Protein 3FZ0 (pdb70)

CATH classification: 3.90.245.10

Sequence (1319 aa):
VHRKLIIDTDCGGDDAIAIMLAMTQPDVEVIAITVVWGNVEEVNQGMENIGKLLDLYDADIPFFRRGAEGPLVGEERETVQWGGFGSDGFGDAGFPPSQRVALQPKRHAALEILKILEEAEPSDDVVYQLVALGPLTNVALALRLNPDLFSKLGTDTIPGIVIMNGTSESKGNSNMAAEFNSHCDPEAGVVVLQHKGWKCPVQLVNWEVTVNSPMTWGFYDKLVNRQNKWQEFIEKLFQRLEAFTRVTCVVPDAVAVLVAIRPESVLDSFLTYVTVELHGRETRGATCIDWYGTEQSMAKKGRWRNCNVITKVDNEMFLKALRDIVEYVAVHHRKLIIDTDCGGDDAIAIMLAMTQPDVEVIAITVVWGNVEVNQGMENIGKLLDLYDADIPFFRRGAEGPLVGERETVQWGGFGSDGFGDAGFPPSQRVALQPKRHAALEILKILEEAEPSDDVVYQLVALGPLTNVALALRLNPDLFSKLGTDTIPGIVIMNGTSESKGNSNMAAEFNSHCDPEAGVVVLQHKGWKCPVQLVNWEVTVNSPMTWGFYDKLVNRESTPNGRVAVNQNKWQEFIEKLFQRLEAFTRVTCVVPDAVAVLVAIRPESVLDSFLTYVTVELHGREETRGATCIDWYGTEQSMAKKGRWRNCNVITKVDNEMFLKALRDIVEYVAVHRKLIIDTDCGGDDAIAIMLAMTQPDVEVIAITVVWGNVEVNQGMENIGKLLDLYDDADIPFFRGAEGPLVGERETVQWGGFGSDGFGDAGFPPSQRVALQPKRHAALEILKILEEAEPSDDVVYQLVALGPLTNVALALRRLNPDLFSKLGTDTIPGIVIMNGTSESKGNSNMAAEFNSHCDPEAGVVVLQHKGWKCPVQLVNWEVTVNNSPMTWGFYDKLVNRNQNKWQEFIEKLFQRLEAFTRVTCVVPDAVAVLVAIRPESVLDSFLTYVTVELHGREETRGATCIDWYGTEQSMAKKGRWRNCNVITKVDNEMFLKALRDIVEYVAHRKLIIDTDCGGDDAIAIMLAMTQPDVEVIAITVVWGNVEEVNQGMENIGKLLDLYDADIPFFRGAEGPLVGERETVQWGGFGSDGFGDAGFPPSQRVALQPKRHAALEILKILEEAEPSDDVVYQLVALGPLTNVALALRLNPDLFSKLGTDTIPGIVIMNGTSESKGNSNMAAEFNSHCDPEAGVVVLQHKGWKCPVQLVNWEVTVNSPMTWGFYDKLVNRQNKWQEFIEKLFQRRLEAFTRVTCVVPDAVAVLVAIRPESVLDSFLTYVTVELHGRETRGATCIDWYGTEQSMAKKGRWRNCNVITKVDNEMFLKALRDIVEYVA

Radius of gyration: 34.23 Å; Cα contacts (8 Å, |Δi|>4): 3240; chains: 4; bounding box: 100×100×80 Å

Foldseek 3Di:
DQEEEEEEDQQALLSLLQVLLQVLDPSHDHQEYEHDHFLAFQVLNLQRVQLSCVLVVDPRAYEGAYRAEPDDHFPFDRDQLLHPSNFQPQCRPGGPSSVVHDHDHSLVVVVVCLVPDDDDPSYAYAYEYEAALRSVLVNCVVDVASQLSHADLPAFRYEYAAAAPVQCDPGFNRADRNLSRYQPSQQSQQVRPRGSAFYEYQYDVQLVVQWAAVVLLCVLLPCDDSLSVSSCSRCVSSCVVDPGTDGSRSNQRSCCNPPVVQQPDKDFFFWGADCDDPRRHSHIDTDPPDDPVNQVVVVTTRRYIYRRYGNNVSSSVSSSSSRVGDD/DAEEEEEEEQQALLSLLQVLLQVLDPSHHDQEYEHDHFLAFQVLNLQNVQLSCVLVVDPRAYAREYRAEPDDHFPFDRDQLLHPSNFQVQPRPGGPSSVVHDHDYSLVVVVVCLVPDDDDPSYAYAYEYEAALRSVLVNCVVCVVSQLSHAALPAFRYFYAAAAPVQCDPGFNRADRNLSRYVVSQQSQLVRPRGSDFYEYLYDQQQVVQWAAVVLLLVLLQFDDVPPHTDHDDGDSLSVSSCSRCVSSCVVDPGTDGSRSNQRSCCNPPVVQQPDKDFFRWGADCDDDRRHSHIDTPPPDDPVNCVVVVHDRRYIYRRHGNNVSSSVSSSSSRVGDD/DQEEEEEEDQQALLSLLQVLLQVLDPSHHHQEYEHDHFLAFQVLNLQNVQLSCVLVVDLRAYAGADRAEPDDHFPFDRDQLQHPSNFQPQPRPTGPSSVVHDHDHSLVVVVVCLVPDDDDPSYAYAYEYEAALRSVLSNCVVCVQSQLSHADLPAFRYFYAAAAPVQCDPTFNRADRSLSRYQPSQQSQLVRPRGSDFYEYLYDQQQVVQWAAVVLLCVLLPCVADSQSVSSCSRCVSSCVVDPGTDGSRSNVRSCCNPPVVQQPDKDFFFWGADCDDPRRHSHIDTDPPDDPVNQVVVVTDRRYIYRRYGNNVSSSVSSSSSRVGDD/DEEEEEEAQQALLSLLQVLLQVLDPLHHHQEYEHDHFLAFQVLNLQNVQLSCVLVVDLRAYARAYRAEPDDHFPFDRDQLLHPSNFQPQPRPGGPSSVVHDHDHSLVVVVVCLVPDDDDPSYAYAYEYEAALRSVLSNCVVCVASQLSHAALPAFRYFYAAAAPVQCDPGFNRADRSLSRYQPSQQSVQVRPRGSDFYEYQYDQQQVVQWAAVVLLCVLLPCDDSQSVSSCSRCVSSCVVDPGTDGSRSNQRSCCNPPVVQQPDKDFFFWGADCDDPRRHSHIDTPPPDDPVNCVVVVTDRRYIYRRYGNNVSSSVSSSSSRVGDD

GO terms:
  GO:0005737 cytoplasm (C, HTP)
  GO:0005930 axoneme (C, HTP)
  GO:0005737 cytoplasm (C, IDA)
  GO:0020015 glycosome (C, IDA)
  GO:0006179 guanosine salvage (P, IDA)
  GO:0006190 inosine salvage (P, IDA)
  GO:0047724 inosine nucleosidase activity (F, IDA)

Organism: Trypanosoma brucei brucei (strain 927/4 GUTat10.1) (NCBI:txid185431)

B-factor: mean 63.67, std 5.18, range [28.67, 89.45]

Structure (mmCIF, N/CA/C/O backbone):
data_3FZ0
#
_entry.id   3FZ0
#
_cell.length_a   124.690
_cell.length_b   116.040
_cell.length_c   204.760
_cell.angle_alpha   90.00
_cell.angle_beta   90.00
_cell.angle_gamma   90.00
#
_symmetry.space_group_name_H-M   'C 2 2 21'
#
loop_
_entity.id
_entity.type
_entity.pdbx_description
1 polymer 'Nucleoside hydrolase, putative'
2 non-polymer 'CALCIUM ION'
3 non-polymer 2-[BIS-(2-HYDROXY-ETHYL)-AMINO]-2-HYDROXYMETHYL-PROPANE-1,3-DIOL
4 water water
#
loop_
_atom_site.group_PDB
_atom_site.id
_atom_site.type_symbol
_atom_site.label_atom_id
_atom_site.label_alt_id
_atom_site.label_comp_id
_atom_site.label_asym_id
_atom_site.label_entity_id
_atom_site.label_seq_id
_atom_site.pdbx_PDB_ins_code
_atom_site.Cartn_x
_atom_site.Cartn_y
_atom_site.Cartn_z
_atom_site.occupancy
_atom_site.B_iso_or_equiv
_atom_site.auth_seq_id
_atom_site.auth_comp_id
_atom_site.auth_asym_id
_atom_site.auth_atom_id
_atom_site.pdbx_PDB_model_num
ATOM 1 N N . VAL A 1 5 ? -29.606 37.960 -13.753 1.00 64.55 2 VAL A N 1
ATOM 2 C CA . VAL A 1 5 ? -28.972 39.221 -14.262 1.00 65.03 2 VAL A CA 1
ATOM 3 C C . VAL A 1 5 ? -29.060 39.319 -15.772 1.00 64.89 2 VAL A C 1
ATOM 4 O O . VAL A 1 5 ? -28.636 38.391 -16.513 1.00 64.28 2 VAL A O 1
ATOM 8 N N . HIS A 1 6 ? -29.571 40.461 -16.223 1.00 63.98 3 HIS A N 1
ATOM 9 C CA . HIS A 1 6 ? -29.544 40.773 -17.635 1.00 64.76 3 HIS A CA 1
ATOM 10 C C . HIS A 1 6 ? -28.147 41.317 -18.003 1.00 63.27 3 HIS A C 1
ATOM 11 O O . HIS A 1 6 ? -27.653 42.243 -17.374 1.00 63.16 3 HIS A O 1
ATOM 18 N N . ARG A 1 7 ? -27.513 40.728 -19.009 1.00 62.76 4 ARG A N 1
ATOM 19 C CA . ARG A 1 7 ? -26.207 41.170 -19.433 1.00 62.56 4 ARG A CA 1
ATOM 20 C C . ARG A 1 7 ? -26.333 42.018 -20.660 1.00 62.68 4 ARG A C 1
ATOM 21 O O . ARG A 1 7 ? -27.098 41.677 -21.565 1.00 62.23 4 ARG A O 1
ATOM 29 N N . LYS A 1 8 ? -25.595 43.134 -20.679 1.00 62.86 5 LYS A N 1
ATOM 30 C CA . LYS A 1 8 ? -25.486 43.961 -21.876 1.00 63.08 5 LYS A CA 1
ATOM 31 C C . LYS A 1 8 ? -24.061 43.904 -22.399 1.00 62.98 5 LYS A C 1
ATOM 32 O O . LYS A 1 8 ? -23.130 44.374 -21.736 1.00 63.40 5 LYS A O 1
ATOM 38 N N . LEU A 1 9 ? -23.867 43.331 -23.576 1.00 62.87 6 LEU A N 1
ATOM 39 C CA . LEU A 1 9 ? -22.503 43.200 -24.063 1.00 63.36 6 LEU A CA 1
ATOM 40 C C . LEU A 1 9 ? -22.107 44.167 -25.191 1.00 63.75 6 LEU A C 1
ATOM 41 O O . LEU A 1 9 ? -22.906 44.483 -26.090 1.00 64.08 6 LEU A O 1
ATOM 46 N N . ILE A 1 10 ? -20.861 44.634 -25.106 1.00 63.90 7 ILE A N 1
ATOM 47 C CA . ILE A 1 10 ? -20.166 45.253 -26.215 1.00 63.68 7 ILE A CA 1
ATOM 48 C C . ILE A 1 10 ? -19.242 44.163 -26.711 1.00 63.93 7 ILE A C 1
ATOM 49 O O . ILE A 1 10 ? -18.513 43.562 -25.898 1.00 63.95 7 ILE A O 1
ATOM 54 N N . ILE A 1 11 ? -19.278 43.885 -28.017 1.00 63.64 8 ILE A N 1
ATOM 55 C CA . ILE A 1 11 ? -18.391 42.857 -28.547 1.00 63.85 8 ILE A CA 1
ATOM 56 C C . ILE A 1 11 ? -17.411 43.494 -29.509 1.00 64.09 8 ILE A C 1
ATOM 57 O O . ILE A 1 11 ? -17.809 44.111 -30.517 1.00 64.05 8 ILE A O 1
ATOM 62 N N . ASP A 1 12 ? -16.126 43.384 -29.172 1.00 63.86 9 ASP A N 1
ATOM 63 C CA . ASP A 1 12 ? -15.084 43.936 -30.028 1.00 63.79 9 ASP A CA 1
ATOM 64 C C . ASP A 1 12 ? -14.470 42.790 -30.821 1.00 63.34 9 ASP A C 1
ATOM 65 O O . ASP A 1 12 ? -14.081 41.760 -30.247 1.00 63.30 9 ASP A O 1
ATOM 70 N N . THR A 1 13 ? -14.428 42.937 -32.137 1.00 63.13 10 THR A N 1
ATOM 71 C CA . THR A 1 13 ? -14.204 41.772 -32.989 1.00 63.68 10 THR A CA 1
ATOM 72 C C . THR A 1 13 ? -13.459 42.072 -34.290 1.00 64.25 10 THR A C 1
ATOM 73 O O . THR A 1 13 ? -13.619 43.148 -34.888 1.00 64.42 10 THR A O 1
ATOM 77 N N . ASP A 1 14 ? -12.654 41.110 -34.735 1.00 64.84 11 ASP A N 1
ATOM 78 C CA . ASP A 1 14 ? -12.093 41.204 -36.085 1.00 65.78 11 ASP A CA 1
ATOM 79 C C . ASP A 1 14 ? -12.807 40.378 -37.139 1.00 66.27 11 ASP A C 1
ATOM 80 O O . ASP A 1 14 ? -12.250 40.143 -38.204 1.00 66.80 11 ASP A O 1
ATOM 85 N N . CYS A 1 15 ? -14.017 39.913 -36.817 1.00 66.54 12 CYS A N 1
ATOM 86 C CA . CYS A 1 15 ? -15.005 39.469 -37.822 1.00 67.02 12 CYS A CA 1
ATOM 87 C C . CYS A 1 15 ? -14.681 38.231 -38.655 1.00 66.30 12 CYS A C 1
ATOM 88 O O . CYS A 1 15 ? -15.081 38.144 -39.828 1.00 65.96 12 CYS A O 1
ATOM 91 N N . GLY A 1 16 ? -13.990 37.270 -38.050 1.00 65.72 13 GLY A N 1
ATOM 92 C CA . GLY A 1 16 ? -13.745 35.987 -38.718 1.00 65.14 13 GLY A CA 1
ATOM 93 C C . GLY A 1 16 ? -14.835 34.977 -38.417 1.00 65.18 13 GLY A C 1
ATOM 94 O O . GLY A 1 16 ? -15.897 35.314 -37.834 1.00 65.17 13 GLY A O 1
ATOM 95 N N . GLY A 1 17 ? -14.564 33.731 -38.770 1.00 64.46 14 GLY A N 1
ATOM 96 C CA . GLY A 1 17 ? -15.548 32.675 -38.653 1.00 64.00 14 GLY A CA 1
ATOM 97 C C . GLY A 1 17 ? -15.905 32.334 -37.228 1.00 63.94 14 GLY A C 1
ATOM 98 O O . GLY A 1 17 ? -17.089 32.150 -36.926 1.00 64.07 14 GLY A O 1
ATOM 99 N N . ASP A 1 18 ? -14.903 32.245 -36.350 1.00 63.52 15 ASP A N 1
ATOM 100 C CA . ASP A 1 18 ? -15.219 31.983 -34.938 1.00 63.16 15 ASP A CA 1
ATOM 101 C C . ASP A 1 18 ? -15.812 33.187 -34.247 1.00 62.70 15 ASP A C 1
ATOM 102 O O . ASP A 1 18 ? -16.620 33.041 -33.336 1.00 63.07 15 ASP A O 1
ATOM 107 N N . ASP A 1 19 ? -15.473 34.383 -34.719 1.00 62.28 16 ASP A N 1
ATOM 108 C CA . ASP A 1 19 ? -16.148 35.610 -34.228 1.00 61.80 16 ASP A CA 1
ATOM 109 C C . ASP A 1 19 ? -17.644 35.521 -34.478 1.00 61.34 16 ASP A C 1
ATOM 110 O O . ASP A 1 19 ? -18.417 35.822 -33.582 1.00 61.89 16 ASP A O 1
ATOM 115 N N . ALA A 1 20 ? -18.052 35.071 -35.666 1.00 60.61 17 ALA A N 1
ATOM 116 C CA . ALA A 1 20 ? -19.491 34.923 -35.982 1.00 60.60 17 ALA A CA 1
ATOM 117 C C . ALA A 1 20 ? -20.203 33.917 -35.077 1.00 60.63 17 ALA A C 1
ATOM 118 O O . ALA A 1 20 ? -21.284 34.215 -34.581 1.00 60.94 17 ALA A O 1
ATOM 120 N N . ILE A 1 21 ? -19.615 32.730 -34.867 1.00 60.21 18 ILE A N 1
ATOM 121 C CA . ILE A 1 21 ? -20.215 31.745 -33.979 1.00 59.77 18 ILE A CA 1
ATOM 122 C C . ILE A 1 21 ? -20.350 32.370 -32.592 1.00 60.06 18 ILE A C 1
ATOM 123 O O . ILE A 1 21 ? -21.384 32.201 -31.944 1.00 60.09 18 ILE A O 1
ATOM 128 N N . ALA A 1 22 ? -19.311 33.090 -32.150 1.00 59.98 19 ALA A N 1
ATOM 129 C CA . ALA A 1 22 ? -19.311 33.746 -30.838 1.00 59.98 19 ALA A CA 1
ATOM 130 C C . ALA A 1 22 ? -20.435 34.761 -30.671 1.00 60.00 19 ALA A C 1
ATOM 131 O O . ALA A 1 22 ? -21.078 34.794 -29.632 1.00 59.65 19 ALA A O 1
ATOM 133 N N . ILE A 1 23 ? -20.658 35.569 -31.709 1.00 59.90 20 ILE A N 1
ATOM 134 C CA . ILE A 1 23 ? -21.687 36.580 -31.688 1.00 59.74 20 ILE A CA 1
ATOM 135 C C . ILE A 1 23 ? -23.049 35.894 -31.737 1.00 60.66 20 ILE A C 1
ATOM 136 O O . ILE A 1 23 ? -23.998 36.300 -31.041 1.00 61.27 20 ILE A O 1
ATOM 141 N N . MET A 1 24 ? -23.140 34.824 -32.520 1.00 60.96 21 MET A N 1
ATOM 142 C CA . MET A 1 24 ? -24.368 34.033 -32.586 1.00 61.32 21 MET A CA 1
ATOM 143 C C . MET A 1 24 ? -24.697 33.429 -31.209 1.00 61.68 21 MET A C 1
ATOM 144 O O . MET A 1 24 ? -25.860 33.349 -30.811 1.00 61.66 21 MET A O 1
ATOM 149 N N . LEU A 1 25 ? -23.675 33.015 -30.478 1.00 61.89 22 LEU A N 1
ATOM 150 C CA . LEU A 1 25 ? -23.886 32.482 -29.139 1.00 62.28 22 LEU A CA 1
ATOM 151 C C . LEU A 1 25 ? -24.449 33.601 -28.241 1.00 62.74 22 LEU A C 1
ATOM 152 O O . LEU A 1 25 ? -25.500 33.430 -27.582 1.00 63.08 22 LEU A O 1
ATOM 157 N N . ALA A 1 26 ? -23.805 34.763 -28.240 1.00 62.92 23 ALA A N 1
ATOM 158 C CA . ALA A 1 26 ? -24.298 35.868 -27.411 1.00 63.51 23 ALA A CA 1
ATOM 159 C C . ALA A 1 26 ? -25.753 36.235 -27.728 1.00 64.52 23 ALA A C 1
ATOM 160 O O . ALA A 1 26 ? -26.565 36.456 -26.829 1.00 65.16 23 ALA A O 1
ATOM 162 N N . MET A 1 27 ? -26.093 36.254 -29.010 1.00 65.11 24 MET A N 1
ATOM 163 C CA . MET A 1 27 ? -27.412 36.643 -29.454 1.00 66.19 24 MET A CA 1
ATOM 164 C C . MET A 1 27 ? -28.522 35.621 -29.283 1.00 65.91 24 MET A C 1
ATOM 165 O O . MET A 1 27 ? -29.689 35.950 -29.503 1.00 66.07 24 MET A O 1
ATOM 170 N N . THR A 1 28 ? -28.176 34.395 -28.891 1.00 65.96 25 THR A N 1
ATOM 171 C CA . THR A 1 28 ? -29.176 33.320 -28.756 1.00 65.81 25 THR A CA 1
ATOM 172 C C . THR A 1 28 ? -29.262 32.802 -27.333 1.00 66.13 25 THR A C 1
ATOM 173 O O . THR A 1 28 ? -29.837 31.763 -27.073 1.00 66.69 25 THR A O 1
ATOM 177 N N . GLN A 1 29 ? -28.674 33.531 -26.404 1.00 66.52 26 GLN A N 1
ATOM 178 C CA . GLN A 1 29 ? -28.671 33.132 -25.020 1.00 66.76 26 GLN A CA 1
ATOM 179 C C . GLN A 1 29 ? -29.697 33.995 -24.263 1.00 66.47 26 GLN A C 1
ATOM 180 O O . GLN A 1 29 ? -29.817 35.188 -24.513 1.00 66.34 26 GLN A O 1
ATOM 186 N N . PRO A 1 30 ? -30.470 33.393 -23.347 1.00 66.44 27 PRO A N 1
ATOM 187 C CA . PRO A 1 30 ? -31.416 34.279 -22.640 1.00 66.26 27 PRO A CA 1
ATOM 188 C C . PRO A 1 30 ? -30.706 35.205 -21.618 1.00 65.77 27 PRO A C 1
ATOM 189 O O . PRO A 1 30 ? -29.594 34.906 -21.147 1.00 65.37 27 PRO A O 1
ATOM 193 N N . ASP A 1 31 ? -31.343 36.334 -21.319 1.00 65.54 28 ASP A N 1
ATOM 194 C CA . ASP A 1 31 ? -30.806 37.324 -20.385 1.00 65.73 28 ASP A CA 1
ATOM 195 C C . ASP A 1 31 ? -29.494 37.932 -20.867 1.00 65.59 28 ASP A C 1
ATOM 196 O O . ASP A 1 31 ? -28.733 38.476 -20.057 1.00 65.72 28 ASP A O 1
ATOM 201 N N . VAL A 1 32 ? -29.242 37.825 -22.180 1.00 64.96 29 VAL A N 1
ATOM 202 C CA . VAL A 1 32 ? -28.149 38.504 -22.843 1.00 64.47 29 VAL A CA 1
ATOM 203 C C . VAL A 1 32 ? -28.651 39.398 -23.993 1.00 64.97 29 VAL A C 1
ATOM 204 O O . VAL A 1 32 ? -29.520 39.013 -24.774 1.00 64.63 29 VAL A O 1
ATOM 208 N N . GLU A 1 33 ? -28.066 40.586 -24.091 1.00 64.99 30 GLU A N 1
ATOM 209 C CA . GLU A 1 33 ? -28.350 41.502 -25.147 1.00 65.45 30 GLU A CA 1
ATOM 210 C C . GLU A 1 33 ? -27.037 42.106 -25.637 1.00 64.70 30 GLU A C 1
ATOM 211 O O . GLU A 1 33 ? -26.308 42.733 -24.861 1.00 65.02 30 GLU A O 1
ATOM 217 N N . VAL A 1 34 ? -26.728 41.911 -26.920 1.00 63.59 31 VAL A N 1
ATOM 218 C CA . VAL A 1 34 ? -25.587 42.576 -27.523 1.00 62.31 31 VAL A CA 1
ATOM 219 C C . VAL A 1 34 ? -26.025 44.001 -27.862 1.00 61.84 31 VAL A C 1
ATOM 220 O O . VAL A 1 34 ? -26.920 44.205 -28.671 1.00 61.69 31 VAL A O 1
ATOM 224 N N . ILE A 1 35 ? -25.400 44.991 -27.251 1.00 61.03 32 ILE A N 1
ATOM 225 C CA . ILE A 1 35 ? -25.833 46.374 -27.498 1.00 60.66 32 ILE A CA 1
ATOM 226 C C . ILE A 1 35 ? -24.928 47.128 -28.483 1.00 60.60 32 ILE A C 1
ATOM 227 O O . ILE A 1 35 ? -25.311 48.155 -28.983 1.00 61.21 32 ILE A O 1
ATOM 232 N N . ALA A 1 36 ? -23.726 46.634 -28.749 1.00 60.22 33 ALA A N 1
ATOM 233 C CA . ALA A 1 36 ? -22.896 47.204 -29.806 1.00 59.96 33 ALA A CA 1
ATOM 234 C C . ALA A 1 36 ? -21.853 46.198 -30.251 1.00 60.09 33 ALA A C 1
ATOM 235 O O . ALA A 1 36 ? -21.411 45.339 -29.446 1.00 59.68 33 ALA A O 1
ATOM 237 N N . ILE A 1 37 ? -21.452 46.310 -31.519 1.00 59.43 34 ILE A N 1
ATOM 238 C CA . ILE A 1 37 ? -20.376 45.505 -32.069 1.00 58.93 34 ILE A CA 1
ATOM 239 C C . ILE A 1 37 ? -19.345 46.478 -32.622 1.00 59.63 34 ILE A C 1
ATOM 240 O O . ILE A 1 37 ? -19.658 47.299 -33.501 1.00 59.05 34 ILE A O 1
ATOM 245 N N . THR A 1 38 ? -18.128 46.411 -32.069 1.00 59.95 35 THR A N 1
ATOM 246 C CA . THR A 1 38 ? -17.051 47.290 -32.491 1.00 60.44 35 THR A CA 1
ATOM 247 C C . THR A 1 38 ? -16.034 46.494 -33.268 1.00 60.75 35 THR A C 1
ATOM 248 O O . THR A 1 38 ? -15.591 45.440 -32.795 1.00 61.59 35 THR A O 1
ATOM 252 N N . VAL A 1 39 ? -15.692 46.973 -34.466 1.00 60.63 36 VAL A N 1
ATOM 253 C CA . VAL A 1 39 ? -14.875 46.220 -35.420 1.00 60.13 36 VAL A CA 1
ATOM 254 C C . VAL A 1 39 ? -13.425 46.675 -35.382 1.00 60.50 36 VAL A C 1
ATOM 255 O O . VAL A 1 39 ? -13.132 47.869 -35.364 1.00 60.33 36 VAL A O 1
ATOM 259 N N . VAL A 1 40 ? -12.520 45.706 -35.377 1.00 60.75 37 VAL A N 1
ATOM 260 C CA . VAL A 1 40 ? -11.074 45.968 -35.302 1.00 60.12 37 VAL A CA 1
ATOM 261 C C . VAL A 1 40 ? -10.374 45.142 -36.376 1.00 60.44 37 VAL A C 1
ATOM 262 O O . VAL A 1 40 ? -10.859 44.093 -36.769 1.00 59.97 37 VAL A O 1
ATOM 266 N N . TRP A 1 41 ? -9.242 45.635 -36.865 1.00 60.93 38 TRP A N 1
ATOM 267 C CA . TRP A 1 41 ? -8.410 44.917 -37.821 1.00 61.01 38 TRP A CA 1
ATOM 268 C C . TRP A 1 41 ? -7.948 43.590 -37.195 1.00 61.40 38 TRP A C 1
ATOM 269 O O . TRP A 1 41 ? -8.027 43.416 -36.003 1.00 61.73 38 TRP A O 1
ATOM 280 N N . GLY A 1 42 ? -7.458 42.667 -38.001 1.00 61.96 39 GLY A N 1
ATOM 281 C CA . GLY A 1 42 ? -6.961 41.406 -37.506 1.00 63.27 39 GLY A CA 1
ATOM 282 C C . GLY A 1 42 ? -6.871 40.362 -38.608 1.00 64.02 39 GLY A C 1
ATOM 283 O O . GLY A 1 42 ? -6.011 40.448 -39.466 1.00 64.32 39 GLY A O 1
ATOM 284 N N . ASN A 1 43 ? -7.754 39.374 -38.586 1.00 64.41 40 ASN A N 1
ATOM 285 C CA . ASN A 1 43 ? -7.753 38.414 -39.631 1.00 66.27 40 ASN A CA 1
ATOM 286 C C . ASN A 1 43 ? -8.353 38.913 -40.950 1.00 66.69 40 ASN A C 1
ATOM 287 O O . ASN A 1 43 ? -8.046 38.386 -42.029 1.00 67.04 40 ASN A O 1
ATOM 292 N N . VAL A 1 44 ? -9.175 39.948 -40.860 1.00 66.51 41 VAL A N 1
ATOM 293 C CA . VAL A 1 44 ? -9.606 40.673 -42.018 1.00 66.50 41 VAL A CA 1
ATOM 294 C C . VAL A 1 44 ? -9.555 42.143 -41.718 1.00 66.17 41 VAL A C 1
ATOM 295 O O . VAL A 1 44 ? -9.576 42.579 -40.561 1.00 66.18 41 VAL A O 1
ATOM 299 N N . GLU A 1 45 ? -9.469 42.884 -42.791 1.00 65.64 42 GLU A N 1
ATOM 300 C CA A GLU A 1 45 ? -9.443 44.325 -42.720 0.50 65.74 42 GLU A CA 1
ATOM 301 C CA B GLU A 1 45 ? -9.466 44.327 -42.790 0.50 65.58 42 GLU A CA 1
ATOM 302 C C . GLU A 1 45 ? -10.800 44.862 -42.269 1.00 65.53 42 GLU A C 1
ATOM 303 O O . GLU A 1 45 ? -11.844 44.247 -42.508 1.00 65.23 42 GLU A O 1
ATOM 314 N N . VAL A 1 46 ? -10.762 46.008 -41.589 1.00 65.25 43 VAL A N 1
ATOM 315 C CA . VAL A 1 46 ? -11.945 46.654 -41.037 1.00 65.07 43 VAL A CA 1
ATOM 316 C C . VAL A 1 46 ? -13.119 46.803 -42.006 1.00 65.00 43 VAL A C 1
ATOM 317 O O . VAL A 1 46 ? -14.267 46.557 -41.632 1.00 65.38 43 VAL A O 1
ATOM 321 N N . ASN A 1 47 ? -12.835 47.177 -43.236 1.00 64.88 44 ASN A N 1
ATOM 322 C CA . ASN A 1 47 ? -13.862 47.297 -44.259 1.00 64.95 44 ASN A CA 1
ATOM 323 C C . ASN A 1 47 ? -14.540 45.969 -44.557 1.00 64.12 44 ASN A C 1
ATOM 324 O O . ASN A 1 47 ? -15.778 45.900 -44.676 1.00 64.07 44 ASN A O 1
ATOM 329 N N . GLN A 1 48 ? -13.728 44.919 -44.672 1.00 63.20 45 GLN A N 1
ATOM 330 C CA . GLN A 1 48 ? -14.261 43.576 -44.851 1.00 62.29 45 GLN A CA 1
ATOM 331 C C . GLN A 1 48 ? -15.049 43.157 -43.610 1.00 61.82 45 GLN A C 1
ATOM 332 O O . GLN A 1 48 ? -16.133 42.597 -43.718 1.00 61.67 45 GLN A O 1
ATOM 338 N N . GLY A 1 49 ? -14.489 43.462 -42.437 1.00 61.54 46 GLY A N 1
ATOM 339 C CA . GLY A 1 49 ? -15.115 43.174 -41.161 1.00 61.20 46 GLY A CA 1
ATOM 340 C C . GLY A 1 49 ? -16.514 43.736 -41.061 1.00 61.22 46 GLY A C 1
ATOM 341 O O . GLY A 1 49 ? -17.443 43.015 -40.725 1.00 61.34 46 GLY A O 1
ATOM 342 N N . MET A 1 50 ? -16.658 45.020 -41.371 1.00 60.50 47 MET A N 1
ATOM 343 C CA . MET A 1 50 ? -17.966 45.657 -41.438 1.00 60.29 47 MET A CA 1
ATOM 344 C C . MET A 1 50 ? -18.949 44.883 -42.329 1.00 60.18 47 MET A C 1
ATOM 345 O O . MET A 1 50 ? -20.108 44.682 -41.935 1.00 60.00 47 MET A O 1
ATOM 350 N N . GLU A 1 51 ? -18.486 44.441 -43.505 1.00 59.85 48 GLU A N 1
ATOM 351 C CA . GLU A 1 51 ? -19.337 43.676 -44.432 1.00 60.29 48 GLU A CA 1
ATOM 352 C C . GLU A 1 51 ? -19.788 42.356 -43.784 1.00 60.21 48 GLU A C 1
ATOM 353 O O . GLU A 1 51 ? -20.958 41.959 -43.896 1.00 59.76 48 GLU A O 1
ATOM 359 N N . ASN A 1 52 ? -18.858 41.697 -43.099 1.00 59.93 49 ASN A N 1
ATOM 360 C CA . ASN A 1 52 ? -19.152 40.452 -42.434 1.00 59.93 49 ASN A CA 1
ATOM 361 C C . ASN A 1 52 ? -20.226 40.596 -41.334 1.00 60.13 49 ASN A C 1
ATOM 362 O O . ASN A 1 52 ? -21.215 39.845 -41.322 1.00 60.30 49 ASN A O 1
ATOM 367 N N . ILE A 1 53 ? -20.049 41.566 -40.435 1.00 59.83 50 ILE A N 1
ATOM 368 C CA . ILE A 1 53 ? -21.022 41.832 -39.376 1.00 59.73 50 ILE A CA 1
ATOM 369 C C . ILE A 1 53 ? -22.394 42.156 -39.989 1.00 60.33 50 ILE A C 1
ATOM 370 O O . ILE A 1 53 ? -23.426 41.680 -39.514 1.00 60.82 50 ILE A O 1
ATOM 375 N N . GLY A 1 54 ? -22.409 42.926 -41.067 1.00 60.36 51 GLY A N 1
ATOM 376 C CA . GLY A 1 54 ? -23.651 43.241 -41.736 1.00 60.37 51 GLY A CA 1
ATOM 377 C C . GLY A 1 54 ? -24.354 42.000 -42.256 1.00 61.12 51 GLY A C 1
ATOM 378 O O . GLY A 1 54 ? -25.566 41.843 -42.074 1.00 61.37 51 GLY A O 1
ATOM 379 N N . LYS A 1 55 ? -23.609 41.106 -42.911 1.00 61.41 52 LYS A N 1
ATOM 380 C CA . LYS A 1 55 ? -24.188 39.821 -43.358 1.00 61.27 52 LYS A CA 1
ATOM 381 C C . LYS A 1 55 ? -24.705 38.973 -42.169 1.00 61.71 52 LYS A C 1
ATOM 382 O O . LYS A 1 55 ? -25.753 38.342 -42.263 1.00 61.82 52 LYS A O 1
ATOM 388 N N . LEU A 1 56 ? -23.986 38.990 -41.051 1.00 61.53 53 LEU A N 1
ATOM 389 C CA . LEU A 1 56 ? -24.405 38.241 -39.874 1.00 61.71 53 LEU A CA 1
ATOM 390 C C . LEU A 1 56 ? -25.672 38.812 -39.261 1.00 61.76 53 LEU A C 1
ATOM 391 O O . LEU A 1 56 ? -26.563 38.073 -38.876 1.00 61.92 53 LEU A O 1
ATOM 396 N N . LEU A 1 57 ? -25.772 40.133 -39.206 1.00 61.89 54 LEU A N 1
ATOM 397 C CA . LEU A 1 57 ? -26.960 40.756 -38.627 1.00 61.50 54 LEU A CA 1
ATOM 398 C C . LEU A 1 57 ? -28.176 40.652 -39.550 1.00 61.77 54 LEU A C 1
ATOM 399 O O . LEU A 1 57 ? -29.306 40.598 -39.055 1.00 62.40 54 LEU A O 1
ATOM 404 N N . ASP A 1 58 ? -27.957 40.602 -40.867 1.00 61.62 55 ASP A N 1
ATOM 405 C CA . ASP A 1 58 ? -29.057 40.362 -41.822 1.00 62.05 55 ASP A CA 1
ATOM 406 C C . ASP A 1 58 ? -29.755 39.054 -41.472 1.00 62.13 55 ASP A C 1
ATOM 407 O O . ASP A 1 58 ? -30.983 38.982 -41.419 1.00 62.07 55 ASP A O 1
ATOM 412 N N . LEU A 1 59 ? -28.952 38.020 -41.231 1.00 62.43 56 LEU A N 1
ATOM 413 C CA . LEU A 1 59 ? -29.458 36.714 -40.847 1.00 62.69 56 LEU A CA 1
ATOM 414 C C . LEU A 1 59 ? -30.474 36.802 -39.681 1.00 63.26 56 LEU A C 1
ATOM 415 O O . LEU A 1 59 ? -31.530 36.150 -39.696 1.00 62.97 56 LEU A O 1
ATOM 420 N N . TYR A 1 60 ? -30.140 37.623 -38.684 1.00 63.86 57 TYR A N 1
ATOM 421 C CA . TYR A 1 60 ? -30.967 37.783 -37.495 1.00 64.31 57 TYR A CA 1
ATOM 422 C C . TYR A 1 60 ? -32.014 38.899 -37.600 1.00 64.73 57 TYR A C 1
ATOM 423 O O . TYR A 1 60 ? -32.890 38.998 -36.742 1.00 64.38 57 TYR A O 1
ATOM 432 N N . ASP A 1 61 ? -31.927 39.728 -38.636 1.00 65.45 58 ASP A N 1
ATOM 433 C CA . ASP A 1 61 ? -32.739 40.940 -38.719 1.00 66.95 58 ASP A CA 1
ATOM 434 C C . ASP A 1 61 ? -32.490 41.880 -37.550 1.00 66.61 58 ASP A C 1
ATOM 435 O O . ASP A 1 61 ? -33.378 42.624 -37.151 1.00 66.80 58 ASP A O 1
ATOM 440 N N . ALA A 1 62 ? -31.297 41.835 -36.984 1.00 67.12 59 ALA A N 1
ATOM 441 C CA . ALA A 1 62 ? -31.022 42.585 -35.769 1.00 67.42 59 ALA A CA 1
ATOM 442 C C . ALA A 1 62 ? -30.609 44.013 -36.103 1.00 67.71 59 ALA A C 1
ATOM 443 O O . ALA A 1 62 ? -29.881 44.242 -37.070 1.00 68.12 59 ALA A O 1
ATOM 445 N N . ASP A 1 63 ? -31.095 44.965 -35.304 1.00 67.88 60 ASP A N 1
ATOM 446 C CA . ASP A 1 63 ? -30.774 46.376 -35.482 1.00 67.92 60 ASP A CA 1
ATOM 447 C C . ASP A 1 63 ? -29.621 46.852 -34.572 1.00 66.94 60 ASP A C 1
ATOM 448 O O . ASP A 1 63 ? -29.475 48.045 -34.318 1.00 67.84 60 ASP A O 1
ATOM 453 N N . ILE A 1 64 ? -28.788 45.915 -34.132 1.00 65.10 61 ILE A N 1
ATOM 454 C CA . ILE A 1 64 ? -27.631 46.215 -33.314 1.00 63.81 61 ILE A CA 1
ATOM 455 C C . ILE A 1 64 ? -26.672 47.136 -34.084 1.00 63.47 61 ILE A C 1
ATOM 456 O O . ILE A 1 64 ? -26.301 46.838 -35.220 1.00 63.69 61 ILE A O 1
ATOM 461 N N . PRO A 1 65 ? -26.267 48.261 -33.473 1.00 62.56 62 PRO A N 1
ATOM 462 C CA . PRO A 1 65 ? -25.327 49.134 -34.210 1.00 61.78 62 PRO A CA 1
ATOM 463 C C . PRO A 1 65 ? -23.869 48.589 -34.199 1.00 61.40 62 PRO A C 1
ATOM 464 O O . PRO A 1 65 ? -23.430 48.025 -33.199 1.00 61.57 62 PRO A O 1
ATOM 468 N N . PHE A 1 66 ? -23.141 48.753 -35.303 1.00 60.75 63 PHE A N 1
ATOM 469 C CA . PHE A 1 66 ? -21.730 48.331 -35.394 1.00 60.13 63 PHE A CA 1
ATOM 470 C C . PHE A 1 66 ? -20.835 49.427 -35.972 1.00 60.40 63 PHE A C 1
ATOM 471 O O . PHE A 1 66 ? -21.259 50.223 -36.816 1.00 60.46 63 PHE A O 1
ATOM 479 N N . PHE A 1 67 ? -19.595 49.463 -35.500 1.00 60.55 64 PHE A N 1
ATOM 480 C CA . PHE A 1 67 ? -18.746 50.620 -35.684 1.00 60.61 64 PHE A CA 1
ATOM 481 C C . PHE A 1 67 ? -17.365 50.257 -36.181 1.00 61.12 64 PHE A C 1
ATOM 482 O O . PHE A 1 67 ? -16.807 49.248 -35.753 1.00 61.21 64 PHE A O 1
ATOM 490 N N . ARG A 1 68 ? -16.863 51.080 -37.104 1.00 61.18 65 ARG A N 1
ATOM 491 C CA A ARG A 1 68 ? -15.499 50.978 -37.617 0.50 61.25 65 ARG A CA 1
ATOM 492 C CA B ARG A 1 68 ? -15.499 50.973 -37.615 0.50 61.66 65 ARG A CA 1
ATOM 493 C C . ARG A 1 68 ? -14.452 51.413 -36.587 1.00 61.22 65 ARG A C 1
ATOM 494 O O . ARG A 1 68 ? -14.475 52.541 -36.107 1.00 60.64 65 ARG A O 1
ATOM 509 N N . GLY A 1 69 ? -13.520 50.518 -36.278 1.00 61.30 66 GLY A N 1
ATOM 510 C CA . GLY A 1 69 ? -12.406 50.831 -35.379 1.00 61.43 66 GLY A CA 1
ATOM 511 C C . GLY A 1 69 ? -11.050 50.882 -36.077 1.00 61.89 66 GLY A C 1
ATOM 512 O O . GLY A 1 69 ? -10.971 51.205 -37.281 1.00 61.73 66 GLY A O 1
ATOM 513 N N . ALA A 1 70 ? -9.991 50.567 -35.325 1.00 61.73 67 ALA A N 1
ATOM 514 C CA . ALA A 1 70 ? -8.614 50.735 -35.808 1.00 62.32 67 ALA A CA 1
ATOM 515 C C . ALA A 1 70 ? -8.268 49.810 -36.988 1.00 62.71 67 ALA A C 1
ATOM 516 O O . ALA A 1 70 ? -8.557 48.598 -36.956 1.00 62.43 67 ALA A O 1
ATOM 518 N N . GLU A 1 71 ? -7.635 50.383 -38.006 1.00 62.88 68 GLU A N 1
ATOM 519 C CA . GLU A 1 71 ? -7.144 49.623 -39.160 1.00 63.72 68 GLU A CA 1
ATOM 520 C C . GLU A 1 71 ? -5.797 48.947 -38.976 1.00 63.11 68 GLU A C 1
ATOM 521 O O . GLU A 1 71 ? -5.403 48.127 -39.792 1.00 63.32 68 GLU A O 1
ATOM 527 N N . GLY A 1 72 ? -5.104 49.294 -37.904 1.00 62.42 69 GLY A N 1
ATOM 528 C CA . GLY A 1 72 ? -3.823 48.713 -37.585 1.00 61.65 69 GLY A CA 1
ATOM 529 C C . GLY A 1 72 ? -3.535 48.831 -36.104 1.00 61.21 69 GLY A C 1
ATOM 530 O O . GLY A 1 72 ? -4.335 49.377 -35.343 1.00 61.00 69 GLY A O 1
ATOM 531 N N . PRO A 1 73 ? -2.376 48.320 -35.679 1.00 61.06 70 PRO A N 1
ATOM 532 C CA . PRO A 1 73 ? -2.017 48.293 -34.255 1.00 60.76 70 PRO A CA 1
ATOM 533 C C . PRO A 1 73 ? -1.958 49.706 -33.652 1.00 60.67 70 PRO A C 1
ATOM 534 O O . PRO A 1 73 ? -1.833 50.697 -34.385 1.00 60.02 70 PRO A O 1
ATOM 538 N N . LEU A 1 74 ? -2.030 49.768 -32.328 1.00 60.64 71 LEU A N 1
ATOM 539 C CA . LEU A 1 74 ? -1.796 50.984 -31.580 1.00 61.06 71 LEU A CA 1
ATOM 540 C C . LEU A 1 74 ? -0.479 51.667 -31.968 1.00 61.50 71 LEU A C 1
ATOM 541 O O . LEU A 1 74 ? -0.450 52.893 -32.110 1.00 61.73 71 LEU A O 1
ATOM 546 N N . VAL A 1 75 ? 0.585 50.882 -32.163 1.00 61.05 72 VAL A N 1
ATOM 547 C CA . VAL A 1 75 ? 1.902 51.414 -32.494 1.00 61.20 72 VAL A CA 1
ATOM 548 C C . VAL A 1 75 ? 2.643 50.643 -33.588 1.00 61.61 72 VAL A C 1
ATOM 549 O O . VAL A 1 75 ? 3.113 49.526 -33.353 1.00 61.71 72 VAL A O 1
ATOM 553 N N . GLY A 1 76 ? 2.797 51.260 -34.757 1.00 62.31 73 GLY A N 1
ATOM 554 C CA . GLY A 1 76 ? 3.597 50.706 -35.872 1.00 62.54 73 GLY A CA 1
ATOM 555 C C . GLY A 1 76 ? 2.807 49.796 -36.775 1.00 63.41 73 GLY A C 1
ATOM 556 O O . GLY A 1 76 ? 1.656 49.481 -36.486 1.00 63.70 73 GLY A O 1
ATOM 557 N N . GLU A 1 77 ? 3.418 49.351 -37.864 1.00 64.22 74 GLU A N 1
ATOM 558 C CA A GLU A 1 77 ? 2.814 48.390 -38.788 0.50 64.84 74 GLU A CA 1
ATOM 559 C CA B GLU A 1 77 ? 2.713 48.425 -38.747 0.50 64.40 74 GLU A CA 1
ATOM 560 C C . GLU A 1 77 ? 2.610 47.003 -38.150 1.00 65.21 74 GLU A C 1
ATOM 561 O O . GLU A 1 77 ? 3.439 46.572 -37.303 1.00 65.36 74 GLU A O 1
ATOM 572 N N . ARG A 1 78 ? 1.544 46.296 -38.557 1.00 64.87 75 ARG A N 1
ATOM 573 C CA . ARG A 1 78 ? 1.273 44.920 -38.117 1.00 64.25 75 ARG A CA 1
ATOM 574 C C . ARG A 1 78 ? 2.473 43.998 -38.354 1.00 64.48 75 ARG A C 1
ATOM 575 O O . ARG A 1 78 ? 3.147 44.049 -39.399 1.00 63.73 75 ARG A O 1
ATOM 583 N N . GLU A 1 79 ? 2.743 43.164 -37.361 1.00 64.65 76 GLU A N 1
ATOM 584 C CA . GLU A 1 79 ? 3.868 42.256 -37.440 1.00 65.12 76 GLU A CA 1
ATOM 585 C C . GLU A 1 79 ? 3.315 40.835 -37.577 1.00 65.62 76 GLU A C 1
ATOM 586 O O . GLU A 1 79 ? 4.027 39.859 -37.453 1.00 65.96 76 GLU A O 1
ATOM 592 N N . THR A 1 80 ? 2.019 40.742 -37.842 1.00 66.40 77 THR A N 1
ATOM 593 C CA . THR A 1 80 ? 1.370 39.469 -38.098 1.00 67.14 77 THR A CA 1
ATOM 594 C C . THR A 1 80 ? 0.858 39.442 -39.519 1.00 68.35 77 THR A C 1
ATOM 595 O O . THR A 1 80 ? 0.770 40.464 -40.186 1.00 68.16 77 THR A O 1
ATOM 599 N N . VAL A 1 81 ? 0.484 38.250 -39.958 1.00 69.91 78 VAL A N 1
ATOM 600 C CA . VAL A 1 81 ? -0.034 38.009 -41.286 1.00 71.27 78 VAL A CA 1
ATOM 601 C C . VAL A 1 81 ? -1.502 37.569 -41.175 1.00 71.86 78 VAL A C 1
ATOM 602 O O . VAL A 1 81 ? -1.884 36.959 -40.180 1.00 71.69 78 VAL A O 1
ATOM 606 N N . GLN A 1 82 ? -2.331 37.885 -42.181 1.00 73.00 79 GLN A N 1
ATOM 607 C CA . GLN A 1 82 ? -3.725 37.387 -42.215 1.00 73.77 79 GLN A CA 1
ATOM 608 C C . GLN A 1 82 ? -3.728 35.881 -42.478 1.00 73.50 79 GLN A C 1
ATOM 609 O O . GLN A 1 82 ? -3.145 35.417 -43.443 1.00 73.53 79 GLN A O 1
ATOM 615 N N . TRP A 1 83 ? -4.394 35.142 -41.603 1.00 73.57 80 TRP A N 1
ATOM 616 C CA . TRP A 1 83 ? -4.364 33.680 -41.602 1.00 73.45 80 TRP A CA 1
ATOM 617 C C . TRP A 1 83 ? -4.956 33.058 -42.860 1.00 72.81 80 TRP A C 1
ATOM 618 O O . TRP A 1 83 ? -4.319 32.224 -43.489 1.00 72.64 80 TRP A O 1
ATOM 629 N N . GLY A 1 84 ? -6.190 33.441 -43.193 1.00 72.26 81 GLY A N 1
ATOM 630 C CA . GLY A 1 84 ? -6.895 32.903 -44.368 1.00 71.54 81 GLY A CA 1
ATOM 631 C C . GLY A 1 84 ? -7.546 31.535 -44.199 1.00 71.16 81 GLY A C 1
ATOM 632 O O . GLY A 1 84 ? -7.998 30.934 -45.178 1.00 70.79 81 GLY A O 1
ATOM 633 N N . GLY A 1 85 ? -7.610 31.044 -42.960 1.00 70.78 82 GLY A N 1
ATOM 634 C CA . GLY A 1 85 ? -8.243 29.753 -42.669 1.00 69.95 82 GLY A CA 1
ATOM 635 C C . GLY A 1 85 ? -9.733 29.713 -42.967 1.00 69.58 82 GLY A C 1
ATOM 636 O O . GLY A 1 85 ? -10.256 28.687 -43.390 1.00 69.36 82 GLY A O 1
ATOM 637 N N . PHE A 1 86 ? -10.419 30.834 -42.749 1.00 69.15 83 PHE A N 1
ATOM 638 C CA . PHE A 1 86 ? -11.842 30.923 -43.063 1.00 68.71 83 PHE A CA 1
ATOM 639 C C . PHE A 1 86 ? -12.120 31.383 -44.490 1.00 68.20 83 PHE A C 1
ATOM 640 O O . PHE A 1 86 ? -13.296 31.531 -44.866 1.00 68.38 83 PHE A O 1
ATOM 648 N N . GLY A 1 87 ? -11.056 31.585 -45.283 1.00 67.39 84 GLY A N 1
ATOM 649 C CA . GLY A 1 87 ? -11.168 32.025 -46.678 1.00 66.51 84 GLY A CA 1
ATOM 650 C C . GLY A 1 87 ? -10.707 33.458 -46.886 1.00 66.17 84 GLY A C 1
ATOM 651 O O . GLY A 1 87 ? -10.354 34.150 -45.932 1.00 65.70 84 GLY A O 1
ATOM 652 N N . SER A 1 88 ? -10.726 33.930 -48.133 1.00 65.78 85 SER A N 1
ATOM 653 C CA . SER A 1 88 ? -10.168 35.271 -48.420 1.00 65.80 85 SER A CA 1
ATOM 654 C C . SER A 1 88 ? -10.879 36.472 -47.722 1.00 65.22 85 SER A C 1
ATOM 655 O O . SER A 1 88 ? -10.264 37.510 -47.495 1.00 65.60 85 SER A O 1
ATOM 658 N N . ASP A 1 89 ? -12.153 36.330 -47.374 1.00 64.14 86 ASP A N 1
ATOM 659 C CA . ASP A 1 89 ? -12.856 37.379 -46.655 1.00 63.03 86 ASP A CA 1
ATOM 660 C C . ASP A 1 89 ? -13.045 37.044 -45.175 1.00 62.48 86 ASP A C 1
ATOM 661 O O . ASP A 1 89 ? -13.733 37.765 -44.462 1.00 62.00 86 ASP A O 1
ATOM 666 N N . GLY A 1 90 ? -12.421 35.951 -44.724 1.00 62.13 87 GLY A N 1
ATOM 667 C CA . GLY A 1 90 ? -12.511 35.461 -43.339 1.00 61.19 87 GLY A CA 1
ATOM 668 C C . GLY A 1 90 ? -13.892 34.938 -42.962 1.00 60.93 87 GLY A C 1
ATOM 669 O O . GLY A 1 90 ? -14.160 34.670 -41.804 1.00 60.71 87 GLY A O 1
ATOM 670 N N . PHE A 1 91 ? -14.758 34.756 -43.957 1.00 60.87 88 PHE A N 1
ATOM 671 C CA . PHE A 1 91 ? -16.162 34.519 -43.707 1.00 60.54 88 PHE A CA 1
ATOM 672 C C . PHE A 1 91 ? -16.732 33.462 -44.665 1.00 60.49 88 PHE A C 1
ATOM 673 O O . PHE A 1 91 ? -17.931 33.417 -44.903 1.00 60.56 88 PHE A O 1
ATOM 681 N N . GLY A 1 92 ? -15.870 32.608 -45.195 1.00 60.84 89 GLY A N 1
ATOM 682 C CA . GLY A 1 92 ? -16.302 31.521 -46.076 1.00 61.60 89 GLY A CA 1
ATOM 683 C C . GLY A 1 92 ? -16.262 31.715 -47.597 1.00 62.12 89 GLY A C 1
ATOM 684 O O . GLY A 1 92 ? -16.532 30.761 -48.344 1.00 62.59 89 GLY A O 1
ATOM 685 N N . ASP A 1 93 ? -15.921 32.912 -48.074 1.00 62.48 90 ASP A N 1
ATOM 686 C CA . ASP A 1 93 ? -16.112 33.274 -49.508 1.00 63.73 90 ASP A CA 1
ATOM 687 C C . ASP A 1 93 ? -17.387 32.630 -50.036 1.00 63.59 90 ASP A C 1
ATOM 688 O O . ASP A 1 93 ? -17.352 31.909 -51.003 1.00 63.80 90 ASP A O 1
ATOM 693 N N . ALA A 1 94 ? -18.507 32.894 -49.373 1.00 63.82 91 ALA A N 1
ATOM 694 C CA . ALA A 1 94 ? -19.689 32.045 -49.481 1.00 63.93 91 ALA A CA 1
ATOM 695 C C . ALA A 1 94 ? -20.756 32.574 -50.412 1.00 64.08 91 ALA A C 1
ATOM 696 O O . ALA A 1 94 ? -21.702 31.847 -50.735 1.00 64.23 91 ALA A O 1
ATOM 698 N N . GLY A 1 95 ? -20.618 33.843 -50.812 1.00 64.18 92 GLY A N 1
ATOM 699 C CA . GLY A 1 95 ? -21.600 34.514 -51.661 1.00 63.91 92 GLY A CA 1
ATOM 700 C C . GLY A 1 95 ? -22.849 34.949 -50.914 1.00 64.08 92 GLY A C 1
ATOM 701 O O . GLY A 1 95 ? -23.940 34.976 -51.490 1.00 63.55 92 GLY A O 1
ATOM 702 N N . PHE A 1 96 ? -22.698 35.289 -49.633 1.00 64.49 93 PHE A N 1
ATOM 703 C CA . PHE A 1 96 ? -23.783 35.924 -48.875 1.00 65.04 93 PHE A CA 1
ATOM 704 C C . PHE A 1 96 ? -24.187 37.239 -49.531 1.00 65.70 93 PHE A C 1
ATOM 705 O O . PHE A 1 96 ? -23.325 37.992 -49.997 1.00 65.80 93 PHE A O 1
ATOM 713 N N . PRO A 1 97 ? -25.500 37.534 -49.573 1.00 66.34 94 PRO A N 1
ATOM 714 C CA . PRO A 1 97 ? -25.849 38.821 -50.198 1.00 66.55 94 PRO A CA 1
ATOM 715 C C . PRO A 1 97 ? -25.294 39.975 -49.342 1.00 66.73 94 PRO A C 1
ATOM 716 O O . PRO A 1 97 ? -25.416 39.938 -48.098 1.00 66.24 94 PRO A O 1
ATOM 720 N N . PRO A 1 98 ? -24.664 40.975 -50.003 1.00 67.04 95 PRO A N 1
ATOM 721 C CA . PRO A 1 98 ? -24.140 42.170 -49.334 1.00 67.04 95 PRO A CA 1
ATOM 722 C C . PRO A 1 98 ? -25.249 42.880 -48.555 1.00 66.94 95 PRO A C 1
ATOM 723 O O . PRO A 1 98 ? -26.411 42.919 -48.987 1.00 66.51 95 PRO A O 1
ATOM 727 N N . SER A 1 99 ? -24.859 43.410 -47.399 1.00 67.04 96 SER A N 1
ATOM 728 C CA . SER A 1 99 ? -25.769 44.000 -46.431 1.00 66.98 96 SER A CA 1
ATOM 729 C C . SER A 1 99 ? -25.957 45.483 -46.629 1.00 66.93 96 SER A C 1
ATOM 730 O O . SER A 1 99 ? -25.000 46.229 -46.810 1.00 66.83 96 SER A O 1
ATOM 733 N N . GLN A 1 100 ? -27.216 45.892 -46.571 1.00 67.22 97 GLN A N 1
ATOM 734 C CA . GLN A 1 100 ? -27.599 47.293 -46.646 1.00 67.22 97 GLN A CA 1
ATOM 735 C C . GLN A 1 100 ? -27.416 47.978 -45.289 1.00 66.74 97 GLN A C 1
ATOM 736 O O . GLN A 1 100 ? -27.528 49.185 -45.201 1.00 66.72 97 GLN A O 1
ATOM 742 N N . ARG A 1 101 ? -27.129 47.200 -44.235 1.00 66.32 98 ARG A N 1
ATOM 743 C CA . ARG A 1 101 ? -26.922 47.739 -42.894 1.00 65.80 98 ARG A CA 1
ATOM 744 C C . ARG A 1 101 ? -25.630 48.558 -42.738 1.00 65.61 98 ARG A C 1
ATOM 745 O O . ARG A 1 101 ? -25.603 49.520 -41.967 1.00 65.53 98 ARG A O 1
ATOM 753 N N . VAL A 1 102 ? -24.586 48.197 -43.484 1.00 65.10 99 VAL A N 1
ATOM 754 C CA . VAL A 1 102 ? -23.290 48.872 -43.406 1.00 65.20 99 VAL A CA 1
ATOM 755 C C . VAL A 1 102 ? -23.354 50.401 -43.605 1.00 65.79 99 VAL A C 1
ATOM 756 O O . VAL A 1 102 ? -22.854 51.148 -42.764 1.00 66.30 99 VAL A O 1
ATOM 760 N N . ALA A 1 103 ? -23.966 50.861 -44.693 1.00 65.87 100 ALA A N 1
ATOM 761 C CA . ALA A 1 103 ? -24.032 52.306 -44.998 1.00 66.26 100 ALA A CA 1
ATOM 762 C C . ALA A 1 103 ? -24.822 53.103 -43.956 1.00 66.44 100 ALA A C 1
ATOM 763 O O . ALA A 1 103 ? -24.592 54.303 -43.794 1.00 66.41 100 ALA A O 1
ATOM 765 N N . LEU A 1 104 ? -25.736 52.426 -43.251 1.00 66.93 101 LEU A N 1
ATOM 766 C CA . LEU A 1 104 ? -26.594 53.065 -42.241 1.00 67.23 101 LEU A CA 1
ATOM 767 C C . LEU A 1 104 ? -25.827 53.392 -40.966 1.00 66.74 101 LEU A C 1
ATOM 768 O O . LEU A 1 104 ? -26.259 54.214 -40.172 1.00 66.75 101 LEU A O 1
ATOM 773 N N . GLN A 1 105 ? -24.716 52.716 -40.752 1.00 66.73 102 GLN A N 1
ATOM 774 C CA . GLN A 1 105 ? -24.009 52.804 -39.466 1.00 67.20 102 GLN A CA 1
ATOM 775 C C . GLN A 1 105 ? -23.342 54.145 -39.194 1.00 68.07 102 GLN A C 1
ATOM 776 O O . GLN A 1 105 ? -22.825 54.777 -40.112 1.00 68.30 102 GLN A O 1
ATOM 782 N N . PRO A 1 106 ? -23.359 54.595 -37.930 1.00 69.07 103 PRO A N 1
ATOM 783 C CA . PRO A 1 106 ? -22.725 55.871 -37.572 1.00 69.97 103 PRO A CA 1
ATOM 784 C C . PRO A 1 106 ? -21.226 55.918 -37.939 1.00 70.64 103 PRO A C 1
ATOM 785 O O . PRO A 1 106 ? -20.605 54.887 -38.137 1.00 70.70 103 PRO A O 1
ATOM 789 N N . LYS A 1 107 ? -20.652 57.112 -38.046 1.00 71.55 104 LYS A N 1
ATOM 790 C CA . LYS A 1 107 ? -19.246 57.262 -38.496 1.00 72.24 104 LYS A CA 1
ATOM 791 C C . LYS A 1 107 ? -18.241 57.197 -37.335 1.00 71.79 104 LYS A C 1
ATOM 792 O O . LYS A 1 107 ? -17.046 56.917 -37.535 1.00 72.27 104 LYS A O 1
ATOM 798 N N . ARG A 1 108 ? -18.735 57.504 -36.137 1.00 70.66 105 ARG A N 1
ATOM 799 C CA . ARG A 1 108 ? -18.002 57.362 -34.893 1.00 69.60 105 ARG A CA 1
ATOM 800 C C . ARG A 1 108 ? -16.982 56.193 -34.946 1.00 68.29 105 ARG A C 1
ATOM 801 O O . ARG A 1 108 ? -17.344 55.056 -35.234 1.00 67.80 105 ARG A O 1
ATOM 809 N N . HIS A 1 109 ? -15.709 56.499 -34.712 1.00 67.11 106 HIS A N 1
ATOM 810 C CA . HIS A 1 109 ? -14.671 55.483 -34.426 1.00 66.11 106 HIS A CA 1
ATOM 811 C C . HIS A 1 109 ? -15.105 54.617 -33.244 1.00 65.37 106 HIS A C 1
ATOM 812 O O . HIS A 1 109 ? -15.611 55.141 -32.241 1.00 65.29 106 HIS A O 1
ATOM 819 N N . ALA A 1 110 ? -14.912 53.305 -33.378 1.00 64.26 107 ALA A N 1
ATOM 820 C CA . ALA A 1 110 ? -15.312 52.328 -32.367 1.00 63.60 107 ALA A CA 1
ATOM 821 C C . ALA A 1 110 ? -14.877 52.712 -30.945 1.00 63.54 107 ALA A C 1
ATOM 822 O O . ALA A 1 110 ? -15.637 52.519 -29.987 1.00 63.92 107 ALA A O 1
ATOM 824 N N . ALA A 1 111 ? -13.669 53.261 -30.808 1.00 63.13 108 ALA A N 1
ATOM 825 C CA . ALA A 1 111 ? -13.152 53.654 -29.488 1.00 63.16 108 ALA A CA 1
ATOM 826 C C . ALA A 1 111 ? -14.059 54.676 -28.828 1.00 63.24 108 ALA A C 1
ATOM 827 O O . ALA A 1 111 ? -14.349 54.557 -27.638 1.00 63.78 108 ALA A O 1
ATOM 829 N N . LEU A 1 112 ? -14.519 55.661 -29.591 1.00 62.64 109 LEU A N 1
ATOM 830 C CA . LEU A 1 112 ? -15.372 56.672 -29.031 1.00 62.69 109 LEU A CA 1
ATOM 831 C C . LEU A 1 112 ? -16.776 56.129 -28.781 1.00 62.57 109 LEU A C 1
ATOM 832 O O . LEU A 1 112 ? -17.529 56.704 -27.996 1.00 63.27 109 LEU A O 1
ATOM 837 N N . GLU A 1 113 ? -17.144 55.043 -29.453 1.00 62.28 110 GLU A N 1
ATOM 838 C CA . GLU A 1 113 ? -18.421 54.390 -29.180 1.00 62.18 110 GLU A CA 1
ATOM 839 C C . GLU A 1 113 ? -18.379 53.608 -27.861 1.00 62.00 110 GLU A C 1
ATOM 840 O O . GLU A 1 113 ? -19.321 53.658 -27.067 1.00 62.11 110 GLU A O 1
ATOM 846 N N . ILE A 1 114 ? -17.277 52.907 -27.605 1.00 61.48 111 ILE A N 1
ATOM 847 C CA . ILE A 1 114 ? -17.122 52.263 -26.301 1.00 61.19 111 ILE A CA 1
ATOM 848 C C . ILE A 1 114 ? -17.353 53.323 -25.197 1.00 61.51 111 ILE A C 1
ATOM 849 O O . ILE A 1 114 ? -18.083 53.076 -24.256 1.00 61.20 111 ILE A O 1
ATOM 854 N N . LEU A 1 115 ? -16.764 54.506 -25.352 1.00 61.80 112 LEU A N 1
ATOM 855 C CA . LEU A 1 115 ? -16.859 55.537 -24.319 1.00 62.29 112 LEU A CA 1
ATOM 856 C C . LEU A 1 115 ? -18.267 56.079 -24.200 1.00 62.79 112 LEU A C 1
ATOM 857 O O . LEU A 1 115 ? -18.717 56.353 -23.093 1.00 62.77 112 LEU A O 1
ATOM 862 N N . LYS A 1 116 ? -18.955 56.234 -25.326 1.00 63.23 113 LYS A N 1
ATOM 863 C CA . LYS A 1 116 ? -20.320 56.719 -25.303 1.00 64.50 113 LYS A CA 1
ATOM 864 C C . LYS A 1 116 ? -21.249 55.710 -24.601 1.00 64.48 113 LYS A C 1
ATOM 865 O O . LYS A 1 116 ? -22.014 56.102 -23.716 1.00 64.87 113 LYS A O 1
ATOM 871 N N . ILE A 1 117 ? -21.149 54.430 -24.964 1.00 64.22 114 ILE A N 1
ATOM 872 C CA . ILE A 1 117 ? -21.888 53.365 -24.281 1.00 64.51 114 ILE A CA 1
ATOM 873 C C . ILE A 1 117 ? -21.638 53.349 -22.776 1.00 64.56 114 ILE A C 1
ATOM 874 O O . ILE A 1 117 ? -22.602 53.309 -22.002 1.00 64.68 114 ILE A O 1
ATOM 879 N N . LEU A 1 118 ? -20.370 53.396 -22.365 1.00 64.79 115 LEU A N 1
ATOM 880 C CA . LEU A 1 118 ? -20.017 53.426 -20.938 1.00 65.02 115 LEU A CA 1
ATOM 881 C C . LEU A 1 118 ? -20.546 54.668 -20.246 1.00 66.02 115 LEU A C 1
ATOM 882 O O . LEU A 1 118 ? -20.907 54.627 -19.082 1.00 66.28 115 LEU A O 1
ATOM 887 N N . GLU A 1 119 ? -20.605 55.778 -20.978 1.00 67.12 116 GLU A N 1
ATOM 888 C CA . GLU A 1 119 ? -21.063 57.035 -20.433 1.00 68.31 116 GLU A CA 1
ATOM 889 C C . GLU A 1 119 ? -22.564 56.968 -20.176 1.00 68.65 116 GLU A C 1
ATOM 890 O O . GLU A 1 119 ? -23.036 57.431 -19.160 1.00 68.81 116 GLU A O 1
ATOM 896 N N . GLU A 1 120 ? -23.299 56.353 -21.092 1.00 69.34 117 GLU A N 1
ATOM 897 C CA . GLU A 1 120 ? -24.753 56.220 -20.992 1.00 70.09 117 GLU A CA 1
ATOM 898 C C . GLU A 1 120 ? -25.224 55.016 -20.160 1.00 69.67 117 GLU A C 1
ATOM 899 O O . GLU A 1 120 ? -26.408 54.925 -19.815 1.00 69.27 117 GLU A O 1
ATOM 905 N N . ALA A 1 121 ? -24.296 54.115 -19.847 1.00 69.47 118 ALA A N 1
ATOM 906 C CA . ALA A 1 121 ? -24.585 52.901 -19.106 1.00 69.73 118 ALA A CA 1
ATOM 907 C C . ALA A 1 121 ? -25.170 53.209 -17.748 1.00 70.15 118 ALA A C 1
ATOM 908 O O . ALA A 1 121 ? -24.721 54.135 -17.056 1.00 70.26 118 ALA A O 1
ATOM 910 N N . GLU A 1 122 ? -26.176 52.433 -17.374 1.00 70.56 119 GLU A N 1
ATOM 911 C CA . GLU A 1 122 ? -26.794 52.601 -16.059 1.00 71.39 119 GLU A CA 1
ATOM 912 C C . GLU A 1 122 ? -26.719 51.293 -15.267 1.00 71.15 119 GLU A C 1
ATOM 913 O O . GLU A 1 122 ? -27.687 50.511 -15.282 1.00 71.11 119 GLU A O 1
ATOM 919 N N . PRO A 1 123 ? -25.578 51.052 -14.576 1.00 70.92 120 PRO A N 1
ATOM 920 C CA . PRO A 1 123 ? -25.408 49.829 -13.785 1.00 70.60 120 PRO A CA 1
ATOM 921 C C . PRO A 1 123 ? -26.325 49.766 -12.567 1.00 69.95 120 PRO A C 1
ATOM 922 O O . PRO A 1 123 ? -26.484 50.746 -11.842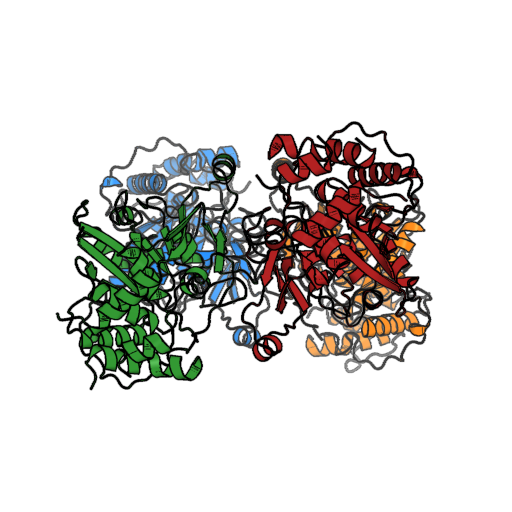 1.00 70.30 120 PRO A O 1
ATOM 926 N N . SER A 1 124 ? -26.950 48.615 -12.390 1.00 69.12 121 SER A N 1
ATOM 927 C CA . SER A 1 124 ? -27.777 48.322 -11.236 1.00 68.34 121 SER A CA 1
ATOM 928 C C . SER A 1 124 ? -27.572 46.838 -10.920 1.00 68.19 121 SER A C 1
ATOM 929 O O . SER A 1 124 ? -26.779 46.156 -11.573 1.00 68.08 121 SER A O 1
ATOM 932 N N . ASP A 1 125 ? -28.305 46.338 -9.937 1.00 68.11 122 ASP A N 1
ATOM 933 C CA . ASP A 1 125 ? -28.243 44.937 -9.594 1.00 68.33 122 ASP A CA 1
ATOM 934 C C . ASP A 1 125 ? -29.005 44.021 -10.540 1.00 68.45 122 ASP A C 1
ATOM 935 O O . ASP A 1 125 ? -28.734 42.817 -10.583 1.00 68.92 122 ASP A O 1
ATOM 940 N N . ASP A 1 126 ? -29.916 44.595 -11.316 1.00 68.23 123 ASP A N 1
ATOM 941 C CA . ASP A 1 126 ? -30.576 43.892 -12.427 1.00 68.14 123 ASP A CA 1
ATOM 942 C C . ASP A 1 126 ? -29.840 43.861 -13.754 1.00 67.26 123 ASP A C 1
ATOM 943 O O . ASP A 1 126 ? -30.118 42.982 -14.558 1.00 67.63 123 ASP A O 1
ATOM 948 N N . VAL A 1 127 ? -28.934 44.815 -13.996 1.00 66.36 124 VAL A N 1
ATOM 949 C CA . VAL A 1 127 ? -28.310 45.006 -15.323 1.00 65.16 124 VAL A CA 1
ATOM 950 C C . VAL A 1 127 ? -26.801 45.181 -15.155 1.00 65.05 124 VAL A C 1
ATOM 951 O O . VAL A 1 127 ? -26.331 46.180 -14.600 1.00 65.97 124 VAL A O 1
ATOM 955 N N . VAL A 1 128 ? -26.025 44.211 -15.621 1.00 63.75 125 VAL A N 1
ATOM 956 C CA . VAL A 1 128 ? -24.571 44.330 -15.614 1.00 62.48 125 VAL A CA 1
ATOM 957 C C . VAL A 1 128 ? -24.023 44.416 -17.061 1.00 61.90 125 VAL A C 1
ATOM 958 O O . VAL A 1 128 ? -24.549 43.724 -17.932 1.00 61.52 125 VAL A O 1
ATOM 962 N N . TYR A 1 129 ? -23.012 45.277 -17.320 1.00 60.67 126 TYR A N 1
ATOM 963 C CA . TYR A 1 129 ? -22.381 45.514 -18.652 1.00 60.29 126 TYR A CA 1
ATOM 964 C C . TYR A 1 129 ? -21.024 44.815 -18.770 1.00 60.51 126 TYR A C 1
ATOM 965 O O . TYR A 1 129 ? -20.208 44.852 -17.846 1.00 60.09 126 TYR A O 1
ATOM 974 N N . GLN A 1 130 ? -20.771 44.191 -19.927 1.00 60.70 127 GLN A N 1
ATOM 975 C CA . GLN A 1 130 ? -19.555 43.432 -20.133 1.00 60.50 127 GLN A CA 1
ATOM 976 C C . GLN A 1 130 ? -18.980 43.735 -21.480 1.00 60.36 127 GLN A C 1
ATOM 977 O O . GLN A 1 130 ? -19.722 43.927 -22.440 1.00 60.90 127 GLN A O 1
ATOM 983 N N . LEU A 1 131 ? -17.655 43.801 -21.550 1.00 60.38 128 LEU A N 1
ATOM 984 C CA . LEU A 1 131 ? -16.960 43.930 -22.808 1.00 60.68 128 LEU A CA 1
ATOM 985 C C . LEU A 1 131 ? -16.294 42.602 -23.054 1.00 60.86 128 LEU A C 1
ATOM 986 O O . LEU A 1 131 ? -15.545 42.103 -22.184 1.00 61.19 128 LEU A O 1
ATOM 991 N N . VAL A 1 132 ? -16.570 42.013 -24.215 1.00 60.50 129 VAL A N 1
ATOM 992 C CA . VAL A 1 132 ? -15.875 40.801 -24.665 1.00 60.20 129 VAL A CA 1
ATOM 993 C C . VAL A 1 132 ? -15.041 41.146 -25.873 1.00 60.55 129 VAL A C 1
ATOM 994 O O . VAL A 1 132 ? -15.574 41.664 -26.866 1.00 61.70 129 VAL A O 1
ATOM 998 N N . ALA A 1 133 ? -13.734 40.916 -25.794 1.00 60.35 130 ALA A N 1
ATOM 999 C CA . ALA A 1 133 ? -12.817 41.286 -26.886 1.00 60.66 130 ALA A CA 1
ATOM 1000 C C . ALA A 1 133 ? -12.339 40.029 -27.660 1.00 60.97 130 ALA A C 1
ATOM 1001 O O . ALA A 1 133 ? -11.748 39.099 -27.089 1.00 60.59 130 ALA A O 1
ATOM 1003 N N . LEU A 1 134 ? -12.629 40.008 -28.962 1.00 60.94 131 LEU A N 1
ATOM 1004 C CA . LEU A 1 134 ? -12.384 38.813 -29.789 1.00 61.07 131 LEU A CA 1
ATOM 1005 C C . LEU A 1 134 ? -11.317 39.047 -30.854 1.00 61.55 131 LEU A C 1
ATOM 1006 O O . LEU A 1 134 ? -11.177 38.257 -31.788 1.00 61.85 131 LEU A O 1
ATOM 1011 N N . GLY A 1 135 ? -10.555 40.128 -30.720 1.00 61.53 132 GLY A N 1
ATOM 1012 C CA . GLY A 1 135 ? -9.547 40.418 -31.727 1.00 61.98 132 GLY A CA 1
ATOM 1013 C C . GLY A 1 135 ? -8.393 41.109 -31.067 1.00 61.77 132 GLY A C 1
ATOM 1014 O O . GLY A 1 135 ? -8.318 41.105 -29.849 1.00 61.75 132 GLY A O 1
ATOM 1015 N N . PRO A 1 136 ? -7.494 41.703 -31.869 1.00 61.45 133 PRO A N 1
ATOM 1016 C CA . PRO A 1 136 ? -6.476 42.582 -31.319 1.00 61.41 133 PRO A CA 1
ATOM 1017 C C . PRO A 1 136 ? -7.122 43.662 -30.430 1.00 61.65 133 PRO A C 1
ATOM 1018 O O . PRO A 1 136 ? -8.175 44.162 -30.768 1.00 61.73 133 PRO A O 1
ATOM 1022 N N . LEU A 1 137 ? -6.482 44.036 -29.322 1.00 61.51 134 LEU A N 1
ATOM 1023 C CA . LEU A 1 137 ? -7.103 44.948 -28.360 1.00 61.16 134 LEU A CA 1
ATOM 1024 C C . LEU A 1 137 ? -7.027 46.419 -28.719 1.00 61.03 134 LEU A C 1
ATOM 1025 O O . LEU A 1 137 ? -7.347 47.255 -27.882 1.00 61.78 134 LEU A O 1
ATOM 1030 N N . THR A 1 138 ? -6.602 46.749 -29.933 1.00 60.47 135 THR A N 1
ATOM 1031 C CA . THR A 1 138 ? -6.451 48.167 -30.324 1.00 60.46 135 THR A CA 1
ATOM 1032 C C . THR A 1 138 ? -7.584 49.127 -29.884 1.00 60.79 135 THR A C 1
ATOM 1033 O O . THR A 1 138 ? -7.309 50.136 -29.221 1.00 61.36 135 THR A O 1
ATOM 1037 N N . ASN A 1 139 ? -8.831 48.842 -30.263 1.00 60.05 136 ASN A N 1
ATOM 1038 C CA . ASN A 1 139 ? -9.960 49.726 -29.891 1.00 60.19 136 ASN A CA 1
ATOM 1039 C C . ASN A 1 139 ? -10.111 49.918 -28.376 1.00 60.63 136 ASN A C 1
ATOM 1040 O O . ASN A 1 139 ? -10.386 51.033 -27.912 1.00 60.65 136 ASN A O 1
ATOM 1045 N N . VAL A 1 140 ? -9.952 48.828 -27.618 1.00 60.08 137 VAL A N 1
ATOM 1046 C CA . VAL A 1 140 ? -10.162 48.852 -26.186 1.00 60.33 137 VAL A CA 1
ATOM 1047 C C . VAL A 1 140 ? -9.046 49.700 -25.534 1.00 61.46 137 VAL A C 1
ATOM 1048 O O . VAL A 1 140 ? -9.339 50.549 -24.646 1.00 62.11 137 VAL A O 1
ATOM 1052 N N . ALA A 1 141 ? -7.793 49.496 -25.976 1.00 61.00 138 ALA A N 1
ATOM 1053 C CA . ALA A 1 141 ? -6.647 50.260 -25.460 1.00 61.00 138 ALA A CA 1
ATOM 1054 C C . ALA A 1 141 ? -6.813 51.759 -25.715 1.00 60.83 138 ALA A C 1
ATOM 1055 O O . ALA A 1 141 ? -6.464 52.597 -24.876 1.00 61.08 138 ALA A O 1
ATOM 1057 N N . LEU A 1 142 ? -7.340 52.078 -26.888 1.00 60.46 139 LEU A N 1
ATOM 1058 C CA . LEU A 1 142 ? -7.464 53.434 -27.350 1.00 60.63 139 LEU A CA 1
ATOM 1059 C C . LEU A 1 142 ? -8.538 54.144 -26.504 1.00 60.70 139 LEU A C 1
ATOM 1060 O O . LEU A 1 142 ? -8.356 55.297 -26.068 1.00 60.55 139 LEU A O 1
ATOM 1065 N N . ALA A 1 143 ? -9.646 53.443 -26.259 1.00 60.22 140 ALA A N 1
ATOM 1066 C CA . ALA A 1 143 ? -10.695 53.951 -25.399 1.00 60.30 140 ALA A CA 1
ATOM 1067 C C . ALA A 1 143 ? -10.160 54.087 -23.954 1.00 60.58 140 ALA A C 1
ATOM 1068 O O . ALA A 1 143 ? -10.412 55.112 -23.293 1.00 60.41 140 ALA A O 1
ATOM 1070 N N . LEU A 1 144 ? -9.396 53.091 -23.482 1.00 60.42 141 LEU A N 1
ATOM 1071 C CA . LEU A 1 144 ? -8.795 53.172 -22.130 1.00 61.04 141 LEU A CA 1
ATOM 1072 C C . LEU A 1 144 ? -7.867 54.389 -21.891 1.00 61.34 141 LEU A C 1
ATOM 1073 O O . LEU A 1 144 ? -7.903 54.972 -20.799 1.00 61.05 141 LEU A O 1
ATOM 1078 N N . ARG A 1 145 ? -7.033 54.763 -22.879 1.00 61.28 142 ARG A N 1
ATOM 1079 C CA . ARG A 1 145 ? -6.131 55.922 -22.683 1.00 61.31 142 ARG A CA 1
ATOM 1080 C C . ARG A 1 145 ? -6.898 57.240 -22.756 1.00 61.94 142 ARG A C 1
ATOM 1081 O O . ARG A 1 145 ? -6.515 58.214 -22.120 1.00 63.13 142 ARG A O 1
ATOM 1089 N N . LEU A 1 146 ? -7.977 57.292 -23.530 1.00 62.28 143 LEU A N 1
ATOM 1090 C CA . LEU A 1 146 ? -8.787 58.502 -23.591 1.00 63.02 143 LEU A CA 1
ATOM 1091 C C . LEU A 1 146 ? -9.614 58.814 -22.327 1.00 63.17 143 LEU A C 1
ATOM 1092 O O . LEU A 1 146 ? -9.653 59.962 -21.883 1.00 63.40 143 LEU A O 1
ATOM 1097 N N . ASN A 1 147 ? -10.289 57.815 -21.763 1.00 62.96 144 ASN A N 1
ATOM 1098 C CA . ASN A 1 147 ? -11.110 58.027 -20.577 1.00 62.82 144 ASN A CA 1
ATOM 1099 C C . ASN A 1 147 ? -11.109 56.736 -19.785 1.00 62.82 144 ASN A C 1
ATOM 1100 O O . ASN A 1 147 ? -12.018 55.905 -19.967 1.00 62.88 144 ASN A O 1
ATOM 1105 N N . PRO A 1 148 ? -10.065 56.539 -18.944 1.00 62.55 145 PRO A N 1
ATOM 1106 C CA . PRO A 1 148 ? -9.917 55.321 -18.158 1.00 62.34 145 PRO A CA 1
ATOM 1107 C C . PRO A 1 148 ? -11.008 55.102 -17.121 1.00 62.74 145 PRO A C 1
ATOM 1108 O O . PRO A 1 148 ? -11.392 53.954 -16.912 1.00 63.09 145 PRO A O 1
ATOM 1112 N N . ASP A 1 149 ? -11.521 56.183 -16.518 1.00 62.96 146 ASP A N 1
ATOM 1113 C CA . ASP A 1 149 ? -12.470 56.109 -15.400 1.00 63.17 146 ASP A CA 1
ATOM 1114 C C . ASP A 1 149 ? -13.775 55.417 -15.732 1.00 62.95 146 ASP A C 1
ATOM 1115 O O . ASP A 1 149 ? -14.354 54.759 -14.880 1.00 63.76 146 ASP A O 1
ATOM 1120 N N . LEU A 1 150 ? -14.236 55.556 -16.966 1.00 62.60 147 LEU A N 1
ATOM 1121 C CA . LEU A 1 150 ? -15.544 55.018 -17.358 1.00 61.93 147 LEU A CA 1
ATOM 1122 C C . LEU A 1 150 ? -15.560 53.498 -17.350 1.00 61.68 147 LEU A C 1
ATOM 1123 O O . LEU A 1 150 ? -16.631 52.888 -17.350 1.00 61.63 147 LEU A O 1
ATOM 1128 N N . PHE A 1 151 ? -14.380 52.890 -17.363 1.00 61.46 148 PHE A N 1
ATOM 1129 C CA . PHE A 1 151 ? -14.292 51.455 -17.485 1.00 61.54 148 PHE A CA 1
ATOM 1130 C C . PHE A 1 151 ? -14.648 50.742 -16.200 1.00 62.43 148 PHE A C 1
ATOM 1131 O O . PHE A 1 151 ? -14.822 49.526 -16.226 1.00 62.95 148 PHE A O 1
ATOM 1139 N N . SER A 1 152 ? -14.794 51.494 -15.097 1.00 62.53 149 SER A N 1
ATOM 1140 C CA . SER A 1 152 ? -15.253 50.925 -13.832 1.00 62.87 149 SER A CA 1
ATOM 1141 C C . SER A 1 152 ? -16.765 50.641 -13.870 1.00 63.29 149 SER A C 1
ATOM 1142 O O . SER A 1 152 ? -17.305 50.024 -12.947 1.00 63.31 149 SER A O 1
ATOM 1145 N N . LYS A 1 153 ? -17.453 51.111 -14.907 1.00 63.13 150 LYS A N 1
ATOM 1146 C CA . LYS A 1 153 ? -18.885 50.850 -15.004 1.00 63.49 150 LYS A CA 1
ATOM 1147 C C . LYS A 1 153 ? -19.139 49.414 -15.481 1.00 63.70 150 LYS A C 1
ATOM 1148 O O . LYS A 1 153 ? -20.273 48.917 -15.426 1.00 64.30 150 LYS A O 1
ATOM 1154 N N . LEU A 1 154 ? -18.098 48.760 -15.983 1.00 63.31 151 LEU A N 1
ATOM 1155 C CA . LEU A 1 154 ? -18.218 47.371 -16.422 1.00 62.88 151 LEU A CA 1
ATOM 1156 C C . LEU A 1 154 ? -18.115 46.404 -15.242 1.00 63.38 151 LEU A C 1
ATOM 1157 O O . LEU A 1 154 ? -17.280 46.576 -14.335 1.00 63.65 151 LEU A O 1
ATOM 1162 N N . GLY A 1 155 ? -18.979 45.395 -15.255 1.00 63.53 152 GLY A N 1
ATOM 1163 C CA . GLY A 1 155 ? -18.907 44.320 -14.296 1.00 64.04 152 GLY A CA 1
ATOM 1164 C C . GLY A 1 155 ? -19.556 44.628 -12.962 1.00 64.66 152 GLY A C 1
ATOM 1165 O O . GLY A 1 155 ? -20.283 45.596 -12.803 1.00 63.96 152 GLY A O 1
ATOM 1166 N N . THR A 1 156 ? -19.267 43.756 -12.015 1.00 65.85 153 THR A N 1
ATOM 1167 C CA . THR A 1 156 ? -19.705 43.860 -10.639 1.00 67.28 153 THR A CA 1
ATOM 1168 C C . THR A 1 156 ? -18.490 43.480 -9.806 1.00 68.13 153 THR A C 1
ATOM 1169 O O . THR A 1 156 ? -17.430 43.207 -10.354 1.00 68.82 153 THR A O 1
ATOM 1173 N N . ASP A 1 157 ? -18.611 43.454 -8.484 1.00 69.65 154 ASP A N 1
ATOM 1174 C CA . ASP A 1 157 ? -17.504 42.972 -7.648 1.00 70.51 154 ASP A CA 1
ATOM 1175 C C . ASP A 1 157 ? -17.322 41.463 -7.915 1.00 70.65 154 ASP A C 1
ATOM 1176 O O . ASP A 1 157 ? -16.250 40.907 -7.710 1.00 70.96 154 ASP A O 1
ATOM 1181 N N . THR A 1 158 ? -18.376 40.846 -8.451 1.00 70.51 155 THR A N 1
ATOM 1182 C CA . THR A 1 158 ? -18.480 39.399 -8.647 1.00 70.39 155 THR A CA 1
ATOM 1183 C C . THR A 1 158 ? -18.414 38.937 -10.120 1.00 69.92 155 THR A C 1
ATOM 1184 O O . THR A 1 158 ? -17.911 37.843 -10.401 1.00 69.94 155 THR A O 1
ATOM 1188 N N . ILE A 1 159 ? -18.965 39.755 -11.024 1.00 69.19 156 ILE A N 1
ATOM 1189 C CA . ILE A 1 159 ? -19.062 39.477 -12.468 1.00 68.55 156 ILE A CA 1
ATOM 1190 C C . ILE A 1 159 ? -18.005 40.285 -13.232 1.00 68.12 156 ILE A C 1
ATOM 1191 O O . ILE A 1 159 ? -17.905 41.503 -13.084 1.00 68.10 156 ILE A O 1
ATOM 1196 N N . PRO A 1 160 ? -17.183 39.596 -14.023 1.00 67.84 157 PRO A N 1
ATOM 1197 C CA . PRO A 1 160 ? -16.131 40.229 -14.804 1.00 67.22 157 PRO A CA 1
ATOM 1198 C C . PRO A 1 160 ? -16.660 41.252 -15.785 1.00 66.89 157 PRO A C 1
ATOM 1199 O O . PRO A 1 160 ? -17.620 40.981 -16.505 1.00 67.24 157 PRO A O 1
ATOM 1203 N N . GLY A 1 161 ? -16.017 42.415 -15.814 1.00 66.22 158 GLY A N 1
ATOM 1204 C CA . GLY A 1 161 ? -16.325 43.450 -16.766 1.00 65.20 158 GLY A CA 1
ATOM 1205 C C . GLY A 1 161 ? -15.699 43.224 -18.125 1.00 65.07 158 GLY A C 1
ATOM 1206 O O . GLY A 1 161 ? -16.248 43.665 -19.134 1.00 65.15 158 GLY A O 1
ATOM 1207 N N . ILE A 1 162 ? -14.517 42.603 -18.166 1.00 64.40 159 ILE A N 1
ATOM 1208 C CA . ILE A 1 162 ? -13.848 42.365 -19.433 1.00 63.73 159 ILE A CA 1
ATOM 1209 C C . ILE A 1 162 ? -13.371 40.917 -19.565 1.00 63.68 159 ILE A C 1
ATOM 1210 O O . ILE A 1 162 ? -12.756 40.362 -18.672 1.00 64.31 159 ILE A O 1
ATOM 1215 N N . VAL A 1 163 ? -13.710 40.297 -20.678 1.00 63.34 160 VAL A N 1
ATOM 1216 C CA . VAL A 1 163 ? -13.257 38.968 -20.998 1.00 62.96 160 VAL A CA 1
ATOM 1217 C C . VAL A 1 163 ? -12.622 39.089 -22.374 1.00 62.89 160 VAL A C 1
ATOM 1218 O O . VAL A 1 163 ? -13.219 39.671 -23.266 1.00 62.91 160 VAL A O 1
ATOM 1222 N N . ILE A 1 164 ? -11.422 38.550 -22.538 1.00 62.64 161 ILE A N 1
ATOM 1223 C CA . ILE A 1 164 ? -10.680 38.691 -23.797 1.00 63.05 161 ILE A CA 1
ATOM 1224 C C . ILE A 1 164 ? -10.274 37.296 -24.336 1.00 63.38 161 ILE A C 1
ATOM 1225 O O . ILE A 1 164 ? -9.872 36.417 -23.555 1.00 63.71 161 ILE A O 1
ATOM 1230 N N . MET A 1 165 ? -10.443 37.068 -25.636 1.00 62.79 162 MET A N 1
ATOM 1231 C CA . MET A 1 165 ? -9.792 35.931 -26.259 1.00 62.56 162 MET A CA 1
ATOM 1232 C C . MET A 1 165 ? -8.395 36.417 -26.703 1.00 62.56 162 MET A C 1
ATOM 1233 O O . MET A 1 165 ? -8.259 37.189 -27.642 1.00 61.57 162 MET A O 1
ATOM 1238 N N . ASN A 1 166 ? -7.378 35.941 -25.992 1.00 62.50 163 ASN A N 1
ATOM 1239 C CA . ASN A 1 166 ? -6.041 36.537 -26.037 1.00 62.84 163 ASN A CA 1
ATOM 1240 C C . ASN A 1 166 ? -4.991 35.660 -25.334 1.00 62.62 163 ASN A C 1
ATOM 1241 O O . ASN A 1 166 ? -5.251 35.071 -24.265 1.00 62.69 163 ASN A O 1
ATOM 1246 N N . GLY A 1 167 ? -3.814 35.590 -25.934 1.00 62.31 164 GLY A N 1
ATOM 1247 C CA . GLY A 1 167 ? -2.625 35.038 -25.283 1.00 62.50 164 GLY A CA 1
ATOM 1248 C C . GLY A 1 167 ? -2.600 33.529 -25.160 1.00 63.41 164 GLY A C 1
ATOM 1249 O O . GLY A 1 167 ? -3.422 32.820 -25.780 1.00 63.94 164 GLY A O 1
ATOM 1250 N N . THR A 1 168 ? -1.636 33.036 -24.375 1.00 63.66 165 THR A N 1
ATOM 1251 C CA . THR A 1 168 ? -1.460 31.625 -24.128 1.00 63.82 165 THR A CA 1
ATOM 1252 C C . THR A 1 168 ? -1.317 31.424 -22.611 1.00 64.46 165 THR A C 1
ATOM 1253 O O . THR A 1 168 ? -1.085 32.398 -21.875 1.00 65.26 165 THR A O 1
ATOM 1257 N N . SER A 1 169 ? -1.458 30.182 -22.135 1.00 63.78 166 SER A N 1
ATOM 1258 C CA . SER A 1 169 ? -1.112 29.850 -20.770 1.00 63.62 166 SER A CA 1
ATOM 1259 C C . SER A 1 169 ? 0.175 29.023 -20.712 1.00 63.78 166 SER A C 1
ATOM 1260 O O . SER A 1 169 ? 0.693 28.764 -19.632 1.00 63.71 166 SER A O 1
ATOM 1263 N N . GLU A 1 170 ? 0.682 28.602 -21.867 1.00 63.88 167 GLU A N 1
ATOM 1264 C CA . GLU A 1 170 ? 1.781 27.647 -21.926 1.00 64.80 167 GLU A CA 1
ATOM 1265 C C . GLU A 1 170 ? 2.778 28.054 -23.009 1.00 64.47 167 GLU A C 1
ATOM 1266 O O . GLU A 1 170 ? 3.624 27.278 -23.430 1.00 63.88 167 GLU A O 1
ATOM 1272 N N . SER A 1 171 ? 2.628 29.286 -23.489 1.00 64.82 168 SER A N 1
ATOM 1273 C CA . SER A 1 171 ? 3.330 29.784 -24.678 1.00 64.82 168 SER A CA 1
ATOM 1274 C C . SER A 1 171 ? 3.452 28.818 -25.899 1.00 63.89 168 SER A C 1
ATOM 1275 O O . SER A 1 171 ? 4.455 28.816 -26.588 1.00 63.69 168 SER A O 1
ATOM 1278 N N . LYS A 1 172 ? 2.412 28.031 -26.174 1.00 63.66 169 LYS A N 1
ATOM 1279 C CA . LYS A 1 172 ? 2.259 27.403 -27.498 1.00 63.74 169 LYS A CA 1
ATOM 1280 C C . LYS A 1 172 ? 1.726 28.439 -28.490 1.00 63.24 169 LYS A C 1
ATOM 1281 O O . LYS A 1 172 ? 0.532 28.494 -28.769 1.00 63.50 169 LYS A O 1
ATOM 1287 N N . GLY A 1 173 ? 2.613 29.275 -29.014 1.00 62.66 170 GLY A N 1
ATOM 1288 C CA . GLY A 1 173 ? 2.210 30.384 -29.883 1.00 62.01 170 GLY A CA 1
ATOM 1289 C C . GLY A 1 173 ? 1.740 29.916 -31.242 1.00 61.88 170 GLY A C 1
ATOM 1290 O O . GLY A 1 173 ? 2.342 29.024 -31.851 1.00 61.67 170 GLY A O 1
ATOM 1291 N N . ASN A 1 174 ? 0.661 30.500 -31.740 1.00 61.28 171 ASN A N 1
ATOM 1292 C CA . ASN A 1 174 ? 0.176 30.079 -33.036 1.00 61.00 171 ASN A CA 1
ATOM 1293 C C . ASN A 1 174 ? 0.452 31.152 -34.106 1.00 60.87 171 ASN A C 1
ATOM 1294 O O . ASN A 1 174 ? 0.071 31.000 -35.271 1.00 60.37 171 ASN A O 1
ATOM 1299 N N . SER A 1 175 ? 1.089 32.247 -33.681 1.00 60.79 172 SER A N 1
ATOM 1300 C CA . SER A 1 175 ? 1.473 33.336 -34.563 1.00 60.63 172 SER A CA 1
ATOM 1301 C C . SER A 1 175 ? 3.009 33.409 -34.713 1.00 59.76 172 SER A C 1
ATOM 1302 O O . SER A 1 175 ? 3.511 33.401 -35.795 1.00 59.53 172 SER A O 1
ATOM 1305 N N . ASN A 1 176 ? 3.739 33.497 -33.620 1.00 59.67 173 ASN A N 1
ATOM 1306 C CA . ASN A 1 176 ? 5.161 33.149 -33.623 1.00 59.54 173 ASN A CA 1
ATOM 1307 C C . ASN A 1 176 ? 5.321 31.965 -32.626 1.00 59.41 173 ASN A C 1
ATOM 1308 O O . ASN A 1 176 ? 4.289 31.416 -32.172 1.00 59.58 173 ASN A O 1
ATOM 1313 N N . MET A 1 177 ? 6.553 31.562 -32.296 1.00 58.47 174 MET A N 1
ATOM 1314 C CA . MET A 1 177 ? 6.744 30.421 -31.422 1.00 58.90 174 MET A CA 1
ATOM 1315 C C . MET A 1 177 ? 6.080 30.556 -30.044 1.00 59.11 174 MET A C 1
ATOM 1316 O O . MET A 1 177 ? 5.631 29.561 -29.497 1.00 59.34 174 MET A O 1
ATOM 1321 N N . ALA A 1 178 ? 6.007 31.781 -29.519 1.00 59.43 175 ALA A N 1
ATOM 1322 C CA . ALA A 1 178 ? 5.521 32.050 -28.151 1.00 60.06 175 ALA A CA 1
ATOM 1323 C C . ALA A 1 178 ? 4.165 32.693 -28.038 1.00 60.92 175 ALA A C 1
ATOM 1324 O O . ALA A 1 178 ? 3.472 32.491 -27.028 1.00 61.59 175 ALA A O 1
ATOM 1326 N N . ALA A 1 179 ? 3.776 33.454 -29.056 1.00 61.34 176 ALA A N 1
ATOM 1327 C CA . ALA A 1 179 ? 2.602 34.351 -28.968 1.00 61.85 176 ALA A CA 1
ATOM 1328 C C . ALA A 1 179 ? 1.377 33.872 -29.742 1.00 62.16 176 ALA A C 1
ATOM 1329 O O . ALA A 1 179 ? 1.500 33.329 -30.877 1.00 63.03 176 ALA A O 1
ATOM 1331 N N . GLU A 1 180 ? 0.209 34.106 -29.152 1.00 61.72 177 GLU A N 1
ATOM 1332 C CA . GLU A 1 180 ? -1.074 33.886 -29.810 1.00 61.87 177 GLU A CA 1
ATOM 1333 C C . GLU A 1 180 ? -1.381 35.083 -30.721 1.00 61.87 177 GLU A C 1
ATOM 1334 O O . GLU A 1 180 ? -0.945 36.204 -30.447 1.00 62.43 177 GLU A O 1
ATOM 1340 N N . PHE A 1 181 ? -2.125 34.843 -31.799 1.00 61.58 178 PHE A N 1
ATOM 1341 C CA . PHE A 1 181 ? -2.426 35.862 -32.834 1.00 61.60 178 PHE A CA 1
ATOM 1342 C C . PHE A 1 181 ? -2.864 37.238 -32.307 1.00 61.62 178 PHE A C 1
ATOM 1343 O O . PHE A 1 181 ? -2.208 38.276 -32.611 1.00 61.55 178 PHE A O 1
ATOM 1351 N N . ASN A 1 182 ? -3.963 37.249 -31.550 1.00 61.26 179 ASN A N 1
ATOM 1352 C CA . ASN A 1 182 ? -4.546 38.509 -31.082 1.00 61.50 179 ASN A CA 1
ATOM 1353 C C . ASN A 1 182 ? -3.533 39.284 -30.274 1.00 61.52 179 ASN A C 1
ATOM 1354 O O . ASN A 1 182 ? -3.388 40.488 -30.432 1.00 62.49 179 ASN A O 1
ATOM 1359 N N . SER A 1 183 ? -2.820 38.588 -29.410 1.00 61.66 180 SER A N 1
ATOM 1360 C CA . SER A 1 183 ? -1.800 39.214 -28.586 1.00 61.77 180 SER A CA 1
ATOM 1361 C C . SER A 1 183 ? -0.640 39.717 -29.465 1.00 61.33 180 SER A C 1
ATOM 1362 O O . SER A 1 183 ? -0.261 40.877 -29.407 1.00 61.26 180 SER A O 1
ATOM 1365 N N . HIS A 1 184 ? -0.108 38.841 -30.314 1.00 61.30 181 HIS A N 1
ATOM 1366 C CA . HIS A 1 184 ? 0.955 39.225 -31.230 1.00 61.09 181 HIS A CA 1
ATOM 1367 C C . HIS A 1 184 ? 0.537 40.383 -32.128 1.00 60.99 181 HIS A C 1
ATOM 1368 O O . HIS A 1 184 ? 1.336 41.259 -32.416 1.00 61.07 181 HIS A O 1
ATOM 1375 N N . CYS A 1 185 ? -0.726 40.408 -32.545 1.00 61.19 182 CYS A N 1
ATOM 1376 C CA . CYS A 1 185 ? -1.256 41.528 -33.378 1.00 61.18 182 CYS A CA 1
ATOM 1377 C C . CYS A 1 185 ? -1.000 42.904 -32.769 1.00 61.09 182 CYS A C 1
ATOM 1378 O O . CYS A 1 185 ? -0.596 43.861 -33.468 1.00 60.98 182 CYS A O 1
ATOM 1381 N N . ASP A 1 186 ? -1.229 42.987 -31.457 1.00 60.74 183 ASP A N 1
ATOM 1382 C CA . ASP A 1 186 ? -1.096 44.245 -30.756 1.00 60.70 183 ASP A CA 1
ATOM 1383 C C . ASP A 1 186 ? -0.666 44.055 -29.298 1.00 60.06 183 ASP A C 1
ATOM 1384 O O . ASP A 1 186 ? -1.496 44.072 -28.389 1.00 59.85 183 ASP A O 1
ATOM 1389 N N . PRO A 1 187 ? 0.642 43.869 -29.091 1.00 60.04 184 PRO A N 1
ATOM 1390 C CA . PRO A 1 187 ? 1.172 43.643 -27.757 1.00 59.61 184 PRO A CA 1
ATOM 1391 C C . PRO A 1 187 ? 0.981 44.868 -26.867 1.00 59.55 184 PRO A C 1
ATOM 1392 O O . PRO A 1 187 ? 0.597 44.721 -25.675 1.00 58.99 184 PRO A O 1
ATOM 1396 N N . GLU A 1 188 ? 1.225 46.048 -27.447 1.00 58.93 185 GLU A N 1
ATOM 1397 C CA . GLU A 1 188 ? 1.065 47.330 -26.743 1.00 59.29 185 GLU A CA 1
ATOM 1398 C C . GLU A 1 188 ? -0.354 47.474 -26.208 1.00 59.94 185 GLU A C 1
ATOM 1399 O O . GLU A 1 188 ? -0.552 47.769 -25.027 1.00 60.54 185 GLU A O 1
ATOM 1405 N N . ALA A 1 189 ? -1.346 47.191 -27.046 1.00 59.84 186 ALA A N 1
ATOM 1406 C CA . ALA A 1 189 ? -2.724 47.243 -26.591 1.00 60.57 186 ALA A CA 1
ATOM 1407 C C . ALA A 1 189 ? -2.989 46.298 -25.405 1.00 60.98 186 ALA A C 1
ATOM 1408 O O . ALA A 1 189 ? -3.718 46.654 -24.490 1.00 62.27 186 ALA A O 1
ATOM 1410 N N . GLY A 1 190 ? -2.414 45.099 -25.439 1.00 61.38 187 GLY A N 1
ATOM 1411 C CA . GLY A 1 190 ? -2.526 44.103 -24.352 1.00 61.83 187 GLY A CA 1
ATOM 1412 C C . GLY A 1 190 ? -1.964 44.593 -23.028 1.00 62.10 187 GLY A C 1
ATOM 1413 O O . GLY A 1 190 ? -2.593 44.414 -22.005 1.00 62.80 187 GLY A O 1
ATOM 1414 N N . VAL A 1 191 ? -0.792 45.234 -23.058 1.00 62.27 188 VAL A N 1
ATOM 1415 C CA . VAL A 1 191 ? -0.232 45.891 -21.886 1.00 61.82 188 VAL A CA 1
ATOM 1416 C C . VAL A 1 191 ? -1.210 46.920 -21.324 1.00 62.05 188 VAL A C 1
ATOM 1417 O O . VAL A 1 191 ? -1.432 46.954 -20.120 1.00 62.65 188 VAL A O 1
ATOM 1421 N N . VAL A 1 192 ? -1.805 47.738 -22.190 1.00 61.60 189 VAL A N 1
ATOM 1422 C CA . VAL A 1 192 ? -2.722 48.781 -21.737 1.00 61.13 189 VAL A CA 1
ATOM 1423 C C . VAL A 1 192 ? -3.911 48.180 -21.006 1.00 61.51 189 VAL A C 1
ATOM 1424 O O . VAL A 1 192 ? -4.303 48.663 -19.929 1.00 61.58 189 VAL A O 1
ATOM 1428 N N . VAL A 1 193 ? -4.462 47.109 -21.559 1.00 61.18 190 VAL A N 1
ATOM 1429 C CA . VAL A 1 193 ? -5.617 46.465 -20.933 1.00 61.24 190 VAL A CA 1
ATOM 1430 C C . VAL A 1 193 ? -5.250 45.823 -19.592 1.00 61.89 190 VAL A C 1
ATOM 1431 O O . VAL A 1 193 ? -5.968 46.028 -18.571 1.00 61.94 190 VAL A O 1
ATOM 1435 N N . LEU A 1 194 ? -4.129 45.088 -19.571 1.00 61.72 191 LEU A N 1
ATOM 1436 C CA . LEU A 1 194 ? -3.703 44.363 -18.366 1.00 62.40 191 LEU A CA 1
ATOM 1437 C C . LEU A 1 194 ? -3.129 45.239 -17.238 1.00 62.45 191 LEU A C 1
ATOM 1438 O O . LEU A 1 194 ? -3.245 44.877 -16.085 1.00 62.41 191 LEU A O 1
ATOM 1443 N N . GLN A 1 195 ? -2.534 46.381 -17.582 1.00 62.77 192 GLN A N 1
ATOM 1444 C CA . GLN A 1 195 ? -1.942 47.271 -16.604 1.00 63.60 192 GLN A CA 1
ATOM 1445 C C . GLN A 1 195 ? -2.956 48.280 -16.059 1.00 63.99 192 GLN A C 1
ATOM 1446 O O . GLN A 1 195 ? -2.655 49.017 -15.118 1.00 64.48 192 GLN A O 1
ATOM 1452 N N . HIS A 1 196 ? -4.145 48.326 -16.650 1.00 64.21 193 HIS A N 1
ATOM 1453 C CA . HIS A 1 196 ? -5.173 49.289 -16.238 1.00 64.51 193 HIS A CA 1
ATOM 1454 C C . HIS A 1 196 ? -5.578 49.149 -14.763 1.00 65.04 193 HIS A C 1
ATOM 1455 O O . HIS A 1 196 ? -5.876 48.051 -14.290 1.00 64.98 193 HIS A O 1
ATOM 1462 N N . LYS A 1 197 ? -5.568 50.270 -14.043 1.00 65.69 194 LYS A N 1
ATOM 1463 C CA . LYS A 1 197 ? -6.044 50.315 -12.656 1.00 66.06 194 LYS A CA 1
ATOM 1464 C C . LYS A 1 197 ? -7.516 50.666 -12.635 1.00 66.01 194 LYS A C 1
ATOM 1465 O O . LYS A 1 197 ? -7.933 51.666 -13.260 1.00 66.13 194 LYS A O 1
ATOM 1471 N N . GLY A 1 198 ? -8.306 49.870 -11.921 1.00 65.28 195 GLY A N 1
ATOM 1472 C CA . GLY A 1 198 ? -9.704 50.210 -11.737 1.00 64.86 195 GLY A CA 1
ATOM 1473 C C . GLY A 1 198 ? -10.761 49.302 -12.344 1.00 65.14 195 GLY A C 1
ATOM 1474 O O . GLY A 1 198 ? -11.943 49.660 -12.341 1.00 65.58 195 GLY A O 1
ATOM 1475 N N . TRP A 1 199 ? -10.365 48.138 -12.876 1.00 64.44 196 TRP A N 1
ATOM 1476 C CA . TRP A 1 199 ? -11.321 47.102 -13.218 1.00 63.76 196 TRP A CA 1
ATOM 1477 C C . TRP A 1 199 ? -11.938 46.622 -11.926 1.00 64.60 196 TRP A C 1
ATOM 1478 O O . TRP A 1 199 ? -11.227 46.449 -10.938 1.00 64.71 196 TRP A O 1
ATOM 1489 N N . LYS A 1 200 ? -13.251 46.403 -11.916 1.00 65.43 197 LYS A N 1
ATOM 1490 C CA . LYS A 1 200 ? -13.931 45.866 -10.740 1.00 66.05 197 LYS A CA 1
ATOM 1491 C C . LYS A 1 200 ? -13.510 44.421 -10.435 1.00 66.48 197 LYS A C 1
ATOM 1492 O O . LYS A 1 200 ? -13.509 44.002 -9.282 1.00 66.32 197 LYS A O 1
ATOM 1498 N N . CYS A 1 201 ? -13.152 43.679 -11.483 1.00 67.02 198 CYS A N 1
ATOM 1499 C CA . CYS A 1 201 ? -12.722 42.287 -11.411 1.00 67.83 198 CYS A CA 1
ATOM 1500 C C . CYS A 1 201 ? -11.543 42.168 -12.324 1.00 67.09 198 CYS A C 1
ATOM 1501 O O . CYS A 1 201 ? -11.505 42.810 -13.367 1.00 67.52 198 CYS A O 1
ATOM 1504 N N . PRO A 1 202 ? -10.627 41.266 -11.993 1.00 66.25 199 PRO A N 1
ATOM 1505 C CA . PRO A 1 202 ? -9.495 41.001 -12.887 1.00 65.43 199 PRO A CA 1
ATOM 1506 C C . PRO A 1 202 ? -9.973 40.633 -14.293 1.00 64.34 199 PRO A C 1
ATOM 1507 O O . PRO A 1 202 ? -11.048 40.054 -14.451 1.00 64.06 199 PRO A O 1
ATOM 1511 N N . VAL A 1 203 ? -9.177 41.001 -15.286 1.00 63.24 200 VAL A N 1
ATOM 1512 C CA . VAL A 1 203 ? -9.372 40.617 -16.659 1.00 62.67 200 VAL A CA 1
ATOM 1513 C C . VAL A 1 203 ? -9.418 39.091 -16.735 1.00 62.88 200 VAL A C 1
ATOM 1514 O O . VAL A 1 203 ? -8.540 38.415 -16.184 1.00 62.76 200 VAL A O 1
ATOM 1518 N N . GLN A 1 204 ? -10.427 38.535 -17.409 1.00 62.71 201 GLN A N 1
ATOM 1519 C CA . GLN A 1 204 ? -10.448 37.073 -17.609 1.00 62.33 201 GLN A CA 1
ATOM 1520 C C . GLN A 1 204 ? -9.731 36.752 -18.923 1.00 62.20 201 GLN A C 1
ATOM 1521 O O . GLN A 1 204 ? -10.130 37.274 -19.965 1.00 62.54 201 GLN A O 1
ATOM 1527 N N . LEU A 1 205 ? -8.690 35.916 -18.873 1.00 61.54 202 LEU A N 1
ATOM 1528 C CA . LEU A 1 205 ? -7.894 35.642 -20.053 1.00 61.25 202 LEU A CA 1
ATOM 1529 C C . LEU A 1 205 ? -8.256 34.310 -20.679 1.00 61.48 202 LEU A C 1
ATOM 1530 O O . LEU A 1 205 ? -7.782 33.238 -20.245 1.00 62.04 202 LEU A O 1
ATOM 1535 N N . VAL A 1 206 ? -9.107 34.365 -21.695 1.00 61.19 203 VAL A N 1
ATOM 1536 C CA . VAL A 1 206 ? -9.468 33.162 -22.419 1.00 61.07 203 VAL A CA 1
ATOM 1537 C C . VAL A 1 206 ? -8.413 32.850 -23.484 1.00 61.34 203 VAL A C 1
ATOM 1538 O O . VAL A 1 206 ? -8.467 33.362 -24.615 1.00 62.56 203 VAL A O 1
ATOM 1542 N N . ASN A 1 207 ? -7.441 32.026 -23.109 1.00 60.96 204 ASN A N 1
ATOM 1543 C CA . ASN A 1 207 ? -6.224 31.881 -23.883 1.00 61.55 204 ASN A CA 1
ATOM 1544 C C . ASN A 1 207 ? -6.345 30.719 -24.850 1.00 61.67 204 ASN A C 1
ATOM 1545 O O . ASN A 1 207 ? -7.282 29.914 -24.733 1.00 61.95 204 ASN A O 1
ATOM 1550 N N . TRP A 1 208 ? -5.375 30.617 -25.761 1.00 61.49 205 TRP A N 1
ATOM 1551 C CA . TRP A 1 208 ? -5.375 29.627 -26.829 1.00 61.54 205 TRP A CA 1
ATOM 1552 C C . TRP A 1 208 ? -5.506 28.181 -26.312 1.00 62.14 205 TRP A C 1
ATOM 1553 O O . TRP A 1 208 ? -6.373 27.436 -26.778 1.00 63.06 205 TRP A O 1
ATOM 1564 N N . GLU A 1 209 ? -4.678 27.778 -25.354 1.00 61.90 206 GLU A N 1
ATOM 1565 C CA . GLU A 1 209 ? -4.672 26.364 -24.927 1.00 62.14 206 GLU A CA 1
ATOM 1566 C C . GLU A 1 209 ? -6.005 25.941 -24.319 1.00 62.21 206 GLU A C 1
ATOM 1567 O O . GLU A 1 209 ? -6.460 24.830 -24.577 1.00 62.58 206 GLU A O 1
ATOM 1573 N N . VAL A 1 210 ? -6.631 26.803 -23.515 1.00 61.88 207 VAL A N 1
ATOM 1574 C CA . VAL A 1 210 ? -7.885 26.406 -22.919 1.00 61.44 207 VAL A CA 1
ATOM 1575 C C . VAL A 1 210 ? -8.962 26.255 -24.016 1.00 61.52 207 VAL A C 1
ATOM 1576 O O . VAL A 1 210 ? -9.827 25.396 -23.905 1.00 61.02 207 VAL A O 1
ATOM 1580 N N . THR A 1 211 ? -8.894 27.063 -25.074 1.00 61.40 208 THR A N 1
ATOM 1581 C CA . THR A 1 211 ? -9.863 26.892 -26.178 1.00 61.67 208 THR A CA 1
ATOM 1582 C C . THR A 1 211 ? -9.570 25.602 -26.999 1.00 62.32 208 THR A C 1
ATOM 1583 O O . THR A 1 211 ? -10.517 24.909 -27.433 1.00 62.93 208 THR A O 1
ATOM 1587 N N . VAL A 1 212 ? -8.284 25.252 -27.167 1.00 61.94 209 VAL A N 1
ATOM 1588 C CA . VAL A 1 212 ? -7.916 24.004 -27.812 1.00 61.72 209 VAL A CA 1
ATOM 1589 C C . VAL A 1 212 ? -8.483 22.798 -27.028 1.00 62.79 209 VAL A C 1
ATOM 1590 O O . VAL A 1 212 ? -8.878 21.783 -27.620 1.00 62.42 209 VAL A O 1
ATOM 1594 N N . ASN A 1 213 ? -8.510 22.922 -25.696 1.00 63.49 210 ASN A N 1
ATOM 1595 C CA . ASN A 1 213 ? -9.000 21.886 -24.791 1.00 63.74 210 ASN A CA 1
ATOM 1596 C C . ASN A 1 213 ? -10.541 21.832 -24.688 1.00 64.63 210 ASN A C 1
ATOM 1597 O O . ASN A 1 213 ? -11.094 20.929 -24.026 1.00 64.74 210 ASN A O 1
ATOM 1602 N N . SER A 1 214 ? -11.224 22.787 -25.333 1.00 64.73 211 SER A N 1
ATOM 1603 C CA . SER A 1 214 ? -12.693 22.780 -25.422 1.00 64.72 211 SER A CA 1
ATOM 1604 C C . SER A 1 214 ? -13.194 23.008 -26.872 1.00 64.82 211 SER A C 1
ATOM 1605 O O . SER A 1 214 ? -13.854 24.005 -27.190 1.00 64.56 211 SER A O 1
ATOM 1608 N N . PRO A 1 215 ? -12.883 22.060 -27.762 1.00 65.20 212 PRO A N 1
ATOM 1609 C CA . PRO A 1 215 ? -13.245 22.207 -29.170 1.00 64.96 212 PRO A CA 1
ATOM 1610 C C . PRO A 1 215 ? -14.587 21.543 -29.483 1.00 65.67 212 PRO A C 1
ATOM 1611 O O . PRO A 1 215 ? -15.237 20.971 -28.597 1.00 65.28 212 PRO A O 1
ATOM 1615 N N . MET A 1 216 ? -15.007 21.616 -30.736 1.00 66.27 213 MET A N 1
ATOM 1616 C CA . MET A 1 216 ? -16.039 20.691 -31.186 1.00 67.00 213 MET A CA 1
ATOM 1617 C C . MET A 1 216 ? -15.439 19.627 -32.103 1.00 66.97 213 MET A C 1
ATOM 1618 O O . MET A 1 216 ? -14.460 19.856 -32.798 1.00 67.55 213 MET A O 1
ATOM 1623 N N . THR A 1 217 ? -16.031 18.450 -32.070 1.00 67.07 214 THR A N 1
ATOM 1624 C CA . THR A 1 217 ? -15.707 17.378 -32.986 1.00 67.43 214 THR A CA 1
ATOM 1625 C C . THR A 1 217 ? -16.262 17.698 -34.386 1.00 67.61 214 THR A C 1
ATOM 1626 O O . THR A 1 217 ? -17.321 18.347 -34.522 1.00 68.07 214 THR A O 1
ATOM 1630 N N . TRP A 1 218 ? -15.576 17.256 -35.434 1.00 67.32 215 TRP A N 1
ATOM 1631 C CA . TRP A 1 218 ? -16.173 17.353 -36.771 1.00 67.18 215 TRP A CA 1
ATOM 1632 C C . TRP A 1 218 ? -17.489 16.596 -36.873 1.00 66.79 215 TRP A C 1
ATOM 1633 O O . TRP A 1 218 ? -18.419 17.049 -37.529 1.00 67.20 215 TRP A O 1
ATOM 1644 N N . GLY A 1 219 ? -17.566 15.464 -36.184 1.00 66.43 216 GLY A N 1
ATOM 1645 C CA . GLY A 1 219 ? -18.821 14.716 -36.002 1.00 65.57 216 GLY A CA 1
ATOM 1646 C C . GLY A 1 219 ? -19.927 15.538 -35.363 1.00 64.99 216 GLY A C 1
ATOM 1647 O O . GLY A 1 219 ? -21.045 15.547 -35.857 1.00 65.18 216 GLY A O 1
ATOM 1648 N N . PHE A 1 220 ? -19.612 16.240 -34.279 1.00 64.34 217 PHE A N 1
ATOM 1649 C CA . PHE A 1 220 ? -20.570 17.152 -33.652 1.00 63.91 217 PHE A CA 1
ATOM 1650 C C . PHE A 1 220 ? -21.013 18.229 -34.643 1.00 63.91 217 PHE A C 1
ATOM 1651 O O . PHE A 1 220 ? -22.215 18.533 -34.764 1.00 63.84 217 PHE A O 1
ATOM 1659 N N . TYR A 1 221 ? -20.029 18.800 -35.341 1.00 63.61 218 TYR A N 1
ATOM 1660 C CA . TYR A 1 221 ? -20.278 19.801 -36.361 1.00 63.37 218 TYR A CA 1
ATOM 1661 C C . TYR A 1 221 ? -21.250 19.284 -37.428 1.00 63.40 218 TYR A C 1
ATOM 1662 O O . TYR A 1 221 ? -22.188 19.995 -37.805 1.00 63.10 218 TYR A O 1
ATOM 1671 N N . ASP A 1 222 ? -21.046 18.049 -37.895 1.00 63.56 219 ASP A N 1
ATOM 1672 C CA . ASP A 1 222 ? -21.955 17.450 -38.892 1.00 63.86 219 ASP A CA 1
ATOM 1673 C C . ASP A 1 222 ? -23.418 17.479 -38.431 1.00 63.95 219 ASP A C 1
ATOM 1674 O O . ASP A 1 222 ? -24.310 17.861 -39.205 1.00 63.73 219 ASP A O 1
ATOM 1679 N N . LYS A 1 223 ? -23.640 17.116 -37.160 1.00 63.99 220 LYS A N 1
ATOM 1680 C CA . LYS A 1 223 ? -24.976 17.141 -36.544 1.00 64.13 220 LYS A CA 1
ATOM 1681 C C . LYS A 1 223 ? -25.496 18.561 -36.342 1.00 63.78 220 LYS A C 1
ATOM 1682 O O . LYS A 1 223 ? -26.697 18.799 -36.494 1.00 63.77 220 LYS A O 1
ATOM 1688 N N . LEU A 1 224 ? -24.596 19.483 -35.996 1.00 63.38 221 LEU A N 1
ATOM 1689 C CA . LEU A 1 224 ? -24.931 20.899 -35.827 1.00 63.17 221 LEU A CA 1
ATOM 1690 C C . LEU A 1 224 ? -25.603 21.519 -37.066 1.00 63.59 221 LEU A C 1
ATOM 1691 O O . LEU A 1 224 ? -26.659 22.148 -36.943 1.00 63.63 221 LEU A O 1
ATOM 1696 N N . VAL A 1 225 ? -24.987 21.358 -38.245 1.00 63.46 222 VAL A N 1
ATOM 1697 C CA . VAL A 1 225 ? -25.541 21.891 -39.500 1.00 63.38 222 VAL A CA 1
ATOM 1698 C C . VAL A 1 225 ? -26.523 20.919 -40.204 1.00 64.06 222 VAL A C 1
ATOM 1699 O O . VAL A 1 225 ? -26.862 21.098 -41.385 1.00 64.40 222 VAL A O 1
ATOM 1703 N N . ASN A 1 226 ? -26.955 19.897 -39.457 1.00 64.23 223 ASN A N 1
ATOM 1704 C CA . ASN A 1 226 ? -28.030 18.944 -39.819 1.00 64.61 223 ASN A CA 1
ATOM 1705 C C . ASN A 1 226 ? -27.739 17.890 -40.894 1.00 64.89 223 ASN A C 1
ATOM 1706 O O . ASN A 1 226 ? -28.635 17.107 -41.242 1.00 65.00 223 ASN A O 1
ATOM 1711 N N . ARG A 1 227 ? -26.496 17.847 -41.379 1.00 65.10 224 ARG A N 1
ATOM 1712 C CA . ARG A 1 227 ? -26.011 16.751 -42.255 1.00 65.60 224 ARG A CA 1
ATOM 1713 C C . ARG A 1 227 ? -26.520 15.339 -41.894 1.00 65.74 224 ARG A C 1
ATOM 1714 O O . ARG A 1 227 ? -26.206 14.796 -40.831 1.00 65.78 224 ARG A O 1
ATOM 1722 N N . GLN A 1 239 ? -32.846 21.293 -42.810 1.00 61.89 236 GLN A N 1
ATOM 1723 C CA . GLN A 1 239 ? -31.835 22.291 -42.525 1.00 62.18 236 GLN A CA 1
ATOM 1724 C C . GLN A 1 239 ? -32.496 23.666 -42.359 1.00 61.96 236 GLN A C 1
ATOM 1725 O O . GLN A 1 239 ? -33.423 24.006 -43.094 1.00 61.72 236 GLN A O 1
ATOM 1731 N N . ASN A 1 240 ? -32.029 24.440 -41.380 1.00 61.45 237 ASN A N 1
ATOM 1732 C CA . ASN A 1 240 ? -32.595 25.760 -41.139 1.00 61.03 237 ASN A CA 1
ATOM 1733 C C . ASN A 1 240 ? -31.633 26.898 -41.492 1.00 61.54 237 ASN A C 1
ATOM 1734 O O . ASN A 1 240 ? -30.457 26.656 -41.769 1.00 61.80 237 ASN A O 1
ATOM 1739 N N . LYS A 1 241 ? -32.144 28.127 -41.503 1.00 61.50 238 LYS A N 1
ATOM 1740 C CA . LYS A 1 241 ? -31.364 29.282 -41.918 1.00 62.00 238 LYS A CA 1
ATOM 1741 C C . LYS A 1 241 ? -30.073 29.450 -41.104 1.00 61.59 238 LYS A C 1
ATOM 1742 O O . LYS A 1 241 ? -29.058 29.856 -41.659 1.00 61.44 238 LYS A O 1
ATOM 1748 N N . TRP A 1 242 ? -30.121 29.127 -39.809 1.00 61.57 239 TRP A N 1
ATOM 1749 C CA . TRP A 1 242 ? -28.942 29.149 -38.942 1.00 61.11 239 TRP A CA 1
ATOM 1750 C C . TRP A 1 242 ? -27.899 28.116 -39.370 1.00 61.32 239 TRP A C 1
ATOM 1751 O O . TRP A 1 242 ? -26.724 28.430 -39.488 1.00 61.54 239 TRP A O 1
ATOM 1762 N N . GLN A 1 243 ? -28.330 26.887 -39.621 1.00 62.08 240 GLN A N 1
ATOM 1763 C CA . GLN A 1 243 ? -27.427 25.797 -40.007 1.00 62.18 240 GLN A CA 1
ATOM 1764 C C . GLN A 1 243 ? -26.833 26.027 -41.396 1.00 62.23 240 GLN A C 1
ATOM 1765 O O . GLN A 1 243 ? -25.642 25.802 -41.626 1.00 61.89 240 GLN A O 1
ATOM 1771 N N . GLU A 1 244 ? -27.669 26.477 -42.322 1.00 62.67 241 GLU A N 1
ATOM 1772 C CA . GLU A 1 244 ? -27.217 26.785 -43.671 1.00 63.09 241 GLU A CA 1
ATOM 1773 C C . GLU A 1 244 ? -26.090 27.821 -43.635 1.00 62.66 241 GLU A C 1
ATOM 1774 O O . GLU A 1 244 ? -25.040 27.625 -44.268 1.00 62.78 241 GLU A O 1
ATOM 1780 N N . PHE A 1 245 ? -26.300 28.893 -42.874 1.00 61.84 242 PHE A N 1
ATOM 1781 C CA . PHE A 1 245 ? -25.304 29.943 -42.731 1.00 61.57 242 PHE A CA 1
ATOM 1782 C C . PHE A 1 245 ? -24.015 29.422 -42.106 1.00 61.75 242 PHE A C 1
ATOM 1783 O O . PHE A 1 245 ? -22.932 29.770 -42.569 1.00 61.87 242 PHE A O 1
ATOM 1791 N N . ILE A 1 246 ? -24.123 28.600 -41.058 1.00 61.95 243 ILE A N 1
ATOM 1792 C CA . ILE A 1 246 ? -22.925 28.033 -40.406 1.00 61.81 243 ILE A CA 1
ATOM 1793 C C . ILE A 1 246 ? -22.148 27.118 -41.375 1.00 62.38 243 ILE A C 1
ATOM 1794 O O . ILE A 1 246 ? -20.923 27.203 -41.443 1.00 62.68 243 ILE A O 1
ATOM 1799 N N . GLU A 1 247 ? -22.855 26.288 -42.141 1.00 62.92 244 GLU A N 1
ATOM 1800 C CA . GLU A 1 247 ? -22.203 25.431 -43.128 1.00 63.79 244 GLU A CA 1
ATOM 1801 C C . GLU A 1 247 ? -21.400 26.255 -44.131 1.00 63.96 244 GLU A C 1
ATOM 1802 O O . GLU A 1 247 ? -20.247 25.920 -44.431 1.00 64.41 244 GLU A O 1
ATOM 1808 N N . LYS A 1 248 ? -21.992 27.342 -44.623 1.00 64.08 245 LYS A N 1
ATOM 1809 C CA . LYS A 1 248 ? -21.326 28.210 -45.603 1.00 64.23 245 LYS A CA 1
ATOM 1810 C C . LYS A 1 248 ? -20.137 28.970 -45.000 1.00 64.39 245 LYS A C 1
ATOM 1811 O O . LYS A 1 248 ? -19.089 29.157 -45.637 1.00 64.25 245 LYS A O 1
ATOM 1817 N N . LEU A 1 249 ? -20.299 29.400 -43.760 1.00 64.27 246 LEU A N 1
ATOM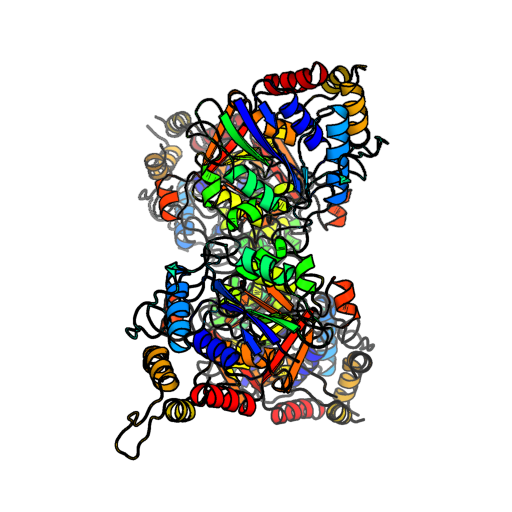 1818 C CA . LEU A 1 249 ? -19.267 30.159 -43.089 1.00 64.45 246 LEU A CA 1
ATOM 1819 C C . LEU A 1 249 ? -17.983 29.353 -42.839 1.00 64.58 246 LEU A C 1
ATOM 1820 O O . LEU A 1 249 ? -16.875 29.882 -42.919 1.00 64.55 246 LEU A O 1
ATOM 1825 N N . PHE A 1 250 ? -18.151 28.073 -42.517 1.00 64.77 247 PHE A N 1
ATOM 1826 C CA . PHE A 1 250 ? -17.047 27.186 -42.149 1.00 64.62 247 PHE A CA 1
ATOM 1827 C C . PHE A 1 250 ? -16.512 26.314 -43.304 1.00 64.56 247 PHE A C 1
ATOM 1828 O O . PHE A 1 250 ? -15.605 25.507 -43.081 1.00 64.39 247 PHE A O 1
ATOM 1836 N N . GLN A 1 251 ? -17.077 26.462 -44.510 1.00 64.32 248 GLN A N 1
ATOM 1837 C CA . GLN A 1 251 ? -16.757 25.583 -45.645 1.00 64.29 248 GLN A CA 1
ATOM 1838 C C . GLN A 1 251 ? -15.282 25.574 -46.063 1.00 64.43 248 GLN A C 1
ATOM 1839 O O . GLN A 1 251 ? -14.751 24.515 -46.393 1.00 64.36 248 GLN A O 1
ATOM 1845 N N . ARG A 1 252 ? -14.620 26.729 -46.024 1.00 64.67 249 ARG A N 1
ATOM 1846 C CA . ARG A 1 252 ? -13.184 26.784 -46.342 1.00 64.65 249 ARG A CA 1
ATOM 1847 C C . ARG A 1 252 ? -12.355 26.204 -45.207 1.00 65.33 249 ARG A C 1
ATOM 1848 O O . ARG A 1 252 ? -11.505 25.330 -45.437 1.00 65.10 249 ARG A O 1
ATOM 1856 N N . LEU A 1 253 ? -12.623 26.664 -43.979 1.00 66.17 250 LEU A N 1
ATOM 1857 C CA . LEU A 1 253 ? -11.964 26.112 -42.795 1.00 67.01 250 LEU A CA 1
ATOM 1858 C C . LEU A 1 253 ? -12.050 24.599 -42.820 1.00 67.68 250 LEU A C 1
ATOM 1859 O O . LEU A 1 253 ? -11.061 23.909 -42.582 1.00 67.77 250 LEU A O 1
ATOM 1864 N N . GLU A 1 254 ? -13.227 24.086 -43.153 1.00 68.41 251 GLU A N 1
ATOM 1865 C CA . GLU A 1 254 ? -13.435 22.650 -43.201 1.00 69.19 251 GLU A CA 1
ATOM 1866 C C . GLU A 1 254 ? -12.544 21.987 -44.273 1.00 69.93 251 GLU A C 1
ATOM 1867 O O . GLU A 1 254 ? -11.916 20.952 -44.012 1.00 70.29 251 GLU A O 1
ATOM 1873 N N . ALA A 1 255 ? -12.473 22.570 -45.469 1.00 70.65 252 ALA A N 1
ATOM 1874 C CA . ALA A 1 255 ? -11.647 21.987 -46.539 1.00 71.31 252 ALA A CA 1
ATOM 1875 C C . ALA A 1 255 ? -10.154 22.080 -46.207 1.00 71.86 252 ALA A C 1
ATOM 1876 O O . ALA A 1 255 ? -9.388 21.199 -46.550 1.00 72.10 252 ALA A O 1
ATOM 1878 N N . PHE A 1 256 ? -9.755 23.135 -45.510 1.00 72.79 253 PHE A N 1
ATOM 1879 C CA . PHE A 1 256 ? -8.354 23.335 -45.157 1.00 73.77 253 PHE A CA 1
ATOM 1880 C C . PHE A 1 256 ? -7.862 22.418 -44.036 1.00 74.08 253 PHE A C 1
ATOM 1881 O O . PHE A 1 256 ? -6.745 21.902 -44.103 1.00 74.53 253 PHE A O 1
ATOM 1889 N N . THR A 1 257 ? -8.686 22.225 -43.007 1.00 74.05 254 THR A N 1
ATOM 1890 C CA . THR A 1 257 ? -8.224 21.568 -41.787 1.00 73.82 254 THR A CA 1
ATOM 1891 C C . THR A 1 257 ? -8.795 20.166 -41.570 1.00 73.92 254 THR A C 1
ATOM 1892 O O . THR A 1 257 ? -8.124 19.323 -40.964 1.00 74.24 254 THR A O 1
ATOM 1896 N N . ARG A 1 258 ? -10.009 19.908 -42.057 1.00 73.42 255 ARG A N 1
ATOM 1897 C CA . ARG A 1 258 ? -10.608 18.593 -41.874 1.00 72.92 255 ARG A CA 1
ATOM 1898 C C . ARG A 1 258 ? -10.157 17.667 -42.995 1.00 73.01 255 ARG A C 1
ATOM 1899 O O . ARG A 1 258 ? -9.424 16.720 -42.745 1.00 73.12 255 ARG A O 1
ATOM 1907 N N . VAL A 1 277 ? -9.391 15.578 -36.025 1.00 79.04 274 VAL A N 1
ATOM 1908 C CA . VAL A 1 277 ? -10.743 15.193 -35.607 1.00 78.72 274 VAL A CA 1
ATOM 1909 C C . VAL A 1 277 ? -11.491 16.345 -34.916 1.00 77.89 274 VAL A C 1
ATOM 1910 O O . VAL A 1 277 ? -12.738 16.323 -34.870 1.00 77.89 274 VAL A O 1
ATOM 1914 N N . THR A 1 278 ? -10.753 17.339 -34.392 1.00 76.48 275 THR A N 1
ATOM 1915 C CA . THR A 1 278 ? -11.398 18.454 -33.668 1.00 75.02 275 THR A CA 1
ATOM 1916 C C . THR A 1 278 ? -11.287 19.819 -34.354 1.00 74.27 275 THR A C 1
ATOM 1917 O O . THR A 1 278 ? -10.318 20.128 -35.055 1.00 73.96 275 THR A O 1
ATOM 1921 N N . CYS A 1 279 ? -12.303 20.641 -34.123 1.00 73.19 276 CYS A N 1
ATOM 1922 C CA . CYS A 1 279 ? -12.347 21.993 -34.642 1.00 72.00 276 CYS A CA 1
ATOM 1923 C C . CYS A 1 279 ? -12.389 22.969 -33.469 1.00 70.91 276 CYS A C 1
ATOM 1924 O O . CYS A 1 279 ? -13.304 22.948 -32.657 1.00 70.87 276 CYS A O 1
ATOM 1927 N N . VAL A 1 280 ? -11.374 23.805 -33.373 1.00 69.86 277 VAL A N 1
ATOM 1928 C CA . VAL A 1 280 ? -11.245 24.765 -32.280 1.00 68.63 277 VAL A CA 1
ATOM 1929 C C . VAL A 1 280 ? -11.955 26.051 -32.687 1.00 68.05 277 VAL A C 1
ATOM 1930 O O . VAL A 1 280 ? -11.717 26.575 -33.778 1.00 67.84 277 VAL A O 1
ATOM 1934 N N . VAL A 1 281 ? -12.821 26.544 -31.812 1.00 67.06 278 VAL A N 1
ATOM 1935 C CA . VAL A 1 281 ? -13.596 27.754 -32.068 1.00 66.31 278 VAL A CA 1
ATOM 1936 C C . VAL A 1 281 ? -13.381 28.761 -30.945 1.00 65.54 278 VAL A C 1
ATOM 1937 O O . VAL A 1 281 ? -14.306 29.012 -30.183 1.00 65.94 278 VAL A O 1
ATOM 1941 N N . PRO A 1 282 ? -12.172 29.350 -30.845 1.00 64.96 279 PRO A N 1
ATOM 1942 C CA . PRO A 1 282 ? -11.745 30.133 -29.674 1.00 64.45 279 PRO A CA 1
ATOM 1943 C C . PRO A 1 282 ? -12.643 31.288 -29.203 1.00 64.14 279 PRO A C 1
ATOM 1944 O O . PRO A 1 282 ? -12.895 31.413 -27.996 1.00 63.74 279 PRO A O 1
ATOM 1948 N N . ASP A 1 283 ? -13.108 32.135 -30.115 1.00 63.79 280 ASP A N 1
ATOM 1949 C CA . ASP A 1 283 ? -13.938 33.265 -29.686 1.00 63.53 280 ASP A CA 1
ATOM 1950 C C . ASP A 1 283 ? -15.246 32.808 -29.004 1.00 63.05 280 ASP A C 1
ATOM 1951 O O . ASP A 1 283 ? -15.739 33.458 -28.076 1.00 62.75 280 ASP A O 1
ATOM 1956 N N . ALA A 1 284 ? -15.807 31.693 -29.468 1.00 62.13 281 ALA A N 1
ATOM 1957 C CA . ALA A 1 284 ? -17.056 31.192 -28.906 1.00 61.10 281 ALA A CA 1
ATOM 1958 C C . ALA A 1 284 ? -16.836 30.791 -27.453 1.00 60.82 281 ALA A C 1
ATOM 1959 O O . ALA A 1 284 ? -17.725 30.968 -26.608 1.00 60.30 281 ALA A O 1
ATOM 1961 N N . VAL A 1 285 ? -15.631 30.291 -27.154 1.00 60.30 282 VAL A N 1
ATOM 1962 C CA . VAL A 1 285 ? -15.309 29.863 -25.797 1.00 59.60 282 VAL A CA 1
ATOM 1963 C C . VAL A 1 285 ? -15.249 31.086 -24.885 1.00 59.93 282 VAL A C 1
ATOM 1964 O O . VAL A 1 285 ? -15.753 31.047 -23.740 1.00 60.81 282 VAL A O 1
ATOM 1968 N N . ALA A 1 286 ? -14.656 32.163 -25.386 1.00 59.53 283 ALA A N 1
ATOM 1969 C CA . ALA A 1 286 ? -14.604 33.434 -24.682 1.00 59.77 283 ALA A CA 1
ATOM 1970 C C . ALA A 1 286 ? -16.001 33.981 -24.348 1.00 59.99 283 ALA A C 1
ATOM 1971 O O . ALA A 1 286 ? -16.259 34.402 -23.223 1.00 60.75 283 ALA A O 1
ATOM 1973 N N . VAL A 1 287 ? -16.914 33.966 -25.313 1.00 60.21 284 VAL A N 1
ATOM 1974 C CA . VAL A 1 287 ? -18.258 34.491 -25.095 1.00 59.63 284 VAL A CA 1
ATOM 1975 C C . VAL A 1 287 ? -18.932 33.593 -24.054 1.00 60.60 284 VAL A C 1
ATOM 1976 O O . VAL A 1 287 ? -19.679 34.054 -23.184 1.00 60.84 284 VAL A O 1
ATOM 1980 N N . LEU A 1 288 ? -18.650 32.297 -24.117 1.00 60.83 285 LEU A N 1
ATOM 1981 C CA . LEU A 1 288 ? -19.252 31.405 -23.146 1.00 61.33 285 LEU A CA 1
ATOM 1982 C C . LEU A 1 288 ? -18.797 31.727 -21.712 1.00 61.68 285 LEU A C 1
ATOM 1983 O O . LEU A 1 288 ? -19.621 31.770 -20.798 1.00 61.43 285 LEU A O 1
ATOM 1988 N N . VAL A 1 289 ? -17.494 31.948 -21.535 1.00 62.00 286 VAL A N 1
ATOM 1989 C CA . VAL A 1 289 ? -16.944 32.344 -20.241 1.00 62.17 286 VAL A CA 1
ATOM 1990 C C . VAL A 1 289 ? -17.550 33.656 -19.701 1.00 62.84 286 VAL A C 1
ATOM 1991 O O . VAL A 1 289 ? -17.829 33.763 -18.487 1.00 62.52 286 VAL A O 1
ATOM 1995 N N . ALA A 1 290 ? -17.759 34.638 -20.585 1.00 63.26 287 ALA A N 1
ATOM 1996 C CA . ALA A 1 290 ? -18.361 35.910 -20.180 1.00 63.85 287 ALA A CA 1
ATOM 1997 C C . ALA A 1 290 ? -19.779 35.725 -19.653 1.00 64.68 287 ALA A C 1
ATOM 1998 O O . ALA A 1 290 ? -20.161 36.338 -18.649 1.00 64.83 287 ALA A O 1
ATOM 2000 N N . ILE A 1 291 ? -20.573 34.897 -20.321 1.00 65.71 288 ILE A N 1
ATOM 2001 C CA . ILE A 1 291 ? -21.998 34.897 -20.011 1.00 67.35 288 ILE A CA 1
ATOM 2002 C C . ILE A 1 291 ? -22.474 33.744 -19.135 1.00 67.69 288 ILE A C 1
ATOM 2003 O O . ILE A 1 291 ? -23.517 33.845 -18.476 1.00 67.50 288 ILE A O 1
ATOM 2008 N N . ARG A 1 292 ? -21.689 32.664 -19.107 1.00 68.34 289 ARG A N 1
ATOM 2009 C CA . ARG A 1 292 ? -21.924 31.579 -18.179 1.00 68.56 289 ARG A CA 1
ATOM 2010 C C . ARG A 1 292 ? -20.661 31.354 -17.390 1.00 68.25 289 ARG A C 1
ATOM 2011 O O . ARG A 1 292 ? -19.898 30.460 -17.707 1.00 68.08 289 ARG A O 1
ATOM 2019 N N . PRO A 1 293 ? -20.448 32.142 -16.320 1.00 68.70 290 PRO A N 1
ATOM 2020 C CA . PRO A 1 293 ? -19.190 32.030 -15.537 1.00 68.58 290 PRO A CA 1
ATOM 2021 C C . PRO A 1 293 ? -18.996 30.641 -14.926 1.00 68.20 290 PRO A C 1
ATOM 2022 O O . PRO A 1 293 ? -17.857 30.272 -14.630 1.00 68.55 290 PRO A O 1
ATOM 2026 N N . GLU A 1 294 ? -20.088 29.885 -14.761 1.00 67.51 291 GLU A N 1
ATOM 2027 C CA . GLU A 1 294 ? -20.035 28.533 -14.177 1.00 67.34 291 GLU A CA 1
ATOM 2028 C C . GLU A 1 294 ? -19.365 27.530 -15.119 1.00 66.47 291 GLU A C 1
ATOM 2029 O O . GLU A 1 294 ? -19.082 26.408 -14.721 1.00 66.24 291 GLU A O 1
ATOM 2035 N N . SER A 1 295 ? -19.115 27.946 -16.355 1.00 65.37 292 SER A N 1
ATOM 2036 C CA . SER A 1 295 ? -18.414 27.118 -17.326 1.00 64.82 292 SER A CA 1
ATOM 2037 C C . SER A 1 295 ? -16.888 27.100 -17.101 1.00 64.42 292 SER A C 1
ATOM 2038 O O . SER A 1 295 ? -16.173 26.313 -17.702 1.00 64.15 292 SER A O 1
ATOM 2041 N N . VAL A 1 296 ? -16.398 27.985 -16.252 1.00 63.87 293 VAL A N 1
ATOM 2042 C CA . VAL A 1 296 ? -15.000 27.969 -15.873 1.00 63.51 293 VAL A CA 1
ATOM 2043 C C . VAL A 1 296 ? -14.819 26.909 -14.808 1.00 64.00 293 VAL A C 1
ATOM 2044 O O . VAL A 1 296 ? -15.256 27.083 -13.673 1.00 64.37 293 VAL A O 1
ATOM 2048 N N . LEU A 1 297 ? -14.204 25.791 -15.181 1.00 64.19 294 LEU A N 1
ATOM 2049 C CA . LEU A 1 297 ? -14.017 24.696 -14.262 1.00 64.28 294 LEU A CA 1
ATOM 2050 C C . LEU A 1 297 ? -12.712 24.838 -13.491 1.00 64.83 294 LEU A C 1
ATOM 2051 O O . LEU A 1 297 ? -12.574 24.291 -12.398 1.00 64.24 294 LEU A O 1
ATOM 2056 N N . ASP A 1 298 ? -11.750 25.557 -14.079 1.00 65.73 295 ASP A N 1
ATOM 2057 C CA . ASP A 1 298 ? -10.455 25.785 -13.428 1.00 66.54 295 ASP A CA 1
ATOM 2058 C C . ASP A 1 298 ? -9.807 27.080 -13.913 1.00 66.16 295 ASP A C 1
ATOM 2059 O O . ASP A 1 298 ? -9.913 27.435 -15.095 1.00 66.85 295 ASP A O 1
ATOM 2064 N N . SER A 1 299 ? -9.134 27.788 -13.012 1.00 65.08 296 SER A N 1
ATOM 2065 C CA . SER A 1 299 ? -8.425 29.002 -13.395 1.00 64.25 296 SER A CA 1
ATOM 2066 C C . SER A 1 299 ? -7.389 29.354 -12.341 1.00 63.81 296 SER A C 1
ATOM 2067 O O . SER A 1 299 ? -7.357 28.744 -11.275 1.00 63.49 296 SER A O 1
ATOM 2070 N N . PHE A 1 300 ? -6.523 30.307 -12.674 1.00 63.00 297 PHE A N 1
ATOM 2071 C CA . PHE A 1 300 ? -5.462 30.731 -11.785 1.00 62.32 297 PHE A CA 1
ATOM 2072 C C . PHE A 1 300 ? -5.328 32.250 -11.831 1.00 61.57 297 PHE A C 1
ATOM 2073 O O . PHE A 1 300 ? -4.987 32.823 -12.881 1.00 61.80 297 PHE A O 1
ATOM 2081 N N . LEU A 1 301 ? -5.641 32.886 -10.705 1.00 60.04 298 LEU A N 1
ATOM 2082 C CA . LEU A 1 301 ? -5.550 34.320 -10.559 1.00 59.07 298 LEU A CA 1
ATOM 2083 C C . LEU A 1 301 ? -4.132 34.793 -10.170 1.00 58.99 298 LEU A C 1
ATOM 2084 O O . LEU A 1 301 ? -3.594 34.448 -9.099 1.00 59.08 298 LEU A O 1
ATOM 2089 N N . THR A 1 302 ? -3.508 35.584 -11.021 1.00 58.12 299 THR A N 1
ATOM 2090 C CA . THR A 1 302 ? -2.159 36.023 -10.692 1.00 58.18 299 THR A CA 1
ATOM 2091 C C . THR A 1 302 ? -1.814 37.293 -11.439 1.00 58.08 299 THR A C 1
ATOM 2092 O O . THR A 1 302 ? -2.714 37.975 -11.884 1.00 59.38 299 THR A O 1
ATOM 2096 N N . TYR A 1 303 ? -0.527 37.612 -11.575 1.00 57.76 300 TYR A N 1
ATOM 2097 C CA . TYR A 1 303 ? -0.067 38.762 -12.367 1.00 57.51 300 TYR A CA 1
ATOM 2098 C C . TYR A 1 303 ? 0.318 38.327 -13.796 1.00 58.07 300 TYR A C 1
ATOM 2099 O O . TYR A 1 303 ? 1.164 37.391 -14.015 1.00 58.28 300 TYR A O 1
ATOM 2108 N N . VAL A 1 304 ? -0.254 39.013 -14.768 1.00 57.51 301 VAL A N 1
ATOM 2109 C CA . VAL A 1 304 ? -0.006 38.693 -16.164 1.00 57.42 301 VAL A CA 1
ATOM 2110 C C . VAL A 1 304 ? 0.267 39.986 -16.903 1.00 58.55 301 VAL A C 1
ATOM 2111 O O . VAL A 1 304 ? -0.358 41.032 -16.582 1.00 58.35 301 VAL A O 1
ATOM 2115 N N . THR A 1 305 ? 1.200 39.916 -17.872 1.00 58.77 302 THR A N 1
ATOM 2116 C CA . THR A 1 305 ? 1.474 41.009 -18.783 1.00 58.94 302 THR A CA 1
ATOM 2117 C C . THR A 1 305 ? 1.930 40.489 -20.171 1.00 59.67 302 THR A C 1
ATOM 2118 O O . THR A 1 305 ? 2.057 39.277 -20.374 1.00 59.90 302 THR A O 1
ATOM 2122 N N . VAL A 1 306 ? 2.166 41.397 -21.116 1.00 59.12 303 VAL A N 1
ATOM 2123 C CA . VAL A 1 306 ? 2.529 41.006 -22.475 1.00 59.21 303 VAL A CA 1
ATOM 2124 C C . VAL A 1 306 ? 3.921 41.547 -22.816 1.00 59.55 303 VAL A C 1
ATOM 2125 O O . VAL A 1 306 ? 4.224 42.724 -22.555 1.00 60.04 303 VAL A O 1
ATOM 2129 N N . GLU A 1 307 ? 4.773 40.689 -23.373 1.00 59.23 304 GLU A N 1
ATOM 2130 C CA . GLU A 1 307 ? 6.111 41.096 -23.742 1.00 59.13 304 GLU A CA 1
ATOM 2131 C C . GLU A 1 307 ? 6.037 42.067 -24.922 1.00 59.50 304 GLU A C 1
ATOM 2132 O O . GLU A 1 307 ? 5.362 41.758 -25.927 1.00 59.93 304 GLU A O 1
ATOM 2138 N N . LEU A 1 308 ? 6.699 43.232 -24.815 1.00 59.16 305 LEU A N 1
ATOM 2139 C CA . LEU A 1 308 ? 6.776 44.167 -25.970 1.00 58.80 305 LEU A CA 1
ATOM 2140 C C . LEU A 1 308 ? 8.062 44.096 -26.776 1.00 59.05 305 LEU A C 1
ATOM 2141 O O . LEU A 1 308 ? 8.054 44.427 -27.984 1.00 59.41 305 LEU A O 1
ATOM 2146 N N . HIS A 1 309 ? 9.152 43.667 -26.126 1.00 58.56 306 HIS A N 1
ATOM 2147 C CA . HIS A 1 309 ? 10.508 43.905 -26.654 1.00 59.15 306 HIS A CA 1
ATOM 2148 C C . HIS A 1 309 ? 11.315 42.707 -27.149 1.00 59.28 306 HIS A C 1
ATOM 2149 O O . HIS A 1 309 ? 12.378 42.918 -27.709 1.00 59.87 306 HIS A O 1
ATOM 2156 N N . GLY A 1 310 ? 10.822 41.479 -26.979 1.00 59.55 307 GLY A N 1
ATOM 2157 C CA . GLY A 1 310 ? 11.559 40.302 -27.439 1.00 60.20 307 GLY A CA 1
ATOM 2158 C C . GLY A 1 310 ? 11.617 40.204 -28.962 1.00 60.34 307 GLY A C 1
ATOM 2159 O O . GLY A 1 310 ? 10.751 40.729 -29.645 1.00 60.52 307 GLY A O 1
ATOM 2160 N N . ARG A 1 311 ? 12.641 39.538 -29.482 1.00 60.40 308 ARG A N 1
ATOM 2161 C CA . ARG A 1 311 ? 12.723 39.185 -30.895 1.00 60.47 308 ARG A CA 1
ATOM 2162 C C . ARG A 1 311 ? 11.737 38.043 -31.210 1.00 60.90 308 ARG A C 1
ATOM 2163 O O . ARG A 1 311 ? 10.820 38.211 -32.012 1.00 61.26 308 ARG A O 1
ATOM 2171 N N . GLU A 1 312 ? 11.926 36.893 -30.569 1.00 60.84 309 GLU A N 1
ATOM 2172 C CA . GLU A 1 312 ? 11.095 35.744 -30.818 1.00 61.17 309 GLU A CA 1
ATOM 2173 C C . GLU A 1 312 ? 9.817 35.740 -29.945 1.00 61.23 309 GLU A C 1
ATOM 2174 O O . GLU A 1 312 ? 8.851 35.045 -30.276 1.00 61.74 309 GLU A O 1
ATOM 2180 N N . THR A 1 313 ? 9.825 36.514 -28.854 1.00 60.67 310 THR A N 1
ATOM 2181 C CA . THR A 1 313 ? 8.750 36.519 -27.864 1.00 60.63 310 THR A CA 1
ATOM 2182 C C . THR A 1 313 ? 7.880 37.779 -27.814 1.00 60.73 310 THR A C 1
ATOM 2183 O O . THR A 1 313 ? 7.120 37.930 -26.879 1.00 60.85 310 THR A O 1
ATOM 2187 N N . ARG A 1 314 ? 7.991 38.687 -28.787 1.00 60.80 311 ARG A N 1
ATOM 2188 C CA . ARG A 1 314 ? 7.080 39.848 -28.866 1.00 60.94 311 ARG A CA 1
ATOM 2189 C C . ARG A 1 314 ? 5.644 39.313 -28.938 1.00 60.31 311 ARG A C 1
ATOM 2190 O O . ARG A 1 314 ? 5.340 38.433 -29.744 1.00 60.02 311 ARG A O 1
ATOM 2198 N N . GLY A 1 315 ? 4.780 39.821 -28.074 1.00 60.08 312 GLY A N 1
ATOM 2199 C CA . GLY A 1 315 ? 3.420 39.303 -27.978 1.00 59.87 312 GLY A CA 1
ATOM 2200 C C . GLY A 1 315 ? 3.186 38.143 -27.010 1.00 59.96 312 GLY A C 1
ATOM 2201 O O . GLY A 1 315 ? 2.008 37.795 -26.749 1.00 59.85 312 GLY A O 1
ATOM 2202 N N . ALA A 1 316 ? 4.272 37.551 -26.477 1.00 59.10 313 ALA A N 1
ATOM 2203 C CA . ALA A 1 316 ? 4.148 36.469 -25.482 1.00 59.16 313 ALA A CA 1
ATOM 2204 C C . ALA A 1 316 ? 3.344 36.921 -24.256 1.00 59.34 313 ALA A C 1
ATOM 2205 O O . ALA A 1 316 ? 3.396 38.090 -23.863 1.00 59.40 313 ALA A O 1
ATOM 2207 N N . THR A 1 317 ? 2.632 35.970 -23.666 1.00 59.32 314 THR A N 1
ATOM 2208 C CA . THR A 1 317 ? 1.922 36.149 -22.414 1.00 59.60 314 THR A CA 1
ATOM 2209 C C . THR A 1 317 ? 2.837 35.763 -21.250 1.00 59.81 314 THR A C 1
ATOM 2210 O O . THR A 1 317 ? 3.246 34.613 -21.135 1.00 59.88 314 THR A O 1
ATOM 2214 N N . CYS A 1 318 ? 3.140 36.715 -20.380 1.00 59.79 315 CYS A N 1
ATOM 2215 C CA . CYS A 1 318 ? 3.977 36.462 -19.245 1.00 60.38 315 CYS A CA 1
ATOM 2216 C C . CYS A 1 318 ? 3.117 36.337 -18.003 1.00 60.18 315 CYS A C 1
ATOM 2217 O O . CYS A 1 318 ? 2.366 37.251 -17.686 1.00 60.83 315 CYS A O 1
ATOM 2220 N N . ILE A 1 319 ? 3.269 35.216 -17.290 1.00 58.97 316 ILE A N 1
ATOM 2221 C CA . ILE A 1 319 ? 2.435 34.838 -16.204 1.00 57.91 316 ILE A CA 1
ATOM 2222 C C . ILE A 1 319 ? 3.305 34.554 -14.966 1.00 58.74 316 ILE A C 1
ATOM 2223 O O . ILE A 1 319 ? 4.261 33.775 -15.007 1.00 58.87 316 ILE A O 1
ATOM 2228 N N . ASP A 1 320 ? 2.975 35.191 -13.854 1.00 58.53 317 ASP A N 1
ATOM 2229 C CA . ASP A 1 320 ? 3.730 34.974 -12.651 1.00 58.81 317 ASP A CA 1
ATOM 2230 C C . ASP A 1 320 ? 3.185 33.723 -11.925 1.00 58.78 317 ASP A C 1
ATOM 2231 O O . ASP A 1 320 ? 2.370 33.837 -11.012 1.00 57.32 317 ASP A O 1
ATOM 2236 N N . TRP A 1 321 ? 3.650 32.540 -12.349 1.00 58.19 318 TRP A N 1
ATOM 2237 C CA . TRP A 1 321 ? 3.188 31.287 -11.783 1.00 57.93 318 TRP A CA 1
ATOM 2238 C C . TRP A 1 321 ? 3.505 31.116 -10.295 1.00 58.16 318 TRP A C 1
ATOM 2239 O O . TRP A 1 321 ? 2.722 30.526 -9.557 1.00 58.39 318 TRP A O 1
ATOM 2250 N N . TYR A 1 322 ? 4.651 31.615 -9.854 1.00 57.80 319 TYR A N 1
ATOM 2251 C CA . TYR A 1 322 ? 5.077 31.376 -8.491 1.00 57.29 319 TYR A CA 1
ATOM 2252 C C . TYR A 1 322 ? 5.075 32.609 -7.640 1.00 57.53 319 TYR A C 1
ATOM 2253 O O . TYR A 1 322 ? 5.399 32.499 -6.483 1.00 58.11 319 TYR A O 1
ATOM 2262 N N . GLY A 1 323 ? 4.722 33.772 -8.193 1.00 57.86 320 GLY A N 1
ATOM 2263 C CA . GLY A 1 323 ? 4.553 34.981 -7.386 1.00 58.82 320 GLY A CA 1
ATOM 2264 C C . GLY A 1 323 ? 3.681 34.810 -6.114 1.00 59.71 320 GLY A C 1
ATOM 2265 O O . GLY A 1 323 ? 2.613 34.208 -6.143 1.00 58.95 320 GLY A O 1
ATOM 2266 N N . THR A 1 324 ? 4.145 35.367 -5.004 1.00 61.00 321 THR A N 1
ATOM 2267 C CA . THR A 1 324 ? 3.375 35.447 -3.753 1.00 63.03 321 THR A CA 1
ATOM 2268 C C . THR A 1 324 ? 2.939 36.899 -3.487 1.00 64.61 321 THR A C 1
ATOM 2269 O O . THR A 1 324 ? 3.306 37.809 -4.244 1.00 65.27 321 THR A O 1
ATOM 2273 N N . GLU A 1 325 ? 2.170 37.113 -2.418 1.00 66.54 322 GLU A N 1
ATOM 2274 C CA . GLU A 1 325 ? 1.692 38.454 -2.050 1.00 68.77 322 GLU A CA 1
ATOM 2275 C C . GLU A 1 325 ? 2.857 39.417 -1.762 1.00 68.64 322 GLU A C 1
ATOM 2276 O O . GLU A 1 325 ? 2.821 40.581 -2.211 1.00 69.36 322 GLU A O 1
ATOM 2282 N N . GLN A 1 326 ? 3.887 38.934 -1.055 1.00 68.50 323 GLN A N 1
ATOM 2283 C CA . GLN A 1 326 ? 5.076 39.759 -0.776 1.00 68.90 323 GLN A CA 1
ATOM 2284 C C . GLN A 1 326 ? 5.946 39.928 -2.031 1.00 68.75 323 GLN A C 1
ATOM 2285 O O . GLN A 1 326 ? 6.285 41.061 -2.408 1.00 69.50 323 GLN A O 1
ATOM 2291 N N . SER A 1 327 ? 6.277 38.827 -2.703 1.00 67.98 324 SER A N 1
ATOM 2292 C CA . SER A 1 327 ? 7.043 38.935 -3.954 1.00 67.68 324 SER A CA 1
ATOM 2293 C C . SER A 1 327 ? 6.411 39.922 -4.970 1.00 67.63 324 SER A C 1
ATOM 2294 O O . SER A 1 327 ? 7.138 40.713 -5.563 1.00 67.94 324 SER A O 1
ATOM 2297 N N . MET A 1 328 ? 5.085 39.916 -5.130 1.00 67.50 325 MET A N 1
ATOM 2298 C CA . MET A 1 328 ? 4.434 40.854 -6.077 1.00 67.88 325 MET A CA 1
ATOM 2299 C C . MET A 1 328 ? 4.466 42.309 -5.619 1.00 68.82 325 MET A C 1
ATOM 2300 O O . MET A 1 328 ? 4.533 43.243 -6.455 1.00 68.88 325 MET A O 1
ATOM 2305 N N . ALA A 1 329 ? 4.390 42.513 -4.299 1.00 69.37 326 ALA A N 1
ATOM 2306 C CA . ALA A 1 329 ? 4.335 43.873 -3.773 1.00 69.66 326 ALA A CA 1
ATOM 2307 C C . ALA A 1 329 ? 5.702 44.515 -3.992 1.00 69.96 326 ALA A C 1
ATOM 2308 O O . ALA A 1 329 ? 5.799 45.639 -4.465 1.00 69.76 326 ALA A O 1
ATOM 2310 N N . LYS A 1 330 ? 6.747 43.751 -3.700 1.00 70.42 327 LYS A N 1
ATOM 2311 C CA . LYS A 1 330 ? 8.119 44.178 -3.915 1.00 71.11 327 LYS A CA 1
ATOM 2312 C C . LYS A 1 330 ? 8.342 44.682 -5.349 1.00 70.68 327 LYS A C 1
ATOM 2313 O O . LYS A 1 330 ? 9.058 45.663 -5.559 1.00 70.85 327 LYS A O 1
ATOM 2319 N N . LYS A 1 331 ? 7.709 44.031 -6.322 1.00 69.76 328 LYS A N 1
ATOM 2320 C CA . LYS A 1 331 ? 7.940 44.360 -7.720 1.00 69.01 328 LYS A CA 1
ATOM 2321 C C . LYS A 1 331 ? 6.798 45.115 -8.378 1.00 68.06 328 LYS A C 1
ATOM 2322 O O . LYS A 1 331 ? 6.737 45.193 -9.611 1.00 68.46 328 LYS A O 1
ATOM 2328 N N . GLY A 1 332 ? 5.903 45.685 -7.572 1.00 66.62 329 GLY A N 1
ATOM 2329 C CA . GLY A 1 332 ? 4.800 46.514 -8.094 1.00 64.46 329 GLY A CA 1
ATOM 2330 C C . GLY A 1 332 ? 3.756 45.745 -8.890 1.00 63.31 329 GLY A C 1
ATOM 2331 O O . GLY A 1 332 ? 3.032 46.314 -9.682 1.00 62.74 329 GLY A O 1
ATOM 2332 N N . ARG A 1 333 ? 3.689 44.437 -8.669 1.00 62.02 330 ARG A N 1
ATOM 2333 C CA . ARG A 1 333 ? 2.741 43.582 -9.337 1.00 60.35 330 ARG A CA 1
ATOM 2334 C C . ARG A 1 333 ? 1.557 43.381 -8.415 1.00 59.79 330 ARG A C 1
ATOM 2335 O O . ARG A 1 333 ? 1.672 43.547 -7.183 1.00 59.86 330 ARG A O 1
ATOM 2343 N N . TRP A 1 334 ? 0.428 42.990 -8.995 1.00 58.87 331 TRP A N 1
ATOM 2344 C CA . TRP A 1 334 ? -0.742 42.583 -8.215 1.00 58.44 331 TRP A CA 1
ATOM 2345 C C . TRP A 1 334 ? -1.487 41.554 -9.053 1.00 59.07 331 TRP A C 1
ATOM 2346 O O . TRP A 1 334 ? -1.186 41.399 -10.254 1.00 57.95 331 TRP A O 1
ATOM 2357 N N . ARG A 1 335 ? -2.463 40.872 -8.435 1.00 59.58 332 ARG A N 1
ATOM 2358 C CA . ARG A 1 335 ? -3.237 39.862 -9.147 1.00 60.22 332 ARG A CA 1
ATOM 2359 C C . ARG A 1 335 ? -4.244 40.501 -10.110 1.00 60.71 332 ARG A C 1
ATOM 2360 O O . ARG A 1 335 ? -5.387 40.776 -9.749 1.00 61.28 332 ARG A O 1
ATOM 2368 N N . ASN A 1 336 ? -3.812 40.750 -11.337 1.00 61.20 333 ASN A N 1
ATOM 2369 C CA . ASN A 1 336 ? -4.631 41.529 -12.272 1.00 61.59 333 ASN A CA 1
ATOM 2370 C C . ASN A 1 336 ? -5.350 40.686 -13.320 1.00 62.12 333 ASN A C 1
ATOM 2371 O O . ASN A 1 336 ? -5.995 41.231 -14.205 1.00 62.28 333 ASN A O 1
ATOM 2376 N N . CYS A 1 337 ? -5.194 39.366 -13.261 1.00 62.65 334 CYS A N 1
ATOM 2377 C CA . CYS A 1 337 ? -5.624 38.548 -14.385 1.00 62.42 334 CYS A CA 1
ATOM 2378 C C . CYS A 1 337 ? -5.947 37.122 -14.012 1.00 62.19 334 CYS A C 1
ATOM 2379 O O . CYS A 1 337 ? -5.155 36.429 -13.388 1.00 62.72 334 CYS A O 1
ATOM 2382 N N . ASN A 1 338 ? -7.120 36.688 -14.426 1.00 61.96 335 ASN A N 1
ATOM 2383 C CA . ASN A 1 338 ? -7.564 35.349 -14.164 1.00 61.87 335 ASN A CA 1
ATOM 2384 C C . ASN A 1 338 ? -7.324 34.498 -15.406 1.00 61.77 335 ASN A C 1
ATOM 2385 O O . ASN A 1 338 ? -8.006 34.680 -16.423 1.00 62.25 335 ASN A O 1
ATOM 2390 N N . VAL A 1 339 ? -6.351 33.587 -15.319 1.00 61.28 336 VAL A N 1
ATOM 2391 C CA . VAL A 1 339 ? -5.941 32.779 -16.457 1.00 60.73 336 VAL A CA 1
ATOM 2392 C C . VAL A 1 339 ? -6.859 31.578 -16.466 1.00 61.12 336 VAL A C 1
ATOM 2393 O O . VAL A 1 339 ? -6.828 30.740 -15.552 1.00 61.61 336 VAL A O 1
ATOM 2397 N N . ILE A 1 340 ? -7.704 31.476 -17.477 1.00 61.27 337 ILE A N 1
ATOM 2398 C CA . ILE A 1 340 ? -8.684 30.371 -17.512 1.00 61.46 337 ILE A CA 1
ATOM 2399 C C . ILE A 1 340 ? -7.970 29.111 -17.993 1.00 61.84 337 ILE A C 1
ATOM 2400 O O . ILE A 1 340 ? -7.333 29.130 -19.064 1.00 61.45 337 ILE A O 1
ATOM 2405 N N . THR A 1 341 ? -8.051 28.024 -17.207 1.00 62.12 338 THR A N 1
ATOM 2406 C CA . THR A 1 341 ? -7.311 26.801 -17.572 1.00 62.48 338 THR A CA 1
ATOM 2407 C C . THR A 1 341 ? -8.175 25.613 -17.942 1.00 62.62 338 THR A C 1
ATOM 2408 O O . THR A 1 341 ? -7.689 24.676 -18.577 1.00 62.83 338 THR A O 1
ATOM 2412 N N . LYS A 1 342 ? -9.451 25.643 -17.560 1.00 62.43 339 LYS A N 1
ATOM 2413 C CA . LYS A 1 342 ? -10.399 24.655 -18.056 1.00 62.28 339 LYS A CA 1
ATOM 2414 C C . LYS A 1 342 ? -11.822 25.155 -18.174 1.00 61.77 339 LYS A C 1
ATOM 2415 O O . LYS A 1 342 ? -12.382 25.716 -17.248 1.00 61.61 339 LYS A O 1
ATOM 2421 N N . VAL A 1 343 ? -12.404 24.908 -19.334 1.00 61.66 340 VAL A N 1
ATOM 2422 C CA . VAL A 1 343 ? -13.790 25.241 -19.610 1.00 61.46 340 VAL A CA 1
ATOM 2423 C C . VAL A 1 343 ? -14.603 23.946 -19.759 1.00 61.48 340 VAL A C 1
ATOM 2424 O O . VAL A 1 343 ? -14.110 22.927 -20.247 1.00 61.43 340 VAL A O 1
ATOM 2428 N N . ASP A 1 344 ? -15.843 23.997 -19.294 1.00 61.78 341 ASP A N 1
ATOM 2429 C CA . ASP A 1 344 ? -16.768 22.873 -19.315 1.00 62.16 341 ASP A CA 1
ATOM 2430 C C . ASP A 1 344 ? -17.233 22.620 -20.745 1.00 62.29 341 ASP A C 1
ATOM 2431 O O . ASP A 1 344 ? -18.070 23.368 -21.266 1.00 62.57 341 ASP A O 1
ATOM 2436 N N . ASN A 1 345 ? -16.676 21.586 -21.382 1.00 62.38 342 ASN A N 1
ATOM 2437 C CA . ASN A 1 345 ? -16.916 21.312 -22.819 1.00 62.32 342 ASN A CA 1
ATOM 2438 C C . ASN A 1 345 ? -18.399 21.013 -23.095 1.00 62.45 342 ASN A C 1
ATOM 2439 O O . ASN A 1 345 ? -18.965 21.442 -24.118 1.00 61.93 342 ASN A O 1
ATOM 2444 N N . GLU A 1 346 ? -18.998 20.289 -22.159 1.00 62.94 343 GLU A N 1
ATOM 2445 C CA . GLU A 1 346 ? -20.406 19.941 -22.198 1.00 64.92 343 GLU A CA 1
ATOM 2446 C C . GLU A 1 346 ? -21.300 21.214 -22.267 1.00 63.95 343 GLU A C 1
ATOM 2447 O O . GLU A 1 346 ? -22.233 21.289 -23.079 1.00 63.03 343 GLU A O 1
ATOM 2453 N N . MET A 1 347 ? -20.983 22.218 -21.446 1.00 64.02 344 MET A N 1
ATOM 2454 C CA . MET A 1 347 ? -21.734 23.477 -21.472 1.00 64.93 344 MET A CA 1
ATOM 2455 C C . MET A 1 347 ? -21.538 24.216 -22.787 1.00 63.62 344 MET A C 1
ATOM 2456 O O . MET A 1 347 ? -22.482 24.829 -23.293 1.00 63.28 344 MET A O 1
ATOM 2461 N N . PHE A 1 348 ? -20.314 24.136 -23.317 1.00 62.78 345 PHE A N 1
ATOM 2462 C CA . PHE A 1 348 ? -19.958 24.746 -24.588 1.00 62.46 345 PHE A CA 1
ATOM 2463 C C . PHE A 1 348 ? -20.771 24.158 -25.742 1.00 62.36 345 PHE A C 1
ATOM 2464 O O . PHE A 1 348 ? -21.416 24.895 -26.487 1.00 61.79 345 PHE A O 1
ATOM 2472 N N . LEU A 1 349 ? -20.776 22.831 -25.852 1.00 62.20 346 LEU A N 1
ATOM 2473 C CA . LEU A 1 349 ? -21.501 22.163 -26.928 1.00 62.46 346 LEU A CA 1
ATOM 2474 C C . LEU A 1 349 ? -23.005 22.467 -26.876 1.00 62.60 346 LEU A C 1
ATOM 2475 O O . LEU A 1 349 ? -23.640 22.656 -27.903 1.00 62.29 346 LEU A O 1
ATOM 2480 N N . LYS A 1 350 ? -23.558 22.505 -25.667 1.00 62.97 347 LYS A N 1
ATOM 2481 C CA . LYS A 1 350 ? -24.957 22.814 -25.478 1.00 63.65 347 LYS A CA 1
ATOM 2482 C C . LYS A 1 350 ? -25.271 24.218 -25.958 1.00 63.03 347 LYS A C 1
ATOM 2483 O O . LYS A 1 350 ? -26.325 24.446 -26.524 1.00 63.37 347 LYS A O 1
ATOM 2489 N N . ALA A 1 351 ? -24.361 25.150 -25.723 1.00 62.68 348 ALA A N 1
ATOM 2490 C CA . ALA A 1 351 ? -24.539 26.534 -26.160 1.00 62.18 348 ALA A CA 1
ATOM 2491 C C . ALA A 1 351 ? -24.474 26.658 -27.682 1.00 62.22 348 ALA A C 1
ATOM 2492 O O . ALA A 1 351 ? -25.227 27.449 -28.262 1.00 62.51 348 ALA A O 1
ATOM 2494 N N . LEU A 1 352 ? -23.583 25.892 -28.321 1.00 61.82 349 LEU A N 1
ATOM 2495 C CA . LEU A 1 352 ? -23.541 25.823 -29.776 1.00 61.75 349 LEU A CA 1
ATOM 2496 C C . LEU A 1 352 ? -24.850 25.222 -30.289 1.00 62.10 349 LEU A C 1
ATOM 2497 O O . LEU A 1 352 ? -25.421 25.717 -31.271 1.00 61.58 349 LEU A O 1
ATOM 2502 N N . ARG A 1 353 ? -25.317 24.172 -29.603 1.00 62.50 350 ARG A N 1
ATOM 2503 C CA . ARG A 1 353 ? -26.561 23.486 -29.944 1.00 63.93 350 ARG A CA 1
ATOM 2504 C C . ARG A 1 353 ? -27.699 24.501 -29.863 1.00 63.02 350 ARG A C 1
ATOM 2505 O O . ARG A 1 353 ? -28.557 24.539 -30.729 1.00 63.30 350 ARG A O 1
ATOM 2513 N N . ASP A 1 354 ? -27.670 25.360 -28.848 1.00 62.51 351 ASP A N 1
ATOM 2514 C CA . ASP A 1 354 ? -28.677 26.393 -28.692 1.00 62.23 351 ASP A CA 1
ATOM 2515 C C . ASP A 1 354 ? -28.712 27.416 -29.833 1.00 61.92 351 ASP A C 1
ATOM 2516 O O . ASP A 1 354 ? -29.763 27.981 -30.130 1.00 62.35 351 ASP A O 1
ATOM 2521 N N . ILE A 1 355 ? -27.584 27.647 -30.490 1.00 61.61 352 ILE A N 1
ATOM 2522 C CA . ILE A 1 355 ? -27.565 28.541 -31.653 1.00 61.11 352 ILE A CA 1
ATOM 2523 C C . ILE A 1 355 ? -28.514 28.057 -32.751 1.00 61.33 352 ILE A C 1
ATOM 2524 O O . ILE A 1 355 ? -29.312 28.839 -33.255 1.00 61.41 352 ILE A O 1
ATOM 2529 N N . VAL A 1 356 ? -28.433 26.778 -33.110 1.00 61.46 353 VAL A N 1
ATOM 2530 C CA . VAL A 1 356 ? -29.214 26.250 -34.236 1.00 61.80 353 VAL A CA 1
ATOM 2531 C C . VAL A 1 356 ? -30.680 25.924 -33.906 1.00 62.18 353 VAL A C 1
ATOM 2532 O O . VAL A 1 356 ? -31.459 25.640 -34.800 1.00 62.41 353 VAL A O 1
ATOM 2536 N N . GLU A 1 357 ? -31.044 25.980 -32.629 1.00 62.80 354 GLU A N 1
ATOM 2537 C CA . GLU A 1 357 ? -32.432 25.765 -32.195 1.00 63.74 354 GLU A CA 1
ATOM 2538 C C . GLU A 1 357 ? -33.154 27.054 -31.789 1.00 63.39 354 GLU A C 1
ATOM 2539 O O . GLU A 1 357 ? -34.231 26.992 -31.207 1.00 63.42 354 GLU A O 1
ATOM 2545 N N . TYR A 1 358 ? -32.559 28.208 -32.076 1.00 63.47 355 TYR A N 1
ATOM 2546 C CA . TYR A 1 358 ? -33.077 29.484 -31.616 1.00 63.26 355 TYR A CA 1
ATOM 2547 C C . TYR A 1 358 ? -34.338 29.822 -32.381 1.00 63.68 355 TYR A C 1
ATOM 2548 O O . TYR A 1 358 ? -34.395 29.666 -33.597 1.00 63.75 355 TYR A O 1
ATOM 2557 N N . VAL A 1 359 ? -35.354 30.268 -31.647 1.00 64.02 356 VAL A N 1
ATOM 2558 C CA . VAL A 1 359 ? -36.502 30.936 -32.239 1.00 64.40 356 VAL A CA 1
ATOM 2559 C C . VAL A 1 359 ? -36.653 32.311 -31.592 1.00 65.05 356 VAL A C 1
ATOM 2560 O O . VAL A 1 359 ? -36.743 32.407 -30.368 1.00 65.04 356 VAL A O 1
ATOM 2564 N N . ALA A 1 360 ? -36.685 33.361 -32.419 1.00 65.68 357 ALA A N 1
ATOM 2565 C CA . ALA A 1 360 ? -36.597 34.755 -31.942 1.00 66.47 357 ALA A CA 1
ATOM 2566 C C . ALA A 1 360 ? -37.663 35.151 -30.917 1.00 66.47 357 ALA A C 1
ATOM 2567 O O . ALA A 1 360 ? -38.779 34.679 -30.975 1.00 66.33 357 ALA A O 1
ATOM 2569 N N . VAL B 1 5 ? 28.080 -1.270 -23.927 1.00 64.27 2 VAL B N 1
ATOM 2570 C CA . VAL B 1 5 ? 28.314 0.191 -24.218 1.00 65.02 2 VAL B CA 1
ATOM 2571 C C . VAL B 1 5 ? 28.670 0.965 -22.967 1.00 64.69 2 VAL B C 1
ATOM 2572 O O . VAL B 1 5 ? 27.847 1.134 -22.060 1.00 65.79 2 VAL B O 1
ATOM 2576 N N . HIS B 1 6 ? 29.893 1.459 -22.929 1.00 63.72 3 HIS B N 1
ATOM 2577 C CA A HIS B 1 6 ? 30.429 2.221 -21.808 0.50 62.65 3 HIS B CA 1
ATOM 2578 C CA B HIS B 1 6 ? 30.320 2.220 -21.771 0.50 63.38 3 HIS B CA 1
ATOM 2579 C C . HIS B 1 6 ? 30.247 3.700 -22.094 1.00 62.74 3 HIS B C 1
ATOM 2580 O O . HIS B 1 6 ? 30.586 4.145 -23.163 1.00 63.00 3 HIS B O 1
ATOM 2593 N N . ARG B 1 7 ? 29.756 4.452 -21.144 1.00 62.61 4 ARG B N 1
ATOM 2594 C CA . ARG B 1 7 ? 29.623 5.879 -21.306 1.00 62.68 4 ARG B CA 1
ATOM 2595 C C . ARG B 1 7 ? 30.749 6.594 -20.553 1.00 62.80 4 ARG B C 1
ATOM 2596 O O . ARG B 1 7 ? 31.079 6.249 -19.424 1.00 62.58 4 ARG B O 1
ATOM 2604 N N . LYS B 1 8 ? 31.336 7.599 -21.186 1.00 63.01 5 LYS B N 1
ATOM 2605 C CA . LYS B 1 8 ? 32.297 8.474 -20.523 1.00 63.16 5 LYS B CA 1
ATOM 2606 C C . LYS B 1 8 ? 31.652 9.831 -20.477 1.00 62.89 5 LYS B C 1
ATOM 2607 O O . LYS B 1 8 ? 31.334 10.388 -21.517 1.00 63.72 5 LYS B O 1
ATOM 2613 N N . LEU B 1 9 ? 31.428 10.369 -19.292 1.00 63.10 6 LEU B N 1
ATOM 2614 C CA . LEU B 1 9 ? 30.753 11.669 -19.180 1.00 63.43 6 LEU B CA 1
ATOM 2615 C C . LEU B 1 9 ? 31.635 12.810 -18.731 1.00 63.48 6 LEU B C 1
ATOM 2616 O O . LEU B 1 9 ? 32.493 12.654 -17.890 1.00 64.36 6 LEU B O 1
ATOM 2621 N N . ILE B 1 10 ? 31.400 13.966 -19.317 1.00 63.93 7 ILE B N 1
ATOM 2622 C CA . ILE B 1 10 ? 31.871 15.246 -18.817 1.00 63.58 7 ILE B CA 1
ATOM 2623 C C . ILE B 1 10 ? 30.643 15.835 -18.148 1.00 63.71 7 ILE B C 1
ATOM 2624 O O . ILE B 1 10 ? 29.551 15.857 -18.725 1.00 64.28 7 ILE B O 1
ATOM 2629 N N . ILE B 1 11 ? 30.783 16.275 -16.915 1.00 63.62 8 ILE B N 1
ATOM 2630 C CA . ILE B 1 11 ? 29.649 16.891 -16.255 1.00 63.82 8 ILE B CA 1
ATOM 2631 C C . ILE B 1 11 ? 30.012 18.336 -15.925 1.00 64.04 8 ILE B C 1
ATOM 2632 O O . ILE B 1 11 ? 30.986 18.627 -15.206 1.00 64.08 8 ILE B O 1
ATOM 2637 N N . ASP B 1 12 ? 29.257 19.247 -16.507 1.00 63.95 9 ASP B N 1
ATOM 2638 C CA . ASP B 1 12 ? 29.459 20.667 -16.256 1.00 63.66 9 ASP B CA 1
ATOM 2639 C C . ASP B 1 12 ? 28.408 21.093 -15.278 1.00 63.04 9 ASP B C 1
ATOM 2640 O O . ASP B 1 12 ? 27.243 20.797 -15.471 1.00 62.99 9 ASP B O 1
ATOM 2645 N N . THR B 1 13 ? 28.819 21.777 -14.221 1.00 62.89 10 THR B N 1
ATOM 2646 C CA . THR B 1 13 ? 27.962 21.936 -13.066 1.00 63.65 10 THR B CA 1
ATOM 2647 C C . THR B 1 13 ? 28.225 23.208 -12.251 1.00 64.30 10 THR B C 1
ATOM 2648 O O . THR B 1 13 ? 29.367 23.692 -12.174 1.00 64.83 10 THR B O 1
ATOM 2652 N N . ASP B 1 14 ? 27.167 23.733 -11.637 1.00 64.72 11 ASP B N 1
ATOM 2653 C CA . ASP B 1 14 ? 27.310 24.818 -10.683 1.00 65.55 11 ASP B CA 1
ATOM 2654 C C . ASP B 1 14 ? 27.180 24.360 -9.213 1.00 66.27 11 ASP B C 1
ATOM 2655 O O . ASP B 1 14 ? 26.992 25.186 -8.302 1.00 66.84 11 ASP B O 1
ATOM 2660 N N . CYS B 1 15 ? 27.252 23.050 -8.995 1.00 66.26 12 CYS B N 1
ATOM 2661 C CA . CYS B 1 15 ? 27.669 22.500 -7.695 1.00 66.94 12 CYS B CA 1
ATOM 2662 C C . CYS B 1 15 ? 26.712 22.724 -6.533 1.00 66.29 12 CYS B C 1
ATOM 2663 O O . CYS B 1 15 ? 27.144 22.907 -5.390 1.00 65.92 12 CYS B O 1
ATOM 2666 N N . GLY B 1 16 ? 25.415 22.736 -6.835 1.00 65.87 13 GLY B N 1
ATOM 2667 C CA . GLY B 1 16 ? 24.379 22.766 -5.802 1.00 65.12 13 GLY B CA 1
ATOM 2668 C C . GLY B 1 16 ? 23.957 21.369 -5.334 1.00 65.21 13 GLY B C 1
ATOM 2669 O O . GLY B 1 16 ? 24.501 20.348 -5.781 1.00 64.64 13 GLY B O 1
ATOM 2670 N N . GLY B 1 17 ? 22.967 21.335 -4.435 1.00 64.91 14 GLY B N 1
ATOM 2671 C CA . GLY B 1 17 ? 22.480 20.096 -3.845 1.00 64.02 14 GLY B CA 1
ATOM 2672 C C . GLY B 1 17 ? 22.044 19.093 -4.898 1.00 64.19 14 GLY B C 1
ATOM 2673 O O . GLY B 1 17 ? 22.482 17.930 -4.882 1.00 64.42 14 GLY B O 1
ATOM 2674 N N . ASP B 1 18 ? 21.210 19.525 -5.846 1.00 63.95 15 ASP B N 1
ATOM 2675 C CA . ASP B 1 18 ? 20.771 18.597 -6.905 1.00 63.16 15 ASP B CA 1
ATOM 2676 C C . ASP B 1 18 ? 21.872 18.231 -7.911 1.00 62.54 15 ASP B C 1
ATOM 2677 O O . ASP B 1 18 ? 21.892 17.128 -8.451 1.00 63.08 15 ASP B O 1
ATOM 2682 N N . ASP B 1 19 ? 22.836 19.117 -8.112 1.00 62.04 16 ASP B N 1
ATOM 2683 C CA . ASP B 1 19 ? 24.054 18.734 -8.839 1.00 61.51 16 ASP B CA 1
ATOM 2684 C C . ASP B 1 19 ? 24.804 17.568 -8.164 1.00 61.28 16 ASP B C 1
ATOM 2685 O O . ASP B 1 19 ? 25.319 16.662 -8.834 1.00 61.72 16 ASP B O 1
ATOM 2690 N N . ALA B 1 20 ? 24.903 17.602 -6.839 1.00 60.70 17 ALA B N 1
ATOM 2691 C CA . ALA B 1 20 ? 25.582 16.532 -6.111 1.00 60.64 17 ALA B CA 1
ATOM 2692 C C . ALA B 1 20 ? 24.855 15.203 -6.281 1.00 60.48 17 ALA B C 1
ATOM 2693 O O . ALA B 1 20 ? 25.513 14.217 -6.571 1.00 60.99 17 ALA B O 1
ATOM 2695 N N . ILE B 1 21 ? 23.526 15.175 -6.097 1.00 59.99 18 ILE B N 1
ATOM 2696 C CA . ILE B 1 21 ? 22.726 13.957 -6.317 1.00 59.89 18 ILE B CA 1
ATOM 2697 C C . ILE B 1 21 ? 22.916 13.456 -7.768 1.00 60.17 18 ILE B C 1
ATOM 2698 O O . ILE B 1 21 ? 23.057 12.254 -8.004 1.00 60.13 18 ILE B O 1
ATOM 2703 N N . ALA B 1 22 ? 22.916 14.378 -8.728 1.00 59.82 19 ALA B N 1
ATOM 2704 C CA . ALA B 1 22 ? 23.130 13.996 -10.141 1.00 60.21 19 ALA B CA 1
ATOM 2705 C C . ALA B 1 22 ? 24.500 13.326 -10.388 1.00 60.41 19 ALA B C 1
ATOM 2706 O O . ALA B 1 22 ? 24.599 12.308 -11.103 1.00 60.10 19 ALA B O 1
ATOM 2708 N N . ILE B 1 23 ? 25.554 13.904 -9.802 1.00 60.30 20 ILE B N 1
ATOM 2709 C CA . ILE B 1 23 ? 26.902 13.349 -9.969 1.00 59.87 20 ILE B CA 1
ATOM 2710 C C . ILE B 1 23 ? 26.985 11.994 -9.255 1.00 60.49 20 ILE B C 1
ATOM 2711 O O . ILE B 1 23 ? 27.596 11.061 -9.771 1.00 61.33 20 ILE B O 1
ATOM 2716 N N . MET B 1 24 ? 26.338 11.892 -8.102 1.00 60.45 21 MET B N 1
ATOM 2717 C CA . MET B 1 24 ? 26.222 10.641 -7.379 1.00 61.14 21 MET B CA 1
ATOM 2718 C C . MET B 1 24 ? 25.547 9.580 -8.234 1.00 61.38 21 MET B C 1
ATOM 2719 O O . MET B 1 24 ? 25.961 8.415 -8.249 1.00 61.40 21 MET B O 1
ATOM 2724 N N . LEU B 1 25 ? 24.544 9.993 -8.989 1.00 61.74 22 LEU B N 1
ATOM 2725 C CA . LEU B 1 25 ? 23.800 9.064 -9.819 1.00 62.29 22 LEU B CA 1
ATOM 2726 C C . LEU B 1 25 ? 24.699 8.570 -10.958 1.00 62.86 22 LEU B C 1
ATOM 2727 O O . LEU B 1 25 ? 24.834 7.340 -11.174 1.00 63.31 22 LEU B O 1
ATOM 2732 N N . ALA B 1 26 ? 25.328 9.504 -11.671 1.00 62.97 23 ALA B N 1
ATOM 2733 C CA . ALA B 1 26 ? 26.342 9.143 -12.691 1.00 63.73 23 ALA B CA 1
ATOM 2734 C C . ALA B 1 26 ? 27.430 8.199 -12.165 1.00 64.50 23 ALA B C 1
ATOM 2735 O O . ALA B 1 26 ? 27.813 7.272 -12.864 1.00 64.92 23 ALA B O 1
ATOM 2737 N N . MET B 1 27 ? 27.896 8.429 -10.933 1.00 65.02 24 MET B N 1
ATOM 2738 C CA . MET B 1 27 ? 29.009 7.664 -10.398 1.00 66.33 24 MET B CA 1
ATOM 2739 C C . MET B 1 27 ? 28.667 6.305 -9.844 1.00 65.90 24 MET B C 1
ATOM 2740 O O . MET B 1 27 ? 29.578 5.595 -9.451 1.00 66.56 24 MET B O 1
ATOM 2745 N N . THR B 1 28 ? 27.385 5.952 -9.775 1.00 65.70 25 THR B N 1
ATOM 2746 C CA . THR B 1 28 ? 26.959 4.704 -9.114 1.00 65.59 25 THR B CA 1
ATOM 2747 C C . THR B 1 28 ? 26.179 3.837 -10.094 1.00 65.94 25 THR B C 1
ATOM 2748 O O . THR B 1 28 ? 25.496 2.920 -9.729 1.00 66.48 25 THR B O 1
ATOM 2752 N N . GLN B 1 29 ? 26.268 4.159 -11.363 1.00 66.45 26 GLN B N 1
ATOM 2753 C CA . GLN B 1 29 ? 25.525 3.461 -12.376 1.00 66.61 26 GLN B CA 1
ATOM 2754 C C . GLN B 1 29 ? 26.530 2.576 -13.128 1.00 66.37 26 GLN B C 1
ATOM 2755 O O . GLN B 1 29 ? 27.683 2.965 -13.325 1.00 66.24 26 GLN B O 1
ATOM 2761 N N . PRO B 1 30 ? 26.142 1.348 -13.488 1.00 66.18 27 PRO B N 1
ATOM 2762 C CA . PRO B 1 30 ? 27.161 0.550 -14.186 1.00 66.22 27 PRO B CA 1
ATOM 2763 C C . PRO B 1 30 ? 27.374 1.006 -15.635 1.00 65.72 27 PRO B C 1
ATOM 2764 O O . PRO B 1 30 ? 26.500 1.620 -16.222 1.00 65.57 27 PRO B O 1
ATOM 2768 N N . ASP B 1 31 ? 28.545 0.727 -16.187 1.00 65.76 28 ASP B N 1
ATOM 2769 C CA . ASP B 1 31 ? 28.888 1.106 -17.584 1.00 65.76 28 ASP B CA 1
ATOM 2770 C C . ASP B 1 31 ? 28.932 2.615 -17.807 1.00 65.49 28 ASP B C 1
ATOM 2771 O O . ASP B 1 31 ? 28.807 3.081 -18.936 1.00 65.52 28 ASP B O 1
ATOM 2776 N N . VAL B 1 32 ? 29.078 3.373 -16.716 1.00 65.05 29 VAL B N 1
ATOM 2777 C CA . VAL B 1 32 ? 29.223 4.817 -16.761 1.00 64.34 29 VAL B CA 1
ATOM 2778 C C . VAL B 1 32 ? 30.493 5.176 -16.000 1.00 64.96 29 VAL B C 1
ATOM 2779 O O . VAL B 1 32 ? 30.774 4.631 -14.901 1.00 64.88 29 VAL B O 1
ATOM 2783 N N . GLU B 1 33 ? 31.254 6.094 -16.586 1.00 64.91 30 GLU B N 1
ATOM 2784 C CA . GLU B 1 33 ? 32.428 6.672 -15.957 1.00 65.24 30 GLU B CA 1
ATOM 2785 C C . GLU B 1 33 ? 32.453 8.201 -16.156 1.00 64.79 30 GLU B C 1
ATOM 2786 O O . GLU B 1 33 ? 32.498 8.698 -17.301 1.00 64.90 30 GLU B O 1
ATOM 2792 N N . VAL B 1 34 ? 32.420 8.940 -15.043 1.00 63.59 31 VAL B N 1
ATOM 2793 C CA . VAL B 1 34 ? 32.607 10.386 -15.076 1.00 62.29 31 VAL B CA 1
ATOM 2794 C C . VAL B 1 34 ? 34.099 10.633 -15.245 1.00 62.11 31 VAL B C 1
ATOM 2795 O O . VAL B 1 34 ? 34.878 10.284 -14.365 1.00 61.64 31 VAL B O 1
ATOM 2799 N N . ILE B 1 35 ? 34.493 11.206 -16.383 1.00 61.12 32 ILE B N 1
ATOM 2800 C CA . ILE B 1 35 ? 35.917 11.424 -16.663 1.00 60.71 32 ILE B CA 1
ATOM 2801 C C . ILE B 1 35 ? 36.393 12.850 -16.363 1.00 60.73 32 ILE B C 1
ATOM 2802 O O . ILE B 1 35 ? 37.597 13.076 -16.277 1.00 61.25 32 ILE B O 1
ATOM 2807 N N . ALA B 1 36 ? 35.460 13.791 -16.198 1.00 60.07 33 ALA B N 1
ATOM 2808 C CA . ALA B 1 36 ? 35.812 15.181 -15.833 1.00 60.10 33 ALA B CA 1
ATOM 2809 C C . ALA B 1 36 ? 34.616 15.945 -15.344 1.00 59.96 33 ALA B C 1
ATOM 2810 O O . ALA B 1 36 ? 33.505 15.744 -15.840 1.00 59.69 33 ALA B O 1
ATOM 2812 N N . ILE B 1 37 ? 34.852 16.810 -14.356 1.00 59.45 34 ILE B N 1
ATOM 2813 C CA . ILE B 1 37 ? 33.822 17.675 -13.820 1.00 58.77 34 ILE B CA 1
ATOM 2814 C C . ILE B 1 37 ? 34.302 19.098 -14.057 1.00 59.43 34 ILE B C 1
ATOM 2815 O O . ILE B 1 37 ? 35.424 19.475 -13.678 1.00 59.24 34 ILE B O 1
ATOM 2820 N N . THR B 1 38 ? 33.486 19.874 -14.758 1.00 60.00 35 THR B N 1
ATOM 2821 C CA . THR B 1 38 ? 33.840 21.243 -15.057 1.00 60.60 35 THR B CA 1
ATOM 2822 C C . THR B 1 38 ? 32.861 22.142 -14.306 1.00 61.01 35 THR B C 1
ATOM 2823 O O . THR B 1 38 ? 31.644 21.945 -14.341 1.00 61.63 35 THR B O 1
ATOM 2827 N N . VAL B 1 39 ? 33.409 23.116 -13.599 1.00 60.97 36 VAL B N 1
ATOM 2828 C CA . VAL B 1 39 ? 32.616 23.923 -12.669 1.00 60.62 36 VAL B CA 1
ATOM 2829 C C . VAL B 1 39 ? 32.236 25.249 -13.328 1.00 60.84 36 VAL B C 1
ATOM 2830 O O . VAL B 1 39 ? 33.062 25.905 -13.976 1.00 60.52 36 VAL B O 1
ATOM 2834 N N . VAL B 1 40 ? 30.977 25.642 -13.161 1.00 60.87 37 VAL B N 1
ATOM 2835 C CA . VAL B 1 40 ? 30.533 26.924 -13.708 1.00 60.15 37 VAL B CA 1
ATOM 2836 C C . VAL B 1 40 ? 29.839 27.699 -12.596 1.00 60.50 37 VAL B C 1
ATOM 2837 O O . VAL B 1 40 ? 29.332 27.096 -11.665 1.00 59.81 37 VAL B O 1
ATOM 2841 N N . TRP B 1 41 ? 29.857 29.034 -12.694 1.00 61.08 38 TRP B N 1
ATOM 2842 C CA . TRP B 1 41 ? 29.061 29.923 -11.826 1.00 61.05 38 TRP B CA 1
ATOM 2843 C C . TRP B 1 41 ? 27.563 29.561 -11.967 1.00 61.54 38 TRP B C 1
ATOM 2844 O O . TRP B 1 41 ? 27.174 28.855 -12.905 1.00 61.18 38 TRP B O 1
ATOM 2855 N N . GLY B 1 42 ? 26.737 30.031 -11.026 1.00 62.23 39 GLY B N 1
ATOM 2856 C CA . GLY B 1 42 ? 25.297 29.801 -11.044 1.00 62.77 39 GLY B CA 1
ATOM 2857 C C . GLY B 1 42 ? 24.700 30.005 -9.659 1.00 64.14 39 GLY B C 1
ATOM 2858 O O . GLY B 1 42 ? 24.557 31.154 -9.180 1.00 64.19 39 GLY B O 1
ATOM 2859 N N . ASN B 1 43 ? 24.350 28.907 -8.992 1.00 64.63 40 ASN B N 1
ATOM 2860 C CA . ASN B 1 43 ? 23.846 29.021 -7.631 1.00 66.43 40 ASN B CA 1
ATOM 2861 C C . ASN B 1 43 ? 24.902 29.235 -6.548 1.00 66.61 40 ASN B C 1
ATOM 2862 O O . ASN B 1 43 ? 24.602 29.760 -5.470 1.00 66.95 40 ASN B O 1
ATOM 2867 N N . VAL B 1 44 ? 26.143 28.858 -6.855 1.00 66.53 41 VAL B N 1
ATOM 2868 C CA . VAL B 1 44 ? 27.283 29.252 -6.052 1.00 66.40 41 VAL B CA 1
ATOM 2869 C C . VAL B 1 44 ? 28.431 29.703 -6.923 1.00 66.21 41 VAL B C 1
ATOM 2870 O O . VAL B 1 44 ? 28.544 29.331 -8.096 1.00 66.09 41 VAL B O 1
ATOM 2874 N N . GLU B 1 45 ? 29.274 30.531 -6.333 1.00 65.84 42 GLU B N 1
ATOM 2875 C CA . GLU B 1 45 ? 30.455 31.003 -7.003 1.00 66.44 42 GLU B CA 1
ATOM 2876 C C . GLU B 1 45 ? 31.462 29.865 -7.277 1.00 65.75 42 GLU B C 1
ATOM 2877 O O . GLU B 1 45 ? 31.588 28.925 -6.482 1.00 65.48 42 GLU B O 1
ATOM 2883 N N . VAL B 1 46 ? 32.165 29.946 -8.413 1.00 65.42 43 VAL B N 1
ATOM 2884 C CA . VAL B 1 46 ? 33.130 28.924 -8.828 1.00 64.96 43 VAL B CA 1
ATOM 2885 C C . VAL B 1 46 ? 34.096 28.451 -7.724 1.00 65.13 43 VAL B C 1
ATOM 2886 O O . VAL B 1 46 ? 34.365 27.254 -7.603 1.00 65.17 43 VAL B O 1
ATOM 2890 N N . ASN B 1 47 ? 34.606 29.379 -6.916 1.00 65.00 44 ASN B N 1
ATOM 2891 C CA . ASN B 1 47 ? 35.441 29.001 -5.778 1.00 64.88 44 ASN B CA 1
ATOM 2892 C C . ASN B 1 47 ? 34.751 28.079 -4.769 1.00 64.11 44 ASN B C 1
ATOM 2893 O O . ASN B 1 47 ? 35.335 27.113 -4.293 1.00 64.08 44 ASN B O 1
ATOM 2898 N N . GLN B 1 48 ? 33.501 28.390 -4.447 1.00 63.28 45 GLN B N 1
ATOM 2899 C CA . GLN B 1 48 ? 32.735 27.593 -3.545 1.00 62.00 45 GLN B CA 1
ATOM 2900 C C . GLN B 1 48 ? 32.381 26.286 -4.258 1.00 61.95 45 GLN B C 1
ATOM 2901 O O . GLN B 1 48 ? 32.452 25.213 -3.652 1.00 62.09 45 GLN B O 1
ATOM 2907 N N . GLY B 1 49 ? 32.045 26.357 -5.548 1.00 61.28 46 GLY B N 1
ATOM 2908 C CA . GLY B 1 49 ? 31.760 25.152 -6.309 1.00 61.05 46 GLY B CA 1
ATOM 2909 C C . GLY B 1 49 ? 32.883 24.120 -6.240 1.00 61.36 46 GLY B C 1
ATOM 2910 O O . GLY B 1 49 ? 32.642 22.923 -5.907 1.00 61.42 46 GLY B O 1
ATOM 2911 N N . MET B 1 50 ? 34.105 24.581 -6.535 1.00 60.45 47 MET B N 1
ATOM 2912 C CA . MET B 1 50 ? 35.288 23.765 -6.421 1.00 60.10 47 MET B CA 1
ATOM 2913 C C . MET B 1 50 ? 35.347 23.051 -5.063 1.00 60.09 47 MET B C 1
ATOM 2914 O O . MET B 1 50 ? 35.608 21.839 -5.007 1.00 59.76 47 MET B O 1
ATOM 2919 N N . GLU B 1 51 ? 35.098 23.790 -3.981 1.00 59.88 48 GLU B N 1
ATOM 2920 C CA . GLU B 1 51 ? 35.108 23.208 -2.640 1.00 60.19 48 GLU B CA 1
ATOM 2921 C C . GLU B 1 51 ? 34.038 22.131 -2.479 1.00 60.24 48 GLU B C 1
ATOM 2922 O O . GLU B 1 51 ? 34.285 21.072 -1.865 1.00 59.69 48 GLU B O 1
ATOM 2928 N N . ASN B 1 52 ? 32.857 22.387 -3.063 1.00 60.33 49 ASN B N 1
ATOM 2929 C CA . ASN B 1 52 ? 31.750 21.403 -3.034 1.00 60.11 49 ASN B CA 1
ATOM 2930 C C . ASN B 1 52 ? 32.096 20.105 -3.768 1.00 59.94 49 ASN B C 1
ATOM 2931 O O . ASN B 1 52 ? 31.968 19.022 -3.178 1.00 60.43 49 ASN B O 1
ATOM 2936 N N . ILE B 1 53 ? 32.563 20.210 -5.018 1.00 59.60 50 ILE B N 1
ATOM 2937 C CA . ILE B 1 53 ? 33.001 19.041 -5.781 1.00 59.61 50 ILE B CA 1
ATOM 2938 C C . ILE B 1 53 ? 34.080 18.260 -5.012 1.00 60.13 50 ILE B C 1
ATOM 2939 O O . ILE B 1 53 ? 34.002 17.036 -4.907 1.00 60.89 50 ILE B O 1
ATOM 2944 N N . GLY B 1 54 ? 35.039 18.967 -4.425 1.00 60.20 51 GLY B N 1
ATOM 2945 C CA . GLY B 1 54 ? 36.087 18.356 -3.643 1.00 60.22 51 GLY B CA 1
ATOM 2946 C C . GLY B 1 54 ? 35.553 17.568 -2.483 1.00 60.99 51 GLY B C 1
ATOM 2947 O O . GLY B 1 54 ? 36.040 16.456 -2.222 1.00 61.57 51 GLY B O 1
ATOM 2948 N N . LYS B 1 55 ? 34.559 18.118 -1.773 1.00 61.33 52 LYS B N 1
ATOM 2949 C CA . LYS B 1 55 ? 33.920 17.396 -0.645 1.00 61.17 52 LYS B CA 1
ATOM 2950 C C . LYS B 1 55 ? 33.147 16.189 -1.147 1.00 61.69 52 LYS B C 1
ATOM 2951 O O . LYS B 1 55 ? 33.200 15.128 -0.517 1.00 62.00 52 LYS B O 1
ATOM 2957 N N . LEU B 1 56 ? 32.452 16.334 -2.286 1.00 61.57 53 LEU B N 1
ATOM 2958 C CA . LEU B 1 56 ? 31.751 15.184 -2.876 1.00 61.77 53 LEU B CA 1
ATOM 2959 C C . LEU B 1 56 ? 32.709 14.057 -3.331 1.00 61.94 53 LEU B C 1
ATOM 2960 O O . LEU B 1 56 ? 32.443 12.890 -3.083 1.00 62.22 53 LEU B O 1
ATOM 2965 N N . LEU B 1 57 ? 33.838 14.400 -3.959 1.00 61.57 54 LEU B N 1
ATOM 2966 C CA . LEU B 1 57 ? 34.787 13.368 -4.374 1.00 61.29 54 LEU B CA 1
ATOM 2967 C C . LEU B 1 57 ? 35.570 12.721 -3.207 1.00 61.78 54 LEU B C 1
ATOM 2968 O O . LEU B 1 57 ? 35.964 11.547 -3.306 1.00 62.17 54 LEU B O 1
ATOM 2973 N N . ASP B 1 58 ? 35.810 13.468 -2.123 1.00 61.76 55 ASP B N 1
ATOM 2974 C CA . ASP B 1 58 ? 36.313 12.871 -0.870 1.00 62.08 55 ASP B CA 1
ATOM 2975 C C . ASP B 1 58 ? 35.451 11.692 -0.438 1.00 61.97 55 ASP B C 1
ATOM 2976 O O . ASP B 1 58 ? 35.970 10.610 -0.163 1.00 61.90 55 ASP B O 1
ATOM 2981 N N . LEU B 1 59 ? 34.134 11.912 -0.409 1.00 62.23 56 LEU B N 1
ATOM 2982 C CA . LEU B 1 59 ? 33.178 10.888 -0.035 1.00 62.44 56 LEU B CA 1
ATOM 2983 C C . LEU B 1 59 ? 33.436 9.574 -0.792 1.00 62.98 56 LEU B C 1
ATOM 2984 O O . LEU B 1 59 ? 33.453 8.515 -0.202 1.00 62.99 56 LEU B O 1
ATOM 2989 N N . TYR B 1 60 ? 33.679 9.669 -2.093 1.00 63.81 57 TYR B N 1
ATOM 2990 C CA . TYR B 1 60 ? 33.882 8.505 -2.951 1.00 64.38 57 TYR B CA 1
ATOM 2991 C C . TYR B 1 60 ? 35.327 8.036 -3.049 1.00 64.73 57 TYR B C 1
ATOM 2992 O O . TYR B 1 60 ? 35.604 6.984 -3.601 1.00 64.21 57 TYR B O 1
ATOM 3001 N N . ASP B 1 61 ? 36.240 8.839 -2.523 1.00 65.74 58 ASP B N 1
ATOM 3002 C CA . ASP B 1 61 ? 37.655 8.674 -2.794 1.00 66.64 58 ASP B CA 1
ATOM 3003 C C . ASP B 1 61 ? 38.011 8.653 -4.251 1.00 66.54 58 ASP B C 1
ATOM 3004 O O . ASP B 1 61 ? 38.909 7.933 -4.635 1.00 66.75 58 ASP B O 1
ATOM 3009 N N . ALA B 1 62 ? 37.296 9.413 -5.066 1.00 67.23 59 ALA B N 1
ATOM 3010 C CA . ALA B 1 62 ? 37.477 9.348 -6.517 1.00 67.50 59 ALA B CA 1
ATOM 3011 C C . ALA B 1 62 ? 38.563 10.309 -6.970 1.00 67.82 59 ALA B C 1
ATOM 3012 O O . ALA B 1 62 ? 38.618 11.457 -6.501 1.00 68.27 59 ALA B O 1
ATOM 3014 N N . ASP B 1 63 ? 39.411 9.852 -7.889 1.00 67.79 60 ASP B N 1
ATOM 3015 C CA . ASP B 1 63 ? 40.433 10.723 -8.465 1.00 67.85 60 ASP B CA 1
ATOM 3016 C C . ASP B 1 63 ? 40.011 11.401 -9.776 1.00 66.92 60 ASP B C 1
ATOM 3017 O O . ASP B 1 63 ? 40.848 11.770 -10.588 1.00 68.22 60 ASP B O 1
ATOM 3022 N N . ILE B 1 64 ? 38.717 11.611 -9.961 1.00 65.32 61 ILE B N 1
ATOM 3023 C CA . ILE B 1 64 ? 38.191 12.386 -11.100 1.00 63.97 61 ILE B CA 1
ATOM 3024 C C . ILE B 1 64 ? 38.711 13.842 -11.101 1.00 63.47 61 ILE B C 1
ATOM 3025 O O . ILE B 1 64 ? 38.564 14.536 -10.107 1.00 63.90 61 ILE B O 1
ATOM 3030 N N . PRO B 1 65 ? 39.298 14.309 -12.211 1.00 62.31 62 PRO B N 1
ATOM 3031 C CA . PRO B 1 65 ? 39.776 15.685 -12.201 1.00 61.73 62 PRO B CA 1
ATOM 3032 C C . PRO B 1 65 ? 38.649 16.704 -12.367 1.00 61.36 62 PRO B C 1
ATOM 3033 O O . PRO B 1 65 ? 37.671 16.434 -13.090 1.00 61.46 62 PRO B O 1
ATOM 3037 N N . PHE B 1 66 ? 38.771 17.851 -11.686 1.00 60.59 63 PHE B N 1
ATOM 3038 C CA . PHE B 1 66 ? 37.780 18.926 -11.797 1.00 60.14 63 PHE B CA 1
ATOM 3039 C C . PHE B 1 66 ? 38.414 20.305 -12.056 1.00 60.75 63 PHE B C 1
ATOM 3040 O O . PHE B 1 66 ? 39.567 20.561 -11.667 1.00 60.43 63 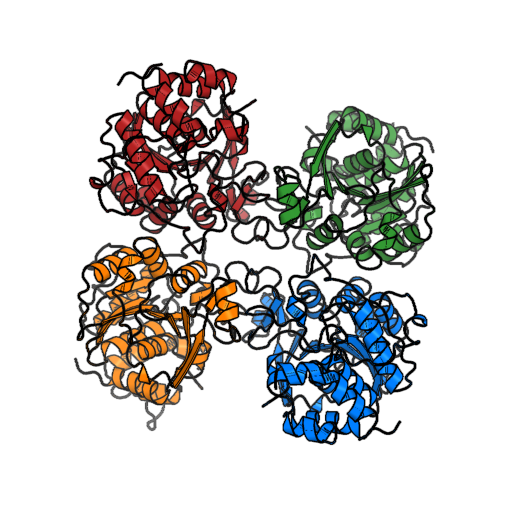PHE B O 1
ATOM 3048 N N . PHE B 1 67 ? 37.671 21.179 -12.747 1.00 60.59 64 PHE B N 1
ATOM 3049 C CA . PHE B 1 67 ? 38.268 22.372 -13.330 1.00 60.71 64 PHE B CA 1
ATOM 3050 C C . PHE B 1 67 ? 37.439 23.631 -13.116 1.00 61.28 64 PHE B C 1
ATOM 3051 O O . PHE B 1 67 ? 36.185 23.565 -13.179 1.00 61.78 64 PHE B O 1
ATOM 3059 N N . ARG B 1 68 ? 38.125 24.755 -12.835 1.00 61.24 65 ARG B N 1
ATOM 3060 C CA A ARG B 1 68 ? 37.465 26.058 -12.652 0.50 61.06 65 ARG B CA 1
ATOM 3061 C CA B ARG B 1 68 ? 37.480 26.078 -12.671 0.50 60.78 65 ARG B CA 1
ATOM 3062 C C . ARG B 1 68 ? 37.062 26.608 -14.009 1.00 61.09 65 ARG B C 1
ATOM 3063 O O . ARG B 1 68 ? 37.905 26.711 -14.917 1.00 60.90 65 ARG B O 1
ATOM 3078 N N . GLY B 1 69 ? 35.780 26.971 -14.126 1.00 60.92 66 GLY B N 1
ATOM 3079 C CA . GLY B 1 69 ? 35.234 27.566 -15.332 1.00 61.13 66 GLY B CA 1
ATOM 3080 C C . GLY B 1 69 ? 34.880 29.039 -15.155 1.00 61.89 66 GLY B C 1
ATOM 3081 O O . GLY B 1 69 ? 35.498 29.739 -14.351 1.00 61.87 66 GLY B O 1
ATOM 3082 N N . ALA B 1 70 ? 33.899 29.506 -15.926 1.00 61.70 67 ALA B N 1
ATOM 3083 C CA . ALA B 1 70 ? 33.531 30.911 -15.983 1.00 62.24 67 ALA B CA 1
ATOM 3084 C C . ALA B 1 70 ? 32.888 31.391 -14.691 1.00 62.71 67 ALA B C 1
ATOM 3085 O O . ALA B 1 70 ? 32.060 30.685 -14.097 1.00 62.77 67 ALA B O 1
ATOM 3087 N N . GLU B 1 71 ? 33.259 32.593 -14.266 1.00 63.00 68 GLU B N 1
ATOM 3088 C CA . GLU B 1 71 ? 32.743 33.181 -13.026 1.00 63.76 68 GLU B CA 1
ATOM 3089 C C . GLU B 1 71 ? 31.498 34.030 -13.264 1.00 63.32 68 GLU B C 1
ATOM 3090 O O . GLU B 1 71 ? 30.812 34.438 -12.320 1.00 63.45 68 GLU B O 1
ATOM 3096 N N . GLY B 1 72 ? 31.191 34.274 -14.532 1.00 62.48 69 GLY B N 1
ATOM 3097 C CA . GLY B 1 72 ? 30.006 35.016 -14.906 1.00 61.74 69 GLY B CA 1
ATOM 3098 C C . GLY B 1 72 ? 29.592 34.675 -16.323 1.00 61.28 69 GLY B C 1
ATOM 3099 O O . GLY B 1 72 ? 30.254 33.903 -17.006 1.00 61.24 69 GLY B O 1
ATOM 3100 N N . PRO B 1 73 ? 28.482 35.241 -16.775 1.00 60.74 70 PRO B N 1
ATOM 3101 C CA . PRO B 1 73 ? 27.926 34.929 -18.083 1.00 60.64 70 PRO B CA 1
ATOM 3102 C C . PRO B 1 73 ? 28.912 35.215 -19.220 1.00 60.79 70 PRO B C 1
ATOM 3103 O O . PRO B 1 73 ? 29.861 36.019 -19.072 1.00 60.02 70 PRO B O 1
ATOM 3107 N N . LEU B 1 74 ? 28.673 34.559 -20.350 1.00 60.84 71 LEU B N 1
ATOM 3108 C CA . LEU B 1 74 ? 29.397 34.836 -21.569 1.00 61.14 71 LEU B CA 1
ATOM 3109 C C . LEU B 1 74 ? 29.453 36.334 -21.854 1.00 61.59 71 LEU B C 1
ATOM 3110 O O . LEU B 1 74 ? 30.510 36.842 -22.252 1.00 61.84 71 LEU B O 1
ATOM 3115 N N . VAL B 1 75 ? 28.329 37.035 -21.644 1.00 61.33 72 VAL B N 1
ATOM 3116 C CA . VAL B 1 75 ? 28.210 38.467 -21.980 1.00 61.25 72 VAL B CA 1
ATOM 3117 C C . VAL B 1 75 ? 27.498 39.255 -20.880 1.00 61.73 72 VAL B C 1
ATOM 3118 O O . VAL B 1 75 ? 26.307 39.041 -20.644 1.00 61.65 72 VAL B O 1
ATOM 3122 N N . GLY B 1 76 ? 28.223 40.175 -20.235 1.00 62.18 73 GLY B N 1
ATOM 3123 C CA . GLY B 1 76 ? 27.655 41.080 -19.224 1.00 62.71 73 GLY B CA 1
ATOM 3124 C C . GLY B 1 76 ? 27.520 40.503 -17.818 1.00 63.69 73 GLY B C 1
ATOM 3125 O O . GLY B 1 76 ? 27.784 39.307 -17.592 1.00 63.50 73 GLY B O 1
ATOM 3126 N N . GLU B 1 77 ? 27.115 41.356 -16.871 1.00 64.69 74 GLU B N 1
ATOM 3127 C CA . GLU B 1 77 ? 26.872 40.933 -15.486 1.00 66.84 74 GLU B CA 1
ATOM 3128 C C . GLU B 1 77 ? 25.683 39.978 -15.389 1.00 65.44 74 GLU B C 1
ATOM 3129 O O . GLU B 1 77 ? 24.770 40.050 -16.204 1.00 65.72 74 GLU B O 1
ATOM 3135 N N . ARG B 1 78 ? 25.692 39.089 -14.395 1.00 65.13 75 ARG B N 1
ATOM 3136 C CA . ARG B 1 78 ? 24.566 38.161 -14.158 1.00 64.39 75 ARG B CA 1
ATOM 3137 C C . ARG B 1 78 ? 23.306 38.956 -13.915 1.00 64.29 75 ARG B C 1
ATOM 3138 O O . ARG B 1 78 ? 23.352 40.005 -13.286 1.00 63.81 75 ARG B O 1
ATOM 3146 N N . GLU B 1 79 ? 22.197 38.462 -14.444 1.00 64.73 76 GLU B N 1
ATOM 3147 C CA . GLU B 1 79 ? 20.885 39.114 -14.297 1.00 65.27 76 GLU B CA 1
ATOM 3148 C C . GLU B 1 79 ? 19.996 38.239 -13.394 1.00 65.91 76 GLU B C 1
ATOM 3149 O O . GLU B 1 79 ? 18.797 38.486 -13.215 1.00 66.28 76 GLU B O 1
ATOM 3155 N N . THR B 1 80 ? 20.605 37.201 -12.834 1.00 66.61 77 THR B N 1
ATOM 3156 C CA . THR B 1 80 ? 19.951 36.335 -11.856 1.00 67.33 77 THR B CA 1
ATOM 3157 C C . THR B 1 80 ? 20.587 36.531 -10.474 1.00 68.23 77 THR B C 1
ATOM 3158 O O . THR B 1 80 ? 21.661 37.108 -10.316 1.00 67.94 77 THR B O 1
ATOM 3162 N N . VAL B 1 81 ? 19.895 36.015 -9.484 1.00 69.92 78 VAL B N 1
ATOM 3163 C CA . VAL B 1 81 ? 20.285 36.063 -8.083 1.00 71.30 78 VAL B CA 1
ATOM 3164 C C . VAL B 1 81 ? 20.562 34.613 -7.662 1.00 71.81 78 VAL B C 1
ATOM 3165 O O . VAL B 1 81 ? 19.938 33.679 -8.204 1.00 71.65 78 VAL B O 1
ATOM 3169 N N . GLN B 1 82 ? 21.507 34.421 -6.732 1.00 72.88 79 GLN B N 1
ATOM 3170 C CA . GLN B 1 82 ? 21.739 33.109 -6.089 1.00 73.54 79 GLN B CA 1
ATOM 3171 C C . GLN B 1 82 ? 20.548 32.715 -5.213 1.00 73.35 79 GLN B C 1
ATOM 3172 O O . GLN B 1 82 ? 20.102 33.468 -4.353 1.00 73.71 79 GLN B O 1
ATOM 3178 N N . TRP B 1 83 ? 20.025 31.529 -5.460 1.00 73.42 80 TRP B N 1
ATOM 3179 C CA . TRP B 1 83 ? 18.800 31.046 -4.826 1.00 73.30 80 TRP B CA 1
ATOM 3180 C C . TRP B 1 83 ? 18.905 30.902 -3.301 1.00 72.84 80 TRP B C 1
ATOM 3181 O O . TRP B 1 83 ? 18.068 31.428 -2.584 1.00 72.50 80 TRP B O 1
ATOM 3192 N N . GLY B 1 84 ? 19.927 30.190 -2.822 1.00 72.05 81 GLY B N 1
ATOM 3193 C CA . GLY B 1 84 ? 20.084 29.916 -1.399 1.00 71.42 81 GLY B CA 1
ATOM 3194 C C . GLY B 1 84 ? 19.202 28.808 -0.788 1.00 71.20 81 GLY B C 1
ATOM 3195 O O . GLY B 1 84 ? 19.156 28.657 0.431 1.00 70.79 81 GLY B O 1
ATOM 3196 N N . GLY B 1 85 ? 18.500 28.040 -1.624 1.00 70.84 82 GLY B N 1
ATOM 3197 C CA . GLY B 1 85 ? 17.644 26.943 -1.153 1.00 70.09 82 GLY B CA 1
ATOM 3198 C C . GLY B 1 85 ? 18.412 25.821 -0.459 1.00 69.75 82 GLY B C 1
ATOM 3199 O O . GLY B 1 85 ? 17.961 25.251 0.543 1.00 69.62 82 GLY B O 1
ATOM 3200 N N . PHE B 1 86 ? 19.590 25.510 -0.968 1.00 69.25 83 PHE B N 1
ATOM 3201 C CA . PHE B 1 86 ? 20.422 24.510 -0.347 1.00 68.75 83 PHE B CA 1
ATOM 3202 C C . PHE B 1 86 ? 21.293 25.054 0.760 1.00 68.00 83 PHE B C 1
ATOM 3203 O O . PHE B 1 86 ? 22.045 24.302 1.347 1.00 68.16 83 PHE B O 1
ATOM 3211 N N . GLY B 1 87 ? 21.196 26.353 1.038 1.00 67.12 84 GLY B N 1
ATOM 3212 C CA . GLY B 1 87 ? 22.048 27.008 2.048 1.00 66.59 84 GLY B CA 1
ATOM 3213 C C . GLY B 1 87 ? 23.067 28.025 1.501 1.00 66.30 84 GLY B C 1
ATOM 3214 O O . GLY B 1 87 ? 23.225 28.188 0.289 1.00 65.72 84 GLY B O 1
ATOM 3215 N N . SER B 1 88 ? 23.783 28.706 2.395 1.00 65.80 85 SER B N 1
ATOM 3216 C CA . SER B 1 88 ? 24.702 29.751 1.945 1.00 65.69 85 SER B CA 1
ATOM 3217 C C . SER B 1 88 ? 25.827 29.271 1.007 1.00 65.11 85 SER B C 1
ATOM 3218 O O . SER B 1 88 ? 26.315 30.062 0.205 1.00 65.23 85 SER B O 1
ATOM 3221 N N . ASP B 1 89 ? 26.211 27.993 1.099 1.00 64.06 86 ASP B N 1
ATOM 3222 C CA . ASP B 1 89 ? 27.256 27.428 0.246 1.00 63.03 86 ASP B CA 1
ATOM 3223 C C . ASP B 1 89 ? 26.678 26.526 -0.841 1.00 62.51 86 ASP B C 1
ATOM 3224 O O . ASP B 1 89 ? 27.415 25.819 -1.520 1.00 61.88 86 ASP B O 1
ATOM 3229 N N . GLY B 1 90 ? 25.349 26.539 -0.974 1.00 62.00 87 GLY B N 1
ATOM 3230 C CA . GLY B 1 90 ? 24.607 25.634 -1.868 1.00 60.95 87 GLY B CA 1
ATOM 3231 C C . GLY B 1 90 ? 24.786 24.145 -1.627 1.00 60.83 87 GLY B C 1
ATOM 3232 O O . GLY B 1 90 ? 24.525 23.336 -2.537 1.00 60.52 87 GLY B O 1
ATOM 3233 N N . PHE B 1 91 ? 25.214 23.769 -0.414 1.00 60.54 88 PHE B N 1
ATOM 3234 C CA . PHE B 1 91 ? 25.698 22.408 -0.148 1.00 60.41 88 PHE B CA 1
ATOM 3235 C C . PHE B 1 91 ? 25.390 21.919 1.285 1.00 60.87 88 PHE B C 1
ATOM 3236 O O . PHE B 1 91 ? 26.024 20.976 1.808 1.00 60.70 88 PHE B O 1
ATOM 3244 N N . GLY B 1 92 ? 24.420 22.582 1.915 1.00 61.25 89 GLY B N 1
ATOM 3245 C CA . GLY B 1 92 ? 23.917 22.227 3.213 1.00 61.36 89 GLY B CA 1
ATOM 3246 C C . GLY B 1 92 ? 24.411 23.022 4.392 1.00 62.08 89 GLY B C 1
ATOM 3247 O O . GLY B 1 92 ? 23.899 22.818 5.472 1.00 62.69 89 GLY B O 1
ATOM 3248 N N . ASP B 1 93 ? 25.366 23.941 4.210 1.00 62.69 90 ASP B N 1
ATOM 3249 C CA . ASP B 1 93 ? 26.139 24.526 5.339 1.00 63.55 90 ASP B CA 1
ATOM 3250 C C . ASP B 1 93 ? 26.396 23.464 6.416 1.00 63.48 90 ASP B C 1
ATOM 3251 O O . ASP B 1 93 ? 26.099 23.655 7.592 1.00 63.77 90 ASP B O 1
ATOM 3256 N N . ALA B 1 94 ? 26.952 22.336 5.996 1.00 63.68 91 ALA B N 1
ATOM 3257 C CA . ALA B 1 94 ? 26.884 21.105 6.786 1.00 63.84 91 ALA B CA 1
ATOM 3258 C C . ALA B 1 94 ? 28.105 20.783 7.612 1.00 63.91 91 ALA B C 1
ATOM 3259 O O . ALA B 1 94 ? 28.064 19.843 8.399 1.00 64.40 91 ALA B O 1
ATOM 3261 N N . GLY B 1 95 ? 29.178 21.552 7.434 1.00 64.04 92 GLY B N 1
ATOM 3262 C CA . GLY B 1 95 ? 30.435 21.342 8.124 1.00 63.69 92 GLY B CA 1
ATOM 3263 C C . GLY B 1 95 ? 31.185 20.120 7.631 1.00 63.87 92 GLY B C 1
ATOM 3264 O O . GLY B 1 95 ? 31.921 19.512 8.388 1.00 63.01 92 GLY B O 1
ATOM 3265 N N . PHE B 1 96 ? 31.013 19.766 6.354 1.00 64.47 93 PHE B N 1
ATOM 3266 C CA . PHE B 1 96 ? 31.894 18.769 5.725 1.00 65.08 93 PHE B CA 1
ATOM 3267 C C . PHE B 1 96 ? 33.378 19.161 5.879 1.00 65.80 93 PHE B C 1
ATOM 3268 O O . PHE B 1 96 ? 33.733 20.352 5.784 1.00 65.79 93 PHE B O 1
ATOM 3276 N N . PRO B 1 97 ? 34.260 18.170 6.101 1.00 66.24 94 PRO B N 1
ATOM 3277 C CA . PRO B 1 97 ? 35.686 18.556 6.157 1.00 66.49 94 PRO B CA 1
ATOM 3278 C C . PRO B 1 97 ? 36.137 19.076 4.808 1.00 66.69 94 PRO B C 1
ATOM 3279 O O . PRO B 1 97 ? 35.785 18.475 3.781 1.00 66.42 94 PRO B O 1
ATOM 3283 N N . PRO B 1 98 ? 36.891 20.195 4.803 1.00 67.03 95 PRO B N 1
ATOM 3284 C CA . PRO B 1 98 ? 37.425 20.767 3.570 1.00 67.08 95 PRO B CA 1
ATOM 3285 C C . PRO B 1 98 ? 38.282 19.734 2.859 1.00 66.78 95 PRO B C 1
ATOM 3286 O O . PRO B 1 98 ? 38.911 18.921 3.511 1.00 66.75 95 PRO B O 1
ATOM 3290 N N . SER B 1 99 ? 38.292 19.785 1.538 1.00 66.93 96 SER B N 1
ATOM 3291 C CA . SER B 1 99 ? 38.950 18.799 0.701 1.00 66.94 96 SER B CA 1
ATOM 3292 C C . SER B 1 99 ? 40.364 19.239 0.311 1.00 67.16 96 SER B C 1
ATOM 3293 O O . SER B 1 99 ? 40.591 20.403 -0.078 1.00 67.39 96 SER B O 1
ATOM 3296 N N . GLN B 1 100 ? 41.298 18.294 0.362 1.00 67.21 97 GLN B N 1
ATOM 3297 C CA . GLN B 1 100 ? 42.673 18.528 -0.089 1.00 67.32 97 GLN B CA 1
ATOM 3298 C C . GLN B 1 100 ? 42.796 18.338 -1.609 1.00 66.79 97 GLN B C 1
ATOM 3299 O O . GLN B 1 100 ? 43.824 18.645 -2.207 1.00 66.75 97 GLN B O 1
ATOM 3305 N N . ARG B 1 101 ? 41.727 17.859 -2.236 1.00 66.35 98 ARG B N 1
ATOM 3306 C CA . ARG B 1 101 ? 41.724 17.618 -3.663 1.00 65.83 98 ARG B CA 1
ATOM 3307 C C . ARG B 1 101 ? 41.780 18.919 -4.487 1.00 65.79 98 ARG B C 1
ATOM 3308 O O . ARG B 1 101 ? 42.371 18.943 -5.583 1.00 65.55 98 ARG B O 1
ATOM 3316 N N . VAL B 1 102 ? 41.195 19.994 -3.954 1.00 65.40 99 VAL B N 1
ATOM 3317 C CA . VAL B 1 102 ? 41.061 21.257 -4.694 1.00 65.31 99 VAL B CA 1
ATOM 3318 C C . VAL B 1 102 ? 42.408 21.782 -5.193 1.00 65.74 99 VAL B C 1
ATOM 3319 O O . VAL B 1 102 ? 42.555 22.018 -6.394 1.00 66.15 99 VAL B O 1
ATOM 3323 N N . ALA B 1 103 ? 43.377 21.940 -4.285 1.00 65.76 100 ALA B N 1
ATOM 3324 C CA . ALA B 1 103 ? 44.720 22.483 -4.621 1.00 66.29 100 ALA B CA 1
ATOM 3325 C C . ALA B 1 103 ? 45.506 21.643 -5.619 1.00 66.41 100 ALA B C 1
ATOM 3326 O O . ALA B 1 103 ? 46.363 22.169 -6.319 1.00 66.52 100 ALA B O 1
ATOM 3328 N N . LEU B 1 104 ? 45.218 20.344 -5.664 1.00 66.97 101 LEU B N 1
ATOM 3329 C CA . LEU B 1 104 ? 45.900 19.424 -6.571 1.00 67.15 101 LEU B CA 1
ATOM 3330 C C . LEU B 1 104 ? 45.446 19.564 -8.011 1.00 66.80 101 LEU B C 1
ATOM 3331 O O . LEU B 1 104 ? 46.126 19.073 -8.888 1.00 66.94 101 LEU B O 1
ATOM 3336 N N . GLN B 1 105 ? 44.284 20.161 -8.247 1.00 66.86 102 GLN B N 1
ATOM 3337 C CA . GLN B 1 105 ? 43.690 20.150 -9.580 1.00 67.26 102 GLN B CA 1
ATOM 3338 C C . GLN B 1 105 ? 44.497 21.039 -10.507 1.00 68.12 102 GLN B C 1
ATOM 3339 O O . GLN B 1 105 ? 45.072 22.009 -10.046 1.00 68.44 102 GLN B O 1
ATOM 3345 N N . PRO B 1 106 ? 44.575 20.687 -11.805 1.00 69.32 103 PRO B N 1
ATOM 3346 C CA . PRO B 1 106 ? 45.221 21.521 -12.860 1.00 69.89 103 PRO B CA 1
ATOM 3347 C C . PRO B 1 106 ? 44.605 22.913 -13.030 1.00 70.36 103 PRO B C 1
ATOM 3348 O O . PRO B 1 106 ? 43.426 23.091 -12.754 1.00 70.79 103 PRO B O 1
ATOM 3352 N N . LYS B 1 107 ? 45.395 23.877 -13.494 1.00 71.33 104 LYS B N 1
ATOM 3353 C CA . LYS B 1 107 ? 44.934 25.272 -13.651 1.00 72.21 104 LYS B CA 1
ATOM 3354 C C . LYS B 1 107 ? 44.032 25.549 -14.849 1.00 71.76 104 LYS B C 1
ATOM 3355 O O . LYS B 1 107 ? 43.235 26.512 -14.837 1.00 72.79 104 LYS B O 1
ATOM 3361 N N . ARG B 1 108 ? 44.160 24.721 -15.873 1.00 70.52 105 ARG B N 1
ATOM 3362 C CA . ARG B 1 108 ? 43.309 24.792 -17.062 1.00 69.55 105 ARG B CA 1
ATOM 3363 C C . ARG B 1 108 ? 41.859 25.316 -16.822 1.00 68.34 105 ARG B C 1
ATOM 3364 O O . ARG B 1 108 ? 41.131 24.763 -16.009 1.00 67.64 105 ARG B O 1
ATOM 3372 N N . HIS B 1 109 ? 41.468 26.385 -17.524 1.00 67.17 106 HIS B N 1
ATOM 3373 C CA . HIS B 1 109 ? 40.056 26.782 -17.630 1.00 66.06 106 HIS B CA 1
ATOM 3374 C C . HIS B 1 109 ? 39.223 25.563 -18.062 1.00 65.42 106 HIS B C 1
ATOM 3375 O O . HIS B 1 109 ? 39.667 24.750 -18.891 1.00 65.10 106 HIS B O 1
ATOM 3382 N N . ALA B 1 110 ? 38.024 25.450 -17.493 1.00 64.28 107 ALA B N 1
ATOM 3383 C CA . ALA B 1 110 ? 37.068 24.388 -17.833 1.00 63.71 107 ALA B CA 1
ATOM 3384 C C . ALA B 1 110 ? 36.775 24.252 -19.327 1.00 63.65 107 ALA B C 1
ATOM 3385 O O . ALA B 1 110 ? 36.668 23.133 -19.836 1.00 64.14 107 ALA B O 1
ATOM 3387 N N . ALA B 1 111 ? 36.638 25.381 -20.020 1.00 63.23 108 ALA B N 1
ATOM 3388 C CA . ALA B 1 111 ? 36.416 25.382 -21.467 1.00 63.15 108 ALA B CA 1
ATOM 3389 C C . ALA B 1 111 ? 37.558 24.668 -22.206 1.00 63.29 108 ALA B C 1
ATOM 3390 O O . ALA B 1 111 ? 37.306 23.881 -23.122 1.00 63.66 108 ALA B O 1
ATOM 3392 N N . LEU B 1 112 ? 38.803 24.905 -21.789 1.00 62.89 109 LEU B N 1
ATOM 3393 C CA . LEU B 1 112 ? 39.954 24.322 -22.490 1.00 62.78 109 LEU B CA 1
ATOM 3394 C C . LEU B 1 112 ? 40.080 22.855 -22.168 1.00 62.49 109 LEU B C 1
ATOM 3395 O O . LEU B 1 112 ? 40.626 22.098 -22.943 1.00 62.65 109 LEU B O 1
ATOM 3400 N N . GLU B 1 113 ? 39.536 22.462 -21.021 1.00 62.44 110 GLU B N 1
ATOM 3401 C CA . GLU B 1 113 ? 39.504 21.070 -20.612 1.00 62.13 110 GLU B CA 1
ATOM 3402 C C . GLU B 1 113 ? 38.479 20.244 -21.408 1.00 61.88 110 GLU B C 1
ATOM 3403 O O . GLU B 1 113 ? 38.776 19.116 -21.805 1.00 61.80 110 GLU B O 1
ATOM 3409 N N . ILE B 1 114 ? 37.285 20.796 -21.633 1.00 61.17 111 ILE B N 1
ATOM 3410 C CA . ILE B 1 114 ? 36.345 20.168 -22.552 1.00 60.78 111 ILE B CA 1
ATOM 3411 C C . ILE B 1 114 ? 37.038 19.858 -23.903 1.00 61.53 111 ILE B C 1
ATOM 3412 O O . ILE B 1 114 ? 36.914 18.734 -24.412 1.00 61.40 111 ILE B O 1
ATOM 3417 N N . LEU B 1 115 ? 37.791 20.829 -24.440 1.00 61.67 112 LEU B N 1
ATOM 3418 C CA . LEU B 1 115 ? 38.434 20.683 -25.755 1.00 62.28 112 LEU B CA 1
ATOM 3419 C C . LEU B 1 115 ? 39.528 19.629 -25.710 1.00 62.87 112 LEU B C 1
ATOM 3420 O O . LEU B 1 115 ? 39.740 18.893 -26.678 1.00 62.76 112 LEU B O 1
ATOM 3425 N N . LYS B 1 116 ? 40.217 19.554 -24.574 1.00 63.63 113 LYS B N 1
ATOM 3426 C CA . LYS B 1 116 ? 41.301 18.595 -24.402 1.00 64.31 113 LYS B CA 1
ATOM 3427 C C . LYS B 1 116 ? 40.736 17.166 -24.339 1.00 64.35 113 LYS B C 1
ATOM 3428 O O . LYS B 1 116 ? 41.213 16.272 -25.042 1.00 65.05 113 LYS B O 1
ATOM 3434 N N . ILE B 1 117 ? 39.707 16.962 -23.531 1.00 64.28 114 ILE B N 1
ATOM 3435 C CA . ILE B 1 117 ? 38.997 15.692 -23.493 1.00 64.43 114 ILE B CA 1
ATOM 3436 C C . ILE B 1 117 ? 38.458 15.276 -24.859 1.00 64.49 114 ILE B C 1
ATOM 3437 O O . ILE B 1 117 ? 38.653 14.137 -25.277 1.00 64.27 114 ILE B O 1
ATOM 3442 N N . LEU B 1 118 ? 37.807 16.199 -25.559 1.00 64.77 115 LEU B N 1
ATOM 3443 C CA . LEU B 1 118 ? 37.276 15.894 -26.888 1.00 65.21 115 LEU B CA 1
ATOM 3444 C C . LEU B 1 118 ? 38.388 15.522 -27.840 1.00 66.01 115 LEU B C 1
ATOM 3445 O O . LEU B 1 118 ? 38.238 14.623 -28.666 1.00 66.24 115 LEU B O 1
ATOM 3450 N N . GLU B 1 119 ? 39.515 16.205 -27.698 1.00 67.07 116 GLU B N 1
ATOM 3451 C CA . GLU B 1 119 ? 40.649 16.009 -28.597 1.00 68.49 116 GLU B CA 1
ATOM 3452 C C . GLU B 1 119 ? 41.220 14.634 -28.385 1.00 68.67 116 GLU B C 1
ATOM 3453 O O . GLU B 1 119 ? 41.532 13.952 -29.337 1.00 69.05 116 GLU B O 1
ATOM 3459 N N . GLU B 1 120 ? 41.327 14.221 -27.126 1.00 69.35 117 GLU B N 1
ATOM 3460 C CA . GLU B 1 120 ? 41.876 12.902 -26.764 1.00 70.07 117 GLU B CA 1
ATOM 3461 C C . GLU B 1 120 ? 40.888 11.723 -26.856 1.00 69.67 117 GLU B C 1
ATOM 3462 O O . GLU B 1 120 ? 41.302 10.578 -26.856 1.00 69.30 117 GLU B O 1
ATOM 3468 N N . ALA B 1 121 ? 39.591 12.028 -26.921 1.00 69.81 118 ALA B N 1
ATOM 3469 C CA . ALA B 1 121 ? 38.509 11.050 -26.999 1.00 69.74 118 ALA B CA 1
ATOM 3470 C C . ALA B 1 121 ? 38.689 10.068 -28.122 1.00 70.09 118 ALA B C 1
ATOM 3471 O O . ALA B 1 121 ? 39.036 10.445 -29.247 1.00 70.22 118 ALA B O 1
ATOM 3473 N N . GLU B 1 122 ? 38.411 8.811 -27.801 1.00 70.79 119 GLU B N 1
ATOM 3474 C CA . GLU B 1 122 ? 38.517 7.716 -28.762 1.00 72.07 119 GLU B CA 1
ATOM 3475 C C . GLU B 1 122 ? 37.184 6.953 -28.874 1.00 72.03 119 GLU B C 1
ATOM 3476 O O . GLU B 1 122 ? 37.085 5.818 -28.402 1.00 72.40 119 GLU B O 1
ATOM 3482 N N . PRO B 1 123 ? 36.157 7.577 -29.503 1.00 72.03 120 PRO B N 1
ATOM 3483 C CA . PRO B 1 123 ? 34.861 6.907 -29.577 1.00 72.02 120 PRO B CA 1
ATOM 3484 C C . PRO B 1 123 ? 34.920 5.669 -30.457 1.00 71.93 120 PRO B C 1
ATOM 3485 O O . PRO B 1 123 ? 35.699 5.615 -31.403 1.00 72.77 120 PRO B O 1
ATOM 3489 N N . SER B 1 124 ? 34.120 4.673 -30.113 1.00 71.98 121 SER B N 1
ATOM 3490 C CA . SER B 1 124 ? 34.007 3.444 -30.888 1.00 71.97 121 SER B CA 1
ATOM 3491 C C . SER B 1 124 ? 32.566 2.932 -30.773 1.00 72.04 121 SER B C 1
ATOM 3492 O O . SER B 1 124 ? 31.701 3.608 -30.191 1.00 72.77 121 SER B O 1
ATOM 3495 N N . ASP B 1 125 ? 32.306 1.749 -31.324 1.00 71.59 122 ASP B N 1
ATOM 3496 C CA . ASP B 1 125 ? 31.047 1.039 -31.085 1.00 70.75 122 ASP B CA 1
ATOM 3497 C C . ASP B 1 125 ? 30.809 0.853 -29.587 1.00 69.72 122 ASP B C 1
ATOM 3498 O O . ASP B 1 125 ? 29.671 0.998 -29.126 1.00 69.78 122 ASP B O 1
ATOM 3503 N N . ASP B 1 126 ? 31.897 0.568 -28.853 1.00 68.11 123 ASP B N 1
ATOM 3504 C CA . ASP B 1 126 ? 31.886 0.265 -27.407 1.00 66.81 123 ASP B CA 1
ATOM 3505 C C . ASP B 1 126 ? 32.059 1.442 -26.436 1.00 64.90 123 ASP B C 1
ATOM 3506 O O . ASP B 1 126 ? 31.895 1.258 -25.240 1.00 64.58 123 ASP B O 1
ATOM 3511 N N . VAL B 1 127 ? 32.407 2.626 -26.932 1.00 62.94 124 VAL B N 1
ATOM 3512 C CA . VAL B 1 127 ? 32.671 3.773 -26.056 1.00 61.22 124 VAL B CA 1
ATOM 3513 C C . VAL B 1 127 ? 32.028 5.020 -26.634 1.00 61.33 124 VAL B C 1
ATOM 3514 O O . VAL B 1 127 ? 32.270 5.401 -27.798 1.00 61.89 124 VAL B O 1
ATOM 3518 N N . VAL B 1 128 ? 31.220 5.673 -25.825 1.00 59.89 125 VAL B N 1
ATOM 3519 C CA . VAL B 1 128 ? 30.537 6.861 -26.273 1.00 58.96 125 VAL B CA 1
ATOM 3520 C C . VAL B 1 128 ? 30.735 7.952 -25.218 1.00 59.58 125 VAL B C 1
ATOM 3521 O O . VAL B 1 128 ? 30.637 7.708 -23.993 1.00 59.07 125 VAL B O 1
ATOM 3525 N N . TYR B 1 129 ? 31.052 9.147 -25.696 1.00 60.04 126 TYR B N 1
ATOM 3526 C CA . TYR B 1 129 ? 31.262 10.280 -24.816 1.00 60.04 126 TYR B CA 1
ATOM 3527 C C . TYR B 1 129 ? 30.020 11.145 -24.812 1.00 60.46 126 TYR B C 1
ATOM 3528 O O . TYR B 1 129 ? 29.419 11.365 -25.869 1.00 60.36 126 TYR B O 1
ATOM 3537 N N . GLN B 1 130 ? 29.634 11.627 -23.627 1.00 60.54 127 GLN B N 1
ATOM 3538 C CA . GLN B 1 130 ? 28.461 12.492 -23.473 1.00 60.57 127 GLN B CA 1
ATOM 3539 C C . GLN B 1 130 ? 28.793 13.670 -22.561 1.00 60.55 127 GLN B C 1
ATOM 3540 O O . GLN B 1 130 ? 29.599 13.539 -21.616 1.00 60.33 127 GLN B O 1
ATOM 3546 N N . LEU B 1 131 ? 28.192 14.818 -22.862 1.00 60.49 128 LEU B N 1
ATOM 3547 C CA . LEU B 1 131 ? 28.361 15.993 -22.043 1.00 60.75 128 LEU B CA 1
ATOM 3548 C C . LEU B 1 131 ? 27.008 16.218 -21.444 1.00 60.97 128 LEU B C 1
ATOM 3549 O O . LEU B 1 131 ? 26.024 16.288 -22.172 1.00 61.34 128 LEU B O 1
ATOM 3554 N N . VAL B 1 132 ? 26.941 16.276 -20.117 1.00 60.69 129 VAL B N 1
ATOM 3555 C CA . VAL B 1 132 ? 25.714 16.627 -19.436 1.00 60.24 129 VAL B CA 1
ATOM 3556 C C . VAL B 1 132 ? 25.941 17.943 -18.713 1.00 60.62 129 VAL B C 1
ATOM 3557 O O . VAL B 1 132 ? 26.865 18.042 -17.923 1.00 61.69 129 VAL B O 1
ATOM 3561 N N . ALA B 1 133 ? 25.115 18.942 -18.976 1.00 60.38 130 ALA B N 1
ATOM 3562 C CA . ALA B 1 133 ? 25.320 20.289 -18.455 1.00 60.77 130 ALA B CA 1
ATOM 3563 C C . ALA B 1 133 ? 24.264 20.563 -17.420 1.00 60.97 130 ALA B C 1
ATOM 3564 O O . ALA B 1 133 ? 23.061 20.539 -17.734 1.00 61.41 130 ALA B O 1
ATOM 3566 N N . LEU B 1 134 ? 24.692 20.864 -16.197 1.00 60.89 131 LEU B N 1
ATOM 3567 C CA . LEU B 1 134 ? 23.764 21.045 -15.091 1.00 60.81 131 LEU B CA 1
ATOM 3568 C C . LEU B 1 134 ? 23.741 22.462 -14.543 1.00 61.46 131 LEU B C 1
ATOM 3569 O O . LEU B 1 134 ? 23.252 22.698 -13.421 1.00 62.31 131 LEU B O 1
ATOM 3574 N N . GLY B 1 135 ? 24.265 23.408 -15.299 1.00 61.30 132 GLY B N 1
ATOM 3575 C CA . GLY B 1 135 ? 24.242 24.794 -14.864 1.00 61.72 132 GLY B CA 1
ATOM 3576 C C . GLY B 1 135 ? 24.103 25.735 -16.038 1.00 61.76 132 GLY B C 1
ATOM 3577 O O . GLY B 1 135 ? 23.667 25.323 -17.129 1.00 62.05 132 GLY B O 1
ATOM 3578 N N . PRO B 1 136 ? 24.420 27.018 -15.823 1.00 61.51 133 PRO B N 1
ATOM 3579 C CA . PRO B 1 136 ? 24.439 27.911 -16.946 1.00 61.19 133 PRO B CA 1
ATOM 3580 C C . PRO B 1 136 ? 25.409 27.350 -17.965 1.00 61.52 133 PRO B C 1
ATOM 3581 O O . PRO B 1 136 ? 26.430 26.758 -17.575 1.00 61.48 133 PRO B O 1
ATOM 3585 N N . LEU B 1 137 ? 25.115 27.554 -19.249 1.00 61.29 134 LEU B N 1
ATOM 3586 C CA . LEU B 1 137 ? 25.925 26.985 -20.328 1.00 61.15 134 LEU B CA 1
ATOM 3587 C C . LEU B 1 137 ? 27.242 27.690 -20.699 1.00 60.90 134 LEU B C 1
ATOM 3588 O O . LEU B 1 137 ? 27.835 27.386 -21.737 1.00 61.54 134 LEU B O 1
ATOM 3593 N N . THR B 1 138 ? 27.716 28.598 -19.861 1.00 60.32 135 THR B N 1
ATOM 3594 C CA . THR B 1 138 ? 28.853 29.416 -20.221 1.00 60.21 135 THR B CA 1
ATOM 3595 C C . THR B 1 138 ? 30.085 28.648 -20.705 1.00 60.87 135 THR B C 1
ATOM 3596 O O . THR B 1 138 ? 30.633 28.989 -21.775 1.00 61.23 135 THR B O 1
ATOM 3600 N N . ASN B 1 139 ? 30.552 27.660 -19.921 1.00 60.07 136 ASN B N 1
ATOM 3601 C CA . ASN B 1 139 ? 31.720 26.885 -20.306 1.00 60.11 136 ASN B CA 1
ATOM 3602 C C . ASN B 1 139 ? 31.504 26.170 -21.635 1.00 60.19 136 ASN B C 1
ATOM 3603 O O . ASN B 1 139 ? 32.374 26.159 -22.500 1.00 60.55 136 ASN B O 1
ATOM 3608 N N . VAL B 1 140 ? 30.346 25.565 -21.798 1.00 59.86 137 VAL B N 1
ATOM 3609 C CA . VAL B 1 140 ? 30.058 24.851 -23.038 1.00 60.60 137 VAL B CA 1
ATOM 3610 C C . VAL B 1 140 ? 30.091 25.779 -24.276 1.00 61.23 137 VAL B C 1
ATOM 3611 O O . VAL B 1 140 ? 30.743 25.479 -25.280 1.00 61.81 137 VAL B O 1
ATOM 3615 N N . ALA B 1 141 ? 29.426 26.926 -24.172 1.00 61.16 138 ALA B N 1
ATOM 3616 C CA . ALA B 1 141 ? 29.390 27.881 -25.263 1.00 60.94 138 ALA B CA 1
ATOM 3617 C C . ALA B 1 141 ? 30.780 28.325 -25.608 1.00 60.73 138 ALA B C 1
ATOM 3618 O O . ALA B 1 141 ? 31.108 28.444 -26.783 1.00 61.21 138 ALA B O 1
ATOM 3620 N N . LEU B 1 142 ? 31.593 28.574 -24.585 1.00 60.63 139 LEU B N 1
ATOM 3621 C CA . LEU B 1 142 ? 32.938 29.123 -24.753 1.00 60.61 139 LEU B CA 1
ATOM 3622 C C . LEU B 1 142 ? 33.802 28.094 -25.497 1.00 60.75 139 LEU B C 1
ATOM 3623 O O . LEU B 1 142 ? 34.481 28.434 -26.497 1.00 60.30 139 LEU B O 1
ATOM 3628 N N . ALA B 1 143 ? 33.722 26.823 -25.049 1.00 60.23 140 ALA B N 1
ATOM 3629 C CA . ALA B 1 143 ? 34.380 25.727 -25.744 1.00 60.20 140 ALA B CA 1
ATOM 3630 C C . ALA B 1 143 ? 33.894 25.603 -27.184 1.00 60.49 140 ALA B C 1
ATOM 3631 O O . ALA B 1 143 ? 34.709 25.520 -28.122 1.00 60.56 140 ALA B O 1
ATOM 3633 N N . LEU B 1 144 ? 32.574 25.626 -27.365 1.00 60.46 141 LEU B N 1
ATOM 3634 C CA . LEU B 1 144 ? 31.992 25.613 -28.717 1.00 61.05 141 LEU B CA 1
ATOM 3635 C C . LEU B 1 144 ? 32.502 26.659 -29.688 1.00 61.18 141 LEU B C 1
ATOM 3636 O O . LEU B 1 144 ? 32.819 26.297 -30.824 1.00 61.60 141 LEU B O 1
ATOM 3641 N N . ARG B 1 145 ? 32.584 27.934 -29.277 1.00 61.35 142 ARG B N 1
ATOM 3642 C CA . ARG B 1 145 ? 33.081 28.989 -30.201 1.00 61.55 142 ARG B CA 1
ATOM 3643 C C . ARG B 1 145 ? 34.587 28.852 -30.498 1.00 61.90 142 ARG B C 1
ATOM 3644 O O . ARG B 1 145 ? 35.034 29.280 -31.552 1.00 63.25 142 ARG B O 1
ATOM 3652 N N . LEU B 1 146 ? 35.359 28.262 -29.596 1.00 62.16 143 LEU B N 1
ATOM 3653 C CA . LEU B 1 146 ? 36.787 28.084 -29.831 1.00 63.16 143 LEU B CA 1
ATOM 3654 C C . LEU B 1 146 ? 37.149 26.973 -30.825 1.00 63.33 143 LEU B C 1
ATOM 3655 O O . LEU B 1 146 ? 38.127 27.097 -31.588 1.00 63.21 143 LEU B O 1
ATOM 3660 N N . ASN B 1 147 ? 36.409 25.865 -30.771 1.00 63.07 144 ASN B N 1
ATOM 3661 C CA . ASN B 1 147 ? 36.712 24.724 -31.637 1.00 63.00 144 ASN B CA 1
ATOM 3662 C C . ASN B 1 147 ? 35.446 23.917 -31.811 1.00 62.91 144 ASN B C 1
ATOM 3663 O O . ASN B 1 147 ? 35.278 22.874 -31.181 1.00 63.24 144 ASN B O 1
ATOM 3668 N N . PRO B 1 148 ? 34.542 24.406 -32.669 1.00 62.70 145 PRO B N 1
ATOM 3669 C CA . PRO B 1 148 ? 33.232 23.764 -32.848 1.00 62.65 145 PRO B CA 1
ATOM 3670 C C . PRO B 1 148 ? 33.290 22.315 -33.374 1.00 62.67 145 PRO B C 1
ATOM 3671 O O . PRO B 1 148 ? 32.465 21.492 -32.972 1.00 62.72 145 PRO B O 1
ATOM 3675 N N . ASP B 1 149 ? 34.244 22.029 -34.260 1.00 62.86 146 ASP B N 1
ATOM 3676 C CA . ASP B 1 149 ? 34.403 20.703 -34.889 1.00 63.15 146 ASP B CA 1
ATOM 3677 C C . ASP B 1 149 ? 34.532 19.517 -33.936 1.00 62.98 146 ASP B C 1
ATOM 3678 O O . ASP B 1 149 ? 34.001 18.440 -34.212 1.00 63.71 146 ASP B O 1
ATOM 3683 N N . LEU B 1 150 ? 35.256 19.706 -32.833 1.00 62.47 147 LEU B N 1
ATOM 3684 C CA . LEU B 1 150 ? 35.507 18.630 -31.893 1.00 61.81 147 LEU B CA 1
ATOM 3685 C C . LEU B 1 150 ? 34.238 18.084 -31.257 1.00 61.56 147 LEU B C 1
ATOM 3686 O O . LEU B 1 150 ? 34.228 16.955 -30.776 1.00 61.54 147 LEU B O 1
ATOM 3691 N N . PHE B 1 151 ? 33.173 18.874 -31.258 1.00 61.46 148 PHE B N 1
ATOM 3692 C CA . PHE B 1 151 ? 31.928 18.480 -30.587 1.00 61.69 148 PHE B CA 1
ATOM 3693 C C . PHE B 1 151 ? 31.156 17.371 -31.281 1.00 62.26 148 PHE B C 1
ATOM 3694 O O . PHE B 1 151 ? 30.251 16.783 -30.699 1.00 62.77 148 PHE B O 1
ATOM 3702 N N . SER B 1 152 ? 31.558 17.052 -32.504 1.00 62.51 149 SER B N 1
ATOM 3703 C CA . SER B 1 152 ? 30.949 15.955 -33.231 1.00 62.94 149 SER B CA 1
ATOM 3704 C C . SER B 1 152 ? 31.448 14.615 -32.668 1.00 63.28 149 SER B C 1
ATOM 3705 O O . SER B 1 152 ? 30.901 13.570 -33.004 1.00 63.47 149 SER B O 1
ATOM 3708 N N . LYS B 1 153 ? 32.490 14.652 -31.835 1.00 63.22 150 LYS B N 1
ATOM 3709 C CA . LYS B 1 153 ? 33.000 13.438 -31.199 1.00 63.68 150 LYS B CA 1
ATOM 3710 C C . LYS B 1 153 ? 32.067 12.915 -30.107 1.00 63.43 150 LYS B C 1
ATOM 3711 O O . LYS B 1 153 ? 32.220 11.789 -29.654 1.00 64.15 150 LYS B O 1
ATOM 3717 N N . LEU B 1 154 ? 31.122 13.742 -29.678 1.00 63.35 151 LEU B N 1
ATOM 3718 C CA . LEU B 1 154 ? 30.127 13.365 -28.652 1.00 62.81 151 LEU B CA 1
ATOM 3719 C C . LEU B 1 154 ? 28.939 12.648 -29.281 1.00 63.35 151 LEU B C 1
ATOM 3720 O O . LEU B 1 154 ? 28.446 13.046 -30.354 1.00 63.87 151 LEU B O 1
ATOM 3725 N N . GLY B 1 155 ? 28.512 11.578 -28.634 1.00 63.45 152 GLY B N 1
ATOM 3726 C CA . GLY B 1 155 ? 27.314 10.864 -28.987 1.00 63.88 152 GLY B CA 1
ATOM 3727 C C . GLY B 1 155 ? 27.509 9.885 -30.099 1.00 64.78 152 GLY B C 1
ATOM 3728 O O . GLY B 1 155 ? 28.630 9.591 -30.499 1.00 64.64 152 GLY B O 1
ATOM 3729 N N . THR B 1 156 ? 26.385 9.395 -30.606 1.00 66.01 153 THR B N 1
ATOM 3730 C CA . THR B 1 156 ? 26.336 8.447 -31.706 1.00 67.40 153 THR B CA 1
ATOM 3731 C C . THR B 1 156 ? 25.245 8.993 -32.620 1.00 68.35 153 THR B C 1
ATOM 3732 O O . THR B 1 156 ? 24.694 10.070 -32.333 1.00 68.88 153 THR B O 1
ATOM 3736 N N . ASP B 1 157 ? 24.940 8.314 -33.731 1.00 69.67 154 ASP B N 1
ATOM 3737 C CA . ASP B 1 157 ? 23.759 8.688 -34.531 1.00 70.49 154 ASP B CA 1
ATOM 3738 C C . ASP B 1 157 ? 22.487 8.429 -33.711 1.00 70.67 154 ASP B C 1
ATOM 3739 O O . ASP B 1 157 ? 21.445 8.993 -33.983 1.00 71.25 154 ASP B O 1
ATOM 3744 N N . THR B 1 158 ? 22.617 7.622 -32.660 1.00 70.62 155 THR B N 1
ATOM 3745 C CA . THR B 1 158 ? 21.511 7.125 -31.856 1.00 70.32 155 THR B CA 1
ATOM 3746 C C . THR B 1 158 ? 21.549 7.714 -30.432 1.00 69.92 155 THR B C 1
ATOM 3747 O O . THR B 1 158 ? 20.509 8.033 -29.839 1.00 69.94 155 THR B O 1
ATOM 3751 N N . ILE B 1 159 ? 22.752 7.831 -29.868 1.00 69.32 156 ILE B N 1
ATOM 3752 C CA . ILE B 1 159 ? 22.917 8.252 -28.483 1.00 68.61 156 ILE B CA 1
ATOM 3753 C C . ILE B 1 159 ? 23.282 9.718 -28.474 1.00 68.14 156 ILE B C 1
ATOM 3754 O O . ILE B 1 159 ? 24.214 10.098 -29.178 1.00 68.19 156 ILE B O 1
ATOM 3759 N N . PRO B 1 160 ? 22.536 10.538 -27.706 1.00 67.70 157 PRO B N 1
ATOM 3760 C CA . PRO B 1 160 ? 22.743 11.972 -27.568 1.00 67.31 157 PRO B CA 1
ATOM 3761 C C . PRO B 1 160 ? 24.100 12.311 -27.006 1.00 66.87 157 PRO B C 1
ATOM 3762 O O . PRO B 1 160 ? 24.496 11.762 -25.984 1.00 67.31 157 PRO B O 1
ATOM 3766 N N . GLY B 1 161 ? 24.796 13.218 -27.681 1.00 66.35 158 GLY B N 1
ATOM 3767 C CA . GLY B 1 161 ? 26.066 13.766 -27.217 1.00 65.47 158 GLY B CA 1
ATOM 3768 C C . GLY B 1 161 ? 25.946 14.829 -26.137 1.00 64.93 158 GLY B C 1
ATOM 3769 O O . GLY B 1 161 ? 26.876 15.045 -25.346 1.00 64.95 158 GLY B O 1
ATOM 3770 N N . ILE B 1 162 ? 24.821 15.524 -26.108 1.00 64.38 159 ILE B N 1
ATOM 3771 C CA . ILE B 1 162 ? 24.640 16.556 -25.090 1.00 63.75 159 ILE B CA 1
ATOM 3772 C C . ILE B 1 162 ? 23.244 16.517 -24.480 1.00 63.52 159 ILE B C 1
ATOM 3773 O O . ILE B 1 162 ? 22.224 16.457 -25.157 1.00 63.78 159 ILE B O 1
ATOM 3778 N N . VAL B 1 163 ? 23.220 16.481 -23.167 1.00 63.49 160 VAL B N 1
ATOM 3779 C CA . VAL B 1 163 ? 21.968 16.577 -22.418 1.00 63.10 160 VAL B CA 1
ATOM 3780 C C . VAL B 1 163 ? 22.105 17.741 -21.459 1.00 62.84 160 VAL B C 1
ATOM 3781 O O . VAL B 1 163 ? 23.098 17.855 -20.767 1.00 62.73 160 VAL B O 1
ATOM 3785 N N . ILE B 1 164 ? 21.133 18.637 -21.470 1.00 63.01 161 ILE B N 1
ATOM 3786 C CA . ILE B 1 164 ? 21.217 19.857 -20.640 1.00 62.86 161 ILE B CA 1
ATOM 3787 C C . ILE B 1 164 ? 20.043 20.010 -19.670 1.00 62.97 161 ILE B C 1
ATOM 3788 O O . ILE B 1 164 ? 18.871 19.771 -20.028 1.00 63.38 161 ILE B O 1
ATOM 3793 N N . MET B 1 165 ? 20.332 20.376 -18.428 1.00 62.79 162 MET B N 1
ATOM 3794 C CA . MET B 1 165 ? 19.211 20.767 -17.544 1.00 62.74 162 MET B CA 1
ATOM 3795 C C . MET B 1 165 ? 19.026 22.267 -17.707 1.00 62.38 162 MET B C 1
ATOM 3796 O O . MET B 1 165 ? 19.828 23.053 -17.230 1.00 61.69 162 MET B O 1
ATOM 3801 N N . ASN B 1 166 ? 17.953 22.635 -18.393 1.00 62.49 163 ASN B N 1
ATOM 3802 C CA . ASN B 1 166 ? 17.822 23.970 -19.010 1.00 62.87 163 ASN B CA 1
ATOM 3803 C C . ASN B 1 166 ? 16.398 24.273 -19.521 1.00 62.66 163 ASN B C 1
ATOM 3804 O O . ASN B 1 166 ? 15.724 23.392 -20.082 1.00 62.99 163 ASN B O 1
ATOM 3809 N N . GLY B 1 167 ? 15.941 25.500 -19.308 1.00 62.22 164 GLY B N 1
ATOM 3810 C CA . GLY B 1 167 ? 14.723 25.970 -19.917 1.00 62.23 164 GLY B CA 1
ATOM 3811 C C . GLY B 1 167 ? 13.409 25.417 -19.417 1.00 63.31 164 GLY B C 1
ATOM 3812 O O . GLY B 1 167 ? 13.331 24.759 -18.364 1.00 63.83 164 GLY B O 1
ATOM 3813 N N . THR B 1 168 ? 12.348 25.739 -20.151 1.00 63.63 165 THR B N 1
ATOM 3814 C CA . THR B 1 168 ? 11.000 25.306 -19.808 1.00 64.01 165 THR B CA 1
ATOM 3815 C C . THR B 1 168 ? 10.349 24.672 -21.054 1.00 64.31 165 THR B C 1
ATOM 3816 O O . THR B 1 168 ? 10.853 24.837 -22.196 1.00 64.65 165 THR B O 1
ATOM 3820 N N . SER B 1 169 ? 9.257 23.946 -20.846 1.00 63.43 166 SER B N 1
ATOM 3821 C CA . SER B 1 169 ? 8.454 23.492 -21.953 1.00 63.63 166 SER B CA 1
ATOM 3822 C C . SER B 1 169 ? 7.120 24.224 -22.018 1.00 63.75 166 SER B C 1
ATOM 3823 O O . SER B 1 169 ? 6.363 24.047 -22.951 1.00 63.67 166 SER B O 1
ATOM 3826 N N . GLU B 1 170 ? 6.841 25.063 -21.033 1.00 64.14 167 GLU B N 1
ATOM 3827 C CA . GLU B 1 170 ? 5.512 25.670 -20.871 1.00 64.97 167 GLU B CA 1
ATOM 3828 C C . GLU B 1 170 ? 5.657 27.104 -20.384 1.00 64.43 167 GLU B C 1
ATOM 3829 O O . GLU B 1 170 ? 4.695 27.716 -19.959 1.00 63.97 167 GLU B O 1
ATOM 3835 N N . SER B 1 171 ? 6.883 27.604 -20.436 1.00 64.49 168 SER B N 1
ATOM 3836 C CA . SER B 1 171 ? 7.291 28.865 -19.821 1.00 64.77 168 SER B CA 1
ATOM 3837 C C . SER B 1 171 ? 6.727 29.171 -18.417 1.00 64.04 168 SER B C 1
ATOM 3838 O O . SER B 1 171 ? 6.391 30.313 -18.118 1.00 63.66 168 SER B O 1
ATOM 3841 N N . LYS B 1 172 ? 6.641 28.138 -17.571 1.00 63.70 169 LYS B N 1
ATOM 3842 C CA . LYS B 1 172 ? 6.582 28.341 -16.141 1.00 63.71 169 LYS B CA 1
ATOM 3843 C C . LYS B 1 172 ? 7.980 28.641 -15.626 1.00 63.04 169 LYS B C 1
ATOM 3844 O O . LYS B 1 172 ? 8.642 27.740 -15.133 1.00 63.11 169 LYS B O 1
ATOM 3850 N N . GLY B 1 173 ? 8.405 29.903 -15.739 1.00 62.51 170 GLY B N 1
ATOM 3851 C CA . GLY B 1 173 ? 9.749 30.318 -15.348 1.00 61.93 170 GLY B CA 1
ATOM 3852 C C . GLY B 1 173 ? 9.898 30.342 -13.844 1.00 61.74 170 GLY B C 1
ATOM 3853 O O . GLY B 1 173 ? 8.950 30.685 -13.151 1.00 61.51 170 GLY B O 1
ATOM 3854 N N . ASN B 1 174 ? 11.071 29.954 -13.341 1.00 61.24 171 ASN B N 1
ATOM 3855 C CA . ASN B 1 174 ? 11.293 29.962 -11.894 1.00 61.17 171 ASN B CA 1
ATOM 3856 C C . ASN B 1 174 ? 12.331 31.035 -11.535 1.00 60.97 171 ASN B C 1
ATOM 3857 O O . ASN B 1 174 ? 12.647 31.251 -10.375 1.00 60.63 171 ASN B O 1
ATOM 3862 N N . SER B 1 175 ? 12.861 31.700 -12.556 1.00 60.62 172 SER B N 1
ATOM 3863 C CA . SER B 1 175 ? 13.788 32.809 -12.366 1.00 60.69 172 SER B CA 1
ATOM 3864 C C . SER B 1 175 ? 13.150 34.184 -12.648 1.00 59.84 172 SER B C 1
ATOM 3865 O O . SER B 1 175 ? 13.121 35.052 -11.781 1.00 59.21 172 SER B O 1
ATOM 3868 N N . ASN B 1 176 ? 12.643 34.381 -13.859 1.00 59.59 173 ASN B N 1
ATOM 3869 C CA . ASN B 1 176 ? 11.619 35.429 -14.074 1.00 59.51 173 ASN B CA 1
ATOM 3870 C C . ASN B 1 176 ? 10.310 34.737 -14.472 1.00 59.17 173 ASN B C 1
ATOM 3871 O O . ASN B 1 176 ? 10.216 33.506 -14.370 1.00 59.31 173 ASN B O 1
ATOM 3876 N N . MET B 1 177 ? 9.294 35.494 -14.872 1.00 58.63 174 MET B N 1
ATOM 3877 C CA . MET B 1 177 ? 7.983 34.888 -15.185 1.00 58.97 174 MET B CA 1
ATOM 3878 C C . MET B 1 177 ? 8.050 33.792 -16.275 1.00 59.38 174 MET B C 1
ATOM 3879 O O . MET B 1 177 ? 7.212 32.891 -16.289 1.00 59.47 174 MET B O 1
ATOM 3884 N N . ALA B 1 178 ? 9.040 33.864 -17.171 1.00 59.46 175 ALA B N 1
ATOM 3885 C CA . ALA B 1 178 ? 9.056 32.984 -18.326 1.00 59.97 175 ALA B CA 1
ATOM 3886 C C . ALA B 1 178 ? 10.229 32.009 -18.356 1.00 61.14 175 ALA B C 1
ATOM 3887 O O . ALA B 1 178 ? 10.136 30.938 -18.991 1.00 61.33 175 ALA B O 1
ATOM 3889 N N . ALA B 1 179 ? 11.328 32.379 -17.679 1.00 61.59 176 ALA B N 1
ATOM 3890 C CA . ALA B 1 179 ? 12.616 31.686 -17.877 1.00 61.93 176 ALA B CA 1
ATOM 3891 C C . ALA B 1 179 ? 13.051 30.901 -16.657 1.00 62.07 176 ALA B C 1
ATOM 3892 O O . ALA B 1 179 ? 12.929 31.391 -15.523 1.00 62.27 176 ALA B O 1
ATOM 3894 N N . GLU B 1 180 ? 13.577 29.696 -16.921 1.00 61.79 177 GLU B N 1
ATOM 3895 C CA . GLU B 1 180 ? 14.207 28.844 -15.921 1.00 61.71 177 GLU B CA 1
ATOM 3896 C C . GLU B 1 180 ? 15.606 29.409 -15.550 1.00 61.91 177 GLU B C 1
ATOM 3897 O O . GLU B 1 180 ? 16.322 29.970 -16.398 1.00 62.52 177 GLU B O 1
ATOM 3903 N N . PHE B 1 181 ? 16.007 29.239 -14.294 1.00 61.53 178 PHE B N 1
ATOM 3904 C CA . PHE B 1 181 ? 17.325 29.703 -13.795 1.00 61.53 178 PHE B CA 1
ATOM 3905 C C . PHE B 1 181 ? 18.557 29.580 -14.725 1.00 61.33 178 PHE B C 1
ATOM 3906 O O . PHE B 1 181 ? 19.202 30.580 -15.017 1.00 61.26 178 PHE B O 1
ATOM 3914 N N . ASN B 1 182 ? 18.907 28.369 -15.141 1.00 61.39 179 ASN B N 1
ATOM 3915 C CA . ASN B 1 182 ? 20.152 28.160 -15.899 1.00 61.55 179 ASN B CA 1
ATOM 3916 C C . ASN B 1 182 ? 20.087 28.914 -17.229 1.00 61.78 179 ASN B C 1
ATOM 3917 O O . ASN B 1 182 ? 21.057 29.549 -17.655 1.00 62.39 179 ASN B O 1
ATOM 3922 N N . SER B 1 183 ? 18.940 28.822 -17.893 1.00 61.83 180 SER B N 1
ATOM 3923 C CA . SER B 1 183 ? 18.695 29.537 -19.134 1.00 61.67 180 SER B CA 1
ATOM 3924 C C . SER B 1 183 ? 18.823 31.043 -18.906 1.00 61.54 180 SER B C 1
ATOM 3925 O O . SER B 1 183 ? 19.588 31.717 -19.621 1.00 61.72 180 SER B O 1
ATOM 3928 N N . HIS B 1 184 ? 18.087 31.560 -17.917 1.00 61.25 181 HIS B N 1
ATOM 3929 C CA . HIS B 1 184 ? 18.120 32.978 -17.580 1.00 61.32 181 HIS B CA 1
ATOM 3930 C C . HIS B 1 184 ? 19.538 33.439 -17.210 1.00 61.14 181 HIS B C 1
ATOM 3931 O O . HIS B 1 184 ? 19.920 34.531 -17.534 1.00 61.10 181 HIS B O 1
ATOM 3938 N N . CYS B 1 185 ? 20.310 32.580 -16.562 1.00 61.22 182 CYS B N 1
ATOM 3939 C CA . CYS B 1 185 ? 21.684 32.899 -16.144 1.00 61.10 182 CYS B CA 1
ATOM 3940 C C . CYS B 1 185 ? 22.532 33.233 -17.327 1.00 61.05 182 CYS B C 1
ATOM 3941 O O . CYS B 1 185 ? 23.360 34.139 -17.275 1.00 61.21 182 CYS B O 1
ATOM 3944 N N . ASP B 1 186 ? 22.329 32.506 -18.416 1.00 60.86 183 ASP B N 1
ATOM 3945 C CA . ASP B 1 186 ? 23.145 32.769 -19.580 1.00 60.82 183 ASP B CA 1
ATOM 3946 C C . ASP B 1 186 ? 22.393 32.415 -20.829 1.00 60.21 183 ASP B C 1
ATOM 3947 O O . ASP B 1 186 ? 22.570 31.314 -21.364 1.00 60.09 183 ASP B O 1
ATOM 3952 N N . PRO B 1 187 ? 21.549 33.346 -21.299 1.00 60.17 184 PRO B N 1
ATOM 3953 C CA . PRO B 1 187 ? 20.754 33.117 -22.501 1.00 59.71 184 PRO B CA 1
ATOM 3954 C C . PRO B 1 187 ? 21.658 33.019 -23.735 1.00 59.28 184 PRO B C 1
ATOM 3955 O O . PRO B 1 187 ? 21.464 32.120 -24.552 1.00 59.25 184 PRO B O 1
ATOM 3959 N N . GLU B 1 188 ? 22.644 33.904 -23.850 1.00 58.94 185 GLU B N 1
ATOM 3960 C CA . GLU B 1 188 ? 23.583 33.884 -24.994 1.00 59.26 185 GLU B CA 1
ATOM 3961 C C . GLU B 1 188 ? 24.247 32.498 -25.123 1.00 59.81 185 GLU B C 1
ATOM 3962 O O . GLU B 1 188 ? 24.328 31.943 -26.221 1.00 59.81 185 GLU B O 1
ATOM 3968 N N . ALA B 1 189 ? 24.681 31.930 -23.998 1.00 59.58 186 ALA B N 1
ATOM 3969 C CA . ALA B 1 189 ? 25.276 30.596 -24.034 1.00 60.68 186 ALA B CA 1
ATOM 3970 C C . ALA B 1 189 ? 24.312 29.549 -24.588 1.00 61.09 186 ALA B C 1
ATOM 3971 O O . ALA B 1 189 ? 24.726 28.670 -25.328 1.00 62.06 186 ALA B O 1
ATOM 3973 N N . GLY B 1 190 ? 23.037 29.649 -24.216 1.00 61.50 187 GLY B N 1
ATOM 3974 C CA . GLY B 1 190 ? 22.006 28.734 -24.683 1.00 61.72 187 GLY B CA 1
ATOM 3975 C C . GLY B 1 190 ? 21.769 28.823 -26.176 1.00 62.25 187 GLY B C 1
ATOM 3976 O O . GLY B 1 190 ? 21.542 27.804 -26.842 1.00 62.98 187 GLY B O 1
ATOM 3977 N N . VAL B 1 191 ? 21.808 30.036 -26.711 1.00 62.24 188 VAL B N 1
ATOM 3978 C CA . VAL B 1 191 ? 21.719 30.233 -28.154 1.00 61.75 188 VAL B CA 1
ATOM 3979 C C . VAL B 1 191 ? 22.880 29.533 -28.869 1.00 62.11 188 VAL B C 1
ATOM 3980 O O . VAL B 1 191 ? 22.665 28.880 -29.887 1.00 62.84 188 VAL B O 1
ATOM 3984 N N . VAL B 1 192 ? 24.096 29.680 -28.344 1.00 61.67 189 VAL B N 1
ATOM 3985 C CA . VAL B 1 192 ? 25.273 29.086 -28.939 1.00 61.03 189 VAL B CA 1
ATOM 3986 C C . VAL B 1 192 ? 25.106 27.560 -28.978 1.00 61.62 189 VAL B C 1
ATOM 3987 O O . VAL B 1 192 ? 25.361 26.914 -30.012 1.00 61.70 189 VAL B O 1
ATOM 3991 N N . VAL B 1 193 ? 24.647 26.983 -27.869 1.00 61.36 190 VAL B N 1
ATOM 3992 C CA . VAL B 1 193 ? 24.475 25.536 -27.775 1.00 61.38 190 VAL B CA 1
ATOM 3993 C C . VAL B 1 193 ? 23.426 25.009 -28.758 1.00 61.77 190 VAL B C 1
ATOM 3994 O O . VAL B 1 193 ? 23.709 24.084 -29.513 1.00 61.77 190 VAL B O 1
ATOM 3998 N N . LEU B 1 194 ? 22.245 25.633 -28.773 1.00 61.99 191 LEU B N 1
ATOM 3999 C CA . LEU B 1 194 ? 21.130 25.220 -29.637 1.00 62.08 191 LEU B CA 1
ATOM 4000 C C . LEU B 1 194 ? 21.308 25.557 -31.131 1.00 62.45 191 LEU B C 1
ATOM 4001 O O . LEU B 1 194 ? 20.781 24.855 -31.968 1.00 62.65 191 LEU B O 1
ATOM 4006 N N . GLN B 1 195 ? 22.024 26.631 -31.470 1.00 62.95 192 GLN B N 1
ATOM 4007 C CA . GLN B 1 195 ? 22.289 26.994 -32.873 1.00 63.59 192 GLN B CA 1
ATOM 4008 C C . GLN B 1 195 ? 23.487 26.265 -33.495 1.00 64.08 192 GLN B C 1
ATOM 4009 O O . GLN B 1 195 ? 23.712 26.375 -34.694 1.00 64.54 192 GLN B O 1
ATOM 4015 N N . HIS B 1 196 ? 24.243 25.511 -32.695 1.00 64.29 193 HIS B N 1
ATOM 4016 C CA . HIS B 1 196 ? 25.456 24.855 -33.179 1.00 64.53 193 HIS B CA 1
ATOM 4017 C C . HIS B 1 196 ? 25.178 23.823 -34.274 1.00 64.99 193 HIS B C 1
ATOM 4018 O O . HIS B 1 196 ? 24.278 22.991 -34.133 1.00 65.49 193 HIS B O 1
ATOM 4025 N N . LYS B 1 197 ? 25.958 23.877 -35.349 1.00 65.45 194 LYS B N 1
ATOM 4026 C CA . LYS B 1 197 ? 25.844 22.921 -36.447 1.00 66.09 194 LYS B CA 1
ATOM 4027 C C . LYS B 1 197 ? 26.829 21.785 -36.227 1.00 65.88 194 LYS B C 1
ATOM 4028 O O . LYS B 1 197 ? 28.025 22.013 -36.023 1.00 65.94 194 LYS B O 1
ATOM 4034 N N . GLY B 1 198 ? 26.339 20.559 -36.280 1.00 65.33 195 GLY B N 1
ATOM 4035 C CA . GLY B 1 198 ? 27.213 19.417 -36.256 1.00 64.75 195 GLY B CA 1
ATOM 4036 C C . GLY B 1 198 ? 27.119 18.512 -35.044 1.00 65.05 195 GLY B C 1
ATOM 4037 O O . GLY B 1 198 ? 28.004 17.688 -34.846 1.00 65.46 195 GLY B O 1
ATOM 4038 N N . TRP B 1 199 ? 26.078 18.664 -34.227 1.00 64.52 196 TRP B N 1
ATOM 4039 C CA . TRP B 1 199 ? 25.760 17.657 -33.221 1.00 64.07 196 TRP B CA 1
ATOM 4040 C C . TRP B 1 199 ? 25.325 16.405 -33.966 1.00 64.55 196 TRP B C 1
ATOM 4041 O O . TRP B 1 199 ? 24.606 16.495 -34.957 1.00 64.41 196 TRP B O 1
ATOM 4052 N N . LYS B 1 200 ? 25.755 15.244 -33.485 1.00 65.35 197 LYS B N 1
ATOM 4053 C CA . LYS B 1 200 ? 25.317 13.972 -34.055 1.00 66.26 197 LYS B CA 1
ATOM 4054 C C . LYS B 1 200 ? 23.837 13.685 -33.771 1.00 66.53 197 LYS B C 1
ATOM 4055 O O . LYS B 1 200 ? 23.166 13.021 -34.563 1.00 66.51 197 LYS B O 1
ATOM 4061 N N . CYS B 1 201 ? 23.353 14.183 -32.635 1.00 66.74 198 CYS B N 1
ATOM 4062 C CA . CYS B 1 201 ? 21.965 14.057 -32.236 1.00 67.80 198 CYS B CA 1
ATOM 4063 C C . CYS B 1 201 ? 21.495 15.388 -31.710 1.00 67.15 198 CYS B C 1
ATOM 4064 O O . CYS B 1 201 ? 22.272 16.105 -31.072 1.00 67.65 198 CYS B O 1
ATOM 4067 N N . PRO B 1 202 ? 20.203 15.706 -31.907 1.00 66.37 199 PRO B N 1
ATOM 4068 C CA . PRO B 1 202 ? 19.662 16.944 -31.328 1.00 65.57 199 PRO B CA 1
ATOM 4069 C C . PRO B 1 202 ? 19.961 17.034 -29.837 1.00 64.41 199 PRO B C 1
ATOM 4070 O O . PRO B 1 202 ? 19.967 16.009 -29.154 1.00 64.04 199 PRO B O 1
ATOM 4074 N N . VAL B 1 203 ? 20.202 18.254 -29.358 1.00 63.57 200 VAL B N 1
ATOM 4075 C CA . VAL B 1 203 ? 20.322 18.566 -27.927 1.00 62.67 200 VAL B CA 1
ATOM 4076 C C . VAL B 1 203 ? 19.078 18.020 -27.222 1.00 62.95 200 VAL B C 1
ATOM 4077 O O . VAL B 1 203 ? 17.961 18.225 -27.714 1.00 63.31 200 VAL B O 1
ATOM 4081 N N . GLN B 1 204 ? 19.255 17.310 -26.108 1.00 62.75 201 GLN B N 1
ATOM 4082 C CA . GLN B 1 204 ? 18.127 16.882 -25.262 1.00 62.42 201 GLN B CA 1
ATOM 4083 C C . GLN B 1 204 ? 17.873 17.916 -24.177 1.00 62.23 201 GLN B C 1
ATOM 4084 O O . GLN B 1 204 ? 18.748 18.184 -23.332 1.00 62.52 201 GLN B O 1
ATOM 4090 N N . LEU B 1 205 ? 16.683 18.508 -24.199 1.00 61.81 202 LEU B N 1
ATOM 4091 C CA . LEU B 1 205 ? 16.362 19.592 -23.271 1.00 61.26 202 LEU B CA 1
ATOM 4092 C C . LEU B 1 205 ? 15.607 19.056 -22.065 1.00 61.55 202 LEU B C 1
ATOM 4093 O O . LEU B 1 205 ? 14.386 18.844 -22.112 1.00 62.45 202 LEU B O 1
ATOM 4098 N N . VAL B 1 206 ? 16.320 18.828 -20.974 1.00 61.49 203 VAL B N 1
ATOM 4099 C CA . VAL B 1 206 ? 15.661 18.414 -19.743 1.00 61.19 203 VAL B CA 1
ATOM 4100 C C . VAL B 1 206 ? 15.221 19.683 -18.990 1.00 61.68 203 VAL B C 1
ATOM 4101 O O . VAL B 1 206 ? 16.003 20.328 -18.258 1.00 62.15 203 VAL B O 1
ATOM 4105 N N . ASN B 1 207 ? 13.960 20.042 -19.223 1.00 61.25 204 ASN B N 1
ATOM 4106 C CA . ASN B 1 207 ? 13.420 21.324 -18.797 1.00 61.53 204 ASN B CA 1
ATOM 4107 C C . ASN B 1 207 ? 12.792 21.219 -17.427 1.00 61.73 204 ASN B C 1
ATOM 4108 O O . ASN B 1 207 ? 12.554 20.115 -16.913 1.00 61.82 204 ASN B O 1
ATOM 4113 N N . TRP B 1 208 ? 12.482 22.383 -16.867 1.00 61.70 205 TRP B N 1
ATOM 4114 C CA . TRP B 1 208 ? 11.905 22.497 -15.536 1.00 61.68 205 TRP B CA 1
ATOM 4115 C C . TRP B 1 208 ? 10.642 21.639 -15.316 1.00 62.11 205 TRP B C 1
ATOM 4116 O O . TRP B 1 208 ? 10.591 20.848 -14.354 1.00 62.85 205 TRP B O 1
ATOM 4127 N N . GLU B 1 209 ? 9.647 21.778 -16.188 1.00 61.84 206 GLU B N 1
ATOM 4128 C CA . GLU B 1 209 ? 8.344 21.116 -15.986 1.00 61.83 206 GLU B CA 1
ATOM 4129 C C . GLU B 1 209 ? 8.448 19.600 -16.027 1.00 61.78 206 GLU B C 1
ATOM 4130 O O . GLU B 1 209 ? 7.840 18.921 -15.242 1.00 62.32 206 GLU B O 1
ATOM 4136 N N . VAL B 1 210 ? 9.274 19.051 -16.894 1.00 61.82 207 VAL B N 1
ATOM 4137 C CA . VAL B 1 210 ? 9.419 17.609 -16.876 1.00 61.38 207 VAL B CA 1
ATOM 4138 C C . VAL B 1 210 ? 10.107 17.131 -15.595 1.00 61.34 207 VAL B C 1
ATOM 4139 O O . VAL B 1 210 ? 9.820 16.023 -15.136 1.00 61.57 207 VAL B O 1
ATOM 4143 N N . THR B 1 211 ? 10.970 17.950 -14.997 1.00 61.21 208 THR B N 1
ATOM 4144 C CA . THR B 1 211 ? 11.594 17.544 -13.719 1.00 61.66 208 THR B CA 1
ATOM 4145 C C . THR B 1 211 ? 10.616 17.702 -12.559 1.00 62.14 208 THR B C 1
ATOM 4146 O O . THR B 1 211 ? 10.582 16.866 -11.659 1.00 63.05 208 THR B O 1
ATOM 4150 N N . VAL B 1 212 ? 9.780 18.739 -12.596 1.00 62.13 209 VAL B N 1
ATOM 4151 C CA . VAL B 1 212 ? 8.736 18.880 -11.594 1.00 62.07 209 VAL B CA 1
ATOM 4152 C C . VAL B 1 212 ? 7.805 17.641 -11.603 1.00 63.22 209 VAL B C 1
ATOM 4153 O O . VAL B 1 212 ? 7.294 17.203 -10.541 1.00 62.68 209 VAL B O 1
ATOM 4157 N N . ASN B 1 213 ? 7.598 17.100 -12.809 1.00 63.79 210 ASN B N 1
ATOM 4158 C CA . ASN B 1 213 ? 6.745 15.944 -13.036 1.00 64.60 210 ASN B CA 1
ATOM 4159 C C . ASN B 1 213 ? 7.357 14.618 -12.607 1.00 64.71 210 ASN B C 1
ATOM 4160 O O . ASN B 1 213 ? 6.680 13.591 -12.591 1.00 64.89 210 ASN B O 1
ATOM 4165 N N . SER B 1 214 ? 8.652 14.639 -12.294 1.00 64.91 211 SER B N 1
ATOM 4166 C CA . SER B 1 214 ? 9.365 13.438 -11.831 1.00 64.87 211 SER B CA 1
ATOM 4167 C C . SER B 1 214 ? 10.164 13.731 -10.547 1.00 64.88 211 SER B C 1
ATOM 4168 O O . SER B 1 214 ? 11.397 13.742 -10.564 1.00 64.50 211 SER B O 1
ATOM 4171 N N . PRO B 1 215 ? 9.457 14.000 -9.441 1.00 65.05 212 PRO B N 1
ATOM 4172 C CA . PRO B 1 215 ? 10.142 14.373 -8.206 1.00 64.98 212 PRO B CA 1
ATOM 4173 C C . PRO B 1 215 ? 10.316 13.187 -7.285 1.00 65.69 212 PRO B C 1
ATOM 4174 O O . PRO B 1 215 ? 9.856 12.077 -7.573 1.00 65.48 212 PRO B O 1
ATOM 4178 N N . MET B 1 216 ? 10.918 13.409 -6.130 1.00 66.43 213 MET B N 1
ATOM 4179 C CA . MET B 1 216 ? 10.760 12.407 -5.081 1.00 66.99 213 MET B CA 1
ATOM 4180 C C . MET B 1 216 ? 9.802 12.955 -4.028 1.00 67.13 213 MET B C 1
ATOM 4181 O O . MET B 1 216 ? 9.699 14.176 -3.833 1.00 67.75 213 MET B O 1
ATOM 4186 N N . THR B 1 217 ? 9.070 12.057 -3.401 1.00 66.80 214 THR B N 1
ATOM 4187 C CA . THR B 1 217 ? 8.283 12.379 -2.228 1.00 67.48 214 THR B CA 1
ATOM 4188 C C . THR B 1 217 ? 9.208 12.573 -1.010 1.00 67.57 214 THR B C 1
ATOM 4189 O O . THR B 1 217 ? 10.267 11.925 -0.909 1.00 68.05 214 THR B O 1
ATOM 4193 N N . TRP B 1 218 ? 8.819 13.445 -0.084 1.00 67.39 215 TRP B N 1
ATOM 4194 C CA . TRP B 1 218 ? 9.511 13.538 1.193 1.00 67.10 215 TRP B CA 1
ATOM 4195 C C . TRP B 1 218 ? 9.512 12.203 1.936 1.00 66.89 215 TRP B C 1
ATOM 4196 O O . TRP B 1 218 ? 10.503 11.864 2.586 1.00 67.29 215 TRP B O 1
ATOM 4207 N N . GLY B 1 219 ? 8.412 11.445 1.832 1.00 66.58 216 GLY B N 1
ATOM 4208 C CA . GLY B 1 219 ? 8.302 10.071 2.390 1.00 65.33 216 GLY B CA 1
ATOM 4209 C C . GLY B 1 219 ? 9.358 9.134 1.794 1.00 65.03 216 GLY B C 1
ATOM 4210 O O . GLY B 1 219 ? 10.032 8.396 2.523 1.00 65.24 216 GLY B O 1
ATOM 4211 N N . PHE B 1 220 ? 9.535 9.189 0.477 1.00 64.37 217 PHE B N 1
ATOM 4212 C CA . PHE B 1 220 ? 10.570 8.414 -0.184 1.00 63.92 217 PHE B CA 1
ATOM 4213 C C . PHE B 1 220 ? 11.940 8.854 0.355 1.00 64.12 217 PHE B C 1
ATOM 4214 O O . PHE B 1 220 ? 12.748 8.000 0.771 1.00 64.07 217 PHE B O 1
ATOM 4222 N N . TYR B 1 221 ? 12.178 10.174 0.353 1.00 63.57 218 TYR B N 1
ATOM 4223 C CA . TYR B 1 221 ? 13.404 10.749 0.902 1.00 63.68 218 TYR B CA 1
ATOM 4224 C C . TYR B 1 221 ? 13.727 10.195 2.292 1.00 63.44 218 TYR B C 1
ATOM 4225 O O . TYR B 1 221 ? 14.859 9.807 2.563 1.00 62.98 218 TYR B O 1
ATOM 4234 N N . ASP B 1 222 ? 12.724 10.157 3.161 1.00 63.57 219 ASP B N 1
ATOM 4235 C CA . ASP B 1 222 ? 12.933 9.690 4.524 1.00 63.82 219 ASP B CA 1
ATOM 4236 C C . ASP B 1 222 ? 13.512 8.274 4.508 1.00 63.89 219 ASP B C 1
ATOM 4237 O O . ASP B 1 222 ? 14.390 7.970 5.310 1.00 64.10 219 ASP B O 1
ATOM 4242 N N . LYS B 1 223 ? 13.033 7.430 3.594 1.00 63.75 220 LYS B N 1
ATOM 4243 C CA . LYS B 1 223 ? 13.506 6.056 3.474 1.00 64.03 220 LYS B CA 1
ATOM 4244 C C . LYS B 1 223 ? 14.886 6.005 2.831 1.00 63.84 220 LYS B C 1
ATOM 4245 O O . LYS B 1 223 ? 15.729 5.214 3.228 1.00 63.87 220 LYS B O 1
ATOM 4251 N N . LEU B 1 224 ? 15.119 6.879 1.862 1.00 63.63 221 LEU B N 1
ATOM 4252 C CA . LEU B 1 224 ? 16.417 7.016 1.218 1.00 63.13 221 LEU B CA 1
ATOM 4253 C C . LEU B 1 224 ? 17.541 7.165 2.263 1.00 63.40 221 LEU B C 1
ATOM 4254 O O . LEU B 1 224 ? 18.572 6.487 2.176 1.00 63.53 221 LEU B O 1
ATOM 4259 N N . VAL B 1 225 ? 17.331 8.011 3.273 1.00 62.12 222 VAL B N 1
ATOM 4260 C CA . VAL B 1 225 ? 18.401 8.367 4.213 1.00 61.09 222 VAL B CA 1
ATOM 4261 C C . VAL B 1 225 ? 18.345 7.609 5.544 1.00 61.82 222 VAL B C 1
ATOM 4262 O O . VAL B 1 225 ? 19.013 7.994 6.519 1.00 60.48 222 VAL B O 1
ATOM 4266 N N . ASN B 1 226 ? 17.529 6.543 5.549 1.00 62.89 223 ASN B N 1
ATOM 4267 C CA . ASN B 1 226 ? 17.317 5.624 6.659 1.00 63.22 223 ASN B CA 1
ATOM 4268 C C . ASN B 1 226 ? 16.667 6.211 7.894 1.00 64.11 223 ASN B C 1
ATOM 4269 O O . ASN B 1 226 ? 16.864 5.740 9.006 1.00 63.04 223 ASN B O 1
ATOM 4274 N N . ARG B 1 227 ? 15.882 7.252 7.707 1.00 65.63 224 ARG B N 1
ATOM 4275 C CA . ARG B 1 227 ? 15.041 7.661 8.799 1.00 67.66 224 ARG B CA 1
ATOM 4276 C C . ARG B 1 227 ? 13.947 6.633 9.002 1.00 69.79 224 ARG B C 1
ATOM 4277 O O . ARG B 1 227 ? 13.316 6.148 8.055 1.00 70.26 224 ARG B O 1
ATOM 4285 N N . GLU B 1 228 ? 13.712 6.292 10.247 1.00 72.05 225 GLU B N 1
ATOM 4286 C CA . GLU B 1 228 ? 12.557 5.497 10.517 1.00 74.88 225 GLU B CA 1
ATOM 4287 C C . GLU B 1 228 ? 11.789 6.114 11.656 1.00 76.02 225 GLU B C 1
ATOM 4288 O O . GLU B 1 228 ? 12.286 7.016 12.334 1.00 76.57 225 GLU B O 1
ATOM 4294 N N . SER B 1 229 ? 10.553 5.662 11.792 1.00 77.53 226 SER B N 1
ATOM 4295 C CA . SER B 1 229 ? 9.807 5.648 13.058 1.00 79.31 226 SER B CA 1
ATOM 4296 C C . SER B 1 229 ? 8.331 5.612 12.768 1.00 80.22 226 SER B C 1
ATOM 4297 O O . SER B 1 229 ? 7.796 6.460 12.034 1.00 79.66 226 SER B O 1
ATOM 4300 N N . THR B 1 230 ? 7.676 4.633 13.373 1.00 81.92 227 THR B N 1
ATOM 4301 C CA . THR B 1 230 ? 8.261 3.821 14.458 1.00 83.85 227 THR B CA 1
ATOM 4302 C C . THR B 1 230 ? 9.685 3.224 14.255 1.00 84.78 227 THR B C 1
ATOM 4303 O O . THR B 1 230 ? 9.999 2.723 13.172 1.00 84.71 227 THR B O 1
ATOM 4307 N N . PRO B 1 231 ? 10.536 3.259 15.320 1.00 86.01 228 PRO B N 1
ATOM 4308 C CA . PRO B 1 231 ? 10.487 4.015 16.604 1.00 86.42 228 PRO B CA 1
ATOM 4309 C C . PRO B 1 231 ? 11.567 5.161 16.755 1.00 86.57 228 PRO B C 1
ATOM 4310 O O . PRO B 1 231 ? 12.698 4.974 16.271 1.00 86.58 228 PRO B O 1
ATOM 4314 N N . ASN B 1 232 ? 11.279 6.325 17.379 1.00 86.39 229 ASN B N 1
ATOM 4315 C CA . ASN B 1 232 ? 9.979 6.821 17.928 1.00 86.27 229 ASN B CA 1
ATOM 4316 C C . ASN B 1 232 ? 10.121 8.202 18.655 1.00 86.12 229 ASN B C 1
ATOM 4317 O O . ASN B 1 232 ? 9.961 8.286 19.892 1.00 86.01 229 ASN B O 1
ATOM 4322 N N . GLY B 1 233 ? 10.345 9.297 17.914 1.00 85.42 230 GLY B N 1
ATOM 4323 C CA . GLY B 1 233 ? 10.090 9.403 16.478 1.00 84.66 230 GLY B CA 1
ATOM 4324 C C . GLY B 1 233 ? 11.272 9.664 15.556 1.00 83.88 230 GLY B C 1
ATOM 4325 O O . GLY B 1 233 ? 12.420 9.372 15.901 1.00 84.05 230 GLY B O 1
ATOM 4326 N N . ARG B 1 234 ? 10.968 10.235 14.389 1.00 82.74 231 ARG B N 1
ATOM 4327 C CA . ARG B 1 234 ? 11.855 10.228 13.201 1.00 81.95 231 ARG B CA 1
ATOM 4328 C C . ARG B 1 234 ? 13.328 10.454 13.527 1.00 80.55 231 ARG B C 1
ATOM 4329 O O . ARG B 1 234 ? 13.711 11.504 14.046 1.00 80.91 231 ARG B O 1
ATOM 4337 N N . VAL B 1 235 ? 14.128 9.429 13.269 1.00 79.00 232 VAL B N 1
ATOM 4338 C CA . VAL B 1 235 ? 15.577 9.471 13.460 1.00 77.48 232 VAL B CA 1
ATOM 4339 C C . VAL B 1 235 ? 16.224 8.452 12.545 1.00 76.44 232 VAL B C 1
ATOM 4340 O O . VAL B 1 235 ? 15.637 7.398 12.257 1.00 76.04 232 VAL B O 1
ATOM 4344 N N . ALA B 1 236 ? 17.433 8.777 12.098 1.00 75.25 233 ALA B N 1
ATOM 4345 C CA . ALA B 1 236 ? 18.257 7.869 11.322 1.00 74.17 233 ALA B CA 1
ATOM 4346 C C . ALA B 1 236 ? 18.859 6.804 12.227 1.00 73.51 233 ALA B C 1
ATOM 4347 O O . ALA B 1 236 ? 19.403 7.123 13.291 1.00 73.62 233 ALA B O 1
ATOM 4349 N N . VAL B 1 237 ? 18.769 5.536 11.828 1.00 72.53 234 VAL B N 1
ATOM 4350 C CA . VAL B 1 237 ? 19.294 4.500 12.714 1.00 71.72 234 VAL B CA 1
ATOM 4351 C C . VAL B 1 237 ? 20.655 3.899 12.291 1.00 70.94 234 VAL B C 1
ATOM 4352 O O . VAL B 1 237 ? 21.603 3.878 13.110 1.00 71.22 234 VAL B O 1
ATOM 4356 N N . ASN B 1 238 ? 20.789 3.438 11.050 1.00 68.78 235 ASN B N 1
ATOM 4357 C CA . ASN B 1 238 ? 22.085 2.838 10.660 1.00 67.12 235 ASN B CA 1
ATOM 4358 C C . ASN B 1 238 ? 22.508 3.302 9.252 1.00 65.66 235 ASN B C 1
ATOM 4359 O O . ASN B 1 238 ? 22.644 2.511 8.297 1.00 65.65 235 ASN B O 1
ATOM 4364 N N . GLN B 1 239 ? 22.702 4.617 9.155 1.00 63.27 236 GLN B N 1
ATOM 4365 C CA . GLN B 1 239 ? 23.089 5.258 7.938 1.00 61.11 236 GLN B CA 1
ATOM 4366 C C . GLN B 1 239 ? 24.442 4.850 7.433 1.00 60.70 236 GLN B C 1
ATOM 4367 O O . GLN B 1 239 ? 25.420 4.838 8.189 1.00 60.46 236 GLN B O 1
ATOM 4373 N N . ASN B 1 240 ? 24.506 4.538 6.137 1.00 59.62 237 ASN B N 1
ATOM 4374 C CA . ASN B 1 240 ? 25.788 4.443 5.476 1.00 58.70 237 ASN B CA 1
ATOM 4375 C C . ASN B 1 240 ? 26.313 5.880 5.187 1.00 59.39 237 ASN B C 1
ATOM 4376 O O . ASN B 1 240 ? 25.607 6.860 5.445 1.00 58.59 237 ASN B O 1
ATOM 4381 N N . LYS B 1 241 ? 27.539 6.000 4.663 1.00 59.62 238 LYS B N 1
ATOM 4382 C CA . LYS B 1 241 ? 28.177 7.296 4.536 1.00 59.77 238 LYS B CA 1
ATOM 4383 C C . LYS B 1 241 ? 27.519 8.088 3.414 1.00 60.55 238 LYS B C 1
ATOM 4384 O O . LYS B 1 241 ? 27.599 9.324 3.422 1.00 61.23 238 LYS B O 1
ATOM 4390 N N . TRP B 1 242 ? 26.882 7.376 2.464 1.00 60.76 239 TRP B N 1
ATOM 4391 C CA . TRP B 1 242 ? 26.072 7.993 1.393 1.00 60.56 239 TRP B CA 1
ATOM 4392 C C . TRP B 1 242 ? 24.783 8.619 1.946 1.00 60.60 239 TRP B C 1
ATOM 4393 O O . TRP B 1 242 ? 24.443 9.735 1.621 1.00 60.96 239 TRP B O 1
ATOM 4404 N N . GLN B 1 243 ? 24.046 7.899 2.769 1.00 61.97 240 GLN B N 1
ATOM 4405 C CA . GLN B 1 243 ? 22.818 8.455 3.348 1.00 62.18 240 GLN B CA 1
ATOM 4406 C C . GLN B 1 243 ? 23.116 9.623 4.283 1.00 61.97 240 GLN B C 1
ATOM 4407 O O . GLN B 1 243 ? 22.450 10.649 4.223 1.00 61.47 240 GLN B O 1
ATOM 4413 N N . GLU B 1 244 ? 24.142 9.474 5.113 1.00 62.44 241 GLU B N 1
ATOM 4414 C CA . GLU B 1 244 ? 24.539 10.547 6.043 1.00 62.97 241 GLU B CA 1
ATOM 4415 C C . GLU B 1 244 ? 24.836 11.851 5.288 1.00 62.66 241 GLU B C 1
ATOM 4416 O O . GLU B 1 244 ? 24.322 12.918 5.638 1.00 62.54 241 GLU B O 1
ATOM 4422 N N . PHE B 1 245 ? 25.631 11.724 4.232 1.00 61.81 242 PHE B N 1
ATOM 4423 C CA . PHE B 1 245 ? 25.990 12.841 3.385 1.00 61.71 242 PHE B CA 1
ATOM 4424 C C . PHE B 1 245 ? 24.757 13.477 2.728 1.00 61.78 242 PHE B C 1
ATOM 4425 O O . PHE B 1 245 ? 24.633 14.694 2.734 1.00 61.69 242 PHE B O 1
ATOM 4433 N N . ILE B 1 246 ? 23.864 12.660 2.161 1.00 61.69 243 ILE B N 1
ATOM 4434 C CA . ILE B 1 246 ? 22.642 13.172 1.557 1.00 61.59 243 ILE B CA 1
ATOM 4435 C C . ILE B 1 246 ? 21.786 13.879 2.603 1.00 62.24 243 ILE B C 1
ATOM 4436 O O . ILE B 1 246 ? 21.327 14.980 2.358 1.00 62.57 243 ILE B O 1
ATOM 4441 N N . GLU B 1 247 ? 21.631 13.301 3.787 1.00 62.78 244 GLU B N 1
ATOM 4442 C CA . GLU B 1 247 ? 20.877 13.996 4.849 1.00 63.89 244 GLU B CA 1
ATOM 4443 C C . GLU B 1 247 ? 21.449 15.382 5.168 1.00 64.01 244 GLU B C 1
ATOM 4444 O O . GLU B 1 247 ? 20.683 16.337 5.347 1.00 64.66 244 GLU B O 1
ATOM 4450 N N . LYS B 1 248 ? 22.773 15.491 5.229 1.00 63.90 245 LYS B N 1
ATOM 4451 C CA . LYS B 1 248 ? 23.416 16.760 5.551 1.00 64.14 245 LYS B CA 1
ATOM 4452 C C . LYS B 1 248 ? 23.319 17.763 4.398 1.00 64.28 245 LYS B C 1
ATOM 4453 O O . LYS B 1 248 ? 23.132 18.961 4.613 1.00 63.91 245 LYS B O 1
ATOM 4459 N N . LEU B 1 249 ? 23.455 17.256 3.174 1.00 64.34 246 LEU B N 1
ATOM 4460 C CA . LEU B 1 249 ? 23.381 18.073 1.964 1.00 64.35 246 LEU B CA 1
ATOM 4461 C C . LEU B 1 249 ? 22.034 18.759 1.766 1.00 64.53 246 LEU B C 1
ATOM 4462 O O . LEU B 1 249 ? 21.987 19.891 1.308 1.00 64.45 246 LEU B O 1
ATOM 4467 N N . PHE B 1 250 ? 20.953 18.074 2.146 1.00 64.76 247 PHE B N 1
ATOM 4468 C CA . PHE B 1 250 ? 19.580 18.523 1.893 1.00 64.58 247 PHE B CA 1
ATOM 4469 C C . PHE B 1 250 ? 18.933 19.182 3.115 1.00 64.49 247 PHE B C 1
ATOM 4470 O O . PHE B 1 250 ? 17.776 19.580 3.056 1.00 64.32 247 PHE B O 1
ATOM 4478 N N . GLN B 1 251 ? 19.669 19.294 4.219 1.00 64.24 248 GLN B N 1
ATOM 4479 C CA . GLN B 1 251 ? 19.060 19.740 5.493 1.00 64.22 248 GLN B CA 1
ATOM 4480 C C . GLN B 1 251 ? 18.440 21.141 5.431 1.00 64.54 248 GLN B C 1
ATOM 4481 O O . GLN B 1 251 ? 17.374 21.376 6.007 1.00 64.37 248 GLN B O 1
ATOM 4487 N N . ARG B 1 252 ? 19.084 22.059 4.706 1.00 64.77 249 ARG B N 1
ATOM 4488 C CA . ARG B 1 252 ? 18.560 23.425 4.571 1.00 65.09 249 ARG B CA 1
ATOM 4489 C C . ARG B 1 252 ? 17.353 23.422 3.645 1.00 65.31 249 ARG B C 1
ATOM 4490 O O . ARG B 1 252 ? 16.284 23.872 4.037 1.00 65.14 249 ARG B O 1
ATOM 4498 N N . LEU B 1 253 ? 17.526 22.889 2.432 1.00 66.04 250 LEU B N 1
ATOM 4499 C CA . LEU B 1 253 ? 16.423 22.705 1.498 1.00 67.04 250 LEU B CA 1
ATOM 4500 C C . LEU B 1 253 ? 15.220 22.110 2.219 1.00 67.72 250 LEU B C 1
ATOM 4501 O O . LEU B 1 253 ? 14.105 22.634 2.106 1.00 67.78 250 LEU B O 1
ATOM 4506 N N . GLU B 1 254 ? 15.448 21.029 2.969 1.00 68.28 251 GLU B N 1
ATOM 4507 C CA . GLU B 1 254 ? 14.378 20.400 3.744 1.00 69.24 251 GLU B CA 1
ATOM 4508 C C . GLU B 1 254 ? 13.684 21.395 4.714 1.00 69.89 251 GLU B C 1
ATOM 4509 O O . GLU B 1 254 ? 12.454 21.457 4.767 1.00 70.25 251 GLU B O 1
ATOM 4515 N N . ALA B 1 255 ? 14.457 22.186 5.453 1.00 70.52 252 ALA B N 1
ATOM 4516 C CA . ALA B 1 255 ? 13.849 23.144 6.398 1.00 71.42 252 ALA B CA 1
ATOM 4517 C C . ALA B 1 255 ? 13.123 24.277 5.683 1.00 71.88 252 ALA B C 1
ATOM 4518 O O . ALA B 1 255 ? 12.153 24.804 6.178 1.00 72.17 252 ALA B O 1
ATOM 4520 N N . PHE B 1 256 ? 13.583 24.626 4.498 1.00 72.83 253 PHE B N 1
ATOM 4521 C CA . PHE B 1 256 ? 13.005 25.738 3.769 1.00 73.81 253 PHE B CA 1
ATOM 4522 C C . PHE B 1 256 ? 11.704 25.343 3.084 1.00 74.24 253 PHE B C 1
ATOM 4523 O O . PHE B 1 256 ? 10.770 26.149 3.038 1.00 75.00 253 PHE B O 1
ATOM 4531 N N . THR B 1 257 ? 11.630 24.125 2.544 1.00 74.01 254 THR B N 1
ATOM 4532 C CA . THR B 1 257 ? 10.519 23.773 1.658 1.00 73.77 254 THR B CA 1
ATOM 4533 C C . THR B 1 257 ? 9.593 22.712 2.238 1.00 73.80 254 THR B C 1
ATOM 4534 O O . THR B 1 257 ? 8.400 22.696 1.955 1.00 74.36 254 THR B O 1
ATOM 4538 N N . ARG B 1 258 ? 10.118 21.823 3.059 1.00 73.29 255 ARG B N 1
ATOM 4539 C CA . ARG B 1 258 ? 9.259 20.808 3.643 1.00 73.04 255 ARG B CA 1
ATOM 4540 C C . ARG B 1 258 ? 8.593 21.329 4.922 1.00 73.00 255 ARG B C 1
ATOM 4541 O O . ARG B 1 258 ? 7.367 21.445 4.991 1.00 73.09 255 ARG B O 1
ATOM 4549 N N . VAL B 1 277 ? 4.679 18.269 -0.386 1.00 79.04 274 VAL B N 1
ATOM 4550 C CA . VAL B 1 277 ? 4.843 16.817 -0.264 1.00 78.73 274 VAL B CA 1
ATOM 4551 C C . VAL B 1 277 ? 5.964 16.296 -1.189 1.00 77.94 274 VAL B C 1
ATOM 4552 O O . VAL B 1 277 ? 6.565 15.241 -0.909 1.00 77.54 274 VAL B O 1
ATOM 4556 N N . THR B 1 278 ? 6.254 17.030 -2.270 1.00 76.62 275 THR B N 1
ATOM 4557 C CA . THR B 1 278 ? 7.289 16.568 -3.214 1.00 75.17 275 THR B CA 1
ATOM 4558 C C . THR B 1 278 ? 8.540 17.445 -3.212 1.00 74.21 275 THR B C 1
ATOM 4559 O O . THR B 1 278 ? 8.472 18.640 -2.926 1.00 73.88 275 THR B O 1
ATOM 4563 N N . CYS B 1 279 ? 9.667 16.806 -3.517 1.00 73.13 276 CYS B N 1
ATOM 4564 C CA . CYS B 1 279 ? 10.946 17.448 -3.649 1.00 72.04 276 CYS B CA 1
ATOM 4565 C C . CYS B 1 279 ? 11.477 17.236 -5.075 1.00 71.13 276 CYS B C 1
ATOM 4566 O O . CYS B 1 279 ? 11.700 16.098 -5.502 1.00 71.13 276 CYS B O 1
ATOM 4569 N N . VAL B 1 280 ? 11.676 18.334 -5.804 1.00 70.03 277 VAL B N 1
ATOM 4570 C CA . VAL B 1 280 ? 12.111 18.299 -7.195 1.00 68.45 277 VAL B CA 1
ATOM 4571 C C . VAL B 1 280 ? 13.627 18.299 -7.231 1.00 68.03 277 VAL B C 1
ATOM 4572 O O . VAL B 1 280 ? 14.241 19.132 -6.593 1.00 68.17 277 VAL B O 1
ATOM 4576 N N . VAL B 1 281 ? 14.224 17.359 -7.969 1.00 67.20 278 VAL B N 1
ATOM 4577 C CA . VAL B 1 281 ? 15.685 17.231 -8.070 1.00 66.40 278 VAL B CA 1
ATOM 4578 C C . VAL B 1 281 ? 16.150 17.320 -9.541 1.00 65.60 278 VAL B C 1
ATOM 4579 O O . VAL B 1 281 ? 16.611 16.351 -10.108 1.00 65.76 278 VAL B O 1
ATOM 4583 N N . PRO B 1 282 ? 16.035 18.499 -10.164 1.00 65.16 279 PRO B N 1
ATOM 4584 C CA . PRO B 1 282 ? 16.171 18.615 -11.631 1.00 64.45 279 PRO B CA 1
ATOM 4585 C C . PRO B 1 282 ? 17.421 18.026 -12.246 1.00 64.45 279 PRO B C 1
ATOM 4586 O O . PRO B 1 282 ? 17.313 17.275 -13.242 1.00 64.27 279 PRO B O 1
ATOM 4590 N N . ASP B 1 283 ? 18.601 18.357 -11.711 1.00 64.25 280 ASP B N 1
ATOM 4591 C CA . ASP B 1 283 ? 19.850 17.842 -12.329 1.00 63.56 280 ASP B CA 1
ATOM 4592 C C . ASP B 1 283 ? 19.941 16.322 -12.341 1.00 62.85 280 ASP B C 1
ATOM 4593 O O . ASP B 1 283 ? 20.525 15.755 -13.256 1.00 63.00 280 ASP B O 1
ATOM 4598 N N . ALA B 1 284 ? 19.355 15.656 -11.347 1.00 61.84 281 ALA B N 1
ATOM 4599 C CA . ALA B 1 284 ? 19.398 14.191 -11.298 1.00 61.06 281 ALA B CA 1
ATOM 4600 C C . ALA B 1 284 ? 18.576 13.612 -12.430 1.00 60.73 281 ALA B C 1
ATOM 4601 O O . ALA B 1 284 ? 18.941 12.576 -13.007 1.00 60.40 281 ALA B O 1
ATOM 4603 N N . VAL B 1 285 ? 17.477 14.289 -12.770 1.00 60.15 282 VAL B N 1
ATOM 4604 C CA . VAL B 1 285 ? 16.621 13.841 -13.866 1.00 59.54 282 VAL B CA 1
ATOM 4605 C C . VAL B 1 285 ? 17.390 13.926 -15.204 1.00 59.93 282 VAL B C 1
ATOM 4606 O O . VAL B 1 285 ? 17.315 13.035 -16.067 1.00 60.47 282 VAL B O 1
ATOM 4610 N N . ALA B 1 286 ? 18.159 14.991 -15.374 1.00 59.91 283 ALA B N 1
ATOM 4611 C CA . ALA B 1 286 ? 18.933 15.175 -16.590 1.00 59.97 283 ALA B CA 1
ATOM 4612 C C . ALA B 1 286 ? 20.001 14.075 -16.722 1.00 60.24 283 ALA B C 1
ATOM 4613 O O . ALA B 1 286 ? 20.129 13.456 -17.788 1.00 60.83 283 ALA B O 1
ATOM 4615 N N . VAL B 1 287 ? 20.780 13.838 -15.658 1.00 60.26 284 VAL B N 1
ATOM 4616 C CA . VAL B 1 287 ? 21.742 12.716 -15.662 1.00 59.97 284 VAL B CA 1
ATOM 4617 C C . VAL B 1 287 ? 21.054 11.377 -15.997 1.00 60.60 284 VAL B C 1
ATOM 4618 O O . VAL B 1 287 ? 21.583 10.601 -16.795 1.00 61.12 284 VAL B O 1
ATOM 4622 N N . LEU B 1 288 ? 19.874 11.126 -15.438 1.00 60.58 285 LEU B N 1
ATOM 4623 C CA . LEU B 1 288 ? 19.142 9.913 -15.779 1.00 61.20 285 LEU B CA 1
ATOM 4624 C C . LEU B 1 288 ? 18.808 9.823 -17.278 1.00 61.63 285 LEU B C 1
ATOM 4625 O O . LEU B 1 288 ? 18.944 8.750 -17.906 1.00 61.71 285 LEU B O 1
ATOM 4630 N N . VAL B 1 289 ? 18.379 10.943 -17.857 1.00 62.06 286 VAL B N 1
ATOM 4631 C CA . VAL B 1 289 ? 18.041 10.968 -19.273 1.00 62.06 286 VAL B CA 1
ATOM 4632 C C . VAL B 1 289 ? 19.265 10.612 -20.112 1.00 62.61 286 VAL B C 1
ATOM 4633 O O . VAL B 1 289 ? 19.148 9.876 -21.078 1.00 62.32 286 VAL B O 1
ATOM 4637 N N . ALA B 1 290 ? 20.429 11.137 -19.730 1.00 63.27 287 ALA B N 1
ATOM 4638 C CA . ALA B 1 290 ? 21.671 10.915 -20.470 1.00 63.89 287 ALA B CA 1
ATOM 4639 C C . ALA B 1 290 ? 22.088 9.476 -20.475 1.00 64.46 287 ALA B C 1
ATOM 4640 O O . ALA B 1 290 ? 22.537 8.961 -21.479 1.00 64.64 287 ALA B O 1
ATOM 4642 N N . ILE B 1 291 ? 21.982 8.821 -19.340 1.00 65.81 288 ILE B N 1
ATOM 4643 C CA . ILE B 1 291 ? 22.535 7.477 -19.251 1.00 67.27 288 ILE B CA 1
ATOM 4644 C C . ILE B 1 291 ? 21.514 6.343 -19.406 1.00 67.64 288 ILE B C 1
ATOM 4645 O O . ILE B 1 291 ? 21.896 5.241 -19.775 1.00 67.48 288 ILE B O 1
ATOM 4650 N N . ARG B 1 292 ? 20.233 6.627 -19.151 1.00 68.01 289 ARG B N 1
ATOM 4651 C CA . ARG B 1 292 ? 19.188 5.653 -19.390 1.00 68.64 289 ARG B CA 1
ATOM 4652 C C . ARG B 1 292 ? 18.144 6.236 -20.309 1.00 68.31 289 ARG B C 1
ATOM 4653 O O . ARG B 1 292 ? 17.101 6.681 -19.841 1.00 67.98 289 ARG B O 1
ATOM 4661 N N . PRO B 1 293 ? 18.416 6.224 -21.632 1.00 68.50 290 PRO B N 1
ATOM 4662 C CA . PRO B 1 293 ? 17.532 6.888 -22.606 1.00 68.53 290 PRO B CA 1
ATOM 4663 C C . PRO B 1 293 ? 16.109 6.315 -22.605 1.00 68.06 290 PRO B C 1
ATOM 4664 O O . PRO B 1 293 ? 15.184 6.982 -23.042 1.00 68.53 290 PRO B O 1
ATOM 4668 N N . GLU B 1 294 ? 15.954 5.095 -22.106 1.00 67.47 291 GLU B N 1
ATOM 4669 C CA . GLU B 1 294 ? 14.665 4.416 -22.016 1.00 67.26 291 GLU B CA 1
ATOM 4670 C C . GLU B 1 294 ? 13.772 5.035 -20.934 1.00 66.31 291 GLU B C 1
ATOM 4671 O O . GLU B 1 294 ? 12.577 4.758 -20.883 1.00 66.05 291 GLU B O 1
ATOM 4677 N N . SER B 1 295 ? 14.353 5.891 -20.094 1.00 65.47 292 SER B N 1
ATOM 4678 C CA . SER B 1 295 ? 13.589 6.648 -19.093 1.00 64.71 292 SER B CA 1
ATOM 4679 C C . SER B 1 295 ? 12.751 7.778 -19.693 1.00 64.45 292 SER B C 1
ATOM 4680 O O . SER B 1 295 ? 11.905 8.326 -19.001 1.00 63.99 292 SER B O 1
ATOM 4683 N N . VAL B 1 296 ? 13.017 8.133 -20.952 1.00 63.93 293 VAL B N 1
ATOM 4684 C CA . VAL B 1 296 ? 12.246 9.150 -21.633 1.00 63.62 293 VAL B CA 1
ATOM 4685 C C . VAL B 1 296 ? 10.980 8.468 -22.133 1.00 63.70 293 VAL B C 1
ATOM 4686 O O . VAL B 1 296 ? 11.025 7.690 -23.053 1.00 64.24 293 VAL B O 1
ATOM 4690 N N . LEU B 1 297 ? 9.855 8.752 -21.506 1.00 63.93 294 LEU B N 1
ATOM 4691 C CA . LEU B 1 297 ? 8.571 8.180 -21.926 1.00 64.28 294 LEU B CA 1
ATOM 4692 C C . LEU B 1 297 ? 7.916 8.977 -23.057 1.00 64.78 294 LEU B C 1
ATOM 4693 O O . LEU B 1 297 ? 7.180 8.416 -23.867 1.00 64.46 294 LEU B O 1
ATOM 4698 N N . ASP B 1 298 ? 8.192 10.280 -23.104 1.00 65.57 295 ASP B N 1
ATOM 4699 C CA . ASP B 1 298 ? 7.584 11.167 -24.088 1.00 66.41 295 ASP B CA 1
ATOM 4700 C C . ASP B 1 298 ? 8.487 12.350 -24.354 1.00 65.99 295 ASP B C 1
ATOM 4701 O O . ASP B 1 298 ? 9.131 12.877 -23.426 1.00 66.38 295 ASP B O 1
ATOM 4706 N N . SER B 1 299 ? 8.547 12.752 -25.625 1.00 65.13 296 SER B N 1
ATOM 4707 C CA . SER B 1 299 ? 9.289 13.940 -26.035 1.00 64.00 296 SER B CA 1
ATOM 4708 C C . SER B 1 299 ? 8.800 14.493 -27.377 1.00 63.84 296 SER B C 1
ATOM 4709 O O . SER B 1 299 ? 7.979 13.884 -28.067 1.00 63.38 296 SER B O 1
ATOM 4712 N N . PHE B 1 300 ? 9.292 15.680 -27.719 1.00 63.26 297 PHE B N 1
ATOM 4713 C CA . PHE B 1 300 ? 8.879 16.363 -28.924 1.00 62.38 297 PHE B CA 1
ATOM 4714 C C . PHE B 1 300 ? 10.086 17.007 -29.614 1.00 61.57 297 PHE B C 1
ATOM 4715 O O . PHE B 1 300 ? 10.680 17.972 -29.105 1.00 61.59 297 PHE B O 1
ATOM 4723 N N . LEU B 1 301 ? 10.455 16.443 -30.758 1.00 60.35 298 LEU B N 1
ATOM 4724 C CA . LEU B 1 301 ? 11.589 16.936 -31.528 1.00 59.35 298 LEU B CA 1
ATOM 4725 C C . LEU B 1 301 ? 11.154 18.088 -32.430 1.00 58.99 298 LEU B C 1
ATOM 4726 O O . LEU B 1 301 ? 10.299 17.918 -33.310 1.00 59.21 298 LEU B O 1
ATOM 4731 N N . THR B 1 302 ? 11.739 19.264 -32.222 1.00 58.32 299 THR B N 1
ATOM 4732 C CA . THR B 1 302 ? 11.381 20.432 -33.046 1.00 58.18 299 THR B CA 1
ATOM 4733 C C . THR B 1 302 ? 12.495 21.471 -32.991 1.00 58.39 299 THR B C 1
ATOM 4734 O O . THR B 1 302 ? 13.574 21.159 -32.495 1.00 59.37 299 THR B O 1
ATOM 4738 N N . TYR B 1 303 ? 12.219 22.692 -33.468 1.00 57.92 300 TYR B N 1
ATOM 4739 C CA . TYR B 1 303 ? 13.144 23.819 -33.345 1.00 57.71 300 TYR B CA 1
ATOM 4740 C C . TYR B 1 303 ? 12.926 24.589 -32.042 1.00 57.93 300 TYR B C 1
ATOM 4741 O O . TYR B 1 303 ? 11.804 25.003 -31.735 1.00 57.78 300 TYR B O 1
ATOM 4750 N N . VAL B 1 304 ? 14.018 24.772 -31.302 1.00 57.68 301 VAL B N 1
ATOM 4751 C CA . VAL B 1 304 ? 14.040 25.491 -30.054 1.00 57.38 301 VAL B CA 1
ATOM 4752 C C . VAL B 1 304 ? 15.175 26.516 -30.071 1.00 58.38 301 VAL B C 1
ATOM 4753 O O . VAL B 1 304 ? 16.261 26.269 -30.629 1.00 58.06 301 VAL B O 1
ATOM 4757 N N . THR B 1 305 ? 14.900 27.685 -29.493 1.00 58.77 302 THR B N 1
ATOM 4758 C CA . THR B 1 305 ? 15.943 28.676 -29.231 1.00 59.12 302 THR B CA 1
ATOM 4759 C C . THR B 1 305 ? 15.704 29.412 -27.910 1.00 59.47 302 THR B C 1
ATOM 4760 O O . THR B 1 305 ? 14.703 29.187 -27.261 1.00 60.07 302 THR B O 1
ATOM 4764 N N . VAL B 1 306 ? 16.635 30.260 -27.498 1.00 59.44 303 VAL B N 1
ATOM 4765 C CA . VAL B 1 306 ? 16.464 31.089 -26.292 1.00 59.29 303 VAL B CA 1
ATOM 4766 C C . VAL B 1 306 ? 16.324 32.589 -26.658 1.00 59.64 303 VAL B C 1
ATOM 4767 O O . VAL B 1 306 ? 17.098 33.116 -27.456 1.00 60.23 303 VAL B O 1
ATOM 4771 N N . GLU B 1 307 ? 15.310 33.260 -26.122 1.00 59.80 304 GLU B N 1
ATOM 4772 C CA . GLU B 1 307 ? 15.140 34.726 -26.263 1.00 59.09 304 GLU B CA 1
ATOM 4773 C C . GLU B 1 307 ? 16.290 35.480 -25.600 1.00 59.21 304 GLU B C 1
ATOM 4774 O O . GLU B 1 307 ? 16.623 35.218 -24.439 1.00 59.70 304 GLU B O 1
ATOM 4780 N N . LEU B 1 308 ? 16.890 36.418 -26.327 1.00 59.07 305 LEU B N 1
ATOM 4781 C CA . LEU B 1 308 ? 17.956 37.227 -25.767 1.00 58.68 305 LEU B CA 1
ATOM 4782 C C . LEU B 1 308 ? 17.542 38.655 -25.423 1.00 59.15 305 LEU B C 1
ATOM 4783 O O . LEU B 1 308 ? 18.217 39.312 -24.622 1.00 59.64 305 LEU B O 1
ATOM 4788 N N . HIS B 1 309 ? 16.470 39.152 -26.039 1.00 58.52 306 HIS B N 1
ATOM 4789 C CA . HIS B 1 309 ? 16.197 40.587 -26.032 1.00 59.09 306 HIS B CA 1
ATOM 4790 C C . HIS B 1 309 ? 14.925 41.063 -25.302 1.00 59.18 306 HIS B C 1
ATOM 4791 O O . HIS B 1 309 ? 14.685 42.250 -25.204 1.00 59.78 306 HIS B O 1
ATOM 4798 N N . GLY B 1 310 ? 14.105 40.166 -24.798 1.00 59.49 307 GLY B N 1
ATOM 4799 C CA . GLY B 1 310 ? 12.887 40.613 -24.145 1.00 60.09 307 GLY B CA 1
ATOM 4800 C C . GLY B 1 310 ? 13.165 41.269 -22.805 1.00 60.27 307 GLY B C 1
ATOM 4801 O O . GLY B 1 310 ? 14.226 41.100 -22.224 1.00 60.45 307 GLY B O 1
ATOM 4802 N N . ARG B 1 311 ? 12.208 42.046 -22.327 1.00 60.58 308 ARG B N 1
ATOM 4803 C CA . ARG B 1 311 ? 12.303 42.672 -21.018 1.00 60.68 308 ARG B CA 1
ATOM 4804 C C . ARG B 1 311 ? 11.890 41.678 -19.937 1.00 60.82 308 ARG B C 1
ATOM 4805 O O . ARG B 1 311 ? 12.649 41.426 -19.024 1.00 61.18 308 ARG B O 1
ATOM 4813 N N . GLU B 1 312 ? 10.683 41.119 -20.035 1.00 61.16 309 GLU B N 1
ATOM 4814 C CA A GLU B 1 312 ? 10.201 40.070 -19.114 0.60 61.35 309 GLU B CA 1
ATOM 4815 C CA B GLU B 1 312 ? 10.300 40.072 -19.072 0.40 60.66 309 GLU B CA 1
ATOM 4816 C C . GLU B 1 312 ? 10.555 38.649 -19.586 1.00 60.92 309 GLU B C 1
ATOM 4817 O O . GLU B 1 312 ? 10.424 37.689 -18.831 1.00 61.97 309 GLU B O 1
ATOM 4828 N N . THR B 1 313 ? 10.969 38.503 -20.849 1.00 60.53 310 THR B N 1
ATOM 4829 C CA . THR B 1 313 ? 11.206 37.172 -21.414 1.00 60.64 310 THR B CA 1
ATOM 4830 C C . THR B 1 313 ? 12.677 36.809 -21.733 1.00 60.94 310 THR B C 1
ATOM 4831 O O . THR B 1 313 ? 12.950 35.751 -22.348 1.00 61.01 310 THR B O 1
ATOM 4835 N N . ARG B 1 314 ? 13.631 37.643 -21.314 1.00 60.75 311 ARG B N 1
ATOM 4836 C CA . ARG B 1 314 ? 15.042 37.287 -21.527 1.00 60.96 311 ARG B CA 1
ATOM 4837 C C . ARG B 1 314 ? 15.267 35.938 -20.852 1.00 60.24 311 ARG B C 1
ATOM 4838 O O . ARG B 1 314 ? 14.855 35.764 -19.729 1.00 59.59 311 ARG B O 1
ATOM 4846 N N . GLY B 1 315 ? 15.869 34.990 -21.575 1.00 60.27 312 GLY B N 1
ATOM 4847 C CA . GLY B 1 315 ? 16.112 33.633 -21.062 1.00 59.74 312 GLY B CA 1
ATOM 4848 C C . GLY B 1 315 ? 15.001 32.637 -21.380 1.00 59.86 312 GLY B C 1
ATOM 4849 O O . GLY B 1 315 ? 15.167 31.454 -21.162 1.00 59.89 312 GLY B O 1
ATOM 4850 N N . ALA B 1 316 ? 13.861 33.109 -21.889 1.00 59.40 313 ALA B N 1
ATOM 4851 C CA . ALA B 1 316 ? 12.742 32.216 -22.223 1.00 59.16 313 ALA B CA 1
ATOM 4852 C C . ALA B 1 316 ? 13.162 31.198 -23.254 1.00 59.38 313 ALA B C 1
ATOM 4853 O O . ALA B 1 316 ? 13.990 31.492 -24.136 1.00 59.29 313 ALA B O 1
ATOM 4855 N N . THR B 1 317 ? 12.579 30.004 -23.118 1.00 59.54 314 THR B N 1
ATOM 4856 C CA . THR B 1 317 ? 12.667 28.945 -24.083 1.00 59.47 314 THR B CA 1
ATOM 4857 C C . THR B 1 317 ? 11.553 29.120 -25.119 1.00 59.86 314 THR B C 1
ATOM 4858 O O . THR B 1 317 ? 10.374 29.061 -24.783 1.00 59.35 314 THR B O 1
ATOM 4862 N N . CYS B 1 318 ? 11.951 29.336 -26.372 1.00 59.77 315 CYS B N 1
ATOM 4863 C CA . CYS B 1 318 ? 11.042 29.388 -27.507 1.00 60.51 315 CYS B CA 1
ATOM 4864 C C . CYS B 1 318 ? 11.019 28.083 -28.289 1.00 60.29 315 CYS B C 1
ATOM 4865 O O . CYS B 1 318 ? 12.042 27.622 -28.761 1.00 60.91 315 CYS B O 1
ATOM 4868 N N . ILE B 1 319 ? 9.827 27.522 -28.457 1.00 59.84 316 ILE B N 1
ATOM 4869 C CA . ILE B 1 319 ? 9.629 26.209 -29.041 1.00 58.33 316 ILE B CA 1
ATOM 4870 C C . ILE B 1 319 ? 8.644 26.295 -30.219 1.00 58.75 316 ILE B C 1
ATOM 4871 O O . ILE B 1 319 ? 7.577 26.870 -30.091 1.00 58.32 316 ILE B O 1
ATOM 4876 N N . ASP B 1 320 ? 9.020 25.746 -31.377 1.00 59.01 317 ASP B N 1
ATOM 4877 C CA . ASP B 1 320 ? 8.181 25.758 -32.579 1.00 58.83 317 ASP B CA 1
ATOM 4878 C C . ASP B 1 320 ? 7.211 24.582 -32.485 1.00 58.90 317 ASP B C 1
ATOM 4879 O O . ASP B 1 320 ? 7.469 23.512 -33.016 1.00 59.85 317 ASP B O 1
ATOM 4884 N N . TRP B 1 321 ? 6.108 24.759 -31.778 1.00 58.59 318 TRP B N 1
ATOM 4885 C CA . TRP B 1 321 ? 5.144 23.681 -31.573 1.00 58.18 318 TRP B CA 1
ATOM 4886 C C . TRP B 1 321 ? 4.395 23.173 -32.843 1.00 58.61 318 TRP B C 1
ATOM 4887 O O . TRP B 1 321 ? 3.991 21.997 -32.875 1.00 58.84 318 TRP B O 1
ATOM 4898 N N . TYR B 1 322 ? 4.204 24.031 -33.861 1.00 58.15 319 TYR B N 1
ATOM 4899 C CA . TYR B 1 322 ? 3.329 23.707 -35.001 1.00 58.58 319 TYR B CA 1
ATOM 4900 C C . TYR B 1 322 ? 4.058 23.748 -36.348 1.00 59.37 319 TYR B C 1
ATOM 4901 O O . TYR B 1 322 ? 3.475 23.479 -37.400 1.00 58.33 319 TYR B O 1
ATOM 4910 N N . GLY B 1 323 ? 5.347 24.089 -36.296 1.00 60.74 320 GLY B N 1
ATOM 4911 C CA . GLY B 1 323 ? 6.183 24.196 -37.470 1.00 61.64 320 GLY B CA 1
ATOM 4912 C C . GLY B 1 323 ? 6.273 22.893 -38.213 1.00 62.25 320 GLY B C 1
ATOM 4913 O O . GLY B 1 323 ? 6.377 21.851 -37.613 1.00 61.48 320 GLY B O 1
ATOM 4914 N N . THR B 1 324 ? 6.182 22.970 -39.537 1.00 63.84 321 THR B N 1
ATOM 4915 C CA . THR B 1 324 ? 6.317 21.797 -40.381 1.00 64.77 321 THR B CA 1
ATOM 4916 C C . THR B 1 324 ? 7.707 21.823 -40.991 1.00 65.75 321 THR B C 1
ATOM 4917 O O . THR B 1 324 ? 8.444 22.819 -40.854 1.00 65.63 321 THR B O 1
ATOM 4921 N N . GLU B 1 325 ? 8.068 20.728 -41.658 1.00 66.60 322 GLU B N 1
ATOM 4922 C CA . GLU B 1 325 ? 9.242 20.715 -42.525 1.00 67.28 322 GLU B CA 1
ATOM 4923 C C . GLU B 1 325 ? 9.247 21.959 -43.442 1.00 67.51 322 GLU B C 1
ATOM 4924 O O . GLU B 1 325 ? 10.275 22.620 -43.558 1.00 68.01 322 GLU B O 1
ATOM 4930 N N . GLN B 1 326 ? 8.115 22.319 -44.046 1.00 67.71 323 GLN B N 1
ATOM 4931 C CA . GLN B 1 326 ? 8.100 23.497 -44.943 1.00 68.67 323 GLN B CA 1
ATOM 4932 C C . GLN B 1 326 ? 8.346 24.835 -44.219 1.00 68.63 323 GLN B C 1
ATOM 4933 O O . GLN B 1 326 ? 9.178 25.637 -44.665 1.00 69.16 323 GLN B O 1
ATOM 4939 N N . SER B 1 327 ? 7.627 25.078 -43.120 1.00 68.25 324 SER B N 1
ATOM 4940 C CA . SER B 1 327 ? 7.694 26.372 -42.432 1.00 67.54 324 SER B CA 1
ATOM 4941 C C . SER B 1 327 ? 9.057 26.593 -41.799 1.00 67.26 324 SER B C 1
ATOM 4942 O O . SER B 1 327 ? 9.538 27.713 -41.756 1.00 67.26 324 SER B O 1
ATOM 4945 N N . MET B 1 328 ? 9.689 25.523 -41.337 1.00 67.44 325 MET B N 1
ATOM 4946 C CA . MET B 1 328 ? 11.058 25.623 -40.801 1.00 68.23 325 MET B CA 1
ATOM 4947 C C . MET B 1 328 ? 12.067 25.870 -41.926 1.00 67.40 325 MET B C 1
ATOM 4948 O O . MET B 1 328 ? 12.991 26.678 -41.774 1.00 67.27 325 MET B O 1
ATOM 4953 N N . ALA B 1 329 ? 11.899 25.181 -43.051 1.00 67.40 326 ALA B N 1
ATOM 4954 C CA . ALA B 1 329 ? 12.811 25.399 -44.183 1.00 67.83 326 ALA B CA 1
ATOM 4955 C C . ALA B 1 329 ? 12.842 26.884 -44.562 1.00 67.96 326 ALA B C 1
ATOM 4956 O O . ALA B 1 329 ? 13.914 27.480 -44.616 1.00 67.84 326 ALA B O 1
ATOM 4958 N N . LYS B 1 330 ? 11.663 27.478 -44.744 1.00 67.97 327 LYS B N 1
ATOM 4959 C CA . LYS B 1 330 ? 11.524 28.896 -45.085 1.00 68.73 327 LYS B CA 1
ATOM 4960 C C . LYS B 1 330 ? 12.105 29.887 -44.046 1.00 68.24 327 LYS B C 1
ATOM 4961 O O . LYS B 1 330 ? 12.407 31.031 -44.372 1.00 67.46 327 LYS B O 1
ATOM 4967 N N . LYS B 1 331 ? 12.264 29.451 -42.798 1.00 68.87 328 LYS B N 1
ATOM 4968 C CA . LYS B 1 331 ? 12.816 30.336 -41.766 1.00 68.91 328 LYS B CA 1
ATOM 4969 C C . LYS B 1 331 ? 14.252 30.008 -41.335 1.00 69.17 328 LYS B C 1
ATOM 4970 O O . LYS B 1 331 ? 14.730 30.546 -40.340 1.00 70.14 328 LYS B O 1
ATOM 4976 N N . GLY B 1 332 ? 14.952 29.140 -42.066 1.00 68.31 329 GLY B N 1
ATOM 4977 C CA . GLY B 1 332 ? 16.263 28.700 -41.613 1.00 67.13 329 GLY B CA 1
ATOM 4978 C C . GLY B 1 332 ? 16.162 28.030 -40.249 1.00 66.88 329 GLY B C 1
ATOM 4979 O O . GLY B 1 332 ? 17.103 28.068 -39.446 1.00 67.52 329 GLY B O 1
ATOM 4980 N N . ARG B 1 333 ? 15.020 27.409 -39.969 1.00 65.70 330 ARG B N 1
ATOM 4981 C CA . ARG B 1 333 ? 14.934 26.489 -38.824 1.00 64.70 330 ARG B CA 1
ATOM 4982 C C . ARG B 1 333 ? 15.161 25.049 -39.262 1.00 64.03 330 ARG B C 1
ATOM 4983 O O . ARG B 1 333 ? 15.096 24.727 -40.452 1.00 64.40 330 ARG B O 1
ATOM 4991 N N . TRP B 1 334 ? 15.447 24.202 -38.282 1.00 63.35 331 TRP B N 1
ATOM 4992 C CA . TRP B 1 334 ? 15.587 22.752 -38.454 1.00 62.28 331 TRP B CA 1
ATOM 4993 C C . TRP B 1 334 ? 15.283 22.148 -37.095 1.00 61.71 331 TRP B C 1
ATOM 4994 O O . TRP B 1 334 ? 15.227 22.882 -36.107 1.00 62.18 331 TRP B O 1
ATOM 5005 N N . ARG B 1 335 ? 15.050 20.839 -37.031 1.00 61.50 332 ARG B N 1
ATOM 5006 C CA . ARG B 1 335 ? 14.724 20.189 -35.749 1.00 60.87 332 ARG B CA 1
ATOM 5007 C C . ARG B 1 335 ? 15.991 19.944 -34.931 1.00 61.17 332 ARG B C 1
ATOM 5008 O O . ARG B 1 335 ? 16.628 18.874 -35.023 1.00 61.25 332 ARG B O 1
ATOM 5016 N N . ASN B 1 336 ? 16.352 20.942 -34.131 1.00 61.27 333 ASN B N 1
ATOM 5017 C CA . ASN B 1 336 ? 17.620 20.946 -33.419 1.00 61.58 333 ASN B CA 1
ATOM 5018 C C . ASN B 1 336 ? 17.551 20.511 -31.983 1.00 61.83 333 ASN B C 1
ATOM 5019 O O . ASN B 1 336 ? 18.594 20.398 -31.340 1.00 62.31 333 ASN B O 1
ATOM 5024 N N . CYS B 1 337 ? 16.349 20.283 -31.469 1.00 62.33 334 CYS B N 1
ATOM 5025 C CA . CYS B 1 337 ? 16.192 20.036 -30.039 1.00 62.36 334 CYS B CA 1
ATOM 5026 C C . CYS B 1 337 ? 15.064 19.058 -29.698 1.00 62.25 334 CYS B C 1
ATOM 5027 O O . CYS B 1 337 ? 13.955 19.179 -30.213 1.00 62.67 334 CYS B O 1
ATOM 5030 N N . ASN B 1 338 ? 15.365 18.081 -28.849 1.00 61.92 335 ASN B N 1
ATOM 5031 C CA . ASN B 1 338 ? 14.367 17.137 -28.354 1.00 61.64 335 ASN B CA 1
ATOM 5032 C C . ASN B 1 338 ? 13.886 17.590 -26.984 1.00 61.58 335 ASN B C 1
ATOM 5033 O O . ASN B 1 338 ? 14.630 17.546 -26.014 1.00 62.13 335 ASN B O 1
ATOM 5038 N N . VAL B 1 339 ? 12.657 18.083 -26.933 1.00 61.31 336 VAL B N 1
ATOM 5039 C CA . VAL B 1 339 ? 12.069 18.618 -25.704 1.00 61.04 336 VAL B CA 1
ATOM 5040 C C . VAL B 1 339 ? 11.499 17.423 -24.959 1.00 61.23 336 VAL B C 1
ATOM 5041 O O . VAL B 1 339 ? 10.546 16.810 -25.448 1.00 61.31 336 VAL B O 1
ATOM 5045 N N . ILE B 1 340 ? 12.111 17.069 -23.822 1.00 61.08 337 ILE B N 1
ATOM 5046 C CA . ILE B 1 340 ? 11.672 15.929 -23.022 1.00 61.23 337 ILE B CA 1
ATOM 5047 C C . ILE B 1 340 ? 10.407 16.332 -22.234 1.00 61.77 337 ILE B C 1
ATOM 5048 O O . ILE B 1 340 ? 10.442 17.312 -21.482 1.00 61.68 337 ILE B O 1
ATOM 5053 N N . THR B 1 341 ? 9.310 15.580 -22.383 1.00 61.87 338 THR B N 1
ATOM 5054 C CA . THR B 1 341 ? 8.045 15.974 -21.753 1.00 62.51 338 THR B CA 1
ATOM 5055 C C . THR B 1 341 ? 7.530 15.014 -20.692 1.00 62.59 338 THR B C 1
ATOM 5056 O O . THR B 1 341 ? 6.698 15.402 -19.881 1.00 62.52 338 THR B O 1
ATOM 5060 N N . LYS B 1 342 ? 8.014 13.773 -20.718 1.00 62.51 339 LYS B N 1
ATOM 5061 C CA . LYS B 1 342 ? 7.796 12.813 -19.643 1.00 62.39 339 LYS B CA 1
ATOM 5062 C C . LYS B 1 342 ? 8.967 11.857 -19.388 1.00 61.88 339 LYS B C 1
ATOM 5063 O O . LYS B 1 342 ? 9.459 11.201 -20.310 1.00 61.40 339 LYS B O 1
ATOM 5069 N N . VAL B 1 343 ? 9.369 11.792 -18.121 1.00 61.56 340 VAL B N 1
ATOM 5070 C CA . VAL B 1 343 ? 10.376 10.867 -17.626 1.00 61.41 340 VAL B CA 1
ATOM 5071 C C . VAL B 1 343 ? 9.756 9.822 -16.709 1.00 61.47 340 VAL B C 1
ATOM 5072 O O . VAL B 1 343 ? 8.849 10.125 -15.920 1.00 61.38 340 VAL B O 1
ATOM 5076 N N . ASP B 1 344 ? 10.258 8.588 -16.824 1.00 61.71 341 ASP B N 1
ATOM 5077 C CA . ASP B 1 344 ? 9.781 7.432 -16.051 1.00 62.05 341 ASP B CA 1
ATOM 5078 C C . ASP B 1 344 ? 10.149 7.647 -14.588 1.00 62.02 341 ASP B C 1
ATOM 5079 O O . ASP B 1 344 ? 11.318 7.529 -14.228 1.00 62.16 341 ASP B O 1
ATOM 5084 N N . ASN B 1 345 ? 9.161 8.004 -13.765 1.00 62.05 342 ASN B N 1
ATOM 5085 C CA . ASN B 1 345 ? 9.397 8.265 -12.323 1.00 62.32 342 ASN B CA 1
ATOM 5086 C C . ASN B 1 345 ? 9.957 7.045 -11.572 1.00 62.13 342 ASN B C 1
ATOM 5087 O O . ASN B 1 345 ? 10.875 7.154 -10.787 1.00 61.57 342 ASN B O 1
ATOM 5092 N N . GLU B 1 346 ? 9.378 5.891 -11.858 1.00 62.89 343 GLU B N 1
ATOM 5093 C CA . GLU B 1 346 ? 9.808 4.621 -11.312 1.00 64.29 343 GLU B CA 1
ATOM 5094 C C . GLU B 1 346 ? 11.324 4.364 -11.551 1.00 63.77 343 GLU B C 1
ATOM 5095 O O . GLU B 1 346 ? 12.037 4.024 -10.612 1.00 62.65 343 GLU B O 1
ATOM 5101 N N . MET B 1 347 ? 11.809 4.587 -12.785 1.00 63.93 344 MET B N 1
ATOM 5102 C CA . MET B 1 347 ? 13.232 4.399 -13.095 1.00 64.70 344 MET B CA 1
ATOM 5103 C C . MET B 1 347 ? 14.093 5.421 -12.373 1.00 63.60 344 MET B C 1
ATOM 5104 O O . MET B 1 347 ? 15.217 5.102 -11.966 1.00 63.41 344 MET B O 1
ATOM 5109 N N . PHE B 1 348 ? 13.567 6.642 -12.231 1.00 62.61 345 PHE B N 1
ATOM 5110 C CA . PHE B 1 348 ? 14.221 7.691 -11.460 1.00 62.30 345 PHE B CA 1
ATOM 5111 C C . PHE B 1 348 ? 14.426 7.351 -9.955 1.00 62.24 345 PHE B C 1
ATOM 5112 O O . PHE B 1 348 ? 15.524 7.483 -9.428 1.00 61.55 345 PHE B O 1
ATOM 5120 N N . LEU B 1 349 ? 13.366 6.886 -9.290 1.00 62.18 346 LEU B N 1
ATOM 5121 C CA . LEU B 1 349 ? 13.446 6.504 -7.903 1.00 62.38 346 LEU B CA 1
ATOM 5122 C C . LEU B 1 349 ? 14.426 5.345 -7.710 1.00 62.59 346 LEU B C 1
ATOM 5123 O O . LEU B 1 349 ? 15.197 5.334 -6.747 1.00 62.36 346 LEU B O 1
ATOM 5128 N N . LYS B 1 350 ? 14.408 4.389 -8.636 1.00 62.90 347 LYS B N 1
ATOM 5129 C CA . LYS B 1 350 ? 15.285 3.233 -8.540 1.00 63.58 347 LYS B CA 1
ATOM 5130 C C . LYS B 1 350 ? 16.757 3.676 -8.622 1.00 63.26 347 LYS B C 1
ATOM 5131 O O . LYS B 1 350 ? 17.617 3.186 -7.872 1.00 63.13 347 LYS B O 1
ATOM 5137 N N . ALA B 1 351 ? 17.031 4.617 -9.521 1.00 62.76 348 ALA B N 1
ATOM 5138 C CA . ALA B 1 351 ? 18.386 5.173 -9.677 1.00 62.32 348 ALA B CA 1
ATOM 5139 C C . ALA B 1 351 ? 18.843 5.891 -8.396 1.00 62.31 348 ALA B C 1
ATOM 5140 O O . ALA B 1 351 ? 20.024 5.814 -8.025 1.00 62.13 348 ALA B O 1
ATOM 5142 N N . LEU B 1 352 ? 17.912 6.601 -7.738 1.00 62.01 349 LEU B N 1
ATOM 5143 C CA . LEU B 1 352 ? 18.212 7.261 -6.477 1.00 61.83 349 LEU B CA 1
ATOM 5144 C C . LEU B 1 352 ? 18.456 6.199 -5.410 1.00 62.03 349 LEU B C 1
ATOM 5145 O O . LEU B 1 352 ? 19.388 6.294 -4.613 1.00 61.64 349 LEU B O 1
ATOM 5150 N N . ARG B 1 353 ? 17.611 5.182 -5.422 1.00 62.51 350 ARG B N 1
ATOM 5151 C CA . ARG B 1 353 ? 17.767 4.043 -4.533 1.00 64.07 350 ARG B CA 1
ATOM 5152 C C . ARG B 1 353 ? 19.168 3.438 -4.732 1.00 63.10 350 ARG B C 1
ATOM 5153 O O . ARG B 1 353 ? 19.849 3.110 -3.764 1.00 63.54 350 ARG B O 1
ATOM 5161 N N . ASP B 1 354 ? 19.612 3.354 -5.975 1.00 62.56 351 ASP B N 1
ATOM 5162 C CA . ASP B 1 354 ? 20.903 2.754 -6.290 1.00 62.47 351 ASP B CA 1
ATOM 5163 C C . ASP B 1 354 ? 22.088 3.561 -5.761 1.00 62.21 351 ASP B C 1
ATOM 5164 O O . ASP B 1 354 ? 23.134 2.971 -5.431 1.00 62.56 351 ASP B O 1
ATOM 5169 N N . ILE B 1 355 ? 21.921 4.876 -5.625 1.00 61.42 352 ILE B N 1
ATOM 5170 C CA . ILE B 1 355 ? 22.962 5.680 -4.995 1.00 61.18 352 ILE B CA 1
ATOM 5171 C C . ILE B 1 355 ? 23.301 5.179 -3.580 1.00 61.37 352 ILE B C 1
ATOM 5172 O O . ILE B 1 355 ? 24.477 5.012 -3.254 1.00 61.17 352 ILE B O 1
ATOM 5177 N N . VAL B 1 356 ? 22.282 4.933 -2.749 1.00 61.62 353 VAL B N 1
ATOM 5178 C CA . VAL B 1 356 ? 22.544 4.626 -1.338 1.00 61.79 353 VAL B CA 1
ATOM 5179 C C . VAL B 1 356 ? 22.970 3.175 -1.110 1.00 62.21 353 VAL B C 1
ATOM 5180 O O . VAL B 1 356 ? 23.378 2.794 0.004 1.00 62.57 353 VAL B O 1
ATOM 5184 N N . GLU B 1 357 ? 22.870 2.366 -2.165 1.00 62.80 354 GLU B N 1
ATOM 5185 C CA . GLU B 1 357 ? 23.178 0.929 -2.094 1.00 63.63 354 GLU B CA 1
ATOM 5186 C C . GLU B 1 357 ? 24.523 0.607 -2.784 1.00 63.16 354 GLU B C 1
ATOM 5187 O O . GLU B 1 357 ? 24.906 -0.548 -2.969 1.00 63.00 354 GLU B O 1
ATOM 5193 N N . TYR B 1 358 ? 25.237 1.641 -3.177 1.00 63.08 355 TYR B N 1
ATOM 5194 C CA . TYR B 1 358 ? 26.436 1.462 -3.974 1.00 63.17 355 TYR B CA 1
ATOM 5195 C C . TYR B 1 358 ? 27.610 0.902 -3.148 1.00 63.78 355 TYR B C 1
ATOM 5196 O O . TYR B 1 358 ? 27.933 1.400 -2.061 1.00 63.73 355 TYR B O 1
ATOM 5205 N N . VAL B 1 359 ? 28.240 -0.140 -3.676 1.00 64.06 356 VAL B N 1
ATOM 5206 C CA . VAL B 1 359 ? 29.472 -0.660 -3.104 1.00 64.49 356 VAL B CA 1
ATOM 5207 C C . VAL B 1 359 ? 30.517 -0.598 -4.227 1.00 65.20 356 VAL B C 1
ATOM 5208 O O . VAL B 1 359 ? 30.309 -1.141 -5.316 1.00 65.04 356 VAL B O 1
ATOM 5212 N N . ALA B 1 360 ? 31.625 0.081 -3.963 1.00 65.74 357 ALA B N 1
ATOM 5213 C CA . ALA B 1 360 ? 32.628 0.399 -5.018 1.00 66.55 357 ALA B CA 1
ATOM 5214 C C . ALA B 1 360 ? 33.195 -0.825 -5.737 1.00 66.71 357 ALA B C 1
ATOM 5215 O O . ALA B 1 360 ? 33.451 -1.857 -5.091 1.00 66.85 357 ALA B O 1
ATOM 5217 N N . VAL C 1 5 ? 0.917 84.982 -45.695 1.00 63.69 2 VAL C N 1
ATOM 5218 C CA . VAL C 1 5 ? 0.519 83.698 -45.047 1.00 63.88 2 VAL C CA 1
ATOM 5219 C C . VAL C 1 5 ? 0.252 83.968 -43.571 1.00 63.55 2 VAL C C 1
ATOM 5220 O O . VAL C 1 5 ? 1.186 84.276 -42.846 1.00 63.91 2 VAL C O 1
ATOM 5224 N N . HIS C 1 6 ? -1.014 83.860 -43.143 1.00 63.39 3 HIS C N 1
ATOM 5225 C CA . HIS C 1 6 ? -1.410 83.845 -41.745 1.00 62.80 3 HIS C CA 1
ATOM 5226 C C . HIS C 1 6 ? -1.357 82.413 -41.167 1.00 62.90 3 HIS C C 1
ATOM 5227 O O . HIS C 1 6 ? -1.932 81.493 -41.714 1.00 62.98 3 HIS C O 1
ATOM 5234 N N . ARG C 1 7 ? -0.647 82.232 -40.067 1.00 62.63 4 ARG C N 1
ATOM 5235 C CA . ARG C 1 7 ? -0.523 80.935 -39.445 1.00 62.55 4 ARG C CA 1
ATOM 5236 C C . ARG C 1 7 ? -1.449 80.792 -38.237 1.00 62.67 4 ARG C C 1
ATOM 5237 O O . ARG C 1 7 ? -1.536 81.703 -37.396 1.00 62.37 4 ARG C O 1
ATOM 5245 N N . LYS C 1 8 ? -2.134 79.652 -38.152 1.00 62.62 5 LYS C N 1
ATOM 5246 C CA . LYS C 1 8 ? -2.946 79.326 -36.995 1.00 63.18 5 LYS C CA 1
ATOM 5247 C C . LYS C 1 8 ? -2.294 78.142 -36.346 1.00 63.23 5 LYS C C 1
ATOM 5248 O O . LYS C 1 8 ? -2.224 77.092 -36.984 1.00 63.75 5 LYS C O 1
ATOM 5254 N N . LEU C 1 9 ? -1.814 78.291 -35.110 1.00 62.90 6 LEU C N 1
ATOM 5255 C CA . LEU C 1 9 ? -1.078 77.197 -34.469 1.00 63.32 6 LEU C CA 1
ATOM 5256 C C . LEU C 1 9 ? -1.803 76.540 -33.311 1.00 63.76 6 LEU C C 1
ATOM 5257 O O . LEU C 1 9 ? -2.481 77.217 -32.507 1.00 64.07 6 LEU C O 1
ATOM 5262 N N . ILE C 1 10 ? -1.665 75.214 -33.255 1.00 63.87 7 ILE C N 1
ATOM 5263 C CA . ILE C 1 10 ? -2.022 74.430 -32.095 1.00 63.56 7 ILE C CA 1
ATOM 5264 C C . ILE C 1 10 ? -0.680 74.122 -31.467 1.00 63.86 7 ILE C C 1
ATOM 5265 O O . ILE C 1 10 ? 0.237 73.614 -32.139 1.00 64.31 7 ILE C O 1
ATOM 5270 N N . ILE C 1 11 ? -0.528 74.467 -30.204 1.00 64.01 8 ILE C N 1
ATOM 5271 C CA . ILE C 1 11 ? 0.722 74.185 -29.496 1.00 63.95 8 ILE C CA 1
ATOM 5272 C C . ILE C 1 11 ? 0.484 73.135 -28.444 1.00 63.86 8 ILE C C 1
ATOM 5273 O O . ILE C 1 11 ? -0.292 73.361 -27.529 1.00 63.54 8 ILE C O 1
ATOM 5278 N N . ASP C 1 12 ? 1.126 71.975 -28.622 1.00 63.70 9 ASP C N 1
ATOM 5279 C CA . ASP C 1 12 ? 1.054 70.897 -27.642 1.00 63.60 9 ASP C CA 1
ATOM 5280 C C . ASP C 1 12 ? 2.300 70.968 -26.749 1.00 63.39 9 ASP C C 1
ATOM 5281 O O . ASP C 1 12 ? 3.413 71.110 -27.253 1.00 63.33 9 ASP C O 1
ATOM 5286 N N . THR C 1 13 ? 2.119 70.889 -25.428 1.00 63.20 10 THR C N 1
ATOM 5287 C CA . THR C 1 13 ? 3.166 71.326 -24.507 1.00 63.64 10 THR C CA 1
ATOM 5288 C C . THR C 1 13 ? 3.099 70.722 -23.121 1.00 64.25 10 THR C C 1
ATOM 5289 O O . THR C 1 13 ? 2.017 70.483 -22.587 1.00 64.58 10 THR C O 1
ATOM 5293 N N . ASP C 1 14 ? 4.271 70.496 -22.532 1.00 64.92 11 ASP C N 1
ATOM 5294 C CA . ASP C 1 14 ? 4.347 70.050 -21.153 1.00 65.68 11 ASP C CA 1
ATOM 5295 C C . ASP C 1 14 ? 4.725 71.171 -20.201 1.00 66.17 11 ASP C C 1
ATOM 5296 O O . ASP C 1 14 ? 5.132 70.918 -19.072 1.00 66.81 11 ASP C O 1
ATOM 5301 N N . CYS C 1 15 ? 4.600 72.407 -20.677 1.00 66.34 12 CYS C N 1
ATOM 5302 C CA . CYS C 1 15 ? 4.480 73.585 -19.807 1.00 66.94 12 CYS C CA 1
ATOM 5303 C C . CYS C 1 15 ? 5.652 73.881 -18.882 1.00 66.30 12 CYS C C 1
ATOM 5304 O O . CYS C 1 15 ? 5.449 74.319 -17.747 1.00 65.95 12 CYS C O 1
ATOM 5307 N N . GLY C 1 16 ? 6.865 73.648 -19.376 1.00 65.77 13 GLY C N 1
ATOM 5308 C CA . GLY C 1 16 ? 8.076 74.078 -18.686 1.00 65.21 13 GLY C CA 1
ATOM 5309 C C . GLY C 1 16 ? 8.517 75.481 -19.090 1.00 65.21 13 GLY C C 1
ATOM 5310 O O . GLY C 1 16 ? 7.828 76.189 -19.852 1.00 64.80 13 GLY C O 1
ATOM 5311 N N . GLY C 1 17 ? 9.681 75.864 -18.578 1.00 64.74 14 GLY C N 1
ATOM 5312 C CA . GLY C 1 17 ? 10.233 77.178 -18.777 1.00 64.06 14 GLY C CA 1
ATOM 5313 C C . GLY C 1 17 ? 10.496 77.511 -20.210 1.00 64.00 14 GLY C C 1
ATOM 5314 O O . GLY C 1 17 ? 10.141 78.601 -20.652 1.00 64.38 14 GLY C O 1
ATOM 5315 N N . ASP C 1 18 ? 11.117 76.596 -20.953 1.00 63.76 15 ASP C N 1
ATOM 5316 C CA . ASP C 1 18 ? 11.326 76.858 -22.374 1.00 62.99 15 ASP C CA 1
ATOM 5317 C C . ASP C 1 18 ? 10.024 76.780 -23.177 1.00 62.63 15 ASP C C 1
ATOM 5318 O O . ASP C 1 18 ? 9.857 77.495 -24.181 1.00 63.17 15 ASP C O 1
ATOM 5323 N N . ASP C 1 19 ? 9.092 75.928 -22.751 1.00 61.92 16 ASP C N 1
ATOM 5324 C CA . ASP C 1 19 ? 7.761 75.931 -23.373 1.00 61.57 16 ASP C CA 1
ATOM 5325 C C . ASP C 1 19 ? 7.120 77.326 -23.318 1.00 61.23 16 ASP C C 1
ATOM 5326 O O . ASP C 1 19 ? 6.532 77.738 -24.296 1.00 61.43 16 ASP C O 1
ATOM 5331 N N . ALA C 1 20 ? 7.234 78.020 -22.174 1.00 60.52 17 ALA C N 1
ATOM 5332 C CA . ALA C 1 20 ? 6.682 79.359 -22.001 1.00 60.54 17 ALA C CA 1
ATOM 5333 C C . ALA C 1 20 ? 7.307 80.383 -22.950 1.00 60.37 17 ALA C C 1
ATOM 5334 O O . ALA C 1 20 ? 6.581 81.119 -23.611 1.00 60.57 17 ALA C O 1
ATOM 5336 N N . ILE C 1 21 ? 8.638 80.411 -23.037 1.00 60.07 18 ILE C N 1
ATOM 5337 C CA . ILE C 1 21 ? 9.342 81.267 -24.005 1.00 59.72 18 ILE C CA 1
ATOM 5338 C C . ILE C 1 21 ? 8.841 80.971 -25.401 1.00 59.89 18 ILE C C 1
ATOM 5339 O O . ILE C 1 21 ? 8.569 81.882 -26.153 1.00 60.46 18 ILE C O 1
ATOM 5344 N N . ALA C 1 22 ? 8.699 79.698 -25.746 1.00 59.98 19 ALA C N 1
ATOM 5345 C CA . ALA C 1 22 ? 8.260 79.314 -27.081 1.00 59.84 19 ALA C CA 1
ATOM 5346 C C . ALA C 1 22 ? 6.879 79.889 -27.351 1.00 60.13 19 ALA C C 1
ATOM 5347 O O . ALA C 1 22 ? 6.648 80.495 -28.412 1.00 60.02 19 ALA C O 1
ATOM 5349 N N . ILE C 1 23 ? 5.967 79.732 -26.387 1.00 60.11 20 ILE C N 1
ATOM 5350 C CA . ILE C 1 23 ? 4.579 80.208 -26.555 1.00 59.88 20 ILE C CA 1
ATOM 5351 C C . ILE C 1 23 ? 4.574 81.727 -26.677 1.00 60.75 20 ILE C C 1
ATOM 5352 O O . ILE C 1 23 ? 3.907 82.282 -27.558 1.00 61.27 20 ILE C O 1
ATOM 5357 N N . MET C 1 24 ? 5.363 82.386 -25.828 1.00 60.95 21 MET C N 1
ATOM 5358 C CA . MET C 1 24 ? 5.564 83.831 -25.922 1.00 61.33 21 MET C CA 1
ATOM 5359 C C . MET C 1 24 ? 6.037 84.224 -27.326 1.00 61.60 21 MET C C 1
ATOM 5360 O O . MET C 1 24 ? 5.586 85.244 -27.876 1.00 61.63 21 MET C O 1
ATOM 5365 N N . LEU C 1 25 ? 6.943 83.429 -27.896 1.00 61.84 22 LEU C N 1
ATOM 5366 C CA . LEU C 1 25 ? 7.469 83.710 -29.249 1.00 62.43 22 LEU C CA 1
ATOM 5367 C C . LEU C 1 25 ? 6.333 83.671 -30.282 1.00 62.56 22 LEU C C 1
ATOM 5368 O O . LEU C 1 25 ? 6.114 84.647 -30.971 1.00 62.90 22 LEU C O 1
ATOM 5373 N N . ALA C 1 26 ? 5.587 82.572 -30.327 1.00 62.87 23 ALA C N 1
ATOM 5374 C CA . ALA C 1 26 ? 4.407 82.450 -31.169 1.00 63.42 23 ALA C CA 1
ATOM 5375 C C . ALA C 1 26 ? 3.431 83.604 -31.006 1.00 64.49 23 ALA C C 1
ATOM 5376 O O . ALA C 1 26 ? 2.914 84.129 -32.019 1.00 64.93 23 ALA C O 1
ATOM 5378 N N . MET C 1 27 ? 3.194 84.020 -29.758 1.00 64.79 24 MET C N 1
ATOM 5379 C CA . MET C 1 27 ? 2.207 85.056 -29.475 1.00 66.22 24 MET C CA 1
ATOM 5380 C C . MET C 1 27 ? 2.623 86.506 -29.725 1.00 65.83 24 MET C C 1
ATOM 5381 O O . MET C 1 27 ? 1.805 87.418 -29.658 1.00 65.83 24 MET C O 1
ATOM 5386 N N . THR C 1 28 ? 3.893 86.707 -30.035 1.00 65.95 25 THR C N 1
ATOM 5387 C CA . THR C 1 28 ? 4.417 88.042 -30.287 1.00 65.83 25 THR C CA 1
ATOM 5388 C C . THR C 1 28 ? 4.898 88.237 -31.731 1.00 66.12 25 THR C C 1
ATOM 5389 O O . THR C 1 28 ? 5.554 89.220 -32.054 1.00 66.48 25 THR C O 1
ATOM 5393 N N . GLN C 1 29 ? 4.564 87.305 -32.601 1.00 66.43 26 GLN C N 1
ATOM 5394 C CA . GLN C 1 29 ? 5.082 87.326 -33.940 1.00 66.67 26 GLN C CA 1
ATOM 5395 C C . GLN C 1 29 ? 3.921 87.749 -34.843 1.00 66.33 26 GLN C C 1
ATOM 5396 O O . GLN C 1 29 ? 2.773 87.336 -34.621 1.00 65.93 26 GLN C O 1
ATOM 5402 N N . PRO C 1 30 ? 4.191 88.614 -35.844 1.00 66.35 27 PRO C N 1
ATOM 5403 C CA . PRO C 1 30 ? 3.062 88.992 -36.722 1.00 66.29 27 PRO C CA 1
ATOM 5404 C C . PRO C 1 30 ? 2.646 87.861 -37.677 1.00 65.75 27 PRO C C 1
ATOM 5405 O O . PRO C 1 30 ? 3.460 86.979 -38.000 1.00 65.34 27 PRO C O 1
ATOM 5409 N N . ASP C 1 31 ? 1.378 87.892 -38.089 1.00 65.69 28 ASP C N 1
ATOM 5410 C CA . ASP C 1 31 ? 0.783 86.869 -38.964 1.00 65.87 28 ASP C CA 1
ATOM 5411 C C . ASP C 1 31 ? 0.800 85.473 -38.367 1.00 65.45 28 ASP C C 1
ATOM 5412 O O . ASP C 1 31 ? 0.755 84.503 -39.114 1.00 65.73 28 ASP C O 1
ATOM 5417 N N . VAL C 1 32 ? 0.887 85.384 -37.041 1.00 64.98 29 VAL C N 1
ATOM 5418 C CA . VAL C 1 32 ? 0.733 84.150 -36.288 1.00 64.41 29 VAL C CA 1
ATOM 5419 C C . VAL C 1 32 ? -0.393 84.351 -35.259 1.00 64.83 29 VAL C C 1
ATOM 5420 O O . VAL C 1 32 ? -0.503 85.409 -34.659 1.00 64.54 29 VAL C O 1
ATOM 5424 N N . GLU C 1 33 ? -1.201 83.311 -35.051 1.00 65.09 30 GLU C N 1
ATOM 5425 C CA . GLU C 1 33 ? -2.228 83.290 -34.022 1.00 65.44 30 GLU C CA 1
ATOM 5426 C C . GLU C 1 33 ? -2.225 81.894 -33.432 1.00 64.77 30 GLU C C 1
ATOM 5427 O O . GLU C 1 33 ? -2.376 80.898 -34.171 1.00 65.46 30 GLU C O 1
ATOM 5433 N N . VAL C 1 34 ? -2.025 81.808 -32.122 1.00 63.50 31 VAL C N 1
ATOM 5434 C CA . VAL C 1 34 ? -2.145 80.550 -31.405 1.00 62.28 31 VAL C CA 1
ATOM 5435 C C . VAL C 1 34 ? -3.633 80.344 -31.164 1.00 62.01 31 VAL C C 1
ATOM 5436 O O . VAL C 1 34 ? -4.258 81.154 -30.466 1.00 61.62 31 VAL C O 1
ATOM 5440 N N . ILE C 1 35 ? -4.200 79.272 -31.718 1.00 61.12 32 ILE C N 1
ATOM 5441 C CA . ILE C 1 35 ? -5.647 79.055 -31.549 1.00 60.65 32 ILE C CA 1
ATOM 5442 C C . ILE C 1 35 ? -6.006 78.038 -30.468 1.00 60.73 32 ILE C C 1
ATOM 5443 O O . ILE C 1 35 ? -7.139 78.009 -30.050 1.00 61.51 32 ILE C O 1
ATOM 5448 N N . ALA C 1 36 ? -5.049 77.235 -29.998 1.00 60.01 33 ALA C N 1
ATOM 5449 C CA . ALA C 1 36 ? -5.287 76.316 -28.877 1.00 60.10 33 ALA C CA 1
ATOM 5450 C C . ALA C 1 36 ? -3.975 75.878 -28.268 1.00 60.03 33 ALA C C 1
ATOM 5451 O O . ALA C 1 36 ? -2.964 75.758 -28.966 1.00 59.51 33 ALA C O 1
ATOM 5453 N N . ILE C 1 37 ? -3.996 75.643 -26.963 1.00 59.26 34 ILE C N 1
ATOM 5454 C CA . ILE C 1 37 ? -2.834 75.072 -26.299 1.00 58.90 34 ILE C CA 1
ATOM 5455 C C . ILE C 1 37 ? -3.232 73.751 -25.672 1.00 59.09 34 ILE C C 1
ATOM 5456 O O . ILE C 1 37 ? -4.125 73.693 -24.855 1.00 59.67 34 ILE C O 1
ATOM 5461 N N . THR C 1 38 ? -2.586 72.678 -26.057 1.00 59.95 35 THR C N 1
ATOM 5462 C CA . THR C 1 38 ? -2.947 71.357 -25.535 1.00 60.65 35 THR C CA 1
ATOM 5463 C C . THR C 1 38 ? -1.860 70.909 -24.574 1.00 60.76 35 THR C C 1
ATOM 5464 O O . THR C 1 38 ? -0.677 70.971 -24.898 1.00 61.38 35 THR C O 1
ATOM 5468 N N . VAL C 1 39 ? -2.264 70.510 -23.375 1.00 60.47 36 VAL C N 1
ATOM 5469 C CA . VAL C 1 39 ? -1.305 70.181 -22.335 1.00 60.30 36 VAL C CA 1
ATOM 5470 C C . VAL C 1 39 ? -1.014 68.682 -22.280 1.00 60.75 36 VAL C C 1
ATOM 5471 O O . VAL C 1 39 ? -1.921 67.857 -22.384 1.00 60.86 36 VAL C O 1
ATOM 5475 N N . VAL C 1 40 ? 0.260 68.334 -22.147 1.00 60.76 37 VAL C N 1
ATOM 5476 C CA . VAL C 1 40 ? 0.674 66.945 -22.043 1.00 60.15 37 VAL C CA 1
ATOM 5477 C C . VAL C 1 40 ? 1.608 66.762 -20.818 1.00 60.57 37 VAL C C 1
ATOM 5478 O O . VAL C 1 40 ? 2.286 67.702 -20.411 1.00 59.91 37 VAL C O 1
ATOM 5482 N N . TRP C 1 41 ? 1.622 65.554 -20.243 1.00 60.76 38 TRP C N 1
ATOM 5483 C CA . TRP C 1 41 ? 2.541 65.225 -19.149 1.00 61.07 38 TRP C CA 1
ATOM 5484 C C . TRP C 1 41 ? 3.961 65.352 -19.676 1.00 61.44 38 TRP C C 1
ATOM 5485 O O . TRP C 1 41 ? 4.176 65.324 -20.882 1.00 61.56 38 TRP C O 1
ATOM 5496 N N . GLY C 1 42 ? 4.931 65.490 -18.790 1.00 62.15 39 GLY C N 1
ATOM 5497 C CA . GLY C 1 42 ? 6.345 65.504 -19.200 1.00 63.14 39 GLY C CA 1
ATOM 5498 C C . GLY C 1 42 ? 7.226 65.990 -18.064 1.00 64.11 39 GLY C C 1
ATOM 5499 O O . GLY C 1 42 ? 7.547 65.232 -17.131 1.00 64.20 39 GLY C O 1
ATOM 5500 N N . ASN C 1 43 ? 7.641 67.245 -18.134 1.00 64.73 40 ASN C N 1
ATOM 5501 C CA . ASN C 1 43 ? 8.464 67.781 -17.058 1.00 66.51 40 ASN C CA 1
ATOM 5502 C C . ASN C 1 43 ? 7.660 68.206 -15.849 1.00 66.53 40 ASN C C 1
ATOM 5503 O O . ASN C 1 43 ? 8.178 68.294 -14.740 1.00 66.64 40 ASN C O 1
ATOM 5508 N N . VAL C 1 44 ? 6.381 68.471 -16.079 1.00 66.66 41 VAL C N 1
ATOM 5509 C CA . VAL C 1 44 ? 5.430 68.638 -14.980 1.00 66.48 41 VAL C CA 1
ATOM 5510 C C . VAL C 1 44 ? 4.148 67.881 -15.286 1.00 66.12 41 VAL C C 1
ATOM 5511 O O . VAL C 1 44 ? 3.801 67.664 -16.445 1.00 65.85 41 VAL C O 1
ATOM 5515 N N . GLU C 1 45 ? 3.473 67.456 -14.232 1.00 65.82 42 GLU C N 1
ATOM 5516 C CA . GLU C 1 45 ? 2.184 66.790 -14.364 1.00 66.58 42 GLU C CA 1
ATOM 5517 C C . GLU C 1 45 ? 1.091 67.757 -14.927 1.00 65.76 42 GLU C C 1
ATOM 5518 O O . GLU C 1 45 ? 1.143 68.994 -14.746 1.00 65.35 42 GLU C O 1
ATOM 5524 N N . VAL C 1 46 ? 0.129 67.172 -15.641 1.00 65.35 43 VAL C N 1
ATOM 5525 C CA . VAL C 1 46 ? -0.869 67.908 -16.404 1.00 64.98 43 VAL C CA 1
ATOM 5526 C C . VAL C 1 46 ? -1.579 68.993 -15.606 1.00 65.15 43 VAL C C 1
ATOM 5527 O O . VAL C 1 46 ? -1.799 70.101 -16.101 1.00 65.19 43 VAL C O 1
ATOM 5531 N N . ASN C 1 47 ? -1.922 68.674 -14.363 1.00 65.23 44 ASN C N 1
ATOM 5532 C CA . ASN C 1 47 ? -2.543 69.638 -13.471 1.00 65.00 44 ASN C CA 1
ATOM 5533 C C . ASN C 1 47 ? -1.673 70.859 -13.207 1.00 64.03 44 ASN C C 1
ATOM 5534 O O . ASN C 1 47 ? -2.159 71.969 -13.164 1.00 64.17 44 ASN C O 1
ATOM 5539 N N . GLN C 1 48 ? -0.384 70.640 -13.018 1.00 63.22 45 GLN C N 1
ATOM 5540 C CA . GLN C 1 48 ? 0.540 71.720 -12.788 1.00 62.25 45 GLN C CA 1
ATOM 5541 C C . GLN C 1 48 ? 0.718 72.476 -14.105 1.00 61.80 45 GLN C C 1
ATOM 5542 O O . GLN C 1 48 ? 0.831 73.689 -14.099 1.00 61.89 45 GLN C O 1
ATOM 5548 N N . GLY C 1 49 ? 0.712 71.752 -15.219 1.00 61.43 46 GLY C N 1
ATOM 5549 C CA . GLY C 1 49 ? 0.862 72.348 -16.550 1.00 61.18 46 GLY C CA 1
ATOM 5550 C C . GLY C 1 49 ? -0.248 73.333 -16.844 1.00 61.28 46 GLY C C 1
ATOM 5551 O O . GLY C 1 49 ? 0.001 74.474 -17.240 1.00 61.35 46 GLY C O 1
ATOM 5552 N N . MET C 1 50 ? -1.483 72.887 -16.615 1.00 61.08 47 MET C N 1
ATOM 5553 C CA . MET C 1 50 ? -2.690 73.741 -16.701 1.00 60.46 47 MET C CA 1
ATOM 5554 C C . MET C 1 50 ? -2.498 75.031 -15.915 1.00 60.26 47 MET C C 1
ATOM 5555 O O . MET C 1 50 ? -2.814 76.119 -16.422 1.00 59.96 47 MET C O 1
ATOM 5560 N N . GLU C 1 51 ? -1.983 74.916 -14.683 1.00 59.98 48 GLU C N 1
ATOM 5561 C CA . GLU C 1 51 ? -1.754 76.110 -13.858 1.00 60.18 48 GLU C CA 1
ATOM 5562 C C . GLU C 1 51 ? -0.731 77.037 -14.502 1.00 60.14 48 GLU C C 1
ATOM 5563 O O . GLU C 1 51 ? -0.921 78.244 -14.528 1.00 59.86 48 GLU C O 1
ATOM 5569 N N . ASN C 1 52 ? 0.337 76.456 -15.047 1.00 60.06 49 ASN C N 1
ATOM 5570 C CA . ASN C 1 52 ? 1.377 77.213 -15.709 1.00 59.97 49 ASN C CA 1
ATOM 5571 C C . ASN C 1 52 ? 0.844 77.999 -16.930 1.00 60.14 49 ASN C C 1
ATOM 5572 O O . ASN C 1 52 ? 1.063 79.217 -17.030 1.00 60.20 49 ASN C O 1
ATOM 5577 N N . ILE C 1 53 ? 0.106 77.315 -17.812 1.00 59.68 50 ILE C N 1
ATOM 5578 C CA . ILE C 1 53 ? -0.461 77.951 -18.993 1.00 59.82 50 ILE C CA 1
ATOM 5579 C C . ILE C 1 53 ? -1.371 79.102 -18.559 1.00 60.42 50 ILE C C 1
ATOM 5580 O O . ILE C 1 53 ? -1.337 80.200 -19.145 1.00 60.79 50 ILE C O 1
ATOM 5585 N N . GLY C 1 54 ? -2.142 78.859 -17.503 1.00 60.51 51 GLY C N 1
ATOM 5586 C CA . GLY C 1 54 ? -3.056 79.846 -16.973 1.00 60.48 51 GLY C CA 1
ATOM 5587 C C . GLY C 1 54 ? -2.327 81.097 -16.559 1.00 61.08 51 GLY C C 1
ATOM 5588 O O . GLY C 1 54 ? -2.789 82.220 -16.836 1.00 61.32 51 GLY C O 1
ATOM 5589 N N . LYS C 1 55 ? -1.187 80.921 -15.887 1.00 61.42 52 LYS C N 1
ATOM 5590 C CA . LYS C 1 55 ? -0.404 82.087 -15.418 1.00 61.42 52 LYS C CA 1
ATOM 5591 C C . LYS C 1 55 ? 0.241 82.818 -16.605 1.00 61.81 52 LYS C C 1
ATOM 5592 O O . LYS C 1 55 ? 0.389 84.044 -16.564 1.00 62.04 52 LYS C O 1
ATOM 5598 N N . LEU C 1 56 ? 0.605 82.078 -17.657 1.00 61.57 53 LEU C N 1
ATOM 5599 C CA . LEU C 1 56 ? 1.206 82.689 -18.827 1.00 61.66 53 LEU C CA 1
ATOM 5600 C C . LEU C 1 56 ? 0.156 83.477 -19.617 1.00 62.01 53 LEU C C 1
ATOM 5601 O O . LEU C 1 56 ? 0.437 84.569 -20.144 1.00 62.28 53 LEU C O 1
ATOM 5606 N N . LEU C 1 57 ? -1.061 82.948 -19.698 1.00 61.83 54 LEU C N 1
ATOM 5607 C CA . LEU C 1 57 ? -2.098 83.649 -20.455 1.00 61.45 54 LEU C CA 1
ATOM 5608 C C . LEU C 1 57 ? -2.607 84.886 -19.693 1.00 61.94 54 LEU C C 1
ATOM 5609 O O . LEU C 1 57 ? -2.961 85.905 -20.316 1.00 62.30 54 LEU C O 1
ATOM 5614 N N . ASP C 1 58 ? -2.609 84.811 -18.360 1.00 61.68 55 ASP C N 1
ATOM 5615 C CA . ASP C 1 58 ? -2.901 85.966 -17.513 1.00 62.04 55 ASP C CA 1
ATOM 5616 C C . ASP C 1 58 ? -2.035 87.156 -17.910 1.00 62.04 55 ASP C C 1
ATOM 5617 O O . ASP C 1 58 ? -2.538 88.262 -18.100 1.00 62.17 55 ASP C O 1
ATOM 5622 N N . LEU C 1 59 ? -0.734 86.912 -18.027 1.00 62.29 56 LEU C N 1
ATOM 5623 C CA . LEU C 1 59 ? 0.227 87.924 -18.433 1.00 62.53 56 LEU C CA 1
ATOM 5624 C C . LEU C 1 59 ? -0.202 88.646 -19.702 1.00 63.00 56 LEU C C 1
ATOM 5625 O O . LEU C 1 59 ? -0.059 89.852 -19.790 1.00 62.98 56 LEU C O 1
ATOM 5630 N N . TYR C 1 60 ? -0.726 87.898 -20.677 1.00 63.77 57 TYR C N 1
ATOM 5631 C CA . TYR C 1 60 ? -1.103 88.450 -21.982 1.00 64.38 57 TYR C CA 1
ATOM 5632 C C . TYR C 1 60 ? -2.563 88.900 -22.066 1.00 64.85 57 TYR C C 1
ATOM 5633 O O . TYR C 1 60 ? -2.947 89.555 -23.031 1.00 64.33 57 TYR C O 1
ATOM 5642 N N . ASP C 1 61 ? -3.339 88.575 -21.027 1.00 65.53 58 ASP C N 1
ATOM 5643 C CA A ASP C 1 61 ? -4.811 88.597 -21.014 0.50 65.94 58 ASP C CA 1
ATOM 5644 C CA B ASP C 1 61 ? -4.805 88.737 -21.079 0.50 65.88 58 ASP C CA 1
ATOM 5645 C C . ASP C 1 61 ? -5.434 88.000 -22.270 1.00 66.32 58 ASP C C 1
ATOM 5646 O O . ASP C 1 61 ? -6.431 88.467 -22.805 1.00 66.75 58 ASP C O 1
ATOM 5655 N N . ALA C 1 62 ? -4.843 86.904 -22.700 1.00 67.01 59 ALA C N 1
ATOM 5656 C CA . ALA C 1 62 ? -5.280 86.182 -23.879 1.00 67.43 59 ALA C CA 1
ATOM 5657 C C . ALA C 1 62 ? -6.401 85.200 -23.541 1.00 67.82 59 ALA C C 1
ATOM 5658 O O . ALA C 1 62 ? -6.351 84.511 -22.502 1.00 68.56 59 ALA C O 1
ATOM 5660 N N . ASP C 1 63 ? -7.406 85.125 -24.412 1.00 67.80 60 ASP C N 1
ATOM 5661 C CA . ASP C 1 63 ? -8.519 84.182 -24.217 1.00 67.99 60 ASP C CA 1
ATOM 5662 C C . ASP C 1 63 ? -8.369 82.898 -25.048 1.00 66.97 60 ASP C C 1
ATOM 5663 O O . ASP C 1 63 ? -9.363 82.246 -25.394 1.00 67.76 60 ASP C O 1
ATOM 5668 N N . ILE C 1 64 ? -7.123 82.524 -25.336 1.00 65.30 61 ILE C N 1
ATOM 5669 C CA . ILE C 1 64 ? -6.808 81.269 -26.021 1.00 63.74 61 ILE C CA 1
ATOM 5670 C C . ILE C 1 64 ? -7.250 80.075 -25.144 1.00 63.54 61 ILE C C 1
ATOM 5671 O O . ILE C 1 64 ? -6.923 80.017 -23.941 1.00 63.51 61 ILE C O 1
ATOM 5676 N N . PRO C 1 65 ? -8.012 79.129 -25.726 1.00 62.57 62 PRO C N 1
ATOM 5677 C CA . PRO C 1 65 ? -8.441 78.007 -24.908 1.00 61.70 62 PRO C CA 1
ATOM 5678 C C . PRO C 1 65 ? -7.309 76.999 -24.714 1.00 61.55 62 PRO C C 1
ATOM 5679 O O . PRO C 1 65 ? -6.498 76.840 -25.616 1.00 61.82 62 PRO C O 1
ATOM 5683 N N . PHE C 1 66 ? -7.243 76.349 -23.537 1.00 60.80 63 PHE C N 1
ATOM 5684 C CA . PHE C 1 66 ? -6.248 75.319 -23.287 1.00 60.28 63 PHE C CA 1
ATOM 5685 C C . PHE C 1 66 ? -6.848 74.065 -22.644 1.00 60.49 63 PHE C C 1
ATOM 5686 O O . PHE C 1 66 ? -7.827 74.143 -21.955 1.00 60.27 63 PHE C O 1
ATOM 5694 N N . PHE C 1 67 ? -6.251 72.911 -22.919 1.00 60.59 64 PHE C N 1
ATOM 5695 C CA . PHE C 1 67 ? -6.913 71.628 -22.673 1.00 60.90 64 PHE C CA 1
ATOM 5696 C C . PHE C 1 67 ? -6.024 70.575 -21.970 1.00 61.31 64 PHE C C 1
ATOM 5697 O O . PHE C 1 67 ? -4.805 70.482 -22.204 1.00 61.30 64 PHE C O 1
ATOM 5705 N N . ARG C 1 68 ? -6.657 69.797 -21.105 1.00 61.52 65 ARG C N 1
ATOM 5706 C CA . ARG C 1 68 ? -6.010 68.710 -20.397 1.00 62.09 65 ARG C CA 1
ATOM 5707 C C . ARG C 1 68 ? -5.824 67.512 -21.319 1.00 61.18 65 ARG C C 1
ATOM 5708 O O . ARG C 1 68 ? -6.773 67.057 -21.950 1.00 60.54 65 ARG C O 1
ATOM 5716 N N . GLY C 1 69 ? -4.611 66.976 -21.354 1.00 60.95 66 GLY C N 1
ATOM 5717 C CA . GLY C 1 69 ? -4.345 65.819 -22.168 1.00 61.29 66 GLY C CA 1
ATOM 5718 C C . GLY C 1 69 ? -3.859 64.653 -21.350 1.00 61.94 66 GLY C C 1
ATOM 5719 O O . GLY C 1 69 ? -4.219 64.517 -20.165 1.00 61.80 66 GLY C O 1
ATOM 5720 N N . ALA C 1 70 ? -3.042 63.804 -21.974 1.00 61.72 67 ALA C N 1
ATOM 5721 C CA . ALA C 1 70 ? -2.575 62.577 -21.320 1.00 62.42 67 ALA C CA 1
ATOM 5722 C C . ALA C 1 70 ? -1.694 62.784 -20.072 1.00 62.63 67 ALA C C 1
ATOM 5723 O O . ALA C 1 70 ? -0.791 63.602 -20.064 1.00 62.86 67 ALA C O 1
ATOM 5725 N N . GLU C 1 71 ? -1.968 62.024 -19.028 1.00 63.07 68 GLU C N 1
ATOM 5726 C CA . GLU C 1 71 ? -1.195 62.108 -17.791 1.00 63.95 68 GLU C CA 1
ATOM 5727 C C . GLU C 1 71 ? 0.007 61.168 -17.760 1.00 63.39 68 GLU C C 1
ATOM 5728 O O . GLU C 1 71 ? 0.785 61.181 -16.806 1.00 63.18 68 GLU C O 1
ATOM 5734 N N . GLY C 1 72 ? 0.158 60.374 -18.821 1.00 62.66 69 GLY C N 1
ATOM 5735 C CA . GLY C 1 72 ? 1.242 59.423 -18.935 1.00 61.74 69 GLY C CA 1
ATOM 5736 C C . GLY C 1 72 ? 1.372 58.981 -20.377 1.00 61.43 69 GLY C C 1
ATOM 5737 O O . GLY C 1 72 ? 0.568 59.383 -21.230 1.00 61.24 69 GLY C O 1
ATOM 5738 N N . PRO C 1 73 ? 2.369 58.131 -20.653 1.00 60.91 70 PRO C N 1
ATOM 5739 C CA . PRO C 1 73 ? 2.640 57.638 -21.977 1.00 60.58 70 PRO C CA 1
ATOM 5740 C C . PRO C 1 73 ? 1.451 56.914 -22.609 1.00 60.63 70 PRO C C 1
ATOM 5741 O O . PRO C 1 73 ? 0.559 56.409 -21.905 1.00 59.93 70 PRO C O 1
ATOM 5745 N N . LEU C 1 74 ? 1.454 56.856 -23.943 1.00 60.93 71 LEU C N 1
ATOM 5746 C CA . LEU C 1 74 ? 0.532 55.995 -24.683 1.00 61.15 71 LEU C CA 1
ATOM 5747 C C . LEU C 1 74 ? 0.482 54.563 -24.101 1.00 61.63 71 LEU C C 1
ATOM 5748 O O . LEU C 1 74 ? -0.606 53.986 -23.944 1.00 61.48 71 LEU C O 1
ATOM 5753 N N . VAL C 1 75 ? 1.656 54.003 -23.766 1.00 61.06 72 VAL C N 1
ATOM 5754 C CA . VAL C 1 75 ? 1.743 52.624 -23.315 1.00 61.11 72 VAL C CA 1
ATOM 5755 C C . VAL C 1 75 ? 2.703 52.486 -22.141 1.00 61.65 72 VAL C C 1
ATOM 5756 O O . VAL C 1 75 ? 3.918 52.707 -22.295 1.00 62.01 72 VAL C O 1
ATOM 5760 N N . GLY C 1 76 ? 2.188 52.046 -20.996 1.00 62.08 73 GLY C N 1
ATOM 5761 C CA . GLY C 1 76 ? 3.007 51.742 -19.813 1.00 62.35 73 GLY C CA 1
ATOM 5762 C C . GLY C 1 76 ? 3.331 52.944 -18.950 1.00 63.40 73 GLY C C 1
ATOM 5763 O O . GLY C 1 76 ? 3.066 54.066 -19.348 1.00 63.65 73 GLY C O 1
ATOM 5764 N N . GLU C 1 77 ? 3.880 52.699 -17.754 1.00 64.50 74 GLU C N 1
ATOM 5765 C CA . GLU C 1 77 ? 4.425 53.735 -16.825 1.00 65.54 74 GLU C CA 1
ATOM 5766 C C . GLU C 1 77 ? 5.549 54.537 -17.503 1.00 65.26 74 GLU C C 1
ATOM 5767 O O . GLU C 1 77 ? 6.320 53.971 -18.301 1.00 65.64 74 GLU C O 1
ATOM 5773 N N . ARG C 1 78 ? 5.677 55.820 -17.161 1.00 64.95 75 ARG C N 1
ATOM 5774 C CA . ARG C 1 78 ? 6.819 56.633 -17.626 1.00 64.42 75 ARG C CA 1
ATOM 5775 C C . ARG C 1 78 ? 8.148 55.969 -17.247 1.00 64.56 75 ARG C C 1
ATOM 5776 O O . ARG C 1 78 ? 8.276 55.373 -16.166 1.00 64.15 75 ARG C O 1
ATOM 5784 N N . GLU C 1 79 ? 9.122 56.045 -18.153 1.00 64.87 76 GLU C N 1
ATOM 5785 C CA . GLU C 1 79 ? 10.439 55.470 -17.921 1.00 65.05 76 GLU C CA 1
ATOM 5786 C C . GLU C 1 79 ? 11.454 56.611 -17.821 1.00 65.69 76 GLU C C 1
ATOM 5787 O O . GLU C 1 79 ? 12.657 56.390 -17.696 1.00 65.62 76 GLU C O 1
ATOM 5793 N N . THR C 1 80 ? 10.937 57.840 -17.862 1.00 66.48 77 THR C N 1
ATOM 5794 C CA . THR C 1 80 ? 11.725 59.027 -17.561 1.00 67.26 77 THR C CA 1
ATOM 5795 C C . THR C 1 80 ? 11.424 59.572 -16.155 1.00 68.25 77 THR C C 1
ATOM 5796 O O . THR C 1 80 ? 10.465 59.164 -15.497 1.00 67.76 77 THR C O 1
ATOM 5800 N N . VAL C 1 81 ? 12.255 60.525 -15.741 1.00 69.93 78 VAL C N 1
ATOM 5801 C CA . VAL C 1 81 ? 12.158 61.226 -14.459 1.00 71.32 78 VAL C CA 1
ATOM 5802 C C . VAL C 1 81 ? 11.907 62.714 -14.769 1.00 71.89 78 VAL C C 1
ATOM 5803 O O . VAL C 1 81 ? 12.354 63.194 -15.819 1.00 71.87 78 VAL C O 1
ATOM 5807 N N . GLN C 1 82 ? 11.180 63.420 -13.894 1.00 72.90 79 GLN C N 1
ATOM 5808 C CA . GLN C 1 82 ? 10.986 64.885 -14.019 1.00 73.83 79 GLN C CA 1
ATOM 5809 C C . GLN C 1 82 ? 12.317 65.583 -13.730 1.00 73.73 79 GLN C C 1
ATOM 5810 O O . GLN C 1 82 ? 12.949 65.323 -12.697 1.00 73.92 79 GLN C O 1
ATOM 5816 N N . TRP C 1 83 ? 12.744 66.439 -14.661 1.00 73.71 80 TRP C N 1
ATOM 5817 C CA . TRP C 1 83 ? 14.066 67.079 -14.608 1.00 73.40 80 TRP C CA 1
ATOM 5818 C C . TRP C 1 83 ? 14.281 67.979 -13.379 1.00 72.82 80 TRP C C 1
ATOM 5819 O O . TRP C 1 83 ? 15.251 67.801 -12.643 1.00 72.42 80 TRP C O 1
ATOM 5830 N N . GLY C 1 84 ? 13.362 68.924 -13.164 1.00 72.35 81 GLY C N 1
ATOM 5831 C CA . GLY C 1 84 ? 13.457 69.896 -12.060 1.00 71.47 81 GLY C CA 1
ATOM 5832 C C . GLY C 1 84 ? 14.398 71.072 -12.304 1.00 71.10 81 GLY C C 1
ATOM 5833 O O . GLY C 1 84 ? 14.723 71.791 -11.376 1.00 70.70 81 GLY C O 1
ATOM 5834 N N . GLY C 1 85 ? 14.835 71.265 -13.552 1.00 70.80 82 GLY C N 1
ATOM 5835 C CA . GLY C 1 85 ? 15.735 72.367 -13.907 1.00 70.06 82 GLY C CA 1
ATOM 5836 C C . GLY C 1 85 ? 15.097 73.737 -13.796 1.00 69.51 82 GLY C C 1
ATOM 5837 O O . GLY C 1 85 ? 15.758 74.704 -13.412 1.00 69.40 82 GLY C O 1
ATOM 5838 N N . PHE C 1 86 ? 13.812 73.816 -14.132 1.00 69.06 83 PHE C N 1
ATOM 5839 C CA . PHE C 1 86 ? 13.051 75.050 -13.969 1.00 68.68 83 PHE C CA 1
ATOM 5840 C C . PHE C 1 86 ? 12.428 75.245 -12.575 1.00 68.18 83 PHE C C 1
ATOM 5841 O O . PHE C 1 86 ? 11.804 76.280 -12.308 1.00 68.45 83 PHE C O 1
ATOM 5849 N N . GLY C 1 87 ? 12.624 74.275 -11.685 1.00 67.30 84 GLY C N 1
ATOM 5850 C CA . GLY C 1 87 ? 12.072 74.337 -10.313 1.00 66.70 84 GLY C CA 1
ATOM 5851 C C . GLY C 1 87 ? 11.001 73.279 -10.106 1.00 66.22 84 GLY C C 1
ATOM 5852 O O . GLY C 1 87 ? 10.600 72.594 -11.063 1.00 65.95 84 GLY C O 1
ATOM 5853 N N . SER C 1 88 ? 10.506 73.156 -8.881 1.00 65.65 85 SER C N 1
ATOM 5854 C CA . SER C 1 88 ? 9.515 72.112 -8.559 1.00 65.64 85 SER C CA 1
ATOM 5855 C C . SER C 1 88 ? 8.184 72.164 -9.345 1.00 65.07 85 SER C C 1
ATOM 5856 O O . SER C 1 88 ? 7.515 71.141 -9.506 1.00 65.32 85 SER C O 1
ATOM 5859 N N . ASP C 1 89 ? 7.793 73.340 -9.824 1.00 64.05 86 ASP C N 1
ATOM 5860 C CA . ASP C 1 89 ? 6.595 73.456 -10.656 1.00 63.16 86 ASP C CA 1
ATOM 5861 C C . ASP C 1 89 ? 6.913 73.612 -12.172 1.00 62.58 86 ASP C C 1
ATOM 5862 O O . ASP C 1 89 ? 6.014 73.866 -12.996 1.00 61.84 86 ASP C O 1
ATOM 5867 N N . GLY C 1 90 ? 8.197 73.448 -12.507 1.00 62.03 87 GLY C N 1
ATOM 5868 C CA . GLY C 1 90 ? 8.714 73.689 -13.850 1.00 61.28 87 GLY C CA 1
ATOM 5869 C C . GLY C 1 90 ? 8.549 75.098 -14.389 1.00 60.88 87 GLY C C 1
ATOM 5870 O O . GLY C 1 90 ? 8.629 75.310 -15.585 1.00 60.83 87 GLY C O 1
ATOM 5871 N N . PHE C 1 91 ? 8.355 76.065 -13.501 1.00 60.89 88 PHE C N 1
ATOM 5872 C CA . PHE C 1 91 ? 7.924 77.385 -13.905 1.00 60.51 88 PHE C CA 1
ATOM 5873 C C . PHE C 1 91 ? 8.503 78.465 -12.975 1.00 60.66 88 PHE C C 1
ATOM 5874 O O . PHE C 1 91 ? 7.940 79.553 -12.826 1.00 60.47 88 PHE C O 1
ATOM 5882 N N . GLY C 1 92 ? 9.626 78.142 -12.342 1.00 60.96 89 GLY C N 1
ATOM 5883 C CA . GLY C 1 92 ? 10.356 79.096 -11.523 1.00 61.52 89 GLY C CA 1
ATOM 5884 C C . GLY C 1 92 ? 10.100 79.090 -10.025 1.00 62.16 89 GLY C C 1
ATOM 5885 O O . GLY C 1 92 ? 10.821 79.778 -9.306 1.00 62.50 89 GLY C O 1
ATOM 5886 N N . ASP C 1 93 ? 9.120 78.309 -9.545 1.00 62.62 90 ASP C N 1
ATOM 5887 C CA . ASP C 1 93 ? 8.596 78.441 -8.140 1.00 63.91 90 ASP C CA 1
ATOM 5888 C C . ASP C 1 93 ? 8.530 79.922 -7.690 1.00 63.71 90 ASP C C 1
ATOM 5889 O O . ASP C 1 93 ? 9.091 80.290 -6.663 1.00 63.56 90 ASP C O 1
ATOM 5894 N N . ALA C 1 94 ? 7.852 80.742 -8.499 1.00 63.89 91 ALA C N 1
ATOM 5895 C CA . ALA C 1 94 ? 8.078 82.186 -8.536 1.00 63.96 91 ALA C CA 1
ATOM 5896 C C . ALA C 1 94 ? 7.045 82.985 -7.777 1.00 64.03 91 ALA C C 1
ATOM 5897 O O . ALA C 1 94 ? 7.216 84.190 -7.591 1.00 64.19 91 ALA C O 1
ATOM 5899 N N . GLY C 1 95 ? 5.972 82.315 -7.356 1.00 64.18 92 GLY C N 1
ATOM 5900 C CA . GLY C 1 95 ? 4.853 82.965 -6.677 1.00 63.89 92 GLY C CA 1
ATOM 5901 C C . GLY C 1 95 ? 3.963 83.798 -7.587 1.00 64.05 92 GLY C C 1
ATOM 5902 O O . GLY C 1 95 ? 3.385 84.800 -7.142 1.00 63.59 92 GLY C O 1
ATOM 5903 N N . PHE C 1 96 ? 3.854 83.407 -8.862 1.00 64.56 93 PHE C N 1
ATOM 5904 C CA . PHE C 1 96 ? 2.861 83.996 -9.759 1.00 65.01 93 PHE C CA 1
ATOM 5905 C C . PHE C 1 96 ? 1.466 83.834 -9.160 1.00 65.83 93 PHE C C 1
ATOM 5906 O O . PHE C 1 96 ? 1.175 82.799 -8.546 1.00 66.11 93 PHE C O 1
ATOM 5914 N N . PRO C 1 97 ? 0.603 84.863 -9.295 1.00 66.34 94 PRO C N 1
ATOM 5915 C CA . PRO C 1 97 ? -0.759 84.657 -8.784 1.00 66.50 94 PRO C CA 1
ATOM 5916 C C . PRO C 1 97 ? -1.446 83.536 -9.574 1.00 66.70 94 PRO C C 1
ATOM 5917 O O . PRO C 1 97 ? -1.287 83.465 -10.799 1.00 66.51 94 PRO C O 1
ATOM 5921 N N . PRO C 1 98 ? -2.149 82.628 -8.872 1.00 66.97 95 PRO C N 1
ATOM 5922 C CA . PRO C 1 98 ? -2.902 81.551 -9.515 1.00 66.94 95 PRO C CA 1
ATOM 5923 C C . PRO C 1 98 ? -3.947 82.118 -10.443 1.00 66.85 95 PRO C C 1
ATOM 5924 O O . PRO C 1 98 ? -4.523 83.183 -10.159 1.00 66.75 95 PRO C O 1
ATOM 5928 N N . SER C 1 99 ? -4.182 81.404 -11.539 1.00 66.94 96 SER C N 1
ATOM 5929 C CA . SER C 1 99 ? -5.038 81.868 -12.623 1.00 66.89 96 SER C CA 1
ATOM 5930 C C . SER C 1 99 ? -6.482 81.402 -12.461 1.00 67.06 96 SER C C 1
ATOM 5931 O O . SER C 1 99 ? -6.760 80.245 -12.117 1.00 67.00 96 SER C O 1
ATOM 5934 N N . GLN C 1 100 ? -7.401 82.325 -12.715 1.00 67.34 97 GLN C N 1
ATOM 5935 C CA . GLN C 1 100 ? -8.833 82.024 -12.767 1.00 67.48 97 GLN C CA 1
ATOM 5936 C C . GLN C 1 100 ? -9.235 81.421 -14.130 1.00 66.87 97 GLN C C 1
ATOM 5937 O O . GLN C 1 100 ? -10.376 80.977 -14.293 1.00 66.76 97 GLN C O 1
ATOM 5943 N N . ARG C 1 101 ? -8.306 81.401 -15.092 1.00 66.17 98 ARG C N 1
ATOM 5944 C CA . ARG C 1 101 ? -8.601 80.877 -16.429 1.00 65.89 98 ARG C CA 1
ATOM 5945 C C . ARG C 1 101 ? -8.784 79.364 -16.453 1.00 65.71 98 ARG C C 1
ATOM 5946 O O . ARG C 1 101 ? -9.530 78.851 -17.289 1.00 65.41 98 ARG C O 1
ATOM 5954 N N . VAL C 1 102 ? -8.137 78.670 -15.512 1.00 65.48 99 VAL C N 1
ATOM 5955 C CA . VAL C 1 102 ? -8.100 77.194 -15.472 1.00 65.50 99 VAL C CA 1
ATOM 5956 C C . VAL C 1 102 ? -9.505 76.564 -15.373 1.00 65.90 99 VAL C C 1
ATOM 5957 O O . VAL C 1 102 ? -9.895 75.751 -16.227 1.00 66.32 99 VAL C O 1
ATOM 5961 N N . ALA C 1 103 ? -10.260 76.960 -14.360 1.00 65.71 100 ALA C N 1
ATOM 5962 C CA . ALA C 1 103 ? -11.624 76.452 -14.143 1.00 66.25 100 ALA C CA 1
ATOM 5963 C C . ALA C 1 103 ? -12.634 76.765 -15.282 1.00 66.44 100 ALA C C 1
ATOM 5964 O O . ALA C 1 103 ? -13.668 76.106 -15.419 1.00 66.34 100 ALA C O 1
ATOM 5966 N N . LEU C 1 104 ? -12.327 77.781 -16.083 1.00 66.84 101 LEU C N 1
ATOM 5967 C CA . LEU C 1 104 ? -13.152 78.171 -17.210 1.00 66.96 101 LEU C CA 1
ATOM 5968 C C . LEU C 1 104 ? -12.979 77.267 -18.407 1.00 66.76 101 LEU C C 1
ATOM 5969 O O . LEU C 1 104 ? -13.821 77.252 -19.281 1.00 66.66 101 LEU C O 1
ATOM 5974 N N . GLN C 1 105 ? -11.874 76.537 -18.473 1.00 66.81 102 GLN C N 1
ATOM 5975 C CA . GLN C 1 105 ? -11.571 75.761 -19.675 1.00 67.09 102 GLN C CA 1
ATOM 5976 C C . GLN C 1 105 ? -12.522 74.582 -19.855 1.00 67.94 102 GLN C C 1
ATOM 5977 O O . GLN C 1 105 ? -13.028 74.046 -18.883 1.00 68.10 102 GLN C O 1
ATOM 5983 N N . PRO C 1 106 ? -12.796 74.205 -21.115 1.00 69.18 103 PRO C N 1
ATOM 5984 C CA . PRO C 1 106 ? -13.619 73.030 -21.441 1.00 69.94 103 PRO C CA 1
ATOM 5985 C C . PRO C 1 106 ? -12.992 71.719 -20.944 1.00 70.45 103 PRO C C 1
ATOM 5986 O O . PRO C 1 106 ? -11.771 71.648 -20.798 1.00 70.33 103 PRO C O 1
ATOM 5990 N N . LYS C 1 107 ? -13.820 70.701 -20.705 1.00 71.34 104 LYS C N 1
ATOM 5991 C CA . LYS C 1 107 ? -13.351 69.403 -20.155 1.00 72.14 104 LYS C CA 1
ATOM 5992 C C . LYS C 1 107 ? -12.720 68.480 -21.203 1.00 71.52 104 LYS C C 1
ATOM 5993 O O . LYS C 1 107 ? -11.945 67.610 -20.868 1.00 72.42 104 LYS C O 1
ATOM 5999 N N . ARG C 1 108 ? -13.098 68.659 -22.459 1.00 70.46 105 ARG C N 1
ATOM 6000 C CA . ARG C 1 108 ? -12.551 67.940 -23.608 1.00 69.51 105 ARG C CA 1
ATOM 6001 C C . ARG C 1 108 ? -11.056 67.559 -23.469 1.00 68.44 105 ARG C C 1
ATOM 6002 O O . ARG C 1 108 ? -10.210 68.436 -23.247 1.00 67.97 105 ARG C O 1
ATOM 6010 N N 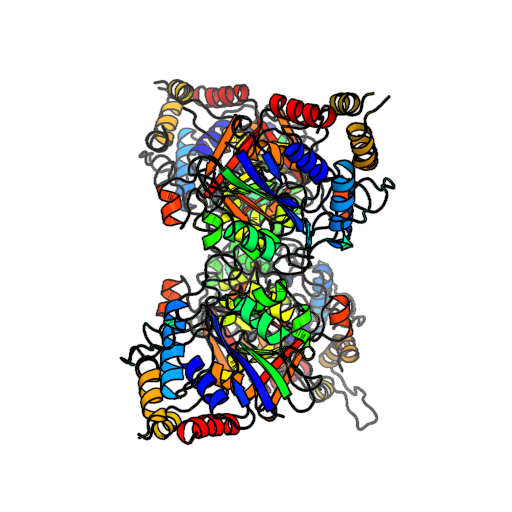. HIS C 1 109 ? -10.754 66.259 -23.595 1.00 67.07 106 HIS C N 1
ATOM 6011 C CA . HIS C 1 109 ? -9.393 65.767 -23.700 1.00 65.80 106 HIS C CA 1
ATOM 6012 C C . HIS C 1 109 ? -8.685 66.493 -24.858 1.00 65.42 106 HIS C C 1
ATOM 6013 O O . HIS C 1 109 ? -9.258 66.697 -25.943 1.00 65.11 106 HIS C O 1
ATOM 6020 N N . ALA C 1 110 ? -7.436 66.876 -24.631 1.00 64.25 107 ALA C N 1
ATOM 6021 C CA . ALA C 1 110 ? -6.618 67.531 -25.632 1.00 63.58 107 ALA C CA 1
ATOM 6022 C C . ALA C 1 110 ? -6.624 66.839 -27.020 1.00 63.75 107 ALA C C 1
ATOM 6023 O O . ALA C 1 110 ? -6.671 67.514 -28.082 1.00 63.92 107 ALA C O 1
ATOM 6025 N N . ALA C 1 111 ? -6.560 65.505 -27.018 1.00 63.18 108 ALA C N 1
ATOM 6026 C CA . ALA C 1 111 ? -6.626 64.732 -28.242 1.00 62.96 108 ALA C CA 1
ATOM 6027 C C . ALA C 1 111 ? -7.896 65.039 -29.030 1.00 63.19 108 ALA C C 1
ATOM 6028 O O . ALA C 1 111 ? -7.826 65.183 -30.242 1.00 63.10 108 ALA C O 1
ATOM 6030 N N . LEU C 1 112 ? -9.052 65.097 -28.353 1.00 62.66 109 LEU C N 1
ATOM 6031 C CA . LEU C 1 112 ? -10.303 65.327 -29.058 1.00 62.77 109 LEU C CA 1
ATOM 6032 C C . LEU C 1 112 ? -10.429 66.789 -29.502 1.00 62.60 109 LEU C C 1
ATOM 6033 O O . LEU C 1 112 ? -11.209 67.107 -30.396 1.00 62.95 109 LEU C O 1
ATOM 6038 N N . GLU C 1 113 ? -9.670 67.673 -28.864 1.00 62.27 110 GLU C N 1
ATOM 6039 C CA . GLU C 1 113 ? -9.645 69.066 -29.246 1.00 62.05 110 GLU C CA 1
ATOM 6040 C C . GLU C 1 113 ? -8.827 69.277 -30.530 1.00 62.03 110 GLU C C 1
ATOM 6041 O O . GLU C 1 113 ? -9.223 70.088 -31.407 1.00 61.61 110 GLU C O 1
ATOM 6047 N N . ILE C 1 114 ? -7.701 68.555 -30.650 1.00 61.36 111 ILE C N 1
ATOM 6048 C CA . ILE C 1 114 ? -6.931 68.580 -31.893 1.00 60.73 111 ILE C CA 1
ATOM 6049 C C . ILE C 1 114 ? -7.865 68.201 -33.042 1.00 61.37 111 ILE C C 1
ATOM 6050 O O . ILE C 1 114 ? -7.912 68.898 -34.091 1.00 61.23 111 ILE C O 1
ATOM 6055 N N . LEU C 1 115 ? -8.655 67.152 -32.828 1.00 61.67 112 LEU C N 1
ATOM 6056 C CA . LEU C 1 115 ? -9.577 66.672 -33.859 1.00 62.27 112 LEU C CA 1
ATOM 6057 C C . LEU C 1 115 ? -10.668 67.666 -34.185 1.00 62.69 112 LEU C C 1
ATOM 6058 O O . LEU C 1 115 ? -11.039 67.802 -35.326 1.00 62.76 112 LEU C O 1
ATOM 6063 N N . LYS C 1 116 ? -11.166 68.368 -33.173 1.00 63.67 113 LYS C N 1
ATOM 6064 C CA . LYS C 1 116 ? -12.217 69.358 -33.360 1.00 64.55 113 LYS C CA 1
ATOM 6065 C C . LYS C 1 116 ? -11.690 70.540 -34.172 1.00 64.33 113 LYS C C 1
ATOM 6066 O O . LYS C 1 116 ? -12.320 70.974 -35.139 1.00 64.57 113 LYS C O 1
ATOM 6072 N N . ILE C 1 117 ? -10.532 71.052 -33.783 1.00 64.38 114 ILE C N 1
ATOM 6073 C CA . ILE C 1 117 ? -9.894 72.155 -34.522 1.00 64.52 114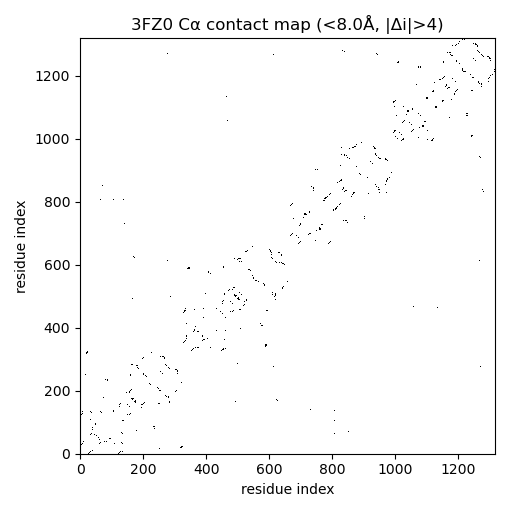 ILE C CA 1
ATOM 6074 C C . ILE C 1 117 ? -9.625 71.776 -35.990 1.00 64.60 114 ILE C C 1
ATOM 6075 O O . ILE C 1 117 ? -9.876 72.573 -36.901 1.00 64.48 114 ILE C O 1
ATOM 6080 N N . LEU C 1 118 ? -9.126 70.565 -36.211 1.00 64.79 115 LEU C N 1
ATOM 6081 C CA . LEU C 1 118 ? -8.837 70.085 -37.550 1.00 65.10 115 LEU C CA 1
ATOM 6082 C C . LEU C 1 118 ? -10.109 69.925 -38.367 1.00 66.11 115 LEU C C 1
ATOM 6083 O O . LEU C 1 118 ? -10.114 70.161 -39.593 1.00 66.03 115 LEU C O 1
ATOM 6088 N N . GLU C 1 119 ? -11.175 69.514 -37.682 1.00 67.01 116 GLU C N 1
ATOM 6089 C CA . GLU C 1 119 ? -12.470 69.322 -38.292 1.00 68.29 116 GLU C CA 1
ATOM 6090 C C . GLU C 1 119 ? -13.039 70.657 -38.739 1.00 68.73 116 GLU C C 1
ATOM 6091 O O . GLU C 1 119 ? -13.495 70.768 -39.857 1.00 68.99 116 GLU C O 1
ATOM 6097 N N . GLU C 1 120 ? -12.970 71.671 -37.882 1.00 69.37 117 GLU C N 1
ATOM 6098 C CA . GLU C 1 120 ? -13.469 73.016 -38.199 1.00 70.01 117 GLU C CA 1
ATOM 6099 C C . GLU C 1 120 ? -12.541 73.858 -39.115 1.00 69.74 117 GLU C C 1
ATOM 6100 O O . GLU C 1 120 ? -12.971 74.864 -39.645 1.00 69.39 117 GLU C O 1
ATOM 6106 N N . ALA C 1 121 ? -11.285 73.443 -39.307 1.00 69.72 118 ALA C N 1
ATOM 6107 C CA . ALA C 1 121 ? -10.281 74.225 -40.086 1.00 69.79 118 ALA C CA 1
ATOM 6108 C C . ALA C 1 121 ? -10.663 74.435 -41.563 1.00 70.22 118 ALA C C 1
ATOM 6109 O O . ALA C 1 121 ? -11.161 73.502 -42.191 1.00 70.16 118 ALA C O 1
ATOM 6111 N N . GLU C 1 122 ? -10.450 75.631 -42.139 1.00 70.69 119 GLU C N 1
ATOM 6112 C CA . GLU C 1 122 ? -10.570 75.800 -43.620 1.00 71.47 119 GLU C CA 1
ATOM 6113 C C . GLU C 1 122 ? -9.207 76.125 -44.261 1.00 71.12 119 GLU C C 1
ATOM 6114 O O . GLU C 1 122 ? -8.857 77.303 -44.440 1.00 71.17 119 GLU C O 1
ATOM 6120 N N . PRO C 1 123 ? -8.417 75.091 -44.568 1.00 70.98 120 PRO C N 1
ATOM 6121 C CA . PRO C 1 123 ? -7.058 75.376 -45.043 1.00 70.72 120 PRO C CA 1
ATOM 6122 C C . PRO C 1 123 ? -7.081 75.875 -46.493 1.00 70.12 120 PRO C C 1
ATOM 6123 O O . PRO C 1 123 ? -7.893 75.430 -47.315 1.00 70.15 120 PRO C O 1
ATOM 6127 N N . SER C 1 124 ? -6.224 76.853 -46.738 1.00 69.12 121 SER C N 1
ATOM 6128 C CA . SER C 1 124 ? -5.959 77.390 -48.028 1.00 68.28 121 SER C CA 1
ATOM 6129 C C . SER C 1 124 ? -4.480 77.705 -48.006 1.00 68.18 121 SER C C 1
ATOM 6130 O O . SER C 1 124 ? -3.805 77.377 -47.038 1.00 68.44 121 SER C O 1
ATOM 6133 N N . ASP C 1 125 ? -3.967 78.321 -49.058 1.00 68.25 122 ASP C N 1
ATOM 6134 C CA . ASP C 1 125 ? -2.568 78.727 -49.100 1.00 68.22 122 ASP C CA 1
ATOM 6135 C C . ASP C 1 125 ? -2.325 80.065 -48.390 1.00 68.44 122 ASP C C 1
ATOM 6136 O O . ASP C 1 125 ? -1.182 80.406 -48.114 1.00 68.41 122 ASP C O 1
ATOM 6141 N N . ASP C 1 126 ? -3.404 80.812 -48.111 1.00 68.30 123 ASP C N 1
ATOM 6142 C CA . ASP C 1 126 ? -3.360 82.030 -47.297 1.00 68.02 123 ASP C CA 1
ATOM 6143 C C . ASP C 1 126 ? -3.398 81.772 -45.782 1.00 67.27 123 ASP C C 1
ATOM 6144 O O . ASP C 1 126 ? -2.818 82.521 -45.026 1.00 67.34 123 ASP C O 1
ATOM 6149 N N . VAL C 1 127 ? -4.108 80.730 -45.354 1.00 66.25 124 VAL C N 1
ATOM 6150 C CA . VAL C 1 127 ? -4.363 80.445 -43.948 1.00 65.13 124 VAL C CA 1
ATOM 6151 C C . VAL C 1 127 ? -3.910 79.025 -43.628 1.00 64.96 124 VAL C C 1
ATOM 6152 O O . VAL C 1 127 ? -4.558 78.044 -44.034 1.00 65.67 124 VAL C O 1
ATOM 6156 N N . VAL C 1 128 ? -2.777 78.908 -42.948 1.00 63.61 125 VAL C N 1
ATOM 6157 C CA . VAL C 1 128 ? -2.241 77.609 -42.701 1.00 62.62 125 VAL C CA 1
ATOM 6158 C C . VAL C 1 128 ? -2.319 77.290 -41.241 1.00 61.68 125 VAL C C 1
ATOM 6159 O O . VAL C 1 128 ? -2.097 78.147 -40.386 1.00 61.41 125 VAL C O 1
ATOM 6163 N N . TYR C 1 129 ? -2.652 76.033 -41.022 1.00 60.32 126 TYR C N 1
ATOM 6164 C CA . TYR C 1 129 ? -2.680 75.485 -39.712 1.00 60.15 126 TYR C CA 1
ATOM 6165 C C . TYR C 1 129 ? -1.439 74.655 -39.519 1.00 60.38 126 TYR C C 1
ATOM 6166 O O . TYR C 1 129 ? -0.993 73.917 -40.425 1.00 60.43 126 TYR C O 1
ATOM 6175 N N . GLN C 1 130 ? -0.868 74.785 -38.332 1.00 60.37 127 GLN C N 1
ATOM 6176 C CA . GLN C 1 130 ? 0.365 74.083 -37.982 1.00 60.58 127 GLN C CA 1
ATOM 6177 C C . GLN C 1 130 ? 0.273 73.567 -36.566 1.00 60.22 127 GLN C C 1
ATOM 6178 O O . GLN C 1 130 ? -0.200 74.253 -35.683 1.00 60.72 127 GLN C O 1
ATOM 6184 N N . LEU C 1 131 ? 0.716 72.342 -36.356 1.00 60.56 128 LEU C N 1
ATOM 6185 C CA . LEU C 1 131 ? 0.834 71.777 -35.031 1.00 60.85 128 LEU C CA 1
ATOM 6186 C C . LEU C 1 131 ? 2.304 71.850 -34.659 1.00 61.02 128 LEU C C 1
ATOM 6187 O O . LEU C 1 131 ? 3.165 71.354 -35.404 1.00 61.09 128 LEU C O 1
ATOM 6192 N N . VAL C 1 132 ? 2.592 72.483 -33.524 1.00 60.53 129 VAL C N 1
ATOM 6193 C CA . VAL C 1 132 ? 3.933 72.472 -32.976 1.00 60.27 129 VAL C CA 1
ATOM 6194 C C . VAL C 1 132 ? 3.906 71.674 -31.681 1.00 60.78 129 VAL C C 1
ATOM 6195 O O . VAL C 1 132 ? 3.171 72.035 -30.727 1.00 61.41 129 VAL C O 1
ATOM 6199 N N . ALA C 1 133 ? 4.696 70.600 -31.632 1.00 60.38 130 ALA C N 1
ATOM 6200 C CA . ALA C 1 133 ? 4.696 69.735 -30.434 1.00 60.73 130 ALA C CA 1
ATOM 6201 C C . ALA C 1 133 ? 5.957 69.973 -29.607 1.00 61.01 130 ALA C C 1
ATOM 6202 O O . ALA C 1 133 ? 7.079 69.822 -30.118 1.00 60.96 130 ALA C O 1
ATOM 6204 N N . LEU C 1 134 ? 5.774 70.343 -28.339 1.00 61.03 131 LEU C N 1
ATOM 6205 C CA . LEU C 1 134 ? 6.887 70.746 -27.470 1.00 61.08 131 LEU C CA 1
ATOM 6206 C C . LEU C 1 134 ? 7.076 69.810 -26.279 1.00 61.52 131 LEU C C 1
ATOM 6207 O O . LEU C 1 134 ? 7.787 70.144 -25.309 1.00 61.80 131 LEU C O 1
ATOM 6212 N N . GLY C 1 135 ? 6.432 68.651 -26.350 1.00 61.50 132 GLY C N 1
ATOM 6213 C CA . GLY C 1 135 ? 6.523 67.692 -25.268 1.00 62.04 132 GLY C CA 1
ATOM 6214 C C . GLY C 1 135 ? 6.456 66.263 -25.759 1.00 61.83 132 GLY C C 1
ATOM 6215 O O . GLY C 1 135 ? 6.577 65.996 -26.948 1.00 62.01 132 GLY C O 1
ATOM 6216 N N . PRO C 1 136 ? 6.274 65.326 -24.838 1.00 61.61 133 PRO C N 1
ATOM 6217 C CA . PRO C 1 136 ? 6.036 63.981 -25.323 1.00 61.56 133 PRO C CA 1
ATOM 6218 C C . PRO C 1 136 ? 4.858 63.999 -26.316 1.00 61.56 133 PRO C C 1
ATOM 6219 O O . PRO C 1 136 ? 3.886 64.759 -26.141 1.00 61.27 133 PRO C O 1
ATOM 6223 N N . LEU C 1 137 ? 4.923 63.131 -27.316 1.00 61.39 134 LEU C N 1
ATOM 6224 C CA . LEU C 1 137 ? 3.913 63.121 -28.375 1.00 61.25 134 LEU C CA 1
ATOM 6225 C C . LEU C 1 137 ? 2.599 62.383 -28.069 1.00 61.24 134 LEU C C 1
ATOM 6226 O O . LEU C 1 137 ? 1.796 62.166 -28.980 1.00 61.77 134 LEU C O 1
ATOM 6231 N N . THR C 1 138 ? 2.358 62.027 -26.808 1.00 60.63 135 THR C N 1
ATOM 6232 C CA . THR C 1 138 ? 1.125 61.314 -26.466 1.00 60.39 135 THR C CA 1
ATOM 6233 C C . THR C 1 138 ? -0.195 61.852 -27.044 1.00 60.86 135 THR C C 1
ATOM 6234 O O . THR C 1 138 ? -0.912 61.096 -27.696 1.00 61.74 135 THR C O 1
ATOM 6238 N N . ASN C 1 139 ? -0.542 63.110 -26.782 1.00 59.90 136 ASN C N 1
ATOM 6239 C CA . ASN C 1 139 ? -1.782 63.664 -27.311 1.00 60.38 136 ASN C CA 1
ATOM 6240 C C . ASN C 1 139 ? -1.883 63.572 -28.850 1.00 60.88 136 ASN C C 1
ATOM 6241 O O . ASN C 1 139 ? -2.972 63.256 -29.380 1.00 61.30 136 ASN C O 1
ATOM 6246 N N . VAL C 1 140 ? -0.776 63.867 -29.547 1.00 60.05 137 VAL C N 1
ATOM 6247 C CA . VAL C 1 140 ? -0.765 63.867 -30.986 1.00 60.48 137 VAL C CA 1
ATOM 6248 C C . VAL C 1 140 ? -1.015 62.442 -31.510 1.00 61.49 137 VAL C C 1
ATOM 6249 O O . VAL C 1 140 ? -1.818 62.231 -32.443 1.00 61.86 137 VAL C O 1
ATOM 6253 N N . ALA C 1 141 ? -0.332 61.464 -30.901 1.00 61.43 138 ALA C N 1
ATOM 6254 C CA . ALA C 1 141 ? -0.432 60.057 -31.335 1.00 61.32 138 ALA C CA 1
ATOM 6255 C C . ALA C 1 141 ? -1.849 59.576 -31.166 1.00 61.02 138 ALA C C 1
ATOM 6256 O O . ALA C 1 141 ? -2.386 58.867 -32.022 1.00 61.22 138 ALA C O 1
ATOM 6258 N N . LEU C 1 142 ? -2.445 59.981 -30.053 1.00 60.77 139 LEU C N 1
ATOM 6259 C CA . LEU C 1 142 ? -3.761 59.534 -29.657 1.00 60.62 139 LEU C CA 1
ATOM 6260 C C . LEU C 1 142 ? -4.751 60.120 -30.643 1.00 60.51 139 LEU C C 1
ATOM 6261 O O . LEU C 1 142 ? -5.627 59.423 -31.116 1.00 60.67 139 LEU C O 1
ATOM 6266 N N . ALA C 1 143 ? -4.591 61.403 -30.978 1.00 60.19 140 ALA C N 1
ATOM 6267 C CA . ALA C 1 143 ? -5.414 62.030 -32.002 1.00 60.40 140 ALA C CA 1
ATOM 6268 C C . ALA C 1 143 ? -5.243 61.346 -33.373 1.00 60.46 140 ALA C C 1
ATOM 6269 O O . ALA C 1 143 ? -6.223 61.045 -34.028 1.00 60.88 140 ALA C O 1
ATOM 6271 N N . LEU C 1 144 ? -4.006 61.105 -33.786 1.00 60.31 141 LEU C N 1
ATOM 6272 C CA . LEU C 1 144 ? -3.715 60.407 -35.018 1.00 60.86 141 LEU C CA 1
ATOM 6273 C C . LEU C 1 144 ? -4.366 59.018 -35.142 1.00 61.21 141 LEU C C 1
ATOM 6274 O O . LEU C 1 144 ? -4.867 58.677 -36.226 1.00 61.25 141 LEU C O 1
ATOM 6279 N N . ARG C 1 145 ? -4.372 58.220 -34.055 1.00 61.27 142 ARG C N 1
ATOM 6280 C CA A ARG C 1 145 ? -4.998 56.889 -34.031 0.50 61.02 142 ARG C CA 1
ATOM 6281 C CA B ARG C 1 145 ? -4.981 56.911 -34.158 0.50 61.39 142 ARG C CA 1
ATOM 6282 C C . ARG C 1 145 ? -6.511 56.979 -34.206 1.00 61.70 142 ARG C C 1
ATOM 6283 O O . ARG C 1 145 ? -7.156 56.099 -34.786 1.00 62.83 142 ARG C O 1
ATOM 6298 N N . LEU C 1 146 ? -7.096 58.037 -33.676 1.00 62.00 143 LEU C N 1
ATOM 6299 C CA . LEU C 1 146 ? -8.545 58.148 -33.722 1.00 62.97 143 LEU C CA 1
ATOM 6300 C C . LEU C 1 146 ? -9.133 58.645 -35.055 1.00 63.13 143 LEU C C 1
ATOM 6301 O O . LEU C 1 146 ? -10.216 58.220 -35.462 1.00 63.36 143 LEU C O 1
ATOM 6306 N N . ASN C 1 147 ? -8.447 59.569 -35.712 1.00 62.81 144 ASN C N 1
ATOM 6307 C CA . ASN C 1 147 ? -8.923 60.103 -36.974 1.00 62.93 144 ASN C CA 1
ATOM 6308 C C . ASN C 1 147 ? -7.747 60.586 -37.830 1.00 63.11 144 ASN C C 1
ATOM 6309 O O . ASN C 1 147 ? -7.510 61.797 -37.957 1.00 63.34 144 ASN C O 1
ATOM 6314 N N . PRO C 1 148 ? -7.012 59.636 -38.440 1.00 62.86 145 PRO C N 1
ATOM 6315 C CA . PRO C 1 148 ? -5.781 59.975 -39.140 1.00 62.56 145 PRO C CA 1
ATOM 6316 C C . PRO C 1 148 ? -5.956 60.918 -40.340 1.00 62.69 145 PRO C C 1
ATOM 6317 O O . PRO C 1 148 ? -5.041 61.704 -40.613 1.00 62.61 145 PRO C O 1
ATOM 6321 N N . ASP C 1 149 ? -7.094 60.821 -41.039 1.00 62.82 146 ASP C N 1
ATOM 6322 C CA . ASP C 1 149 ? -7.395 61.637 -42.233 1.00 62.91 146 ASP C CA 1
ATOM 6323 C C . ASP C 1 149 ? -7.401 63.129 -42.028 1.00 62.70 146 ASP C C 1
ATOM 6324 O O . ASP C 1 149 ? -7.025 63.843 -42.939 1.00 63.80 146 ASP C O 1
ATOM 6329 N N . LEU C 1 150 ? -7.824 63.601 -40.862 1.00 62.37 147 LEU C N 1
ATOM 6330 C CA . LEU C 1 150 ? -7.948 65.028 -40.600 1.00 61.62 147 LEU C CA 1
ATOM 6331 C C . LEU C 1 150 ? -6.590 65.730 -40.566 1.00 61.55 147 LEU C C 1
ATOM 6332 O O . LEU C 1 150 ? -6.518 66.948 -40.707 1.00 61.26 147 LEU C O 1
ATOM 6337 N N . PHE C 1 151 ? -5.515 64.956 -40.403 1.00 61.50 148 PHE C N 1
ATOM 6338 C CA . PHE C 1 151 ? -4.173 65.522 -40.270 1.00 61.62 148 PHE C CA 1
ATOM 6339 C C . PHE C 1 151 ? -3.601 66.041 -41.603 1.00 62.46 148 PHE C C 1
ATOM 6340 O O . PHE C 1 151 ? -2.562 66.719 -41.639 1.00 62.80 148 PHE C O 1
ATOM 6348 N N . SER C 1 152 ? -4.318 65.799 -42.695 1.00 62.50 149 SER C N 1
ATOM 6349 C CA . SER C 1 152 ? -3.885 66.341 -43.973 1.00 62.95 149 SER C CA 1
ATOM 6350 C C . SER C 1 152 ? -4.315 67.809 -44.105 1.00 63.42 149 SER C C 1
ATOM 6351 O O . SER C 1 152 ? -3.934 68.511 -45.062 1.00 63.29 149 SER C O 1
ATOM 6354 N N . LYS C 1 153 ? -5.145 68.265 -43.177 1.00 63.40 150 LYS C N 1
ATOM 6355 C CA . LYS C 1 153 ? -5.571 69.655 -43.181 1.00 63.52 150 LYS C CA 1
ATOM 6356 C C . LYS C 1 153 ? -4.465 70.564 -42.662 1.00 63.63 150 LYS C C 1
ATOM 6357 O O . LYS C 1 153 ? -4.578 71.773 -42.762 1.00 64.67 150 LYS C O 1
ATOM 6363 N N . LEU C 1 154 ? -3.395 69.996 -42.109 1.00 63.45 151 LEU C N 1
ATOM 6364 C CA . LEU C 1 154 ? -2.250 70.795 -41.649 1.00 62.75 151 LEU C CA 1
ATOM 6365 C C . LEU C 1 154 ? -1.242 71.016 -42.773 1.00 63.30 151 LEU C C 1
ATOM 6366 O O . LEU C 1 154 ? -0.907 70.093 -43.529 1.00 63.17 151 LEU C O 1
ATOM 6371 N N . GLY C 1 155 ? -0.764 72.253 -42.871 1.00 63.45 152 GLY C N 1
ATOM 6372 C CA . GLY C 1 155 ? 0.336 72.568 -43.724 1.00 63.83 152 GLY C CA 1
ATOM 6373 C C . GLY C 1 155 ? -0.088 72.876 -45.131 1.00 64.69 152 GLY C C 1
ATOM 6374 O O . GLY C 1 155 ? -1.250 73.036 -45.421 1.00 64.67 152 GLY C O 1
ATOM 6375 N N . THR C 1 156 ? 0.887 72.956 -46.011 1.00 65.81 153 THR C N 1
ATOM 6376 C CA . THR C 1 156 ? 0.666 73.186 -47.421 1.00 67.26 153 THR C CA 1
ATOM 6377 C C . THR C 1 156 ? 1.524 72.134 -48.118 1.00 68.03 153 THR C C 1
ATOM 6378 O O . THR C 1 156 ? 2.121 71.307 -47.439 1.00 68.70 153 THR C O 1
ATOM 6382 N N . ASP C 1 157 ? 1.603 72.138 -49.447 1.00 69.49 154 ASP C N 1
ATOM 6383 C CA . ASP C 1 157 ? 2.637 71.347 -50.135 1.00 70.39 154 ASP C CA 1
ATOM 6384 C C . ASP C 1 157 ? 4.037 71.902 -49.836 1.00 70.50 154 ASP C C 1
ATOM 6385 O O . ASP C 1 157 ? 5.024 71.229 -50.036 1.00 71.07 154 ASP C O 1
ATOM 6390 N N . THR C 1 158 ? 4.083 73.121 -49.315 1.00 70.29 155 THR C N 1
ATOM 6391 C CA . THR C 1 158 ? 5.295 73.885 -49.123 1.00 70.31 155 THR C CA 1
ATOM 6392 C C . THR C 1 158 ? 5.609 74.149 -47.637 1.00 69.77 155 THR C C 1
ATOM 6393 O O . THR C 1 158 ? 6.767 74.153 -47.233 1.00 69.69 155 THR C O 1
ATOM 6397 N N . ILE C 1 159 ? 4.564 74.400 -46.845 1.00 69.29 156 ILE C N 1
ATOM 6398 C CA . ILE C 1 159 ? 4.686 74.733 -45.421 1.00 68.41 156 ILE C CA 1
ATOM 6399 C C . ILE C 1 159 ? 4.389 73.499 -44.568 1.00 67.96 156 ILE C C 1
ATOM 6400 O O . ILE C 1 159 ? 3.348 72.869 -44.736 1.00 67.66 156 ILE C O 1
ATOM 6405 N N . PRO C 1 160 ? 5.321 73.138 -43.657 1.00 67.76 157 PRO C N 1
ATOM 6406 C CA . PRO C 1 160 ? 5.162 71.961 -42.778 1.00 67.28 157 PRO C CA 1
ATOM 6407 C C . PRO C 1 160 ? 3.951 72.057 -41.860 1.00 67.03 157 PRO C C 1
ATOM 6408 O O . PRO C 1 160 ? 3.721 73.093 -41.222 1.00 67.36 157 PRO C O 1
ATOM 6412 N N . GLY C 1 161 ? 3.194 70.969 -41.795 1.00 66.36 158 GLY C N 1
ATOM 6413 C CA . GLY C 1 161 ? 2.035 70.882 -40.928 1.00 65.32 158 GLY C CA 1
ATOM 6414 C C . GLY C 1 161 ? 2.390 70.533 -39.505 1.00 65.08 158 GLY C C 1
ATOM 6415 O O . GLY C 1 161 ? 1.666 70.880 -38.582 1.00 64.83 158 GLY C O 1
ATOM 6416 N N . ILE C 1 162 ? 3.502 69.829 -39.316 1.00 64.43 159 ILE C N 1
ATOM 6417 C CA . ILE C 1 162 ? 3.896 69.463 -37.981 1.00 63.73 159 ILE C CA 1
ATOM 6418 C C . ILE C 1 162 ? 5.385 69.698 -37.740 1.00 63.89 159 ILE C C 1
ATOM 6419 O O . ILE C 1 162 ? 6.240 69.294 -38.546 1.00 64.14 159 ILE C O 1
ATOM 6424 N N . VAL C 1 163 ? 5.678 70.387 -36.636 1.00 63.47 160 VAL C N 1
ATOM 6425 C CA . VAL C 1 163 ? 7.042 70.639 -36.200 1.00 62.97 160 VAL C CA 1
ATOM 6426 C C . VAL C 1 163 ? 7.137 70.170 -34.736 1.00 63.23 160 VAL C C 1
ATOM 6427 O O . VAL C 1 163 ? 6.287 70.502 -33.900 1.00 63.28 160 VAL C O 1
ATOM 6431 N N . ILE C 1 164 ? 8.148 69.371 -34.423 1.00 63.02 161 ILE C N 1
ATOM 6432 C CA . ILE C 1 164 ? 8.235 68.741 -33.110 1.00 62.76 161 ILE C CA 1
ATOM 6433 C C . ILE C 1 164 ? 9.610 69.020 -32.486 1.00 63.11 161 ILE C C 1
ATOM 6434 O O . ILE C 1 164 ? 10.639 68.974 -33.175 1.00 63.69 161 ILE C O 1
ATOM 6439 N N . MET C 1 165 ? 9.640 69.383 -31.212 1.00 62.65 162 MET C N 1
ATOM 6440 C CA . MET C 1 165 ? 10.896 69.406 -30.519 1.00 62.32 162 MET C CA 1
ATOM 6441 C C . MET C 1 165 ? 11.032 68.032 -29.919 1.00 62.52 162 MET C C 1
ATOM 6442 O O . MET C 1 165 ? 10.308 67.674 -28.934 1.00 62.04 162 MET C O 1
ATOM 6447 N N . ASN C 1 166 ? 11.958 67.277 -30.495 1.00 61.95 163 ASN C N 1
ATOM 6448 C CA . ASN C 1 166 ? 12.013 65.823 -30.328 1.00 62.65 163 ASN C CA 1
ATOM 6449 C C . ASN C 1 166 ? 13.316 65.212 -30.878 1.00 62.61 163 ASN C C 1
ATOM 6450 O O . ASN C 1 166 ? 13.780 65.578 -31.959 1.00 62.75 163 ASN C O 1
ATOM 6455 N N . GLY C 1 167 ? 13.894 64.284 -30.139 1.00 62.50 164 GLY C N 1
ATOM 6456 C CA . GLY C 1 167 ? 14.948 63.434 -30.682 1.00 62.61 164 GLY C CA 1
ATOM 6457 C C . GLY C 1 167 ? 16.327 64.060 -30.675 1.00 63.53 164 GLY C C 1
ATOM 6458 O O . GLY C 1 167 ? 16.548 65.184 -30.172 1.00 63.49 164 GLY C O 1
ATOM 6459 N N . THR C 1 168 ? 17.256 63.320 -31.272 1.00 64.00 165 THR C N 1
ATOM 6460 C CA . THR C 1 168 ? 18.624 63.775 -31.475 1.00 64.09 165 THR C CA 1
ATOM 6461 C C . THR C 1 168 ? 18.979 63.609 -32.948 1.00 64.50 165 THR C C 1
ATOM 6462 O O . THR C 1 168 ? 18.275 62.896 -33.674 1.00 64.98 165 THR C O 1
ATOM 6466 N N . SER C 1 169 ? 20.061 64.264 -33.390 1.00 63.99 166 SER C N 1
ATOM 6467 C CA . SER C 1 169 ? 20.604 64.000 -34.721 1.00 63.91 166 SER C CA 1
ATOM 6468 C C . SER C 1 169 ? 21.943 63.283 -34.611 1.00 63.85 166 SER C C 1
ATOM 6469 O O . SER C 1 169 ? 22.525 62.895 -35.612 1.00 63.63 166 SER C O 1
ATOM 6472 N N . GLU C 1 170 ? 22.419 63.109 -33.380 1.00 64.09 167 GLU C N 1
ATOM 6473 C CA . GLU C 1 170 ? 23.757 62.562 -33.131 1.00 64.95 167 GLU C CA 1
ATOM 6474 C C . GLU C 1 170 ? 23.761 61.606 -31.950 1.00 64.57 167 GLU C C 1
ATOM 6475 O O . GLU C 1 170 ? 24.826 61.205 -31.489 1.00 64.41 167 GLU C O 1
ATOM 6481 N N . SER C 1 171 ? 22.567 61.247 -31.490 1.00 64.47 168 SER C N 1
ATOM 6482 C CA . SER C 1 171 ? 22.348 60.457 -30.293 1.00 64.81 168 SER C CA 1
ATOM 6483 C C . SER C 1 171 ? 23.174 60.862 -29.063 1.00 64.04 168 SER C C 1
ATOM 6484 O O . SER C 1 171 ? 23.578 60.021 -28.270 1.00 63.74 168 SER C O 1
ATOM 6487 N N . LYS C 1 172 ? 23.381 62.168 -28.906 1.00 63.70 169 LYS C N 1
ATOM 6488 C CA . LYS C 1 172 ? 23.743 62.741 -27.613 1.00 63.69 169 LYS C CA 1
ATOM 6489 C C . LYS C 1 172 ? 22.481 62.860 -26.766 1.00 63.21 169 LYS C C 1
ATOM 6490 O O . LYS C 1 172 ? 21.888 63.944 -26.686 1.00 63.37 169 LYS C O 1
ATOM 6496 N N . GLY C 1 173 ? 22.060 61.749 -26.161 1.00 62.66 170 GLY C N 1
ATOM 6497 C CA . GLY C 1 173 ? 20.825 61.686 -25.376 1.00 61.80 170 GLY C CA 1
ATOM 6498 C C . GLY C 1 173 ? 20.982 62.419 -24.069 1.00 61.63 170 GLY C C 1
ATOM 6499 O O . GLY C 1 173 ? 22.026 62.363 -23.442 1.00 61.65 170 GLY C O 1
ATOM 6500 N N . ASN C 1 174 ? 19.954 63.144 -23.673 1.00 61.33 171 ASN C N 1
ATOM 6501 C CA . ASN C 1 174 ? 19.998 63.903 -22.420 1.00 61.18 171 ASN C CA 1
ATOM 6502 C C . ASN C 1 174 ? 19.083 63.276 -21.372 1.00 60.83 171 ASN C C 1
ATOM 6503 O O . ASN C 1 174 ? 18.948 63.803 -20.279 1.00 60.31 171 ASN C O 1
ATOM 6508 N N . SER C 1 175 ? 18.465 62.151 -21.741 1.00 60.65 172 SER C N 1
ATOM 6509 C CA . SER C 1 175 ? 17.574 61.395 -20.873 1.00 60.80 172 SER C CA 1
ATOM 6510 C C . SER C 1 175 ? 18.155 60.013 -20.504 1.00 59.85 172 SER C C 1
ATOM 6511 O O . SER C 1 175 ? 18.269 59.691 -19.342 1.00 59.57 172 SER C O 1
ATOM 6514 N N . ASN C 1 176 ? 18.478 59.191 -21.489 1.00 59.57 173 ASN C N 1
ATOM 6515 C CA . ASN C 1 176 ? 19.445 58.096 -21.278 1.00 59.63 173 ASN C CA 1
ATOM 6516 C C . ASN C 1 176 ? 20.691 58.376 -22.180 1.00 59.25 173 ASN C C 1
ATOM 6517 O O . ASN C 1 176 ? 20.819 59.483 -22.691 1.00 59.50 173 ASN C O 1
ATOM 6522 N N . MET C 1 177 ? 21.581 57.418 -22.398 1.00 58.35 174 MET C N 1
ATOM 6523 C CA . MET C 1 177 ? 22.749 57.724 -23.228 1.00 58.85 174 MET C CA 1
ATOM 6524 C C . MET C 1 177 ? 22.444 58.149 -24.682 1.00 59.26 174 MET C C 1
ATOM 6525 O O . MET C 1 177 ? 23.226 58.898 -25.261 1.00 59.43 174 MET C O 1
ATOM 6530 N N . ALA C 1 178 ? 21.301 57.713 -25.238 1.00 59.46 175 ALA C N 1
ATOM 6531 C CA . ALA C 1 178 ? 21.039 57.827 -26.663 1.00 59.84 175 ALA C CA 1
ATOM 6532 C C . ALA C 1 178 ? 19.848 58.707 -26.970 1.00 61.13 175 ALA C C 1
ATOM 6533 O O . ALA C 1 178 ? 19.805 59.342 -28.038 1.00 61.44 175 ALA C O 1
ATOM 6535 N N . ALA C 1 179 ? 18.894 58.753 -26.039 1.00 61.49 176 ALA C N 1
ATOM 6536 C CA . ALA C 1 179 ? 17.594 59.368 -26.286 1.00 61.81 176 ALA C CA 1
ATOM 6537 C C . ALA C 1 179 ? 17.385 60.751 -25.625 1.00 62.07 176 ALA C C 1
ATOM 6538 O O . ALA C 1 179 ? 17.782 60.984 -24.478 1.00 62.58 176 ALA C O 1
ATOM 6540 N N . GLU C 1 180 ? 16.718 61.637 -26.351 1.00 61.71 177 GLU C N 1
ATOM 6541 C CA . GLU C 1 180 ? 16.302 62.935 -25.850 1.00 61.82 177 GLU C CA 1
ATOM 6542 C C . GLU C 1 180 ? 15.027 62.719 -25.021 1.00 61.89 177 GLU C C 1
ATOM 6543 O O . GLU C 1 180 ? 14.285 61.743 -25.268 1.00 62.13 177 GLU C O 1
ATOM 6549 N N . PHE C 1 181 ? 14.781 63.624 -24.057 1.00 61.47 178 PHE C N 1
ATOM 6550 C CA . PHE C 1 181 ? 13.670 63.542 -23.062 1.00 61.27 178 PHE C CA 1
ATOM 6551 C C . PHE C 1 181 ? 12.270 63.287 -23.612 1.00 61.27 178 PHE C C 1
ATOM 6552 O O . PHE C 1 181 ? 11.605 62.341 -23.198 1.00 61.22 178 PHE C O 1
ATOM 6560 N N . ASN C 1 182 ? 11.822 64.141 -24.526 1.00 61.40 179 ASN C N 1
ATOM 6561 C CA . ASN C 1 182 ? 10.486 64.033 -25.106 1.00 61.54 179 ASN C CA 1
ATOM 6562 C C . ASN C 1 182 ? 10.337 62.699 -25.836 1.00 61.75 179 ASN C C 1
ATOM 6563 O O . ASN C 1 182 ? 9.287 62.049 -25.748 1.00 62.48 179 ASN C O 1
ATOM 6568 N N . SER C 1 183 ? 11.385 62.298 -26.550 1.00 61.40 180 SER C N 1
ATOM 6569 C CA . SER C 1 183 ? 11.342 61.065 -27.303 1.00 61.87 180 SER C CA 1
ATOM 6570 C C . SER C 1 183 ? 11.330 59.865 -26.337 1.00 61.51 180 SER C C 1
ATOM 6571 O O . SER C 1 183 ? 10.484 58.968 -26.448 1.00 61.56 180 SER C O 1
ATOM 6574 N N . HIS C 1 184 ? 12.234 59.885 -25.363 1.00 61.41 181 HIS C N 1
ATOM 6575 C CA . HIS C 1 184 ? 12.313 58.819 -24.363 1.00 61.17 181 HIS C CA 1
ATOM 6576 C C . HIS C 1 184 ? 11.010 58.750 -23.551 1.00 61.31 181 HIS C C 1
ATOM 6577 O O . HIS C 1 184 ? 10.551 57.665 -23.204 1.00 61.01 181 HIS C O 1
ATOM 6584 N N . CYS C 1 185 ? 10.401 59.896 -23.270 1.00 61.16 182 CYS C N 1
ATOM 6585 C CA . CYS C 1 185 ? 9.113 59.915 -22.550 1.00 61.14 182 CYS C CA 1
ATOM 6586 C C . CYS C 1 185 ? 8.050 59.071 -23.230 1.00 60.98 182 CYS C C 1
ATOM 6587 O O . CYS C 1 185 ? 7.267 58.405 -22.577 1.00 61.07 182 CYS C O 1
ATOM 6590 N N . ASP C 1 186 ? 8.000 59.130 -24.551 1.00 60.75 183 ASP C N 1
ATOM 6591 C CA . ASP C 1 186 ? 6.986 58.387 -25.271 1.00 60.70 183 ASP C CA 1
ATOM 6592 C C . ASP C 1 186 ? 7.486 57.958 -26.652 1.00 60.21 183 ASP C C 1
ATOM 6593 O O . ASP C 1 186 ? 7.178 58.571 -27.657 1.00 59.79 183 ASP C O 1
ATOM 6598 N N . PRO C 1 187 ? 8.230 56.854 -26.697 1.00 60.15 184 PRO C N 1
ATOM 6599 C CA . PRO C 1 187 ? 8.760 56.383 -27.977 1.00 59.60 184 PRO C CA 1
ATOM 6600 C C . PRO C 1 187 ? 7.654 55.833 -28.867 1.00 59.34 184 PRO C C 1
ATOM 6601 O O . PRO C 1 187 ? 7.680 56.042 -30.085 1.00 59.98 184 PRO C O 1
ATOM 6605 N N . GLU C 1 188 ? 6.695 55.128 -28.291 1.00 58.92 185 GLU C N 1
ATOM 6606 C CA . GLU C 1 188 ? 5.543 54.681 -29.049 1.00 59.35 185 GLU C CA 1
ATOM 6607 C C . GLU C 1 188 ? 4.852 55.835 -29.780 1.00 59.66 185 GLU C C 1
ATOM 6608 O O . GLU C 1 188 ? 4.604 55.756 -30.979 1.00 60.09 185 GLU C O 1
ATOM 6614 N N . ALA C 1 189 ? 4.578 56.923 -29.077 1.00 59.91 186 ALA C N 1
ATOM 6615 C CA . ALA C 1 189 ? 3.916 58.071 -29.716 1.00 60.60 186 ALA C CA 1
ATOM 6616 C C . ALA C 1 189 ? 4.731 58.626 -30.882 1.00 61.01 186 ALA C C 1
ATOM 6617 O O . ALA C 1 189 ? 4.168 59.021 -31.896 1.00 61.97 186 ALA C O 1
ATOM 6619 N N . GLY C 1 190 ? 6.050 58.655 -30.728 1.00 61.42 187 GLY C N 1
ATOM 6620 C CA . GLY C 1 190 ? 6.974 59.102 -31.777 1.00 61.69 187 GLY C CA 1
ATOM 6621 C C . GLY C 1 190 ? 6.910 58.261 -33.037 1.00 62.13 187 GLY C C 1
ATOM 6622 O O . GLY C 1 190 ? 6.917 58.798 -34.129 1.00 62.45 187 GLY C O 1
ATOM 6623 N N . VAL C 1 191 ? 6.824 56.932 -32.883 1.00 62.30 188 VAL C N 1
ATOM 6624 C CA . VAL C 1 191 ? 6.632 56.033 -34.020 1.00 61.61 188 VAL C CA 1
ATOM 6625 C C . VAL C 1 191 ? 5.308 56.346 -34.724 1.00 61.87 188 VAL C C 1
ATOM 6626 O O . VAL C 1 191 ? 5.272 56.455 -35.939 1.00 62.63 188 VAL C O 1
ATOM 6630 N N . VAL C 1 192 ? 4.231 56.512 -33.966 1.00 61.39 189 VAL C N 1
ATOM 6631 C CA . VAL C 1 192 ? 2.936 56.864 -34.546 1.00 61.22 189 VAL C CA 1
ATOM 6632 C C . VAL C 1 192 ? 3.020 58.155 -35.397 1.00 61.72 189 VAL C C 1
ATOM 6633 O O . VAL C 1 192 ? 2.470 58.210 -36.527 1.00 61.65 189 VAL C O 1
ATOM 6637 N N . VAL C 1 193 ? 3.721 59.164 -34.880 1.00 61.05 190 VAL C N 1
ATOM 6638 C CA . VAL C 1 193 ? 3.827 60.423 -35.586 1.00 61.45 190 VAL C CA 1
ATOM 6639 C C . VAL C 1 193 ? 4.647 60.285 -36.889 1.00 62.05 190 VAL C C 1
ATOM 6640 O O . VAL C 1 193 ? 4.225 60.764 -37.957 1.00 61.95 190 VAL C O 1
ATOM 6644 N N . LEU C 1 194 ? 5.782 59.596 -36.798 1.00 62.05 191 LEU C N 1
ATOM 6645 C CA . LEU C 1 194 ? 6.715 59.495 -37.892 1.00 62.04 191 LEU C CA 1
ATOM 6646 C C . LEU C 1 194 ? 6.282 58.443 -38.905 1.00 62.53 191 LEU C C 1
ATOM 6647 O O . LEU C 1 194 ? 6.632 58.539 -40.079 1.00 62.68 191 LEU C O 1
ATOM 6652 N N . GLN C 1 195 ? 5.518 57.438 -38.472 1.00 62.99 192 GLN C N 1
ATOM 6653 C CA . GLN C 1 195 ? 5.033 56.420 -39.413 1.00 63.80 192 GLN C CA 1
ATOM 6654 C C . GLN C 1 195 ? 3.738 56.811 -40.123 1.00 64.26 192 GLN C C 1
ATOM 6655 O O . GLN C 1 195 ? 3.296 56.079 -41.015 1.00 65.06 192 GLN C O 1
ATOM 6661 N N . HIS C 1 196 ? 3.126 57.927 -39.730 1.00 64.19 193 HIS C N 1
ATOM 6662 C CA . HIS C 1 196 ? 1.824 58.301 -40.247 1.00 64.45 193 HIS C CA 1
ATOM 6663 C C . HIS C 1 196 ? 1.890 58.604 -41.733 1.00 65.02 193 HIS C C 1
ATOM 6664 O O . HIS C 1 196 ? 2.778 59.339 -42.193 1.00 65.29 193 HIS C O 1
ATOM 6671 N N . LYS C 1 197 ? 0.933 58.054 -42.469 1.00 65.66 194 LYS C N 1
ATOM 6672 C CA . LYS C 1 197 ? 0.797 58.299 -43.918 1.00 66.24 194 LYS C CA 1
ATOM 6673 C C . LYS C 1 197 ? -0.184 59.423 -44.155 1.00 65.92 194 LYS C C 1
ATOM 6674 O O . LYS C 1 197 ? -1.318 59.386 -43.639 1.00 66.00 194 LYS C O 1
ATOM 6680 N N . GLY C 1 198 ? 0.235 60.434 -44.904 1.00 65.36 195 GLY C N 1
ATOM 6681 C CA . GLY C 1 198 ? -0.694 61.493 -45.277 1.00 64.75 195 GLY C CA 1
ATOM 6682 C C . GLY C 1 198 ? -0.348 62.893 -44.842 1.00 65.05 195 GLY C C 1
ATOM 6683 O O . GLY C 1 198 ? -1.151 63.818 -45.071 1.00 65.71 195 GLY C O 1
ATOM 6684 N N . TRP C 1 199 ? 0.818 63.088 -44.219 1.00 64.40 196 TRP C N 1
ATOM 6685 C CA . TRP C 1 199 ? 1.303 64.452 -43.984 1.00 64.12 196 TRP C CA 1
ATOM 6686 C C . TRP C 1 199 ? 1.541 65.081 -45.373 1.00 64.64 196 TRP C C 1
ATOM 6687 O O . TRP C 1 199 ? 2.027 64.403 -46.270 1.00 64.41 196 TRP C O 1
ATOM 6698 N N . LYS C 1 200 ? 1.212 66.358 -45.534 1.00 65.26 197 LYS C N 1
ATOM 6699 C CA . LYS C 1 200 ? 1.452 67.064 -46.775 1.00 66.09 197 LYS C CA 1
ATOM 6700 C C . LYS C 1 200 ? 2.951 67.330 -46.976 1.00 66.49 197 LYS C C 1
ATOM 6701 O O . LYS C 1 200 ? 3.424 67.344 -48.095 1.00 66.35 197 LYS C O 1
ATOM 6707 N N . CYS C 1 201 ? 3.673 67.519 -45.870 1.00 67.09 198 CYS C N 1
ATOM 6708 C CA . CYS C 1 201 ? 5.097 67.768 -45.822 1.00 67.79 198 CYS C CA 1
ATOM 6709 C C . CYS C 1 201 ? 5.652 66.865 -44.750 1.00 67.26 198 CYS C C 1
ATOM 6710 O O . CYS C 1 201 ? 5.000 66.639 -43.737 1.00 68.00 198 CYS C O 1
ATOM 6713 N N . PRO C 1 202 ? 6.892 66.397 -44.929 1.00 66.43 199 PRO C N 1
ATOM 6714 C CA . PRO C 1 202 ? 7.555 65.580 -43.897 1.00 65.29 199 PRO C CA 1
ATOM 6715 C C . PRO C 1 202 ? 7.556 66.278 -42.556 1.00 64.22 199 PRO C C 1
ATOM 6716 O O . PRO C 1 202 ? 7.509 67.501 -42.493 1.00 63.99 199 PRO C O 1
ATOM 6720 N N . VAL C 1 203 ? 7.607 65.500 -41.488 1.00 63.51 200 VAL C N 1
ATOM 6721 C CA . VAL C 1 203 ? 7.689 66.015 -40.126 1.00 62.41 200 VAL C CA 1
ATOM 6722 C C . VAL C 1 203 ? 8.995 66.786 -39.992 1.00 62.63 200 VAL C C 1
ATOM 6723 O O . VAL C 1 203 ? 10.013 66.332 -40.490 1.00 62.97 200 VAL C O 1
ATOM 6727 N N . GLN C 1 204 ? 8.978 67.971 -39.378 1.00 62.34 201 GLN C N 1
ATOM 6728 C CA . GLN C 1 204 ? 10.220 68.699 -39.125 1.00 62.00 201 GLN C CA 1
ATOM 6729 C C . GLN C 1 204 ? 10.765 68.352 -37.774 1.00 61.93 201 GLN C C 1
ATOM 6730 O O . GLN C 1 204 ? 10.091 68.585 -36.779 1.00 62.71 201 GLN C O 1
ATOM 6736 N N . LEU C 1 205 ? 11.973 67.800 -37.704 1.00 61.69 202 LEU C N 1
ATOM 6737 C CA . LEU C 1 205 ? 12.473 67.268 -36.410 1.00 61.18 202 LEU C CA 1
ATOM 6738 C C . LEU C 1 205 ? 13.449 68.255 -35.807 1.00 61.53 202 LEU C C 1
ATOM 6739 O O . LEU C 1 205 ? 14.637 68.267 -36.165 1.00 62.08 202 LEU C O 1
ATOM 6744 N N . VAL C 1 206 ? 12.958 69.083 -34.884 1.00 61.47 203 VAL C N 1
ATOM 6745 C CA . VAL C 1 206 ? 13.826 70.020 -34.204 1.00 61.19 203 VAL C CA 1
ATOM 6746 C C . VAL C 1 206 ? 14.444 69.292 -33.022 1.00 61.52 203 VAL C C 1
ATOM 6747 O O . VAL C 1 206 ? 13.873 69.217 -31.950 1.00 62.72 203 VAL C O 1
ATOM 6751 N N . ASN C 1 207 ? 15.628 68.729 -33.245 1.00 61.40 204 ASN C N 1
ATOM 6752 C CA . ASN C 1 207 ? 16.266 67.822 -32.301 1.00 61.55 204 ASN C CA 1
ATOM 6753 C C . ASN C 1 207 ? 17.141 68.581 -31.333 1.00 61.71 204 ASN C C 1
ATOM 6754 O O . ASN C 1 207 ? 17.357 69.780 -31.513 1.00 62.12 204 ASN C O 1
ATOM 6759 N N . TRP C 1 208 ? 17.634 67.872 -30.313 1.00 61.68 205 TRP C N 1
ATOM 6760 C CA . TRP C 1 208 ? 18.448 68.431 -29.236 1.00 61.55 205 TRP C CA 1
ATOM 6761 C C . TRP C 1 208 ? 19.698 69.157 -29.731 1.00 62.09 205 TRP C C 1
ATOM 6762 O O . TRP C 1 208 ? 19.936 70.303 -29.346 1.00 62.40 205 TRP C O 1
ATOM 6773 N N . GLU C 1 209 ? 20.489 68.499 -30.581 1.00 61.88 206 GLU C N 1
ATOM 6774 C CA . GLU C 1 209 ? 21.784 69.078 -30.957 1.00 62.09 206 GLU C CA 1
ATOM 6775 C C . GLU C 1 209 ? 21.611 70.371 -31.720 1.00 62.01 206 GLU C C 1
ATOM 6776 O O . GLU C 1 209 ? 22.416 71.301 -31.545 1.00 62.44 206 GLU C O 1
ATOM 6782 N N . VAL C 1 210 ? 20.568 70.460 -32.544 1.00 61.48 207 VAL C N 1
ATOM 6783 C CA . VAL C 1 210 ? 20.419 71.676 -33.311 1.00 61.44 207 VAL C CA 1
ATOM 6784 C C . VAL C 1 210 ? 20.024 72.832 -32.387 1.00 61.52 207 VAL C C 1
ATOM 6785 O O . VAL C 1 210 ? 20.428 73.972 -32.624 1.00 61.24 207 VAL C O 1
ATOM 6789 N N . THR C 1 211 ? 19.275 72.531 -31.322 1.00 61.36 208 THR C N 1
ATOM 6790 C CA . THR C 1 211 ? 18.937 73.572 -30.348 1.00 61.58 208 THR C CA 1
ATOM 6791 C C . THR C 1 211 ? 20.142 73.978 -29.469 1.00 61.98 208 THR C C 1
ATOM 6792 O O . THR C 1 211 ? 20.301 75.141 -29.138 1.00 62.67 208 THR C O 1
ATOM 6796 N N . VAL C 1 212 ? 21.010 73.025 -29.142 1.00 62.01 209 VAL C N 1
ATOM 6797 C CA . VAL C 1 212 ? 22.230 73.315 -28.417 1.00 61.91 209 VAL C CA 1
ATOM 6798 C C . VAL C 1 212 ? 23.089 74.287 -29.218 1.00 62.78 209 VAL C C 1
ATOM 6799 O O . VAL C 1 212 ? 23.747 75.153 -28.648 1.00 62.42 209 VAL C O 1
ATOM 6803 N N . ASN C 1 213 ? 23.059 74.141 -30.542 1.00 63.52 210 ASN C N 1
ATOM 6804 C CA A ASN C 1 213 ? 23.839 74.921 -31.510 0.50 63.76 210 ASN C CA 1
ATOM 6805 C CA B ASN C 1 213 ? 23.919 74.985 -31.365 0.50 63.82 210 ASN C CA 1
ATOM 6806 C C . ASN C 1 213 ? 23.249 76.309 -31.771 1.00 64.39 210 ASN C C 1
ATOM 6807 O O . ASN C 1 213 ? 23.830 77.119 -32.474 1.00 64.71 210 ASN C O 1
ATOM 6816 N N . SER C 1 214 ? 22.054 76.553 -31.236 1.00 64.63 211 SER C N 1
ATOM 6817 C CA . SER C 1 214 ? 21.393 77.851 -31.347 1.00 64.63 211 SER C CA 1
ATOM 6818 C C . SER C 1 214 ? 20.858 78.316 -29.988 1.00 64.87 211 SER C C 1
ATOM 6819 O O . SER C 1 214 ? 19.637 78.475 -29.830 1.00 64.74 211 SER C O 1
ATOM 6822 N N . PRO C 1 215 ? 21.765 78.544 -29.004 1.00 65.16 212 PRO C N 1
ATOM 6823 C CA . PRO C 1 215 ? 21.354 78.911 -27.642 1.00 64.97 212 PRO C CA 1
ATOM 6824 C C . PRO C 1 215 ? 21.346 80.433 -27.454 1.00 65.69 212 PRO C C 1
ATOM 6825 O O . PRO C 1 215 ? 21.655 81.190 -28.393 1.00 65.28 212 PRO C O 1
ATOM 6829 N N . MET C 1 216 ? 21.022 80.883 -26.249 1.00 66.22 213 MET C N 1
ATOM 6830 C CA . MET C 1 216 ? 21.304 82.262 -25.937 1.00 66.86 213 MET C CA 1
ATOM 6831 C C . MET C 1 216 ? 22.442 82.312 -24.939 1.00 67.04 213 MET C C 1
ATOM 6832 O O . MET C 1 216 ? 22.647 81.381 -24.174 1.00 67.55 213 MET C O 1
ATOM 6837 N N . THR C 1 217 ? 23.219 83.381 -24.998 1.00 67.14 214 THR C N 1
ATOM 6838 C CA . THR C 1 217 ? 24.247 83.652 -24.018 1.00 67.41 214 THR C CA 1
ATOM 6839 C C . THR C 1 217 ? 23.580 84.142 -22.727 1.00 67.53 214 THR C C 1
ATOM 6840 O O . THR C 1 217 ? 22.512 84.772 -22.762 1.00 67.89 214 THR C O 1
ATOM 6844 N N . TRP C 1 218 ? 24.195 83.855 -21.585 1.00 67.37 215 TRP C N 1
ATOM 6845 C CA . TRP C 1 218 ? 23.743 84.464 -20.337 1.00 67.18 215 TRP C CA 1
ATOM 6846 C C . TRP C 1 218 ? 23.853 85.991 -20.392 1.00 66.90 215 TRP C C 1
ATOM 6847 O O . TRP C 1 218 ? 23.023 86.698 -19.819 1.00 67.37 215 TRP C O 1
ATOM 6858 N N . GLY C 1 219 ? 24.860 86.493 -21.102 1.00 66.37 216 GLY C N 1
ATOM 6859 C CA . GLY C 1 219 ? 24.997 87.932 -21.338 1.00 65.52 216 GLY C CA 1
ATOM 6860 C C . GLY C 1 219 ? 23.808 88.491 -22.104 1.00 65.13 216 GLY C C 1
ATOM 6861 O O . GLY C 1 219 ? 23.225 89.503 -21.694 1.00 65.17 216 GLY C O 1
ATOM 6862 N N . PHE C 1 220 ? 23.444 87.823 -23.210 1.00 64.62 217 PHE C N 1
ATOM 6863 C CA . PHE C 1 220 ? 22.248 88.170 -23.980 1.00 63.85 217 PHE C CA 1
ATOM 6864 C C . PHE C 1 220 ? 21.014 88.169 -23.083 1.00 63.97 217 PHE C C 1
ATOM 6865 O O . PHE C 1 220 ? 20.232 89.140 -23.094 1.00 64.14 217 PHE C O 1
ATOM 6873 N N . TYR C 1 221 ? 20.848 87.080 -22.320 1.00 63.55 218 TYR C N 1
ATOM 6874 C CA . TYR C 1 221 ? 19.798 86.969 -21.307 1.00 63.52 218 TYR C CA 1
ATOM 6875 C C . TYR C 1 221 ? 19.746 88.183 -20.347 1.00 63.44 218 TYR C C 1
ATOM 6876 O O . TYR C 1 221 ? 18.670 88.726 -20.083 1.00 63.04 218 TYR C O 1
ATOM 6885 N N . ASP C 1 222 ? 20.902 88.617 -19.849 1.00 63.57 219 ASP C N 1
ATOM 6886 C CA . ASP C 1 222 ? 20.946 89.754 -18.933 1.00 63.85 219 ASP C CA 1
ATOM 6887 C C . ASP C 1 222 ? 20.344 90.986 -19.583 1.00 63.91 219 ASP C C 1
ATOM 6888 O O . ASP C 1 222 ? 19.604 91.729 -18.934 1.00 64.02 219 ASP C O 1
ATOM 6893 N N . LYS C 1 223 ? 20.630 91.174 -20.872 1.00 63.90 220 LYS C N 1
ATOM 6894 C CA . LYS C 1 223 ? 20.066 92.289 -21.640 1.00 64.16 220 LYS C CA 1
ATOM 6895 C C . LYS C 1 223 ? 18.590 92.114 -21.957 1.00 63.80 220 LYS C C 1
ATOM 6896 O O . LYS C 1 223 ? 17.835 93.084 -21.947 1.00 63.81 220 LYS C O 1
ATOM 6902 N N . LEU C 1 224 ? 18.196 90.879 -22.260 1.00 63.49 221 LEU C N 1
ATOM 6903 C CA . LEU C 1 224 ? 16.795 90.531 -22.498 1.00 63.32 221 LEU C CA 1
ATOM 6904 C C . LEU C 1 224 ? 15.906 90.966 -21.335 1.00 63.76 221 LEU C C 1
ATOM 6905 O O . LEU C 1 224 ? 14.810 91.525 -21.538 1.00 63.62 221 LEU C O 1
ATOM 6910 N N . VAL C 1 225 ? 16.427 90.714 -20.127 1.00 64.34 222 VAL C N 1
ATOM 6911 C CA . VAL C 1 225 ? 15.741 90.938 -18.853 1.00 64.48 222 VAL C CA 1
ATOM 6912 C C . VAL C 1 225 ? 16.172 92.283 -18.245 1.00 64.60 222 VAL C C 1
ATOM 6913 O O . VAL C 1 225 ? 15.863 92.606 -17.093 1.00 64.60 222 VAL C O 1
ATOM 6917 N N . ASN C 1 226 ? 16.883 93.065 -19.052 1.00 64.90 223 ASN C N 1
ATOM 6918 C CA . ASN C 1 226 ? 17.251 94.444 -18.730 1.00 65.17 223 ASN C CA 1
ATOM 6919 C C . ASN C 1 226 ? 18.126 94.511 -17.494 1.00 65.42 223 ASN C C 1
ATOM 6920 O O . ASN C 1 226 ? 17.633 94.759 -16.400 1.00 65.66 223 ASN C O 1
ATOM 6925 N N . ARG C 1 227 ? 19.423 94.270 -17.679 1.00 65.78 224 ARG C N 1
ATOM 6926 C CA . ARG C 1 227 ? 20.400 94.295 -16.584 1.00 66.19 224 ARG C CA 1
ATOM 6927 C C . ARG C 1 227 ? 21.671 95.058 -16.988 1.00 66.01 224 ARG C C 1
ATOM 6928 O O . ARG C 1 227 ? 22.281 94.781 -18.025 1.00 65.69 224 ARG C O 1
ATOM 6936 N N . ASN C 1 238 ? 13.595 99.181 -13.236 1.00 61.10 235 ASN C N 1
ATOM 6937 C CA . ASN C 1 238 ? 13.142 99.639 -14.552 1.00 60.85 235 ASN C CA 1
ATOM 6938 C C . ASN C 1 238 ? 12.955 98.517 -15.589 1.00 60.71 235 ASN C C 1
ATOM 6939 O O . ASN C 1 238 ? 13.636 98.470 -16.618 1.00 60.65 235 ASN C O 1
ATOM 6944 N N . GLN C 1 239 ? 12.017 97.618 -15.292 1.00 60.74 236 GLN C N 1
ATOM 6945 C CA . GLN C 1 239 ? 11.642 96.531 -16.201 1.00 60.67 236 GLN C CA 1
ATOM 6946 C C . GLN C 1 239 ? 10.300 96.824 -16.853 1.00 61.01 236 GLN C C 1
ATOM 6947 O O . GLN C 1 239 ? 9.678 97.859 -16.569 1.00 61.13 236 GLN C O 1
ATOM 6953 N N . ASN C 1 240 ? 9.890 95.925 -17.752 1.00 61.00 237 ASN C N 1
ATOM 6954 C CA . ASN C 1 240 ? 8.536 95.868 -18.297 1.00 60.91 237 ASN C CA 1
ATOM 6955 C C . ASN C 1 240 ? 7.942 94.520 -17.883 1.00 61.57 237 ASN C C 1
ATOM 6956 O O . ASN C 1 240 ? 8.689 93.613 -17.451 1.00 61.74 237 ASN C O 1
ATOM 6961 N N . LYS C 1 241 ? 6.625 94.356 -18.012 1.00 61.80 238 LYS C N 1
ATOM 6962 C CA . LYS C 1 241 ? 6.001 93.115 -17.514 1.00 62.04 238 LYS C CA 1
ATOM 6963 C C . LYS C 1 241 ? 6.517 91.793 -18.115 1.00 62.03 238 LYS C C 1
ATOM 6964 O O . LYS C 1 241 ? 6.523 90.780 -17.418 1.00 62.31 238 LYS C O 1
ATOM 6970 N N . TRP C 1 242 ? 6.963 91.803 -19.373 1.00 62.10 239 TRP C N 1
ATOM 6971 C CA . TRP C 1 242 ? 7.472 90.580 -20.037 1.00 62.40 239 TRP C CA 1
ATOM 6972 C C . TRP C 1 242 ? 8.803 90.135 -19.454 1.00 62.31 239 TRP C C 1
ATOM 6973 O O . TRP C 1 242 ? 9.016 88.947 -19.191 1.00 62.41 239 TRP C O 1
ATOM 6984 N N . GLN C 1 243 ? 9.689 91.109 -19.260 1.00 62.42 240 GLN C N 1
ATOM 6985 C CA . GLN C 1 243 ? 11.028 90.877 -18.729 1.00 62.23 240 GLN C CA 1
ATOM 6986 C C . GLN C 1 243 ? 10.931 90.396 -17.281 1.00 62.26 240 GLN C C 1
ATOM 6987 O O . GLN C 1 243 ? 11.605 89.443 -16.893 1.00 61.71 240 GLN C O 1
ATOM 6993 N N . GLU C 1 244 ? 10.089 91.054 -16.483 1.00 62.68 241 GLU C N 1
ATOM 6994 C CA . GLU C 1 244 ? 9.896 90.644 -15.091 1.00 63.15 241 GLU C CA 1
ATOM 6995 C C . GLU C 1 244 ? 9.500 89.166 -15.053 1.00 62.75 241 GLU C C 1
ATOM 6996 O O . GLU C 1 244 ? 10.110 88.371 -14.328 1.00 62.92 241 GLU C O 1
ATOM 7002 N N . PHE C 1 245 ? 8.499 88.803 -15.854 1.00 62.00 242 PHE C N 1
ATOM 7003 C CA . PHE C 1 245 ? 7.998 87.437 -15.884 1.00 61.68 242 PHE C CA 1
ATOM 7004 C C . PHE C 1 245 ? 9.079 86.436 -16.359 1.00 61.91 242 PHE C C 1
ATOM 7005 O O . PHE C 1 245 ? 9.231 85.351 -15.782 1.00 61.87 242 PHE C O 1
ATOM 7013 N N . ILE C 1 246 ? 9.832 86.792 -17.398 1.00 61.92 243 ILE C N 1
ATOM 7014 C CA . ILE C 1 246 ? 10.947 85.948 -17.839 1.00 61.78 243 ILE C CA 1
ATOM 7015 C C . ILE C 1 246 ? 12.035 85.811 -16.750 1.00 62.53 243 ILE C C 1
ATOM 7016 O O . ILE C 1 246 ? 12.566 84.718 -16.553 1.00 62.91 243 ILE C O 1
ATOM 7021 N N . GLU C 1 247 ? 12.345 86.889 -16.018 1.00 63.09 244 GLU C N 1
ATOM 7022 C CA . GLU C 1 247 ? 13.350 86.793 -14.957 1.00 63.83 244 GLU C CA 1
ATOM 7023 C C . GLU C 1 247 ? 12.894 85.786 -13.923 1.00 63.98 244 GLU C C 1
ATOM 7024 O O . GLU C 1 247 ? 13.676 84.929 -13.521 1.00 64.58 244 GLU C O 1
ATOM 7030 N N . LYS C 1 248 ? 11.628 85.877 -13.521 1.00 64.08 245 LYS C N 1
ATOM 7031 C CA . LYS C 1 248 ? 11.068 84.989 -12.497 1.00 64.23 245 LYS C CA 1
ATOM 7032 C C . LYS C 1 248 ? 10.962 83.536 -12.978 1.00 64.35 245 LYS C C 1
ATOM 7033 O O . LYS C 1 248 ? 11.199 82.592 -12.224 1.00 64.39 245 LYS C O 1
ATOM 7039 N N . LEU C 1 249 ? 10.630 83.359 -14.242 1.00 64.22 246 LEU C N 1
ATOM 7040 C CA . LEU C 1 249 ? 10.448 82.030 -14.793 1.00 64.49 246 LEU C CA 1
ATOM 7041 C C . LEU C 1 249 ? 11.757 81.212 -14.848 1.00 64.57 246 LEU C C 1
ATOM 7042 O O . LEU C 1 249 ? 11.763 80.004 -14.634 1.00 64.31 246 LEU C O 1
ATOM 7047 N N . PHE C 1 250 ? 12.858 81.900 -15.133 1.00 64.84 247 PHE C N 1
ATOM 7048 C CA . PHE C 1 250 ? 14.167 81.282 -15.364 1.00 64.67 247 PHE C CA 1
ATOM 7049 C C . PHE C 1 250 ? 15.074 81.271 -14.116 1.00 64.65 247 PHE C C 1
ATOM 7050 O O . PHE C 1 250 ? 16.194 80.746 -14.176 1.00 64.48 247 PHE C O 1
ATOM 7058 N N . GLN C 1 251 ? 14.586 81.828 -13.000 1.00 64.31 248 GLN C N 1
ATOM 7059 C CA . GLN C 1 251 ? 15.431 82.078 -11.819 1.00 64.41 248 GLN C CA 1
ATOM 7060 C C . GLN C 1 251 ? 16.065 80.820 -11.240 1.00 64.53 248 GLN C C 1
ATOM 7061 O O . GLN C 1 251 ? 17.235 80.845 -10.855 1.00 64.48 248 GLN C O 1
ATOM 7067 N N . ARG C 1 252 ? 15.312 79.720 -11.201 1.00 64.89 249 ARG C N 1
ATOM 7068 C CA . ARG C 1 252 ? 15.872 78.439 -10.723 1.00 65.65 249 ARG C CA 1
ATOM 7069 C C . ARG C 1 252 ? 16.844 77.867 -11.750 1.00 65.47 249 ARG C C 1
ATOM 7070 O O . ARG C 1 252 ? 17.976 77.538 -11.398 1.00 65.34 249 ARG C O 1
ATOM 7078 N N . LEU C 1 253 ? 16.418 77.774 -13.012 1.00 66.09 250 LEU C N 1
ATOM 7079 C CA . LEU C 1 253 ? 17.310 77.319 -14.070 1.00 66.97 250 LEU C CA 1
ATOM 7080 C C . LEU C 1 253 ? 18.621 78.081 -14.012 1.00 67.60 250 LEU C C 1
ATOM 7081 O O . LEU C 1 253 ? 19.688 77.482 -14.073 1.00 67.65 250 LEU C O 1
ATOM 7086 N N . GLU C 1 254 ? 18.537 79.402 -13.862 1.00 68.50 251 GLU C N 1
ATOM 7087 C CA . GLU C 1 254 ? 19.732 80.239 -13.777 1.00 69.23 251 GLU C CA 1
ATOM 7088 C C . GLU C 1 254 ? 20.625 79.835 -12.599 1.00 69.84 251 GLU C C 1
ATOM 7089 O O . GLU C 1 254 ? 21.830 79.676 -12.770 1.00 70.16 251 GLU C O 1
ATOM 7095 N N . ALA C 1 255 ? 20.041 79.641 -11.421 1.00 70.59 252 ALA C N 1
ATOM 7096 C CA . ALA C 1 255 ? 20.838 79.287 -10.238 1.00 71.34 252 ALA C CA 1
ATOM 7097 C C . ALA C 1 255 ? 21.465 77.901 -10.376 1.00 71.96 252 ALA C C 1
ATOM 7098 O O . ALA C 1 255 ? 22.568 77.670 -9.887 1.00 72.08 252 ALA C O 1
ATOM 7100 N N . PHE C 1 256 ? 20.765 76.998 -11.060 1.00 72.85 253 PHE C N 1
ATOM 7101 C CA . PHE C 1 256 ? 21.220 75.619 -11.225 1.00 73.79 253 PHE C CA 1
ATOM 7102 C C . PHE C 1 256 ? 22.323 75.470 -12.259 1.00 74.03 253 PHE C C 1
ATOM 7103 O O . PHE C 1 256 ? 23.238 74.682 -12.053 1.00 74.58 253 PHE C O 1
ATOM 7111 N N . THR C 1 257 ? 22.231 76.201 -13.372 1.00 74.04 254 THR C N 1
ATOM 7112 C CA . THR C 1 257 ? 23.147 75.987 -14.505 1.00 73.78 254 THR C CA 1
ATOM 7113 C C . THR C 1 257 ? 24.146 77.108 -14.757 1.00 73.78 254 THR C C 1
ATOM 7114 O O . THR C 1 257 ? 25.235 76.842 -15.245 1.00 74.17 254 THR C O 1
ATOM 7118 N N . ARG C 1 258 ? 23.792 78.349 -14.429 1.00 73.43 255 ARG C N 1
ATOM 7119 C CA . ARG C 1 258 ? 24.724 79.464 -14.617 1.00 73.04 255 ARG C CA 1
ATOM 7120 C C . ARG C 1 258 ? 25.661 79.575 -13.427 1.00 73.04 255 ARG C C 1
ATOM 7121 O O . ARG C 1 258 ? 26.857 79.329 -13.561 1.00 73.14 255 ARG C O 1
ATOM 7129 N N . VAL C 1 277 ? 28.398 79.181 -20.162 1.00 78.80 274 VAL C N 1
ATOM 7130 C CA . VAL C 1 277 ? 28.162 80.512 -20.734 1.00 78.66 274 VAL C CA 1
ATOM 7131 C C . VAL C 1 277 ? 26.849 80.587 -21.551 1.00 77.94 274 VAL C C 1
ATOM 7132 O O . VAL C 1 277 ? 26.299 81.688 -21.761 1.00 77.89 274 VAL C O 1
ATOM 7136 N N . THR C 1 278 ? 26.341 79.435 -22.001 1.00 76.49 275 THR C N 1
ATOM 7137 C CA . THR C 1 278 ? 25.145 79.434 -22.845 1.00 75.05 275 THR C CA 1
ATOM 7138 C C . THR C 1 278 ? 23.932 78.751 -22.221 1.00 74.17 275 THR C C 1
ATOM 7139 O O . THR C 1 278 ? 24.049 77.780 -21.485 1.00 73.94 275 THR C O 1
ATOM 7143 N N . CYS C 1 279 ? 22.761 79.269 -22.562 1.00 73.07 276 CYS C N 1
ATOM 7144 C CA . CYS C 1 279 ? 21.495 78.751 -22.091 1.00 71.97 276 CYS C CA 1
ATOM 7145 C C . CYS C 1 279 ? 20.683 78.246 -23.278 1.00 71.01 276 CYS C C 1
ATOM 7146 O O . CYS C 1 279 ? 20.394 78.993 -24.217 1.00 70.96 276 CYS C O 1
ATOM 7149 N N . VAL C 1 280 ? 20.337 76.967 -23.236 1.00 69.83 277 VAL C N 1
ATOM 7150 C CA . VAL C 1 280 ? 19.690 76.297 -24.347 1.00 68.59 277 VAL C CA 1
ATOM 7151 C C . VAL C 1 280 ? 18.198 76.368 -24.117 1.00 68.07 277 VAL C C 1
ATOM 7152 O O . VAL C 1 280 ? 17.732 75.964 -23.063 1.00 67.83 277 VAL C O 1
ATOM 7156 N N . VAL C 1 281 ? 17.454 76.862 -25.113 1.00 67.21 278 VAL C N 1
ATOM 7157 C CA . VAL C 1 281 ? 15.999 77.033 -25.008 1.00 66.32 278 VAL C CA 1
ATOM 7158 C C . VAL C 1 281 ? 15.271 76.257 -26.127 1.00 65.62 278 VAL C C 1
ATOM 7159 O O . VAL C 1 281 ? 14.637 76.858 -26.994 1.00 65.66 278 VAL C O 1
ATOM 7163 N N . PRO C 1 282 ? 15.335 74.906 -26.094 1.00 65.17 279 PRO C N 1
ATOM 7164 C CA . PRO C 1 282 ? 14.916 74.066 -27.226 1.00 64.44 279 PRO C CA 1
ATOM 7165 C C . PRO C 1 282 ? 13.529 74.337 -27.801 1.00 64.10 279 PRO C C 1
ATOM 7166 O O . PRO C 1 282 ? 13.382 74.383 -29.017 1.00 63.75 279 PRO C O 1
ATOM 7170 N N . ASP C 1 283 ? 12.512 74.480 -26.961 1.00 63.86 280 ASP C N 1
ATOM 7171 C CA . ASP C 1 283 ? 11.134 74.639 -27.489 1.00 63.61 280 ASP C CA 1
ATOM 7172 C C . ASP C 1 283 ? 10.978 75.940 -28.293 1.00 62.82 280 ASP C C 1
ATOM 7173 O O . ASP C 1 283 ? 10.190 75.997 -29.236 1.00 62.45 280 ASP C O 1
ATOM 7178 N N . ALA C 1 284 ? 11.740 76.970 -27.915 1.00 61.77 281 ALA C N 1
ATOM 7179 C CA . ALA C 1 284 ? 11.665 78.246 -28.608 1.00 61.13 281 ALA C CA 1
ATOM 7180 C C . ALA C 1 284 ? 12.225 78.101 -30.007 1.00 60.71 281 ALA C C 1
ATOM 7181 O O . ALA C 1 284 ? 11.725 78.725 -30.934 1.00 60.42 281 ALA C O 1
ATOM 7183 N N . VAL C 1 285 ? 13.246 77.258 -30.163 1.00 60.18 282 VAL C N 1
ATOM 7184 C CA . VAL C 1 285 ? 13.843 77.037 -31.483 1.00 59.66 282 VAL C CA 1
ATOM 7185 C C . VAL C 1 285 ? 12.822 76.356 -32.379 1.00 59.81 282 VAL C C 1
ATOM 7186 O O . VAL C 1 285 ? 12.734 76.694 -33.560 1.00 60.03 282 VAL C O 1
ATOM 7190 N N . ALA C 1 286 ? 12.043 75.426 -31.813 1.00 59.40 283 ALA C N 1
ATOM 7191 C CA . ALA C 1 286 ? 11.048 74.687 -32.575 1.00 59.70 283 ALA C CA 1
ATOM 7192 C C . ALA C 1 286 ? 9.987 75.630 -33.099 1.00 60.09 283 ALA C C 1
ATOM 7193 O O . ALA C 1 286 ? 9.652 75.601 -34.282 1.00 60.91 283 ALA C O 1
ATOM 7195 N N . VAL C 1 287 ? 9.463 76.483 -32.234 1.00 60.03 284 VAL C N 1
ATOM 7196 C CA . VAL C 1 287 ? 8.468 77.451 -32.650 1.00 59.58 284 VAL C CA 1
ATOM 7197 C C . VAL C 1 287 ? 9.061 78.354 -33.711 1.00 60.37 284 VAL C C 1
ATOM 7198 O O . VAL C 1 287 ? 8.380 78.659 -34.709 1.00 61.14 284 VAL C O 1
ATOM 7202 N N . LEU C 1 288 ? 10.323 78.748 -33.565 1.00 60.23 285 LEU C N 1
ATOM 7203 C CA . LEU C 1 288 ? 10.944 79.548 -34.627 1.00 61.19 285 LEU C CA 1
ATOM 7204 C C . LEU C 1 288 ? 10.952 78.847 -35.981 1.00 61.55 285 LEU C C 1
ATOM 7205 O O . LEU C 1 288 ? 10.628 79.448 -36.989 1.00 61.84 285 LEU C O 1
ATOM 7210 N N . VAL C 1 289 ? 11.317 77.571 -36.003 1.00 62.24 286 VAL C N 1
ATOM 7211 C CA . VAL C 1 289 ? 11.372 76.803 -37.258 1.00 62.30 286 VAL C CA 1
ATOM 7212 C C . VAL C 1 289 ? 9.972 76.704 -37.898 1.00 62.83 286 VAL C C 1
ATOM 7213 O O . VAL C 1 289 ? 9.845 76.791 -39.118 1.00 62.30 286 VAL C O 1
ATOM 7217 N N . ALA C 1 290 ? 8.933 76.534 -37.065 1.00 63.26 287 ALA C N 1
ATOM 7218 C CA . ALA C 1 290 ? 7.556 76.465 -37.563 1.00 63.89 287 ALA C CA 1
ATOM 7219 C C . ALA C 1 290 ? 7.104 77.766 -38.254 1.00 64.61 287 ALA C C 1
ATOM 7220 O O . ALA C 1 290 ? 6.488 77.733 -39.312 1.00 64.36 287 ALA C O 1
ATOM 7222 N N . ILE C 1 291 ? 7.423 78.915 -37.662 1.00 65.87 288 ILE C N 1
ATOM 7223 C CA . ILE C 1 291 ? 6.847 80.166 -38.160 1.00 67.22 288 ILE C CA 1
ATOM 7224 C C . ILE C 1 291 ? 7.782 80.972 -39.015 1.00 67.55 288 ILE C C 1
ATOM 7225 O O . ILE C 1 291 ? 7.324 81.791 -39.816 1.00 67.77 288 ILE C O 1
ATOM 7230 N N . ARG C 1 292 ? 9.083 80.741 -38.885 1.00 68.06 289 ARG C N 1
ATOM 7231 C CA . ARG C 1 292 ? 10.044 81.321 -39.848 1.00 68.80 289 ARG C CA 1
ATOM 7232 C C . ARG C 1 292 ? 10.890 80.228 -40.494 1.00 68.27 289 ARG C C 1
ATOM 7233 O O . ARG C 1 292 ? 12.010 79.968 -40.067 1.00 67.89 289 ARG C O 1
ATOM 7241 N N . PRO C 1 293 ? 10.348 79.579 -41.538 1.00 68.58 290 PRO C N 1
ATOM 7242 C CA . PRO C 1 293 ? 11.062 78.464 -42.187 1.00 68.69 290 PRO C CA 1
ATOM 7243 C C . PRO C 1 293 ? 12.434 78.884 -42.753 1.00 68.20 290 PRO C C 1
ATOM 7244 O O . PRO C 1 293 ? 13.309 78.036 -42.897 1.00 68.63 290 PRO C O 1
ATOM 7248 N N . GLU C 1 294 ? 12.608 80.170 -43.059 1.00 67.47 291 GLU C N 1
ATOM 7249 C CA . GLU C 1 294 ? 13.883 80.702 -43.532 1.00 67.24 291 GLU C CA 1
ATOM 7250 C C . GLU C 1 294 ? 15.003 80.641 -42.480 1.00 66.32 291 GLU C C 1
ATOM 7251 O O . GLU C 1 294 ? 16.180 80.808 -42.829 1.00 66.07 291 GLU C O 1
ATOM 7257 N N . SER C 1 295 ? 14.643 80.387 -41.216 1.00 65.33 292 SER C N 1
ATOM 7258 C CA . SER C 1 295 ? 15.628 80.190 -40.145 1.00 64.61 292 SER C CA 1
ATOM 7259 C C . SER C 1 295 ? 16.354 78.851 -40.215 1.00 64.44 292 SER C C 1
ATOM 7260 O O . SER C 1 295 ? 17.371 78.658 -39.553 1.00 64.29 292 SER C O 1
ATOM 7263 N N . VAL C 1 296 ? 15.816 77.914 -40.986 1.00 64.08 293 VAL C N 1
ATOM 7264 C CA . VAL C 1 296 ? 16.489 76.635 -41.209 1.00 63.75 293 VAL C CA 1
ATOM 7265 C C . VAL C 1 296 ? 17.620 76.830 -42.217 1.00 64.11 293 VAL C C 1
ATOM 7266 O O . VAL C 1 296 ? 17.359 76.973 -43.404 1.00 64.22 293 VAL C O 1
ATOM 7270 N N . LEU C 1 297 ? 18.867 76.865 -41.738 1.00 64.29 294 LEU C N 1
ATOM 7271 C CA . LEU C 1 297 ? 20.010 77.090 -42.624 1.00 64.25 294 LEU C CA 1
ATOM 7272 C C . LEU C 1 297 ? 20.516 75.799 -43.243 1.00 64.77 294 LEU C C 1
ATOM 7273 O O . LEU C 1 297 ? 21.146 75.823 -44.285 1.00 64.54 294 LEU C O 1
ATOM 7278 N N . ASP C 1 298 ? 20.252 74.672 -42.588 1.00 65.65 295 ASP C N 1
ATOM 7279 C CA . ASP C 1 298 ? 20.687 73.368 -43.082 1.00 66.51 295 ASP C CA 1
ATOM 7280 C C . ASP C 1 298 ? 19.790 72.257 -42.533 1.00 66.19 295 ASP C C 1
ATOM 7281 O O . ASP C 1 298 ? 19.357 72.294 -41.365 1.00 66.81 295 ASP C O 1
ATOM 7286 N N . SER C 1 299 ? 19.504 71.269 -43.373 1.00 65.11 296 SER C N 1
ATOM 7287 C CA . SER C 1 299 ? 18.714 70.126 -42.933 1.00 64.25 296 SER C CA 1
ATOM 7288 C C . SER C 1 299 ? 18.965 68.929 -43.825 1.00 63.67 296 SER C C 1
ATOM 7289 O O . SER C 1 299 ? 19.608 69.053 -44.855 1.00 63.46 296 SER C O 1
ATOM 7292 N N . PHE C 1 300 ? 18.466 67.771 -43.408 1.00 62.99 297 PHE C N 1
ATOM 7293 C CA . PHE C 1 300 ? 18.622 66.545 -44.172 1.00 62.28 297 PHE C CA 1
ATOM 7294 C C . PHE C 1 300 ? 17.319 65.755 -44.188 1.00 61.46 297 PHE C C 1
ATOM 7295 O O . PHE C 1 300 ? 16.800 65.372 -43.139 1.00 61.83 297 PHE C O 1
ATOM 7303 N N . LEU C 1 301 ? 16.778 65.556 -45.380 1.00 60.04 298 LEU C N 1
ATOM 7304 C CA . LEU C 1 301 ? 15.497 64.863 -45.560 1.00 59.30 298 LEU C CA 1
ATOM 7305 C C . LEU C 1 301 ? 15.715 63.369 -45.833 1.00 59.19 298 LEU C C 1
ATOM 7306 O O . LEU C 1 301 ? 16.360 62.970 -46.838 1.00 58.95 298 LEU C O 1
ATOM 7311 N N . THR C 1 302 ? 15.155 62.534 -44.965 1.00 58.36 299 THR C N 1
ATOM 7312 C CA . THR C 1 302 ? 15.416 61.102 -45.071 1.00 58.20 299 THR C CA 1
ATOM 7313 C C . THR C 1 302 ? 14.360 60.368 -44.274 1.00 58.60 299 THR C C 1
ATOM 7314 O O . THR C 1 302 ? 13.310 60.988 -43.918 1.00 59.76 299 THR C O 1
ATOM 7318 N N . TYR C 1 303 ? 14.613 59.085 -43.990 1.00 57.77 300 TYR C N 1
ATOM 7319 C CA . TYR C 1 303 ? 13.739 58.271 -43.194 1.00 57.33 300 TYR C CA 1
ATOM 7320 C C . TYR C 1 303 ? 14.237 58.242 -41.744 1.00 57.85 300 TYR C C 1
ATOM 7321 O O . TYR C 1 303 ? 15.426 57.933 -41.459 1.00 57.80 300 TYR C O 1
ATOM 7330 N N . VAL C 1 304 ? 13.301 58.514 -40.839 1.00 57.40 301 VAL C N 1
ATOM 7331 C CA . VAL C 1 304 ? 13.562 58.568 -39.424 1.00 57.43 301 VAL C CA 1
ATOM 7332 C C . VAL C 1 304 ? 12.507 57.789 -38.681 1.00 58.43 301 VAL C C 1
ATOM 7333 O O . VAL C 1 304 ? 11.346 57.851 -39.049 1.00 58.60 301 VAL C O 1
ATOM 7337 N N . THR C 1 305 ? 12.921 57.040 -37.648 1.00 58.85 302 THR C N 1
ATOM 7338 C CA . THR C 1 305 ? 11.997 56.390 -36.737 1.00 59.02 302 THR C CA 1
ATOM 7339 C C . THR C 1 305 ? 12.550 56.404 -35.315 1.00 59.61 302 THR C C 1
ATOM 7340 O O . THR C 1 305 ? 13.668 56.909 -35.101 1.00 60.22 302 THR C O 1
ATOM 7344 N N . VAL C 1 306 ? 11.776 55.887 -34.351 1.00 59.34 303 VAL C N 1
ATOM 7345 C CA . VAL C 1 306 ? 12.197 55.856 -32.939 1.00 59.27 303 VAL C CA 1
ATOM 7346 C C . VAL C 1 306 ? 12.327 54.407 -32.467 1.00 59.39 303 VAL C C 1
ATOM 7347 O O . VAL C 1 306 ? 11.465 53.579 -32.741 1.00 60.09 303 VAL C O 1
ATOM 7351 N N . GLU C 1 307 ? 13.425 54.085 -31.800 1.00 59.30 304 GLU C N 1
ATOM 7352 C CA . GLU C 1 307 ? 13.627 52.749 -31.239 1.00 59.21 304 GLU C CA 1
ATOM 7353 C C . GLU C 1 307 ? 12.639 52.490 -30.091 1.00 59.17 304 GLU C C 1
ATOM 7354 O O . GLU C 1 307 ? 12.523 53.315 -29.192 1.00 59.57 304 GLU C O 1
ATOM 7360 N N . LEU C 1 308 ? 11.940 51.354 -30.129 1.00 58.96 305 LEU C N 1
ATOM 7361 C CA . LEU C 1 308 ? 11.017 50.978 -29.050 1.00 58.76 305 LEU C CA 1
ATOM 7362 C C . LEU C 1 308 ? 11.584 49.972 -28.079 1.00 59.01 305 LEU C C 1
ATOM 7363 O O . LEU C 1 308 ? 11.154 49.939 -26.933 1.00 59.69 305 LEU C O 1
ATOM 7368 N N . HIS C 1 309 ? 12.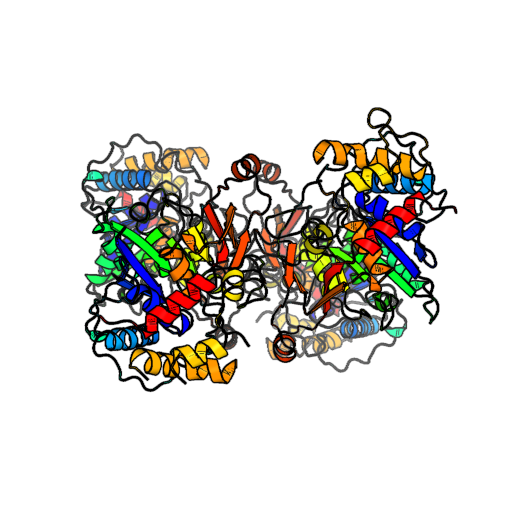547 49.159 -28.522 1.00 58.58 306 HIS C N 1
ATOM 7369 C CA . HIS C 1 309 ? 12.841 47.876 -27.850 1.00 59.24 306 HIS C CA 1
ATOM 7370 C C . HIS C 1 309 ? 14.238 47.719 -27.238 1.00 59.37 306 HIS C C 1
ATOM 7371 O O . HIS C 1 309 ? 14.545 46.687 -26.658 1.00 59.53 306 HIS C O 1
ATOM 7378 N N . GLY C 1 310 ? 15.086 48.735 -27.362 1.00 59.92 307 GLY C N 1
ATOM 7379 C CA . GLY C 1 310 ? 16.468 48.616 -26.871 1.00 60.17 307 GLY C CA 1
ATOM 7380 C C . GLY C 1 310 ? 16.481 48.811 -25.365 1.00 60.47 307 GLY C C 1
ATOM 7381 O O . GLY C 1 310 ? 15.550 49.402 -24.787 1.00 60.52 307 GLY C O 1
ATOM 7382 N N . ARG C 1 311 ? 17.526 48.300 -24.729 1.00 60.43 308 ARG C N 1
ATOM 7383 C CA . ARG C 1 311 ? 17.698 48.446 -23.290 1.00 60.57 308 ARG C CA 1
ATOM 7384 C C . ARG C 1 311 ? 18.295 49.825 -22.995 1.00 60.86 308 ARG C C 1
ATOM 7385 O O . ARG C 1 311 ? 17.788 50.521 -22.133 1.00 61.44 308 ARG C O 1
ATOM 7393 N N . GLU C 1 312 ? 19.384 50.192 -23.678 1.00 60.60 309 GLU C N 1
ATOM 7394 C CA A GLU C 1 312 ? 20.055 51.484 -23.497 0.50 60.17 309 GLU C CA 1
ATOM 7395 C CA B GLU C 1 312 ? 20.011 51.498 -23.465 0.50 60.38 309 GLU C CA 1
ATOM 7396 C C . GLU C 1 312 ? 19.583 52.500 -24.538 1.00 60.85 309 GLU C C 1
ATOM 7397 O O . GLU C 1 312 ? 19.834 53.708 -24.414 1.00 61.52 309 GLU C O 1
ATOM 7408 N N . THR C 1 313 ? 18.913 52.012 -25.582 1.00 60.66 310 THR C N 1
ATOM 7409 C CA . THR C 1 313 ? 18.490 52.858 -26.695 1.00 60.54 310 THR C CA 1
ATOM 7410 C C . THR C 1 313 ? 16.963 53.070 -26.863 1.00 60.96 310 THR C C 1
ATOM 7411 O O . THR C 1 313 ? 16.539 53.629 -27.895 1.00 61.33 310 THR C O 1
ATOM 7415 N N . ARG C 1 314 ? 16.133 52.654 -25.902 1.00 60.36 311 ARG C N 1
ATOM 7416 C CA . ARG C 1 314 ? 14.724 52.989 -25.980 1.00 60.62 311 ARG C CA 1
ATOM 7417 C C . ARG C 1 314 ? 14.576 54.533 -26.068 1.00 60.31 311 ARG C C 1
ATOM 7418 O O . ARG C 1 314 ? 15.181 55.290 -25.302 1.00 59.35 311 ARG C O 1
ATOM 7426 N N . GLY C 1 315 ? 13.795 54.981 -27.051 1.00 60.33 312 GLY C N 1
ATOM 7427 C CA . GLY C 1 315 ? 13.645 56.396 -27.339 1.00 59.76 312 GLY C CA 1
ATOM 7428 C C . GLY C 1 315 ? 14.683 56.970 -28.287 1.00 60.04 312 GLY C C 1
ATOM 7429 O O . GLY C 1 315 ? 14.573 58.121 -28.654 1.00 60.15 312 GLY C O 1
ATOM 7430 N N . ALA C 1 316 ? 15.703 56.198 -28.688 1.00 59.23 313 ALA C N 1
ATOM 7431 C CA . ALA C 1 316 ? 16.671 56.732 -29.624 1.00 59.20 313 ALA C CA 1
ATOM 7432 C C . ALA C 1 316 ? 15.995 57.158 -30.928 1.00 59.51 313 ALA C C 1
ATOM 7433 O O . ALA C 1 316 ? 14.961 56.617 -31.322 1.00 59.49 313 ALA C O 1
ATOM 7435 N N . THR C 1 317 ? 16.594 58.154 -31.574 1.00 59.60 314 THR C N 1
ATOM 7436 C CA . THR C 1 317 ? 16.200 58.584 -32.894 1.00 59.62 314 THR C CA 1
ATOM 7437 C C . THR C 1 317 ? 17.060 57.827 -33.899 1.00 59.71 314 THR C C 1
ATOM 7438 O O . THR C 1 317 ? 18.283 57.901 -33.846 1.00 59.72 314 THR C O 1
ATOM 7442 N N . CYS C 1 318 ? 16.424 57.090 -34.798 1.00 59.75 315 CYS C N 1
ATOM 7443 C CA . CYS C 1 318 ? 17.159 56.334 -35.825 1.00 60.62 315 CYS C CA 1
ATOM 7444 C C . CYS C 1 318 ? 16.972 57.060 -37.123 1.00 60.63 315 CYS C C 1
ATOM 7445 O O . CYS C 1 318 ? 15.819 57.305 -37.550 1.00 61.19 315 CYS C O 1
ATOM 7448 N N . ILE C 1 319 ? 18.091 57.445 -37.725 1.00 60.78 316 ILE C N 1
ATOM 7449 C CA . ILE C 1 319 ? 18.083 58.269 -38.920 1.00 60.95 316 ILE C CA 1
ATOM 7450 C C . ILE C 1 319 ? 18.797 57.555 -40.042 1.00 61.49 316 ILE C C 1
ATOM 7451 O O . ILE C 1 319 ? 19.939 57.098 -39.857 1.00 61.60 316 ILE C O 1
ATOM 7456 N N . ASP C 1 320 ? 18.127 57.447 -41.199 1.00 61.31 317 ASP C N 1
ATOM 7457 C CA . ASP C 1 320 ? 18.719 56.784 -42.356 1.00 60.44 317 ASP C CA 1
ATOM 7458 C C . ASP C 1 320 ? 19.659 57.714 -43.151 1.00 60.20 317 ASP C C 1
ATOM 7459 O O . ASP C 1 320 ? 19.339 58.219 -44.244 1.00 59.74 317 ASP C O 1
ATOM 7464 N N . TRP C 1 321 ? 20.843 57.930 -42.595 1.00 59.95 318 TRP C N 1
ATOM 7465 C CA . TRP C 1 321 ? 21.837 58.779 -43.226 1.00 59.81 318 TRP C CA 1
ATOM 7466 C C . TRP C 1 321 ? 22.214 58.384 -44.668 1.00 60.50 318 TRP C C 1
ATOM 7467 O O . TRP C 1 321 ? 22.312 59.235 -45.543 1.00 61.10 318 TRP C O 1
ATOM 7478 N N . TYR C 1 322 ? 22.390 57.099 -44.925 1.00 60.66 319 TYR C N 1
ATOM 7479 C CA . TYR C 1 322 ? 22.922 56.644 -46.200 1.00 61.32 319 TYR C CA 1
ATOM 7480 C C . TYR C 1 322 ? 21.860 56.050 -47.107 1.00 61.88 319 TYR C C 1
ATOM 7481 O O . TYR C 1 322 ? 22.148 55.644 -48.231 1.00 61.50 319 TYR C O 1
ATOM 7490 N N . GLY C 1 323 ? 20.619 56.019 -46.618 1.00 63.31 320 GLY C N 1
ATOM 7491 C CA . GLY C 1 323 ? 19.502 55.469 -47.396 1.00 63.49 320 GLY C CA 1
ATOM 7492 C C . GLY C 1 323 ? 19.434 56.052 -48.790 1.00 63.48 320 GLY C C 1
ATOM 7493 O O . GLY C 1 323 ? 19.530 57.253 -48.946 1.00 63.30 320 GLY C O 1
ATOM 7494 N N . THR C 1 324 ? 19.295 55.194 -49.796 1.00 63.85 321 THR C N 1
ATOM 7495 C CA . THR C 1 324 ? 18.919 55.644 -51.140 1.00 64.74 321 THR C CA 1
ATOM 7496 C C . THR C 1 324 ? 17.453 55.282 -51.466 1.00 65.81 321 THR C C 1
ATOM 7497 O O . THR C 1 324 ? 16.795 54.536 -50.710 1.00 65.90 321 THR C O 1
ATOM 7501 N N . GLU C 1 325 ? 16.967 55.823 -52.587 1.00 66.77 322 GLU C N 1
ATOM 7502 C CA . GLU C 1 325 ? 15.704 55.456 -53.252 1.00 68.50 322 GLU C CA 1
ATOM 7503 C C . GLU C 1 325 ? 15.587 53.924 -53.414 1.00 68.03 322 GLU C C 1
ATOM 7504 O O . GLU C 1 325 ? 14.556 53.337 -53.141 1.00 67.86 322 GLU C O 1
ATOM 7510 N N . GLN C 1 326 ? 16.655 53.277 -53.858 1.00 68.53 323 GLN C N 1
ATOM 7511 C CA . GLN C 1 326 ? 16.670 51.813 -53.970 1.00 69.21 323 GLN C CA 1
ATOM 7512 C C . GLN C 1 326 ? 16.620 51.076 -52.595 1.00 68.95 323 GLN C C 1
ATOM 7513 O O . GLN C 1 326 ? 15.833 50.138 -52.417 1.00 69.21 323 GLN C O 1
ATOM 7519 N N . SER C 1 327 ? 17.458 51.490 -51.640 1.00 68.47 324 SER C N 1
ATOM 7520 C CA . SER C 1 327 ? 17.499 50.833 -50.324 1.00 67.95 324 SER C CA 1
ATOM 7521 C C . SER C 1 327 ? 16.218 51.037 -49.498 1.00 67.75 324 SER C C 1
ATOM 7522 O O . SER C 1 327 ? 15.762 50.113 -48.829 1.00 67.75 324 SER C O 1
ATOM 7525 N N . MET C 1 328 ? 15.649 52.241 -49.549 1.00 67.40 325 MET C N 1
ATOM 7526 C CA . MET C 1 328 ? 14.419 52.546 -48.827 1.00 67.05 325 MET C CA 1
ATOM 7527 C C . MET C 1 328 ? 13.190 51.803 -49.343 1.00 67.18 325 MET C C 1
ATOM 7528 O O . MET C 1 328 ? 12.332 51.385 -48.569 1.00 66.39 325 MET C O 1
ATOM 7533 N N . ALA C 1 329 ? 13.092 51.644 -50.657 1.00 67.99 326 ALA C N 1
ATOM 7534 C CA . ALA C 1 329 ? 11.947 50.937 -51.205 1.00 68.36 326 ALA C CA 1
ATOM 7535 C C . ALA C 1 329 ? 11.935 49.493 -50.687 1.00 68.72 326 ALA C C 1
ATOM 7536 O O . ALA C 1 329 ? 10.912 49.036 -50.165 1.00 68.71 326 ALA C O 1
ATOM 7538 N N . LYS C 1 330 ? 13.078 48.804 -50.778 1.00 68.93 327 LYS C N 1
ATOM 7539 C CA . LYS C 1 330 ? 13.201 47.433 -50.265 1.00 69.09 327 LYS C CA 1
ATOM 7540 C C . LYS C 1 330 ? 12.760 47.315 -48.807 1.00 68.81 327 LYS C C 1
ATOM 7541 O O . LYS C 1 330 ? 12.098 46.338 -48.450 1.00 68.78 327 LYS C O 1
ATOM 7547 N N . LYS C 1 331 ? 13.113 48.309 -47.984 1.00 67.91 328 LYS C N 1
ATOM 7548 C CA . LYS C 1 331 ? 12.860 48.249 -46.544 1.00 67.42 328 LYS C CA 1
ATOM 7549 C C . LYS C 1 331 ? 11.516 48.845 -46.100 1.00 66.70 328 LYS C C 1
ATOM 7550 O O . LYS C 1 331 ? 11.307 49.015 -44.906 1.00 67.29 328 LYS C O 1
ATOM 7556 N N . GLY C 1 332 ? 10.620 49.170 -47.036 1.00 65.30 329 GLY C N 1
ATOM 7557 C CA . GLY C 1 332 ? 9.371 49.851 -46.716 1.00 63.70 329 GLY C CA 1
ATOM 7558 C C . GLY C 1 332 ? 9.574 51.243 -46.114 1.00 63.59 329 GLY C C 1
ATOM 7559 O O . GLY C 1 332 ? 8.763 51.729 -45.299 1.00 62.76 329 GLY C O 1
ATOM 7560 N N . ARG C 1 333 ? 10.660 51.893 -46.518 1.00 62.95 330 ARG C N 1
ATOM 7561 C CA . ARG C 1 333 ? 11.031 53.197 -45.982 1.00 62.63 330 ARG C CA 1
ATOM 7562 C C . ARG C 1 333 ? 10.738 54.292 -46.983 1.00 62.08 330 ARG C C 1
ATOM 7563 O O . ARG C 1 333 ? 10.621 54.033 -48.170 1.00 63.33 330 ARG C O 1
ATOM 7571 N N . TRP C 1 334 ? 10.606 55.515 -46.508 1.00 60.97 331 TRP C N 1
ATOM 7572 C CA . TRP C 1 334 ? 10.389 56.642 -47.384 1.00 60.23 331 TRP C CA 1
ATOM 7573 C C . TRP C 1 334 ? 10.869 57.895 -46.658 1.00 60.49 331 TRP C C 1
ATOM 7574 O O . TRP C 1 334 ? 11.077 57.862 -45.473 1.00 59.98 331 TRP C O 1
ATOM 7585 N N . ARG C 1 335 ? 11.065 58.997 -47.372 1.00 61.66 332 ARG C N 1
ATOM 7586 C CA . ARG C 1 335 ? 11.637 60.174 -46.755 1.00 61.96 332 ARG C CA 1
ATOM 7587 C C . ARG C 1 335 ? 10.483 60.861 -46.010 1.00 62.28 332 ARG C C 1
ATOM 7588 O O . ARG C 1 335 ? 9.650 61.553 -46.613 1.00 62.73 332 ARG C O 1
ATOM 7596 N N . ASN C 1 336 ? 10.413 60.605 -44.702 1.00 61.56 333 ASN C N 1
ATOM 7597 C CA . ASN C 1 336 ? 9.275 61.024 -43.883 1.00 61.59 333 ASN C CA 1
ATOM 7598 C C . ASN C 1 336 ? 9.611 62.157 -42.942 1.00 62.11 333 ASN C C 1
ATOM 7599 O O . ASN C 1 336 ? 8.746 62.670 -42.263 1.00 62.29 333 ASN C O 1
ATOM 7604 N N . CYS C 1 337 ? 10.875 62.558 -42.889 1.00 62.90 334 CYS C N 1
ATOM 7605 C CA . CYS C 1 337 ? 11.301 63.445 -41.833 1.00 62.46 334 CYS C CA 1
ATOM 7606 C C . CYS C 1 337 ? 12.470 64.308 -42.227 1.00 62.22 334 CYS C C 1
ATOM 7607 O O . CYS C 1 337 ? 13.495 63.811 -42.725 1.00 63.03 334 CYS C O 1
ATOM 7610 N N . ASN C 1 338 ? 12.309 65.601 -41.995 1.00 61.96 335 ASN C N 1
ATOM 7611 C CA . ASN C 1 338 ? 13.368 66.577 -42.246 1.00 61.80 335 ASN C CA 1
ATOM 7612 C C . ASN C 1 338 ? 14.125 66.851 -40.944 1.00 61.71 335 ASN C C 1
ATOM 7613 O O . ASN C 1 338 ? 13.591 67.464 -40.016 1.00 62.12 335 ASN C O 1
ATOM 7618 N N . VAL C 1 339 ? 15.350 66.347 -40.869 1.00 61.41 336 VAL C N 1
ATOM 7619 C CA . VAL C 1 339 ? 16.176 66.462 -39.676 1.00 61.13 336 VAL C CA 1
ATOM 7620 C C . VAL C 1 339 ? 16.843 67.812 -39.768 1.00 61.26 336 VAL C C 1
ATOM 7621 O O . VAL C 1 339 ? 17.681 68.001 -40.638 1.00 61.53 336 VAL C O 1
ATOM 7625 N N . ILE C 1 340 ? 16.465 68.737 -38.890 1.00 61.25 337 ILE C N 1
ATOM 7626 C CA . ILE C 1 340 ? 17.003 70.099 -38.899 1.00 61.31 337 ILE C CA 1
ATOM 7627 C C . ILE C 1 340 ? 18.414 70.081 -38.271 1.00 61.71 337 ILE C C 1
ATOM 7628 O O . ILE C 1 340 ? 18.572 69.638 -37.139 1.00 61.44 337 ILE C O 1
ATOM 7633 N N . THR C 1 341 ? 19.429 70.578 -38.985 1.00 62.03 338 THR C N 1
ATOM 7634 C CA . THR C 1 341 ? 20.808 70.474 -38.488 1.00 62.42 338 THR C CA 1
ATOM 7635 C C . THR C 1 341 ? 21.461 71.828 -38.161 1.00 62.51 338 THR C C 1
ATOM 7636 O O . THR C 1 341 ? 22.448 71.891 -37.424 1.00 62.38 338 THR C O 1
ATOM 7640 N N . LYS C 1 342 ? 20.896 72.912 -38.685 1.00 62.64 339 LYS C N 1
ATOM 7641 C CA . LYS C 1 342 ? 21.358 74.249 -38.304 1.00 62.55 339 LYS C CA 1
ATOM 7642 C C . LYS C 1 342 ? 20.270 75.270 -38.390 1.00 61.85 339 LYS C C 1
ATOM 7643 O O . LYS C 1 342 ? 19.643 75.453 -39.436 1.00 61.77 339 LYS C O 1
ATOM 7649 N N . VAL C 1 343 ? 20.068 75.959 -37.277 1.00 61.62 340 VAL C N 1
ATOM 7650 C CA . VAL C 1 343 ? 19.179 77.106 -37.257 1.00 61.51 340 VAL C CA 1
ATOM 7651 C C . VAL C 1 343 ? 19.968 78.426 -37.183 1.00 61.58 340 VAL C C 1
ATOM 7652 O O . VAL C 1 343 ? 21.064 78.469 -36.607 1.00 61.46 340 VAL C O 1
ATOM 7656 N N . ASP C 1 344 ? 19.402 79.478 -37.781 1.00 61.75 341 ASP C N 1
ATOM 7657 C CA . ASP C 1 344 ? 20.009 80.809 -37.850 1.00 62.08 341 ASP C CA 1
ATOM 7658 C C . ASP C 1 344 ? 19.882 81.457 -36.480 1.00 62.25 341 ASP C C 1
ATOM 7659 O O . ASP C 1 344 ? 18.784 81.913 -36.100 1.00 62.36 341 ASP C O 1
ATOM 7664 N N . ASN C 1 345 ? 21.000 81.480 -35.739 1.00 62.23 342 ASN C N 1
ATOM 7665 C CA . ASN C 1 345 ? 21.042 82.016 -34.367 1.00 62.20 342 ASN C CA 1
ATOM 7666 C C . ASN C 1 345 ? 20.622 83.488 -34.293 1.00 62.29 342 ASN C C 1
ATOM 7667 O O . ASN C 1 345 ? 19.900 83.906 -33.375 1.00 62.00 342 ASN C O 1
ATOM 7672 N N . GLU C 1 346 ? 21.085 84.262 -35.263 1.00 62.95 343 GLU C N 1
ATOM 7673 C CA . GLU C 1 346 ? 20.753 85.673 -35.378 1.00 64.20 343 GLU C CA 1
ATOM 7674 C C . GLU C 1 346 ? 19.232 85.884 -35.441 1.00 63.80 343 GLU C C 1
ATOM 7675 O O . GLU C 1 346 ? 18.691 86.692 -34.688 1.00 63.05 343 GLU C O 1
ATOM 7681 N N . MET C 1 347 ? 18.547 85.139 -36.312 1.00 64.07 344 MET C N 1
ATOM 7682 C CA . MET C 1 347 ? 17.063 85.174 -36.380 1.00 64.91 344 MET C CA 1
ATOM 7683 C C . MET C 1 347 ? 16.376 84.769 -35.066 1.00 63.78 344 MET C C 1
ATOM 7684 O O . MET C 1 347 ? 15.331 85.322 -34.706 1.00 63.83 344 MET C O 1
ATOM 7689 N N . PHE C 1 348 ? 16.962 83.792 -34.379 1.00 62.85 345 PHE C N 1
ATOM 7690 C CA . PHE C 1 348 ? 16.481 83.330 -33.100 1.00 62.34 345 PHE C CA 1
ATOM 7691 C C . PHE C 1 348 ? 16.564 84.429 -32.029 1.00 62.17 345 PHE C C 1
ATOM 7692 O O . PHE C 1 348 ? 15.569 84.725 -31.366 1.00 61.70 345 PHE C O 1
ATOM 7700 N N . LEU C 1 349 ? 17.731 85.047 -31.883 1.00 62.16 346 LEU C N 1
ATOM 7701 C CA . LEU C 1 349 ? 17.906 86.104 -30.889 1.00 62.30 346 LEU C CA 1
ATOM 7702 C C . LEU C 1 349 ? 16.983 87.292 -31.137 1.00 62.45 346 LEU C C 1
ATOM 7703 O O . LEU C 1 349 ? 16.457 87.891 -30.199 1.00 62.47 346 LEU C O 1
ATOM 7708 N N . LYS C 1 350 ? 16.761 87.610 -32.402 1.00 62.89 347 LYS C N 1
ATOM 7709 C CA . LYS C 1 350 ? 15.858 88.696 -32.772 1.00 63.65 347 LYS C CA 1
ATOM 7710 C C . LYS C 1 350 ? 14.432 88.379 -32.354 1.00 63.11 347 LYS C C 1
ATOM 7711 O O . LYS C 1 350 ? 13.693 89.256 -31.897 1.00 63.29 347 LYS C O 1
ATOM 7717 N N . ALA C 1 351 ? 14.054 87.119 -32.511 1.00 62.62 348 ALA C N 1
ATOM 7718 C CA . ALA C 1 351 ? 12.724 86.677 -32.144 1.00 62.26 348 ALA C CA 1
ATOM 7719 C C . ALA C 1 351 ? 12.509 86.739 -30.631 1.00 62.21 348 ALA C C 1
ATOM 7720 O O . ALA C 1 351 ? 11.441 87.171 -30.179 1.00 62.51 348 ALA C O 1
ATOM 7722 N N . LEU C 1 352 ? 13.515 86.331 -29.852 1.00 62.00 349 LEU C N 1
ATOM 7723 C CA . LEU C 1 352 ? 13.475 86.507 -28.391 1.00 61.87 349 LEU C CA 1
ATOM 7724 C C . LEU C 1 352 ? 13.434 88.005 -28.055 1.00 62.11 349 LEU C C 1
ATOM 7725 O O . LEU C 1 352 ? 12.692 88.429 -27.180 1.00 61.82 349 LEU C O 1
ATOM 7730 N N . ARG C 1 353 ? 14.222 88.798 -28.770 1.00 62.42 350 ARG C N 1
ATOM 7731 C CA . ARG C 1 353 ? 14.250 90.235 -28.548 1.00 64.08 350 ARG C CA 1
ATOM 7732 C C . ARG C 1 353 ? 12.845 90.796 -28.777 1.00 63.25 350 ARG C C 1
ATOM 7733 O O . ARG C 1 353 ? 12.391 91.697 -28.044 1.00 63.56 350 ARG C O 1
ATOM 7741 N N . ASP C 1 354 ? 12.153 90.243 -29.768 1.00 62.63 351 ASP C N 1
ATOM 7742 C CA . ASP C 1 354 ? 10.814 90.714 -30.112 1.00 62.43 351 ASP C CA 1
ATOM 7743 C C . ASP C 1 354 ? 9.778 90.405 -29.026 1.00 61.93 351 ASP C C 1
ATOM 7744 O O . ASP C 1 354 ? 8.793 91.114 -28.910 1.00 62.28 351 ASP C O 1
ATOM 7749 N N . ILE C 1 355 ? 10.011 89.365 -28.232 1.00 61.42 352 ILE C N 1
ATOM 7750 C CA . ILE C 1 355 ? 9.138 89.062 -27.094 1.00 61.11 352 ILE C CA 1
ATOM 7751 C C . ILE C 1 355 ? 9.045 90.246 -26.108 1.00 61.47 352 ILE C C 1
ATOM 7752 O O . ILE C 1 355 ? 7.944 90.681 -25.737 1.00 61.26 352 ILE C O 1
ATOM 7757 N N . VAL C 1 356 ? 10.197 90.777 -25.706 1.00 61.64 353 VAL C N 1
ATOM 7758 C CA . VAL C 1 356 ? 10.232 91.794 -24.661 1.00 61.77 353 VAL C CA 1
ATOM 7759 C C . VAL C 1 356 ? 9.888 93.180 -25.169 1.00 62.30 353 VAL C C 1
ATOM 7760 O O . VAL C 1 356 ? 9.710 94.103 -24.373 1.00 62.69 353 VAL C O 1
ATOM 7764 N N . GLU C 1 357 ? 9.769 93.328 -26.486 1.00 63.02 354 GLU C N 1
ATOM 7765 C CA . GLU C 1 357 ? 9.387 94.615 -27.094 1.00 63.71 354 GLU C CA 1
ATOM 7766 C C . GLU C 1 357 ? 7.940 94.641 -27.599 1.00 63.35 354 GLU C C 1
ATOM 7767 O O . GLU C 1 357 ? 7.513 95.612 -28.216 1.00 63.45 354 GLU C O 1
ATOM 7773 N N . TYR C 1 358 ? 7.194 93.570 -27.356 1.00 63.35 355 TYR C N 1
ATOM 7774 C CA . TYR C 1 358 ? 5.837 93.454 -27.857 1.00 63.24 355 TYR C CA 1
ATOM 7775 C C . TYR C 1 358 ? 4.909 94.517 -27.254 1.00 63.79 355 TYR C C 1
ATOM 7776 O O . TYR C 1 358 ? 4.931 94.764 -26.049 1.00 63.95 355 TYR C O 1
ATOM 7785 N N . VAL C 1 359 ? 4.120 95.160 -28.112 1.00 64.11 356 VAL C N 1
ATOM 7786 C CA . VAL C 1 359 ? 2.969 95.943 -27.679 1.00 64.50 356 VAL C CA 1
ATOM 7787 C C . VAL C 1 359 ? 1.726 95.367 -28.363 1.00 65.28 356 VAL C C 1
ATOM 7788 O O . VAL C 1 359 ? 1.708 95.219 -29.607 1.00 65.22 356 VAL C O 1
ATOM 7792 N N . ALA C 1 360 ? 0.704 95.029 -27.560 1.00 65.88 357 ALA C N 1
ATOM 7793 C CA . ALA C 1 360 ? -0.476 94.273 -28.059 1.00 66.60 357 ALA C CA 1
ATOM 7794 C C . ALA C 1 360 ? -1.178 94.941 -29.251 1.00 66.56 357 ALA C C 1
ATOM 7795 O O . ALA C 1 360 ? -1.268 96.154 -29.293 1.00 66.71 357 ALA C O 1
ATOM 7797 N N . HIS D 1 6 ? 59.738 50.972 -28.732 1.00 63.03 3 HIS D N 1
ATOM 7798 C CA . HIS D 1 6 ? 59.413 49.977 -29.785 1.00 62.83 3 HIS D CA 1
ATOM 7799 C C . HIS D 1 6 ? 58.058 49.338 -29.488 1.00 63.03 3 HIS D C 1
ATOM 7800 O O . HIS D 1 6 ? 57.823 48.832 -28.381 1.00 63.01 3 HIS D O 1
ATOM 7807 N N . ARG D 1 7 ? 57.165 49.375 -30.478 1.00 62.75 4 ARG D N 1
ATOM 7808 C CA . ARG D 1 7 ? 55.842 48.784 -30.353 1.00 62.66 4 ARG D CA 1
ATOM 7809 C C . ARG D 1 7 ? 55.795 47.396 -30.988 1.00 62.71 4 ARG D C 1
ATOM 7810 O O . ARG D 1 7 ? 56.303 47.193 -32.095 1.00 62.36 4 ARG D O 1
ATOM 7818 N N . LYS D 1 8 ? 55.195 46.442 -30.278 1.00 62.80 5 LYS D N 1
ATOM 7819 C CA . LYS D 1 8 ? 54.917 45.132 -30.856 1.00 63.08 5 LYS D CA 1
ATOM 7820 C C . LYS D 1 8 ? 53.417 45.006 -31.005 1.00 62.92 5 LYS D C 1
ATOM 7821 O O . LYS D 1 8 ? 52.712 45.059 -30.020 1.00 63.27 5 LYS D O 1
ATOM 7827 N N . LEU D 1 9 ? 52.923 44.855 -32.227 1.00 63.05 6 LEU D N 1
ATOM 7828 C CA . LEU D 1 9 ? 51.473 44.828 -32.433 1.00 63.49 6 LEU D CA 1
ATOM 7829 C C . LEU D 1 9 ? 50.913 43.466 -32.802 1.00 63.69 6 LEU D C 1
ATOM 7830 O O . LEU D 1 9 ? 51.517 42.716 -33.570 1.00 64.25 6 LEU D O 1
ATOM 7835 N N . ILE D 1 10 ? 49.754 43.161 -32.225 1.00 63.89 7 ILE D N 1
ATOM 7836 C CA . ILE D 1 10 ? 48.881 42.092 -32.697 1.00 63.69 7 ILE D CA 1
ATOM 7837 C C . ILE D 1 10 ? 47.794 42.814 -33.464 1.00 63.69 7 ILE D C 1
ATOM 7838 O O . ILE D 1 10 ? 47.173 43.728 -32.927 1.00 63.88 7 ILE D O 1
ATOM 7843 N N . ILE D 1 11 ? 47.606 42.447 -34.728 1.00 63.75 8 ILE D N 1
ATOM 7844 C CA . ILE D 1 11 ? 46.566 43.049 -35.542 1.00 63.81 8 ILE D CA 1
ATOM 7845 C C . ILE D 1 11 ? 45.515 42.002 -35.837 1.00 63.95 8 ILE D C 1
ATOM 7846 O O . ILE D 1 11 ? 45.799 40.987 -36.487 1.00 63.95 8 ILE D O 1
ATOM 7851 N N . ASP D 1 12 ? 44.312 42.248 -35.324 1.00 63.68 9 ASP D N 1
ATOM 7852 C CA . ASP D 1 12 ? 43.159 41.397 -35.598 1.00 63.68 9 ASP D CA 1
ATOM 7853 C C . ASP D 1 12 ? 42.331 42.027 -36.713 1.00 63.22 9 ASP D C 1
ATOM 7854 O O . ASP D 1 12 ? 42.017 43.211 -36.663 1.00 63.17 9 ASP D O 1
ATOM 7859 N N . THR D 1 13 ? 41.995 41.245 -37.728 1.00 63.12 10 THR D N 1
ATOM 7860 C CA . THR D 1 13 ? 41.528 41.817 -38.978 1.00 63.50 10 THR D CA 1
ATOM 7861 C C . THR D 1 13 ? 40.598 40.894 -39.741 1.00 64.22 10 THR D C 1
ATOM 7862 O O . THR D 1 13 ? 40.722 39.672 -39.646 1.00 64.70 10 THR D O 1
ATOM 7866 N N . ASP D 1 14 ? 39.669 41.482 -40.494 1.00 65.06 11 ASP D N 1
ATOM 7867 C CA . ASP D 1 14 ? 38.821 40.736 -41.438 1.00 65.69 11 ASP D CA 1
ATOM 7868 C C . ASP D 1 14 ? 39.274 40.907 -42.895 1.00 66.29 11 ASP D C 1
ATOM 7869 O O . ASP D 1 14 ? 38.524 40.602 -43.825 1.00 66.83 11 ASP D O 1
ATOM 7874 N N . CYS D 1 15 ? 40.488 41.420 -43.073 1.00 66.37 12 CYS D N 1
ATOM 7875 C CA . CYS D 1 15 ? 41.238 41.280 -44.328 1.00 66.95 12 CYS D CA 1
ATOM 7876 C C . CYS D 1 15 ? 40.631 41.908 -45.590 1.00 66.47 12 CYS D C 1
ATOM 7877 O O . CYS D 1 15 ? 40.737 41.316 -46.684 1.00 66.15 12 CYS D O 1
ATOM 7880 N N . GLY D 1 16 ? 40.020 43.087 -45.442 1.00 65.71 13 GLY D N 1
ATOM 7881 C CA . GLY D 1 16 ? 39.580 43.875 -46.589 1.00 65.12 13 GLY D CA 1
ATOM 7882 C C . GLY D 1 16 ? 40.653 44.841 -47.094 1.00 65.24 13 GLY D C 1
ATOM 7883 O O . GLY D 1 16 ? 41.826 44.807 -46.664 1.00 64.88 13 GLY D O 1
ATOM 7884 N N . GLY D 1 17 ? 40.250 45.707 -48.019 1.00 64.77 14 GLY D N 1
ATOM 7885 C CA . GLY D 1 17 ? 41.173 46.616 -48.662 1.00 63.97 14 GLY D CA 1
ATOM 7886 C C . GLY D 1 17 ? 41.753 47.604 -47.679 1.00 63.93 14 GLY D C 1
ATOM 7887 O O . GLY D 1 17 ? 42.962 47.809 -47.676 1.00 63.96 14 GLY D O 1
ATOM 7888 N N . ASP D 1 18 ? 40.915 48.229 -46.840 1.00 63.74 15 ASP D N 1
ATOM 7889 C CA . ASP D 1 18 ? 41.458 49.152 -45.817 1.00 63.17 15 ASP D CA 1
ATOM 7890 C C . ASP D 1 18 ? 42.251 48.415 -44.710 1.00 62.80 15 ASP D C 1
ATOM 7891 O O . ASP D 1 18 ? 43.220 48.953 -44.176 1.00 63.28 15 ASP D O 1
ATOM 7896 N N . ASP D 1 19 ? 41.899 47.164 -44.418 1.00 61.87 16 ASP D N 1
ATOM 7897 C CA . ASP D 1 19 ? 42.744 46.358 -43.552 1.00 61.50 16 ASP D CA 1
ATOM 7898 C C . ASP D 1 19 ? 44.175 46.243 -44.120 1.00 61.35 16 ASP D C 1
ATOM 7899 O O . ASP D 1 19 ? 45.148 46.385 -43.378 1.00 61.58 16 ASP D O 1
ATOM 7904 N N . ALA D 1 20 ? 44.303 45.985 -45.424 1.00 60.62 17 ALA D N 1
ATOM 7905 C CA . ALA D 1 20 ? 45.627 45.908 -46.082 1.00 60.50 17 ALA D CA 1
ATOM 7906 C C . ALA D 1 20 ? 46.426 47.212 -45.994 1.00 60.46 17 ALA D C 1
ATOM 7907 O O . ALA D 1 20 ? 47.589 47.178 -45.619 1.00 60.79 17 ALA D O 1
ATOM 7909 N N . ILE D 1 21 ? 45.815 48.354 -46.311 1.00 60.04 18 ILE D N 1
ATOM 7910 C CA . ILE D 1 21 ? 46.492 49.636 -46.113 1.00 59.62 18 ILE D CA 1
ATOM 7911 C C . ILE D 1 21 ? 46.919 49.812 -44.651 1.00 59.86 18 ILE D C 1
ATOM 7912 O O . ILE D 1 21 ? 48.016 50.269 -44.378 1.00 59.81 18 ILE D O 1
ATOM 7917 N N . ALA D 1 22 ? 46.041 49.458 -43.703 1.00 60.03 19 ALA D N 1
ATOM 7918 C CA . ALA D 1 22 ? 46.377 49.588 -42.274 1.00 59.99 19 ALA D CA 1
ATOM 7919 C C . ALA D 1 22 ? 47.594 48.718 -41.879 1.00 60.21 19 ALA D C 1
ATOM 7920 O O . ALA D 1 22 ? 48.507 49.179 -41.175 1.00 60.08 19 ALA D O 1
ATOM 7922 N N . ILE D 1 23 ? 47.616 47.472 -42.351 1.00 60.00 20 ILE D N 1
ATOM 7923 C CA . ILE D 1 23 ? 48.721 46.582 -42.053 1.00 59.84 20 ILE D CA 1
ATOM 7924 C C . ILE D 1 23 ? 50.011 47.115 -42.699 1.00 60.58 20 ILE D C 1
ATOM 7925 O O . ILE D 1 23 ? 51.070 47.123 -42.066 1.00 60.93 20 ILE D O 1
ATOM 7930 N N . MET D 1 24 ? 49.893 47.600 -43.936 1.00 60.78 21 MET D N 1
ATOM 7931 C CA . MET D 1 24 ? 51.003 48.197 -44.648 1.00 61.26 21 MET D CA 1
ATOM 7932 C C . MET D 1 24 ? 51.566 49.376 -43.862 1.00 61.53 21 MET D C 1
ATOM 7933 O O . MET D 1 24 ? 52.774 49.516 -43.760 1.00 61.37 21 MET D O 1
ATOM 7938 N N . LEU D 1 25 ? 50.681 50.195 -43.289 1.00 61.83 22 LEU D N 1
ATOM 7939 C CA . LEU D 1 25 ? 51.087 51.338 -42.475 1.00 62.21 22 LEU D CA 1
ATOM 7940 C C . LEU D 1 25 ? 51.897 50.874 -41.252 1.00 62.66 22 LEU D C 1
ATOM 7941 O O . LEU D 1 25 ? 52.999 51.369 -41.020 1.00 62.98 22 LEU D O 1
ATOM 7946 N N . ALA D 1 26 ? 51.372 49.905 -40.501 1.00 63.07 23 ALA D N 1
ATOM 7947 C CA . ALA D 1 26 ? 52.090 49.333 -39.352 1.00 63.67 23 ALA D CA 1
ATOM 7948 C C . ALA D 1 26 ? 53.471 48.745 -39.731 1.00 64.48 23 ALA D C 1
ATOM 7949 O O . ALA D 1 26 ? 54.463 48.921 -39.014 1.00 64.68 23 ALA D O 1
ATOM 7951 N N . MET D 1 27 ? 53.539 48.076 -40.873 1.00 65.09 24 MET D N 1
ATOM 7952 C CA . MET D 1 27 ? 54.779 47.450 -41.311 1.00 66.21 24 MET D CA 1
ATOM 7953 C C . MET D 1 27 ? 55.832 48.380 -41.943 1.00 65.99 24 MET D C 1
ATOM 7954 O O . MET D 1 27 ? 56.957 47.944 -42.236 1.00 66.00 24 MET D O 1
ATOM 7959 N N . THR D 1 28 ? 55.481 49.648 -42.145 1.00 65.88 25 THR D N 1
ATOM 7960 C CA . THR D 1 28 ? 56.389 50.578 -42.798 1.00 65.79 25 THR D CA 1
ATOM 7961 C C . THR D 1 28 ? 56.764 51.741 -41.891 1.00 66.13 25 THR D C 1
ATOM 7962 O O . THR D 1 28 ? 57.380 52.704 -42.333 1.00 66.49 25 THR D O 1
ATOM 7966 N N . GLN D 1 29 ? 56.400 51.642 -40.622 1.00 66.45 26 GLN D N 1
ATOM 7967 C CA . GLN D 1 29 ? 56.634 52.704 -39.661 1.00 66.70 26 GLN D CA 1
ATOM 7968 C C . GLN D 1 29 ? 57.832 52.304 -38.793 1.00 66.34 26 GLN D C 1
ATOM 7969 O O . GLN D 1 29 ? 57.979 51.132 -38.448 1.00 66.18 26 GLN D O 1
ATOM 7975 N N . PRO D 1 30 ? 58.726 53.262 -38.466 1.00 66.38 27 PRO D N 1
ATOM 7976 C CA . PRO D 1 30 ? 59.870 52.838 -37.636 1.00 66.26 27 PRO D CA 1
ATOM 7977 C C . PRO D 1 30 ? 59.479 52.612 -36.175 1.00 65.76 27 PRO D C 1
ATOM 7978 O O . PRO D 1 30 ? 58.502 53.189 -35.703 1.00 65.81 27 PRO D O 1
ATOM 7982 N N . ASP D 1 31 ? 60.227 51.758 -35.482 1.00 65.67 28 ASP D N 1
ATOM 7983 C CA . ASP D 1 31 ? 59.948 51.406 -34.085 1.00 65.85 28 ASP D CA 1
ATOM 7984 C C . ASP D 1 31 ? 58.616 50.674 -33.884 1.00 65.45 28 ASP D C 1
ATOM 7985 O O . ASP D 1 31 ? 58.088 50.659 -32.772 1.00 65.49 28 ASP D O 1
ATOM 7990 N N . VAL D 1 32 ? 58.093 50.087 -34.966 1.00 65.08 29 VAL D N 1
ATOM 7991 C CA . VAL D 1 32 ? 56.898 49.231 -34.944 1.00 64.59 29 VAL D CA 1
ATOM 7992 C C . VAL D 1 32 ? 57.213 47.886 -35.572 1.00 64.94 29 VAL D C 1
ATOM 7993 O O . VAL D 1 32 ? 57.876 47.822 -36.608 1.00 64.95 29 VAL D O 1
ATOM 7997 N N . GLU D 1 33 ? 56.726 46.823 -34.940 1.00 65.09 30 GLU D N 1
ATOM 7998 C CA . GLU D 1 33 ? 56.855 45.473 -35.457 1.00 65.57 30 GLU D CA 1
ATOM 7999 C C . GLU D 1 33 ? 55.540 44.737 -35.241 1.00 64.73 30 GLU D C 1
ATOM 8000 O O . GLU D 1 33 ? 55.100 44.578 -34.107 1.00 65.20 30 GLU D O 1
ATOM 8006 N N . VAL D 1 34 ? 54.909 44.311 -36.336 1.00 63.73 31 VAL D N 1
ATOM 8007 C CA . VAL D 1 34 ? 53.708 43.472 -36.284 1.00 62.32 31 VAL D CA 1
ATOM 8008 C C . VAL D 1 34 ? 54.194 42.061 -35.961 1.00 62.09 31 VAL D C 1
ATOM 8009 O O . VAL D 1 34 ? 54.995 41.487 -36.726 1.00 61.87 31 VAL D O 1
ATOM 8013 N N . ILE D 1 35 ? 53.749 41.508 -34.835 1.00 61.03 32 ILE D N 1
ATOM 8014 C CA . ILE D 1 35 ? 54.277 40.210 -34.415 1.00 60.77 32 ILE D CA 1
ATOM 8015 C C . ILE D 1 35 ? 53.309 39.062 -34.703 1.00 60.94 32 ILE D C 1
ATOM 8016 O O . ILE D 1 35 ? 53.725 37.896 -34.707 1.00 61.50 32 ILE D O 1
ATOM 8021 N N . ALA D 1 36 ? 52.032 39.382 -34.935 1.00 60.34 33 ALA D N 1
ATOM 8022 C CA . ALA D 1 36 ? 51.037 38.382 -35.327 1.00 59.91 33 ALA D CA 1
ATOM 8023 C C . ALA D 1 36 ? 49.821 39.032 -35.973 1.00 59.96 33 ALA D C 1
ATOM 8024 O O . ALA D 1 36 ? 49.428 40.155 -35.625 1.00 59.77 33 ALA D O 1
ATOM 8026 N N . ILE D 1 37 ? 49.246 38.330 -36.942 1.00 59.54 34 ILE D N 1
ATOM 8027 C CA . ILE D 1 37 ? 48.006 38.764 -37.582 1.00 59.14 34 ILE D CA 1
ATOM 8028 C C . ILE D 1 37 ? 46.921 37.713 -37.312 1.00 59.57 34 ILE D C 1
ATOM 8029 O O . ILE D 1 37 ? 47.092 36.532 -37.619 1.00 59.19 34 ILE D O 1
ATOM 8034 N N . THR D 1 38 ? 45.825 38.144 -36.697 1.00 59.99 35 THR D N 1
ATOM 8035 C CA . THR D 1 38 ? 44.763 37.221 -36.330 1.00 60.60 35 THR D CA 1
ATOM 8036 C C . THR D 1 38 ? 43.535 37.522 -37.183 1.00 60.88 35 THR D C 1
ATOM 8037 O O . THR D 1 38 ? 43.078 38.671 -37.257 1.00 61.57 35 THR D O 1
ATOM 8041 N N . VAL D 1 39 ? 43.028 36.492 -37.859 1.00 60.66 36 VAL D N 1
ATOM 8042 C CA . VAL D 1 39 ? 41.999 36.671 -38.878 1.00 60.26 36 VAL D CA 1
ATOM 8043 C C . VAL D 1 39 ? 40.607 36.422 -38.293 1.00 60.72 36 VAL D C 1
ATOM 8044 O O . VAL D 1 39 ? 40.387 35.445 -37.580 1.00 60.68 36 VAL D O 1
ATOM 8048 N N . VAL D 1 40 ? 39.679 37.330 -38.573 1.00 60.58 37 VAL D N 1
ATOM 8049 C CA . VAL D 1 40 ? 38.309 37.177 -38.115 1.00 60.06 37 VAL D CA 1
ATOM 8050 C C . VAL D 1 40 ? 37.349 37.305 -39.301 1.00 60.64 37 VAL D C 1
ATOM 8051 O O . VAL D 1 40 ? 37.681 37.938 -40.321 1.00 60.32 37 VAL D O 1
ATOM 8055 N N . TRP D 1 41 ? 36.178 36.686 -39.190 1.00 60.77 38 TRP D N 1
ATOM 8056 C CA . TRP D 1 41 ? 35.122 36.868 -40.189 1.00 61.23 38 TRP D CA 1
ATOM 8057 C C . TRP D 1 41 ? 34.704 38.356 -40.239 1.00 61.59 38 TRP D C 1
ATOM 8058 O O . TRP D 1 41 ? 34.990 39.111 -39.303 1.00 61.30 38 TRP D O 1
ATOM 8069 N N . GLY D 1 42 ? 34.007 38.757 -41.302 1.00 62.23 39 GLY D N 1
ATOM 8070 C CA . GLY D 1 42 ? 33.471 40.127 -41.398 1.00 63.20 39 GLY D CA 1
ATOM 8071 C C . GLY D 1 42 ? 33.042 40.460 -42.816 1.00 64.37 39 GLY D C 1
ATOM 8072 O O . GLY D 1 42 ? 31.992 39.973 -43.274 1.00 64.17 39 GLY D O 1
ATOM 8073 N N . ASN D 1 43 ? 33.852 41.273 -43.508 1.00 64.85 40 ASN D N 1
ATOM 8074 C CA . ASN D 1 43 ? 33.640 41.550 -44.926 1.00 66.52 40 ASN D CA 1
ATOM 8075 C C . ASN D 1 43 ? 34.017 40.427 -45.878 1.00 66.61 40 ASN D C 1
ATOM 8076 O O . ASN D 1 43 ? 33.467 40.346 -46.979 1.00 66.90 40 ASN D O 1
ATOM 8081 N N . VAL D 1 44 ? 34.939 39.567 -45.451 1.00 66.41 41 VAL D N 1
ATOM 8082 C CA . VAL D 1 44 ? 35.182 38.338 -46.153 1.00 66.38 41 VAL D CA 1
ATOM 8083 C C . VAL D 1 44 ? 35.319 37.201 -45.174 1.00 66.12 41 VAL D C 1
ATOM 8084 O O . VAL D 1 44 ? 35.695 37.402 -44.021 1.00 66.10 41 VAL D O 1
ATOM 8088 N N . GLU D 1 45 ? 35.006 36.014 -45.674 1.00 65.69 42 GLU D N 1
ATOM 8089 C CA A GLU D 1 45 ? 35.092 34.813 -44.877 0.50 65.66 42 GLU D CA 1
ATOM 8090 C CA B GLU D 1 45 ? 35.117 34.752 -44.961 0.50 65.74 42 GLU D CA 1
ATOM 8091 C C . GLU D 1 45 ? 36.561 34.487 -44.500 1.00 65.67 42 GLU D C 1
ATOM 8092 O O . GLU D 1 45 ? 37.507 34.790 -45.238 1.00 65.71 42 GLU D O 1
ATOM 8103 N N . VAL D 1 46 ? 36.743 33.916 -43.307 1.00 65.46 43 VAL D N 1
ATOM 8104 C CA . VAL D 1 46 ? 38.079 33.614 -42.755 1.00 65.10 43 VAL D CA 1
ATOM 8105 C C . VAL D 1 46 ? 39.008 32.917 -43.748 1.00 65.13 43 VAL D C 1
ATOM 8106 O O . VAL D 1 46 ? 40.172 33.287 -43.856 1.00 65.64 43 VAL D O 1
ATOM 8110 N N . ASN D 1 47 ? 38.508 31.934 -44.484 1.00 65.00 44 ASN D N 1
ATOM 8111 C CA . ASN D 1 47 ? 39.316 31.293 -45.522 1.00 64.99 44 ASN D CA 1
ATOM 8112 C C . ASN D 1 47 ? 39.825 32.258 -46.568 1.00 64.10 44 ASN D C 1
ATOM 8113 O O . ASN D 1 47 ? 40.983 32.174 -46.970 1.00 64.25 44 ASN D O 1
ATOM 8118 N N . GLN D 1 48 ? 38.968 33.178 -46.996 1.00 63.22 45 GLN D N 1
ATOM 8119 C CA . GLN D 1 48 ? 39.360 34.175 -47.986 1.00 62.26 45 GLN D CA 1
ATOM 8120 C C . GLN D 1 48 ? 40.313 35.181 -47.338 1.00 61.86 45 GLN D C 1
ATOM 8121 O O . GLN D 1 48 ? 41.285 35.621 -47.952 1.00 61.71 45 GLN D O 1
ATOM 8127 N N . GLY D 1 49 ? 40.056 35.490 -46.073 1.00 61.45 46 GLY D N 1
ATOM 8128 C CA . GLY D 1 49 ? 40.919 36.384 -45.310 1.00 61.17 46 GLY D CA 1
ATOM 8129 C C . GLY D 1 49 ? 42.341 35.861 -45.238 1.00 61.22 46 GLY D C 1
ATOM 8130 O O . GLY D 1 49 ? 43.310 36.573 -45.563 1.00 61.46 46 GLY D O 1
ATOM 8131 N N . MET D 1 50 ? 42.469 34.603 -44.840 1.00 60.59 47 MET D N 1
ATOM 8132 C CA . MET D 1 50 ? 43.770 33.951 -44.825 1.00 60.33 47 MET D CA 1
ATOM 8133 C C . MET D 1 50 ? 44.503 34.129 -46.150 1.00 60.05 47 MET D C 1
ATOM 8134 O O . MET D 1 50 ? 45.686 34.483 -46.151 1.00 60.00 47 MET D O 1
ATOM 8139 N N . GLU D 1 51 ? 43.796 33.919 -47.263 1.00 59.87 48 GLU D N 1
ATOM 8140 C CA . GLU D 1 51 ? 44.391 34.084 -48.599 1.00 60.22 48 GLU D CA 1
ATOM 8141 C C . GLU D 1 51 ? 44.847 35.527 -48.850 1.00 60.37 48 GLU D C 1
ATOM 8142 O O . GLU D 1 51 ? 45.938 35.763 -49.423 1.00 59.94 48 GLU D O 1
ATOM 8148 N N . ASN D 1 52 ? 44.024 36.488 -48.404 1.00 60.13 49 ASN D N 1
ATOM 8149 C CA . ASN D 1 52 ? 44.379 37.899 -48.536 1.00 60.03 49 ASN D CA 1
ATOM 8150 C C . ASN D 1 52 ? 45.651 38.265 -47.770 1.00 60.14 49 ASN D C 1
ATOM 8151 O O . ASN D 1 52 ? 46.573 38.839 -48.362 1.00 60.29 49 ASN D O 1
ATOM 8156 N N . ILE D 1 53 ? 45.718 37.897 -46.481 1.00 59.84 50 ILE D N 1
ATOM 8157 C CA . ILE D 1 53 ? 46.909 38.165 -45.660 1.00 59.79 50 ILE D CA 1
ATOM 8158 C C . ILE D 1 53 ? 48.155 37.541 -46.304 1.00 60.25 50 ILE D C 1
ATOM 8159 O O . ILE D 1 53 ? 49.218 38.154 -46.352 1.00 60.61 50 ILE D O 1
ATOM 8164 N N . GLY D 1 54 ? 48.001 36.332 -46.833 1.00 60.50 51 GLY D N 1
ATOM 8165 C CA . GLY D 1 54 ? 49.098 35.634 -47.484 1.00 60.58 51 GLY D CA 1
ATOM 8166 C C . GLY D 1 54 ? 49.627 36.419 -48.659 1.00 61.05 51 GLY D C 1
ATOM 8167 O O . GLY D 1 54 ? 50.840 36.519 -48.841 1.00 61.19 51 GLY D O 1
ATOM 8168 N N . LYS D 1 55 ? 48.715 36.975 -49.457 1.00 61.26 52 LYS D N 1
ATOM 8169 C CA . LYS D 1 55 ? 49.106 37.742 -50.642 1.00 61.35 52 LYS D CA 1
ATOM 8170 C C . LYS D 1 55 ? 49.796 39.051 -50.247 1.00 61.77 52 LYS D C 1
ATOM 8171 O O . LYS D 1 55 ? 50.783 39.463 -50.891 1.00 62.00 52 LYS D O 1
ATOM 8177 N N . LEU D 1 56 ? 49.299 39.676 -49.176 1.00 61.67 53 LEU D N 1
ATOM 8178 C CA . LEU D 1 56 ? 49.906 40.889 -48.628 1.00 61.75 53 LEU D CA 1
ATOM 8179 C C . LEU D 1 56 ? 51.300 40.636 -48.042 1.00 61.97 53 LEU D C 1
ATOM 8180 O O . LEU D 1 56 ? 52.213 41.448 -48.254 1.00 62.49 53 LEU D O 1
ATOM 8185 N N . LEU D 1 57 ? 51.487 39.521 -47.336 1.00 61.66 54 LEU D N 1
ATOM 8186 C CA . LEU D 1 57 ? 52.811 39.210 -46.787 1.00 61.45 54 LEU D CA 1
ATOM 8187 C C . LEU D 1 57 ? 53.832 38.765 -47.867 1.00 61.72 54 LEU D C 1
ATOM 8188 O O . LEU D 1 57 ? 55.032 38.997 -47.713 1.00 62.12 54 LEU D O 1
ATOM 8193 N N . ASP D 1 58 ? 53.356 38.155 -48.954 1.00 61.68 55 ASP D N 1
ATOM 8194 C CA . ASP D 1 58 ? 54.208 37.825 -50.108 1.00 61.97 55 ASP D CA 1
ATOM 8195 C C . ASP D 1 58 ? 54.907 39.082 -50.647 1.00 62.15 55 ASP D C 1
ATOM 8196 O O . ASP D 1 58 ? 56.112 39.088 -50.904 1.00 62.08 55 ASP D O 1
ATOM 8201 N N . LEU D 1 59 ? 54.119 40.146 -50.806 1.00 62.60 56 LEU D N 1
ATOM 8202 C CA . LEU D 1 59 ? 54.591 41.451 -51.242 1.00 62.58 56 LEU D CA 1
ATOM 8203 C C . LEU D 1 59 ? 55.789 41.930 -50.419 1.00 63.02 56 LEU D C 1
ATOM 8204 O O . LEU D 1 59 ? 56.744 42.434 -50.971 1.00 63.23 56 LEU D O 1
ATOM 8209 N N . TYR D 1 60 ? 55.741 41.746 -49.104 1.00 63.81 57 TYR D N 1
ATOM 8210 C CA . TYR D 1 60 ? 56.784 42.219 -48.198 1.00 64.23 57 TYR D CA 1
ATOM 8211 C C . TYR D 1 60 ? 57.857 41.186 -47.925 1.00 64.74 57 TYR D C 1
ATOM 8212 O O . TYR D 1 60 ? 58.892 41.503 -47.335 1.00 64.34 57 TYR D O 1
ATOM 8221 N N . ASP D 1 61 ? 57.601 39.958 -48.363 1.00 65.58 58 ASP D N 1
ATOM 8222 C CA . ASP D 1 61 ? 58.393 38.784 -47.995 1.00 66.51 58 ASP D CA 1
ATOM 8223 C C . ASP D 1 61 ? 58.565 38.648 -46.480 1.00 66.61 58 ASP D C 1
ATOM 8224 O O . ASP D 1 61 ? 59.623 38.236 -45.997 1.00 66.59 58 ASP D O 1
ATOM 8229 N N . ALA D 1 62 ? 57.501 38.988 -45.747 1.00 67.16 59 ALA D N 1
ATOM 8230 C CA . ALA D 1 62 ? 57.529 38.980 -44.290 1.00 67.50 59 ALA D CA 1
ATOM 8231 C C . ALA D 1 62 ? 57.175 37.598 -43.766 1.00 67.82 59 ALA D C 1
ATOM 8232 O O . ALA D 1 62 ? 56.285 36.939 -44.317 1.00 68.40 59 ALA D O 1
ATOM 8234 N N . ASP D 1 63 ? 57.869 37.163 -42.715 1.00 67.74 60 ASP D N 1
ATOM 8235 C CA . ASP D 1 63 ? 57.567 35.878 -42.084 1.00 67.93 60 ASP D CA 1
ATOM 8236 C C . ASP D 1 63 ? 56.670 35.986 -40.840 1.00 66.96 60 ASP D C 1
ATOM 8237 O O . ASP D 1 63 ? 56.707 35.121 -39.955 1.00 67.83 60 ASP D O 1
ATOM 8242 N N . ILE D 1 64 ? 55.851 37.032 -40.800 1.00 65.25 61 ILE D N 1
ATOM 8243 C CA . ILE D 1 64 ? 54.897 37.237 -39.724 1.00 63.92 61 ILE D CA 1
ATOM 8244 C C . ILE D 1 64 ? 53.873 36.078 -39.698 1.00 63.50 61 ILE D C 1
ATOM 8245 O O . ILE D 1 64 ? 53.271 35.760 -40.729 1.00 63.74 61 ILE D O 1
ATOM 8250 N N . PRO D 1 65 ? 53.663 35.447 -38.525 1.00 62.48 62 PRO D N 1
ATOM 8251 C CA . PRO D 1 65 ? 52.662 34.375 -38.501 1.00 61.87 62 PRO D CA 1
ATOM 8252 C C . PRO D 1 65 ? 51.213 34.918 -38.471 1.00 61.43 62 PRO D C 1
ATOM 8253 O O . PRO D 1 65 ? 50.955 35.942 -37.831 1.00 61.42 62 PRO D O 1
ATOM 8257 N N . PHE D 1 66 ? 50.299 34.243 -39.176 1.00 60.72 63 PHE D N 1
ATOM 8258 C CA . PHE D 1 66 ? 48.871 34.605 -39.173 1.00 60.17 63 PHE D CA 1
ATOM 8259 C C . PHE D 1 66 ? 47.964 33.400 -38.923 1.00 60.46 63 PHE D C 1
ATOM 8260 O O . PHE D 1 66 ? 48.295 32.279 -39.303 1.00 60.57 63 PHE D O 1
ATOM 8268 N N . PHE D 1 67 ? 46.828 33.650 -38.278 1.00 60.55 64 PHE D N 1
ATOM 8269 C CA . PHE D 1 67 ? 46.012 32.619 -37.641 1.00 60.59 64 PHE D CA 1
ATOM 8270 C C . PHE D 1 67 ? 44.513 32.747 -37.969 1.00 61.13 64 PHE D C 1
ATOM 8271 O O . PHE D 1 67 ? 43.952 33.842 -37.976 1.00 60.88 64 PHE D O 1
ATOM 8279 N N . ARG D 1 68 ? 43.880 31.607 -38.242 1.00 61.52 65 ARG D N 1
ATOM 8280 C CA . ARG D 1 68 ? 42.415 31.520 -38.419 1.00 61.73 65 ARG D CA 1
ATOM 8281 C C . ARG D 1 68 ? 41.690 31.689 -37.103 1.00 61.38 65 ARG D C 1
ATOM 8282 O O . ARG D 1 68 ? 41.977 30.973 -36.114 1.00 61.01 65 ARG D O 1
ATOM 8290 N N . GLY D 1 69 ? 40.730 32.615 -37.098 1.00 61.22 66 GLY D N 1
ATOM 8291 C CA . GLY D 1 69 ? 39.881 32.841 -35.939 1.00 61.32 66 GLY D CA 1
ATOM 8292 C C . GLY D 1 69 ? 38.432 32.467 -36.185 1.00 61.81 66 GLY D C 1
ATOM 8293 O O . GLY D 1 69 ? 38.133 31.563 -36.956 1.00 61.63 66 GLY D O 1
ATOM 8294 N N . ALA D 1 70 ? 37.528 33.180 -35.527 1.00 61.86 67 ALA D N 1
ATOM 8295 C CA . ALA D 1 70 ? 36.096 32.853 -35.579 1.00 62.42 67 ALA D CA 1
ATOM 8296 C C . ALA D 1 70 ? 35.439 33.118 -36.950 1.00 62.72 67 ALA D C 1
ATOM 8297 O O . ALA D 1 70 ? 35.665 34.153 -37.581 1.00 62.54 67 ALA D O 1
ATOM 8299 N N . GLU D 1 71 ? 34.627 32.154 -37.380 1.00 63.12 68 GLU D N 1
ATOM 8300 C CA . GLU D 1 71 ? 33.924 32.198 -38.656 1.00 63.74 68 GLU D CA 1
ATOM 8301 C C . GLU D 1 71 ? 32.576 32.885 -38.571 1.00 63.19 68 GLU D C 1
ATOM 8302 O O . GLU D 1 71 ? 31.956 33.173 -39.591 1.00 63.26 68 GLU D O 1
ATOM 8308 N N . GLY D 1 72 ? 32.152 33.184 -37.348 1.00 62.49 69 GLY D N 1
ATOM 8309 C CA . GLY D 1 72 ? 30.930 33.924 -37.122 1.00 61.78 69 GLY D CA 1
ATOM 8310 C C . GLY D 1 72 ? 30.942 34.606 -35.774 1.00 61.36 69 GLY D C 1
ATOM 8311 O O . GLY D 1 72 ? 31.919 34.502 -35.021 1.00 61.25 69 GLY D O 1
ATOM 8312 N N . PRO D 1 73 ? 29.843 35.294 -35.445 1.00 60.89 70 PRO D N 1
ATOM 8313 C CA . PRO D 1 73 ? 29.738 36.046 -34.199 1.00 60.81 70 PRO D CA 1
ATOM 8314 C C . PRO D 1 73 ? 29.917 35.169 -32.962 1.00 60.54 70 PRO D C 1
ATOM 8315 O O . PRO D 1 73 ? 29.750 33.935 -33.030 1.00 59.85 70 PRO D O 1
ATOM 8319 N N . LEU D 1 74 ? 30.241 35.825 -31.850 1.00 60.49 71 LEU D N 1
ATOM 8320 C CA . LEU D 1 74 ? 30.270 35.189 -30.545 1.00 61.03 71 LEU D CA 1
ATOM 8321 C C . LEU D 1 74 ? 28.948 34.440 -30.239 1.00 61.48 71 LEU D C 1
ATOM 8322 O O . LEU D 1 74 ? 28.971 33.314 -29.715 1.00 61.64 71 LEU D O 1
ATOM 8327 N N . VAL D 1 75 ? 27.821 35.060 -30.589 1.00 60.84 72 VAL D N 1
ATOM 8328 C CA . VAL D 1 75 ? 26.516 34.517 -30.335 1.00 61.05 72 VAL D CA 1
ATOM 8329 C C . VAL D 1 75 ? 25.579 34.624 -31.551 1.00 61.56 72 VAL D C 1
ATOM 8330 O O . VAL D 1 75 ? 25.179 35.717 -31.938 1.00 61.75 72 VAL D O 1
ATOM 8334 N N . GLY D 1 76 ? 25.192 33.491 -32.125 1.00 62.12 73 GLY D N 1
ATOM 8335 C CA . GLY D 1 76 ? 24.185 33.470 -33.190 1.00 62.59 73 GLY D CA 1
ATOM 8336 C C . GLY D 1 76 ? 24.733 33.714 -34.583 1.00 63.39 73 GLY D C 1
ATOM 8337 O O . GLY D 1 76 ? 25.912 34.005 -34.744 1.00 63.07 73 GLY D O 1
ATOM 8338 N N . GLU D 1 77 ? 23.858 33.549 -35.577 1.00 64.50 74 GLU D N 1
ATOM 8339 C CA . GLU D 1 77 ? 24.073 33.904 -36.984 1.00 66.07 74 GLU D CA 1
ATOM 8340 C C . GLU D 1 77 ? 24.391 35.396 -37.162 1.00 65.36 74 GLU D C 1
ATOM 8341 O O . GLU D 1 77 ? 23.845 36.235 -36.436 1.00 65.59 74 GLU D O 1
ATOM 8347 N N . ARG D 1 78 ? 25.267 35.718 -38.117 1.00 64.89 75 ARG D N 1
ATOM 8348 C CA . ARG D 1 78 ? 25.545 37.093 -38.491 1.00 64.22 75 ARG D CA 1
ATOM 8349 C C . ARG D 1 78 ? 24.261 37.839 -38.888 1.00 64.34 75 ARG D C 1
ATOM 8350 O O . ARG D 1 78 ? 23.358 37.297 -39.538 1.00 63.64 75 ARG D O 1
ATOM 8358 N N . GLU D 1 79 ? 24.182 39.094 -38.476 1.00 64.63 76 GLU D N 1
ATOM 8359 C CA . GLU D 1 79 ? 23.009 39.900 -38.756 1.00 65.17 76 GLU D CA 1
ATOM 8360 C C . GLU D 1 79 ? 23.408 41.035 -39.699 1.00 65.79 76 GLU D C 1
ATOM 8361 O O . GLU D 1 79 ? 22.636 41.928 -39.992 1.00 66.17 76 GLU D O 1
ATOM 8367 N N . THR D 1 80 ? 24.638 40.960 -40.180 1.00 66.49 77 THR D N 1
ATOM 8368 C CA . THR D 1 80 ? 25.144 41.845 -41.204 1.00 67.30 77 THR D CA 1
ATOM 8369 C C . THR D 1 80 ? 25.335 41.081 -42.507 1.00 68.22 77 THR D C 1
ATOM 8370 O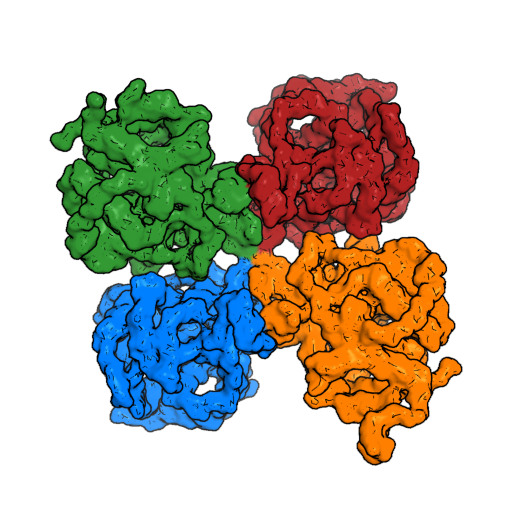 O . THR D 1 80 ? 25.262 39.856 -42.530 1.00 67.92 77 THR D O 1
ATOM 8374 N N . VAL D 1 81 ? 25.584 41.835 -43.573 1.00 69.70 78 VAL D N 1
ATOM 8375 C CA . VAL D 1 81 ? 25.772 41.328 -44.925 1.00 71.12 78 VAL D CA 1
ATOM 8376 C C . VAL D 1 81 ? 27.177 41.726 -45.341 1.00 71.50 78 VAL D C 1
ATOM 8377 O O . VAL D 1 81 ? 27.678 42.730 -44.871 1.00 71.52 78 VAL D O 1
ATOM 8381 N N . GLN D 1 82 ? 27.828 40.934 -46.189 1.00 72.76 79 GLN D N 1
ATOM 8382 C CA . GLN D 1 82 ? 29.163 41.296 -46.740 1.00 73.76 79 GLN D CA 1
ATOM 8383 C C . GLN D 1 82 ? 29.014 42.446 -47.733 1.00 73.47 79 GLN D C 1
ATOM 8384 O O . GLN D 1 82 ? 28.206 42.378 -48.648 1.00 73.66 79 GLN D O 1
ATOM 8390 N N . TRP D 1 83 ? 29.787 43.504 -47.524 1.00 73.51 80 TRP D N 1
ATOM 8391 C CA . TRP D 1 83 ? 29.653 44.763 -48.276 1.00 73.29 80 TRP D CA 1
ATOM 8392 C C . TRP D 1 83 ? 29.931 44.620 -49.780 1.00 72.86 80 TRP D C 1
ATOM 8393 O O . TRP D 1 83 ? 29.093 45.011 -50.601 1.00 72.57 80 TRP D O 1
ATOM 8404 N N . GLY D 1 84 ? 31.103 44.077 -50.130 1.00 72.18 81 GLY D N 1
ATOM 8405 C CA . GLY D 1 84 ? 31.511 43.890 -51.530 1.00 71.34 81 GLY D CA 1
ATOM 8406 C C . GLY D 1 84 ? 32.105 45.115 -52.218 1.00 71.07 81 GLY D C 1
ATOM 8407 O O . GLY D 1 84 ? 32.288 45.122 -53.440 1.00 70.64 81 GLY D O 1
ATOM 8408 N N . GLY D 1 85 ? 32.407 46.154 -51.436 1.00 70.69 82 GLY D N 1
ATOM 8409 C CA . GLY D 1 85 ? 32.959 47.409 -51.960 1.00 69.94 82 GLY D CA 1
ATOM 8410 C C . GLY D 1 85 ? 34.353 47.258 -52.528 1.00 69.46 82 GLY D C 1
ATOM 8411 O O . GLY D 1 85 ? 34.707 47.927 -53.487 1.00 69.23 82 GLY D O 1
ATOM 8412 N N . PHE D 1 86 ? 35.141 46.368 -51.934 1.00 69.15 83 PHE D N 1
ATOM 8413 C CA . PHE D 1 86 ? 36.478 46.044 -52.445 1.00 68.64 83 PHE D CA 1
ATOM 8414 C C . PHE D 1 86 ? 36.502 44.943 -53.483 1.00 67.97 83 PHE D C 1
ATOM 8415 O O . PHE D 1 86 ? 37.569 44.631 -54.008 1.00 68.23 83 PHE D O 1
ATOM 8423 N N . GLY D 1 87 ? 35.337 44.374 -53.793 1.00 67.14 84 GLY D N 1
ATOM 8424 C CA . GLY D 1 87 ? 35.218 43.275 -54.769 1.00 66.57 84 GLY D CA 1
ATOM 8425 C C . GLY D 1 87 ? 34.812 41.958 -54.122 1.00 66.20 84 GLY D C 1
ATOM 8426 O O . GLY D 1 87 ? 34.684 41.887 -52.896 1.00 65.92 84 GLY D O 1
ATOM 8427 N N . SER D 1 88 ? 34.620 40.909 -54.922 1.00 65.59 85 SER D N 1
ATOM 8428 C CA . SER D 1 88 ? 34.075 39.660 -54.370 1.00 65.78 85 SER D CA 1
ATOM 8429 C C . SER D 1 88 ? 34.966 38.973 -53.308 1.00 65.01 85 SER D C 1
ATOM 8430 O O . SER D 1 88 ? 34.454 38.270 -52.446 1.00 65.25 85 SER D O 1
ATOM 8433 N N . ASP D 1 89 ? 36.275 39.205 -53.368 1.00 63.97 86 ASP D N 1
ATOM 8434 C CA . ASP D 1 89 ? 37.211 38.660 -52.379 1.00 63.09 86 ASP D CA 1
ATOM 8435 C C . ASP D 1 89 ? 37.687 39.702 -51.345 1.00 62.53 86 ASP D C 1
ATOM 8436 O O . ASP D 1 89 ? 38.597 39.446 -50.535 1.00 61.85 86 ASP D O 1
ATOM 8441 N N . GLY D 1 90 ? 37.061 40.879 -51.399 1.00 62.08 87 GLY D N 1
ATOM 8442 C CA . GLY D 1 90 ? 37.403 42.020 -50.547 1.00 61.32 87 GLY D CA 1
ATOM 8443 C C . GLY D 1 90 ? 38.803 42.555 -50.770 1.00 60.84 87 GLY D C 1
ATOM 8444 O O . GLY D 1 90 ? 39.342 43.287 -49.945 1.00 60.63 87 GLY D O 1
ATOM 8445 N N . PHE D 1 91 ? 39.398 42.210 -51.903 1.00 60.96 88 PHE D N 1
ATOM 8446 C CA . PHE D 1 91 ? 40.835 42.435 -52.083 1.00 60.58 88 PHE D CA 1
ATOM 8447 C C . PHE D 1 91 ? 41.162 42.848 -53.501 1.00 60.68 88 PHE D C 1
ATOM 8448 O O . PHE D 1 91 ? 42.320 42.768 -53.939 1.00 60.70 88 PHE D O 1
ATOM 8456 N N . GLY D 1 92 ? 40.131 43.296 -54.214 1.00 61.00 89 GLY D N 1
ATOM 8457 C CA . GLY D 1 92 ? 40.285 43.804 -55.570 1.00 61.57 89 GLY D CA 1
ATOM 8458 C C . GLY D 1 92 ? 39.954 42.888 -56.739 1.00 62.19 89 GLY D C 1
ATOM 8459 O O . GLY D 1 92 ? 39.959 43.349 -57.874 1.00 62.57 89 GLY D O 1
ATOM 8460 N N . ASP D 1 93 ? 39.642 41.615 -56.475 1.00 62.74 90 ASP D N 1
ATOM 8461 C CA . ASP D 1 93 ? 39.553 40.572 -57.515 1.00 63.60 90 ASP D CA 1
ATOM 8462 C C . ASP D 1 93 ? 40.640 40.799 -58.553 1.00 63.68 90 ASP D C 1
ATOM 8463 O O . ASP D 1 93 ? 40.362 40.886 -59.746 1.00 63.83 90 ASP D O 1
ATOM 8468 N N . ALA D 1 94 ? 41.881 40.891 -58.078 1.00 63.93 91 ALA D N 1
ATOM 8469 C CA . ALA D 1 94 ? 42.986 41.467 -58.842 1.00 63.85 91 ALA D CA 1
ATOM 8470 C C . ALA D 1 94 ? 43.866 40.459 -59.571 1.00 64.04 91 ALA D C 1
ATOM 8471 O O . ALA D 1 94 ? 44.683 40.852 -60.412 1.00 64.31 91 ALA D O 1
ATOM 8473 N N . GLY D 1 95 ? 43.716 39.178 -59.246 1.00 64.10 92 GLY D N 1
ATOM 8474 C CA . GLY D 1 95 ? 44.573 38.136 -59.807 1.00 63.87 92 GLY D CA 1
ATOM 8475 C C . GLY D 1 95 ? 45.948 38.054 -59.174 1.00 63.91 92 GLY D C 1
ATOM 8476 O O . GLY D 1 95 ? 46.874 37.628 -59.813 1.00 63.52 92 GLY D O 1
ATOM 8477 N N . PHE D 1 96 ? 46.092 38.465 -57.917 1.00 64.54 93 PHE D N 1
ATOM 8478 C CA . PHE D 1 96 ? 47.353 38.245 -57.197 1.00 65.11 93 PHE D CA 1
ATOM 8479 C C . PHE D 1 96 ? 47.707 36.757 -57.194 1.00 65.76 93 PHE D C 1
ATOM 8480 O O . PHE D 1 96 ? 46.807 35.908 -57.091 1.00 65.87 93 PHE D O 1
ATOM 8488 N N . PRO D 1 97 ? 49.012 36.426 -57.316 1.00 66.27 94 PRO D N 1
ATOM 8489 C CA . PRO D 1 97 ? 49.343 34.998 -57.225 1.00 66.51 94 PRO D CA 1
ATOM 8490 C C . PRO D 1 97 ? 49.009 34.491 -55.823 1.00 66.65 94 PRO D C 1
ATOM 8491 O O . PRO D 1 97 ? 49.338 35.168 -54.842 1.00 66.29 94 PRO D O 1
ATOM 8495 N N . PRO D 1 98 ? 48.336 33.319 -55.731 1.00 67.05 95 PRO D N 1
ATOM 8496 C CA . PRO D 1 98 ? 48.025 32.672 -54.454 1.00 66.92 95 PRO D CA 1
ATOM 8497 C C . PRO D 1 98 ? 49.296 32.424 -53.651 1.00 66.84 95 PRO D C 1
ATOM 8498 O O . PRO D 1 98 ? 50.358 32.144 -54.229 1.00 66.72 95 PRO D O 1
ATOM 8502 N N . SER D 1 99 ? 49.173 32.530 -52.333 1.00 66.85 96 SER D N 1
ATOM 8503 C CA . SER D 1 99 ? 50.314 32.499 -51.440 1.00 66.89 96 SER D CA 1
ATOM 8504 C C . SER D 1 99 ? 50.599 31.108 -50.902 1.00 67.07 96 SER D C 1
ATOM 8505 O O . SER D 1 99 ? 49.693 30.365 -50.531 1.00 67.05 96 SER D O 1
ATOM 8508 N N . GLN D 1 100 ? 51.882 30.776 -50.849 1.00 67.22 97 GLN D N 1
ATOM 8509 C CA . GLN D 1 100 ? 52.321 29.520 -50.284 1.00 67.41 97 GLN D CA 1
ATOM 8510 C C . GLN D 1 100 ? 52.437 29.629 -48.773 1.00 66.88 97 GLN D C 1
ATOM 8511 O O . GLN D 1 100 ? 52.650 28.628 -48.105 1.00 67.06 97 GLN D O 1
ATOM 8517 N N . ARG D 1 101 ? 52.295 30.842 -48.242 1.00 66.30 98 ARG D N 1
ATOM 8518 C CA . ARG D 1 101 ? 52.410 31.080 -46.799 1.00 65.98 98 ARG D CA 1
ATOM 8519 C C . ARG D 1 101 ? 51.252 30.475 -45.980 1.00 65.81 98 ARG D C 1
ATOM 8520 O O . ARG D 1 101 ? 51.440 30.083 -44.820 1.00 65.55 98 ARG D O 1
ATOM 8528 N N . VAL D 1 102 ? 50.074 30.394 -46.604 1.00 65.50 99 VAL D N 1
ATOM 8529 C CA . VAL D 1 102 ? 48.848 29.961 -45.937 1.00 65.48 99 VAL D CA 1
ATOM 8530 C C . VAL D 1 102 ? 48.970 28.563 -45.302 1.00 65.94 99 VAL D C 1
ATOM 8531 O O . VAL D 1 102 ? 48.688 28.400 -44.094 1.00 66.29 99 VAL D O 1
ATOM 8535 N N . ALA D 1 103 ? 49.393 27.578 -46.098 1.00 65.79 100 ALA D N 1
ATOM 8536 C CA . ALA D 1 103 ? 49.506 26.194 -45.608 1.00 66.25 100 ALA D CA 1
ATOM 8537 C C . ALA D 1 103 ? 50.560 26.013 -44.511 1.00 66.43 100 ALA D C 1
ATOM 8538 O O . ALA D 1 103 ? 50.467 25.076 -43.720 1.00 66.57 100 ALA D O 1
ATOM 8540 N N . LEU D 1 104 ? 51.545 26.912 -44.470 1.00 66.82 101 LEU D N 1
ATOM 8541 C CA . LEU D 1 104 ? 52.628 26.861 -43.484 1.00 67.06 101 LEU D CA 1
ATOM 8542 C C . LEU D 1 104 ? 52.190 27.273 -42.090 1.00 66.93 101 LEU D C 1
ATOM 8543 O O . LEU D 1 104 ? 52.877 26.960 -41.110 1.00 66.88 101 LEU D O 1
ATOM 8548 N N . GLN D 1 105 ? 51.071 27.991 -42.004 1.00 66.93 102 GLN D N 1
ATOM 8549 C CA . GLN D 1 105 ? 50.669 28.628 -40.758 1.00 67.18 102 GLN D CA 1
ATOM 8550 C C . GLN D 1 105 ? 50.186 27.620 -39.739 1.00 68.13 102 GLN D C 1
ATOM 8551 O O . GLN D 1 105 ? 49.639 26.591 -40.123 1.00 68.25 102 GLN D O 1
ATOM 8557 N N . PRO D 1 106 ? 50.424 27.891 -38.438 1.00 69.22 103 PRO D N 1
ATOM 8558 C CA . PRO D 1 106 ? 49.959 27.010 -37.352 1.00 70.05 103 PRO D CA 1
ATOM 8559 C C . PRO D 1 106 ? 48.427 26.869 -37.310 1.00 70.57 103 PRO D C 1
ATOM 8560 O O . PRO D 1 106 ? 47.724 27.735 -37.833 1.00 70.54 103 PRO D O 1
ATOM 8564 N N . LYS D 1 107 ? 47.935 25.773 -36.720 1.00 71.42 104 LYS D N 1
ATOM 8565 C CA . LYS D 1 107 ? 46.490 25.461 -36.672 1.00 72.10 104 LYS D CA 1
ATOM 8566 C C . LYS D 1 107 ? 45.755 26.163 -35.537 1.00 71.59 104 LYS D C 1
ATOM 8567 O O . LYS D 1 107 ? 44.530 26.310 -35.582 1.00 72.22 104 LYS D O 1
ATOM 8573 N N . ARG D 1 108 ? 46.505 26.567 -34.517 1.00 70.50 105 ARG D N 1
ATOM 8574 C CA . ARG D 1 108 ? 45.992 27.356 -33.394 1.00 69.59 105 ARG D CA 1
ATOM 8575 C C . ARG D 1 108 ? 44.899 28.380 -33.794 1.00 68.37 105 ARG D C 1
ATOM 8576 O O . ARG D 1 108 ? 45.113 29.202 -34.697 1.00 68.01 105 ARG D O 1
ATOM 8584 N N . HIS D 1 109 ? 43.738 28.304 -33.141 1.00 67.08 106 HIS D N 1
ATOM 8585 C CA . HIS D 1 109 ? 42.705 29.330 -33.238 1.00 66.03 106 HIS D CA 1
ATOM 8586 C C . HIS D 1 109 ? 43.318 30.690 -32.859 1.00 65.46 106 HIS D C 1
ATOM 8587 O O . HIS D 1 109 ? 44.161 30.774 -31.958 1.00 65.34 106 HIS D O 1
ATOM 8594 N N . ALA D 1 110 ? 42.904 31.744 -33.557 1.00 64.34 107 ALA D N 1
ATOM 8595 C CA . ALA D 1 110 ? 43.406 33.096 -33.293 1.00 63.86 107 ALA D CA 1
ATOM 8596 C C . ALA D 1 110 ? 43.282 33.540 -31.816 1.00 63.71 107 ALA D C 1
ATOM 8597 O O . ALA D 1 110 ? 44.165 34.225 -31.276 1.00 63.99 107 ALA D O 1
ATOM 8599 N N . ALA D 1 111 ? 42.207 33.127 -31.160 1.00 63.18 108 ALA D N 1
ATOM 8600 C CA . ALA D 1 111 ? 41.997 33.495 -29.767 1.00 63.09 108 ALA D CA 1
ATOM 8601 C C . ALA D 1 111 ? 43.099 32.916 -28.910 1.00 63.17 108 ALA D C 1
ATOM 8602 O O . ALA D 1 111 ? 43.626 33.599 -28.040 1.00 63.55 108 ALA D O 1
ATOM 8604 N N . LEU D 1 112 ? 43.455 31.660 -29.157 1.00 62.76 109 LEU D N 1
ATOM 8605 C CA . LEU D 1 112 ? 44.467 31.019 -28.338 1.00 62.83 109 LEU D CA 1
ATOM 8606 C C . LEU D 1 112 ? 45.844 31.583 -28.621 1.00 62.65 109 LEU D C 1
ATOM 8607 O O . LEU D 1 112 ? 46.717 31.512 -27.756 1.00 63.05 109 LEU D O 1
ATOM 8612 N N . GLU D 1 113 ? 46.020 32.160 -29.813 1.00 62.33 110 GLU D N 1
ATOM 8613 C CA . GLU D 1 113 ? 47.268 32.782 -30.187 1.00 62.06 110 GLU D CA 1
ATOM 8614 C C . GLU D 1 113 ? 47.447 34.122 -29.486 1.00 61.85 110 GLU D C 1
ATOM 8615 O O . GLU D 1 113 ? 48.556 34.446 -29.064 1.00 61.81 110 GLU D O 1
ATOM 8621 N N . ILE D 1 114 ? 46.366 34.900 -29.363 1.00 61.32 111 ILE D N 1
ATOM 8622 C CA . ILE D 1 114 ? 46.423 36.145 -28.615 1.00 60.66 111 ILE D CA 1
ATOM 8623 C C . ILE D 1 114 ? 46.946 35.841 -27.220 1.00 61.34 111 ILE D C 1
ATOM 8624 O O . ILE D 1 114 ? 47.845 36.516 -26.735 1.00 61.25 111 ILE D O 1
ATOM 8629 N N . LEU D 1 115 ? 46.409 34.786 -26.603 1.00 61.91 112 LEU D N 1
ATOM 8630 C CA . LEU D 1 115 ? 46.768 34.385 -25.246 1.00 62.19 112 LEU D CA 1
ATOM 8631 C C . LEU D 1 115 ? 48.221 33.940 -25.156 1.00 62.80 112 LEU D C 1
ATOM 8632 O O . LEU D 1 115 ? 48.915 34.299 -24.212 1.00 62.84 112 LEU D O 1
ATOM 8637 N N . LYS D 1 116 ? 48.680 33.186 -26.152 1.00 63.49 113 LYS D N 1
ATOM 8638 C CA . LYS D 1 116 ? 50.058 32.724 -26.208 1.00 64.29 113 LYS D CA 1
ATOM 8639 C C . LYS D 1 116 ? 51.042 33.892 -26.305 1.00 64.41 113 LYS D C 1
ATOM 8640 O O . LYS D 1 116 ? 52.019 33.937 -25.550 1.00 64.73 113 LYS D O 1
ATOM 8646 N N . ILE D 1 117 ? 50.778 34.827 -27.221 1.00 64.30 114 ILE D N 1
ATOM 8647 C CA . ILE D 1 117 ? 51.576 36.050 -27.346 1.00 64.47 114 ILE D CA 1
ATOM 8648 C C . ILE D 1 117 ? 51.607 36.871 -26.054 1.00 64.70 114 ILE D C 1
ATOM 8649 O O . ILE D 1 117 ? 52.683 37.307 -25.627 1.00 64.70 114 ILE D O 1
ATOM 8654 N N . LEU D 1 118 ? 50.443 37.074 -25.430 1.00 65.01 115 LEU D N 1
ATOM 8655 C CA . LEU D 1 118 ? 50.374 37.787 -24.152 1.00 65.19 115 LEU D CA 1
ATOM 8656 C C . LEU D 1 118 ? 51.143 37.064 -23.062 1.00 66.10 115 LEU D C 1
ATOM 8657 O O . LEU D 1 118 ? 51.777 37.696 -22.220 1.00 66.26 115 LEU D O 1
ATOM 8662 N N . GLU D 1 119 ? 51.094 35.736 -23.100 1.00 67.17 116 GLU D N 1
ATOM 8663 C CA . GLU D 1 119 ? 51.724 34.917 -22.090 1.00 68.43 116 GLU D CA 1
ATOM 8664 C C . GLU D 1 119 ? 53.227 35.061 -22.220 1.00 68.85 116 GLU D C 1
ATOM 8665 O O . GLU D 1 119 ? 53.928 35.145 -21.212 1.00 69.2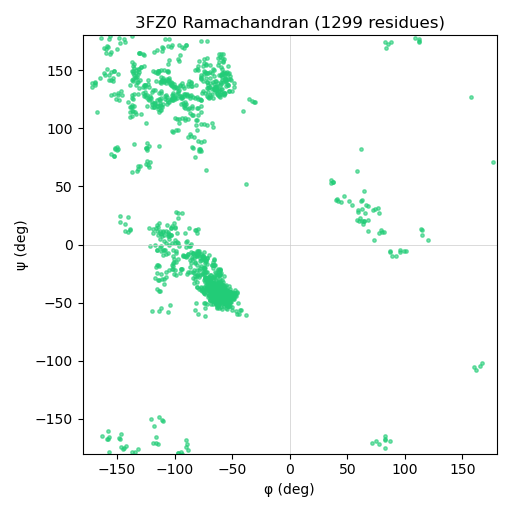0 116 GLU D O 1
ATOM 8671 N N . GLU D 1 120 ? 53.714 35.118 -23.459 1.00 69.39 117 GLU D N 1
ATOM 8672 C CA . GLU D 1 120 ? 55.154 35.171 -23.735 1.00 70.12 117 GLU D CA 1
ATOM 8673 C C . GLU D 1 120 ? 55.723 36.592 -23.731 1.00 69.72 117 GLU D C 1
ATOM 8674 O O . GLU D 1 120 ? 56.938 36.771 -23.697 1.00 69.39 117 GLU D O 1
ATOM 8680 N N . ALA D 1 121 ? 54.838 37.586 -23.760 1.00 69.69 118 ALA D N 1
ATOM 8681 C CA . ALA D 1 121 ? 55.208 39.006 -23.781 1.00 69.81 118 ALA D CA 1
ATOM 8682 C C . ALA D 1 121 ? 56.066 39.419 -22.585 1.00 70.09 118 ALA D C 1
ATOM 8683 O O . ALA D 1 121 ? 55.803 38.996 -21.466 1.00 70.27 118 ALA D O 1
ATOM 8685 N N . GLU D 1 122 ? 57.074 40.258 -22.815 1.00 70.54 119 GLU D N 1
ATOM 8686 C CA . GLU D 1 122 ? 57.918 40.780 -21.730 1.00 71.35 119 GLU D CA 1
ATOM 8687 C C . GLU D 1 122 ? 57.917 42.313 -21.745 1.00 71.14 119 GLU D C 1
ATOM 8688 O O . GLU D 1 122 ? 58.802 42.913 -22.362 1.00 71.10 119 GLU D O 1
ATOM 8694 N N . PRO D 1 123 ? 56.930 42.952 -21.066 1.00 70.96 120 PRO D N 1
ATOM 8695 C CA . PRO D 1 123 ? 56.842 44.415 -21.094 1.00 70.56 120 PRO D CA 1
ATOM 8696 C C . PRO D 1 123 ? 57.956 45.095 -20.302 1.00 70.01 120 PRO D C 1
ATOM 8697 O O . PRO D 1 123 ? 58.294 44.681 -19.193 1.00 70.22 120 PRO D O 1
ATOM 8701 N N . SER D 1 124 ? 58.535 46.115 -20.918 1.00 69.21 121 SER D N 1
ATOM 8702 C CA . SER D 1 124 ? 59.521 46.978 -20.301 1.00 68.43 121 SER D CA 1
ATOM 8703 C C . SER D 1 124 ? 59.210 48.375 -20.826 1.00 68.32 121 SER D C 1
ATOM 8704 O O . SER D 1 124 ? 58.205 48.576 -21.513 1.00 68.47 121 SER D O 1
ATOM 8707 N N . ASP D 1 125 ? 60.059 49.340 -20.510 1.00 68.36 122 ASP D N 1
ATOM 8708 C CA . ASP D 1 125 ? 59.894 50.695 -21.029 1.00 68.47 122 ASP D CA 1
ATOM 8709 C C . ASP D 1 125 ? 60.414 50.863 -22.460 1.00 68.51 122 ASP D C 1
ATOM 8710 O O . ASP D 1 125 ? 60.057 51.828 -23.124 1.00 68.73 122 ASP D O 1
ATOM 8715 N N . ASP D 1 126 ? 61.253 49.929 -22.916 1.00 68.32 123 ASP D N 1
ATOM 8716 C CA . ASP D 1 126 ? 61.708 49.874 -24.311 1.00 68.13 123 ASP D CA 1
ATOM 8717 C C . ASP D 1 126 ? 60.710 49.189 -25.262 1.00 67.45 123 ASP D C 1
ATOM 8718 O O . ASP D 1 126 ? 60.672 49.521 -26.453 1.00 67.51 123 ASP D O 1
ATOM 8723 N N . VAL D 1 127 ? 59.922 48.238 -24.743 1.00 66.44 124 VAL D N 1
ATOM 8724 C CA . VAL D 1 127 ? 59.088 47.360 -25.568 1.00 65.27 124 VAL D CA 1
ATOM 8725 C C . VAL D 1 127 ? 57.672 47.382 -25.036 1.00 64.94 124 VAL D C 1
ATOM 8726 O O . VAL D 1 127 ? 57.418 46.890 -23.939 1.00 65.54 124 VAL D O 1
ATOM 8730 N N . VAL D 1 128 ? 56.746 47.954 -25.802 1.00 63.77 125 VAL D N 1
ATOM 8731 C CA . VAL D 1 128 ? 55.339 47.995 -25.396 1.00 62.59 125 VAL D CA 1
ATOM 8732 C C . VAL D 1 128 ? 54.480 47.191 -26.395 1.00 61.75 125 VAL D C 1
ATOM 8733 O O . VAL D 1 128 ? 54.755 47.233 -27.598 1.00 61.26 125 VAL D O 1
ATOM 8737 N N . TYR D 1 129 ? 53.482 46.437 -25.899 1.00 60.64 126 TYR D N 1
ATOM 8738 C CA . TYR D 1 129 ? 52.592 45.591 -26.748 1.00 60.19 126 TYR D CA 1
ATOM 8739 C C . TYR D 1 129 ? 51.227 46.222 -26.939 1.00 60.16 126 TYR D C 1
ATOM 8740 O O . TYR D 1 129 ? 50.655 46.757 -26.003 1.00 60.22 126 TYR D O 1
ATOM 8749 N N . GLN D 1 130 ? 50.703 46.160 -28.152 1.00 60.35 127 GLN D N 1
ATOM 8750 C CA . GLN D 1 130 ? 49.410 46.771 -28.458 1.00 60.52 127 GLN D CA 1
ATOM 8751 C C . GLN D 1 130 ? 48.572 45.856 -29.324 1.00 60.50 127 GLN D C 1
ATOM 8752 O O . GLN D 1 130 ? 49.095 45.191 -30.216 1.00 60.67 127 GLN D O 1
ATOM 8758 N N . LEU D 1 131 ? 47.271 45.823 -29.052 1.00 60.68 128 LEU D N 1
ATOM 8759 C CA . LEU D 1 131 ? 46.329 45.107 -29.888 1.00 60.83 128 LEU D CA 1
ATOM 8760 C C . LEU D 1 131 ? 45.536 46.154 -30.660 1.00 60.78 128 LEU D C 1
ATOM 8761 O O . LEU D 1 131 ? 44.952 47.057 -30.081 1.00 60.79 128 LEU D O 1
ATOM 8766 N N . VAL D 1 132 ? 45.546 46.037 -31.978 1.00 60.67 129 VAL D N 1
ATOM 8767 C CA . VAL D 1 132 ? 44.707 46.868 -32.827 1.00 60.33 129 VAL D CA 1
ATOM 8768 C C . VAL D 1 132 ? 43.676 45.967 -33.492 1.00 60.57 129 VAL D C 1
ATOM 8769 O O . VAL D 1 132 ? 44.053 44.969 -34.124 1.00 61.58 129 VAL D O 1
ATOM 8773 N N . ALA D 1 133 ? 42.400 46.293 -33.342 1.00 59.95 130 ALA D N 1
ATOM 8774 C CA . ALA D 1 133 ? 41.334 45.446 -33.859 1.00 60.64 130 ALA D CA 1
ATOM 8775 C C . ALA D 1 133 ? 40.620 46.123 -34.993 1.00 60.91 130 ALA D C 1
ATOM 8776 O O . ALA D 1 133 ? 40.033 47.191 -34.804 1.00 60.92 130 ALA D O 1
ATOM 8778 N N . LEU D 1 134 ? 40.658 45.487 -36.163 1.00 61.07 131 LEU D N 1
ATOM 8779 C CA . LEU D 1 134 ? 40.166 46.084 -37.413 1.00 61.10 131 LEU D CA 1
ATOM 8780 C C . LEU D 1 134 ? 38.925 45.388 -37.989 1.00 61.58 131 LEU D C 1
ATOM 8781 O O . LEU D 1 134 ? 38.606 45.541 -39.164 1.00 62.03 131 LEU D O 1
ATOM 8786 N N . GLY D 1 135 ? 38.225 44.617 -37.170 1.00 61.84 132 GLY D N 1
ATOM 8787 C CA . GLY D 1 135 ? 37.046 43.887 -37.652 1.00 61.85 132 GLY D CA 1
ATOM 8788 C C . GLY D 1 135 ? 36.149 43.562 -36.487 1.00 61.64 132 GLY D C 1
ATOM 8789 O O . GLY D 1 135 ? 36.332 44.081 -35.397 1.00 62.04 132 GLY D O 1
ATOM 8790 N N . PRO D 1 136 ? 35.176 42.680 -36.691 1.00 61.42 133 PRO D N 1
ATOM 8791 C CA . PRO D 1 136 ? 34.349 42.331 -35.573 1.00 61.20 133 PRO D CA 1
ATOM 8792 C C . PRO D 1 136 ? 35.254 41.832 -34.440 1.00 61.51 133 PRO D C 1
ATOM 8793 O O . PRO D 1 136 ? 36.306 41.233 -34.696 1.00 61.34 133 PRO D O 1
ATOM 8797 N N . LEU D 1 137 ? 34.842 42.078 -33.204 1.00 61.41 134 LEU D N 1
ATOM 8798 C CA . LEU D 1 137 ? 35.669 41.778 -32.036 1.00 61.14 134 LEU D CA 1
ATOM 8799 C C . LEU D 1 137 ? 35.642 40.345 -31.535 1.00 61.15 134 LEU D C 1
ATOM 8800 O O . LEU D 1 137 ? 36.161 40.086 -30.457 1.00 61.77 134 LEU D O 1
ATOM 8805 N N . THR D 1 138 ? 35.087 39.411 -32.311 1.00 60.75 135 THR D N 1
ATOM 8806 C CA . THR D 1 138 ? 34.899 38.032 -31.849 1.00 60.25 135 THR D CA 1
ATOM 8807 C C . THR D 1 138 ? 36.152 37.392 -31.247 1.00 60.85 135 THR D C 1
ATOM 8808 O O . THR D 1 138 ? 36.084 36.879 -30.115 1.00 61.36 135 THR D O 1
ATOM 8812 N N . ASN D 1 139 ? 37.278 37.388 -31.978 1.00 60.20 136 ASN D N 1
ATOM 8813 C CA . ASN D 1 139 ? 38.507 36.759 -31.471 1.00 60.09 136 ASN D CA 1
ATOM 8814 C C . ASN D 1 139 ? 38.964 37.361 -30.141 1.00 60.34 136 ASN D C 1
ATOM 8815 O O . ASN D 1 139 ? 39.366 36.623 -29.238 1.00 60.33 136 ASN D O 1
ATOM 8820 N N . VAL D 1 140 ? 38.891 38.690 -30.025 1.00 59.98 137 VAL D N 1
ATOM 8821 C CA . VAL D 1 140 ? 39.340 39.406 -28.822 1.00 60.28 137 VAL D CA 1
ATOM 8822 C C . VAL D 1 140 ? 38.430 39.091 -27.609 1.00 61.31 137 VAL D C 1
ATOM 8823 O O . VAL D 1 140 ? 38.918 38.837 -26.494 1.00 61.95 137 VAL D O 1
ATOM 8827 N N . ALA D 1 141 ? 37.114 39.085 -27.819 1.00 61.05 138 ALA D N 1
ATOM 8828 C CA . ALA D 1 141 ? 36.183 38.753 -26.756 1.00 61.05 138 ALA D CA 1
ATOM 8829 C C . ALA D 1 141 ? 36.427 37.327 -26.276 1.00 60.72 138 ALA D C 1
ATOM 8830 O O . ALA D 1 141 ? 36.466 37.064 -25.086 1.00 60.80 138 ALA D O 1
ATOM 8832 N N . LEU D 1 142 ? 36.615 36.420 -27.226 1.00 60.63 139 LEU D N 1
ATOM 8833 C CA . LEU D 1 142 ? 36.817 35.005 -26.942 1.00 60.67 139 LEU D CA 1
ATOM 8834 C C . LEU D 1 142 ? 38.079 34.794 -26.115 1.00 60.35 139 LEU D C 1
ATOM 8835 O O . LEU D 1 142 ? 38.043 34.108 -25.114 1.00 60.47 139 LEU D O 1
ATOM 8840 N N . ALA D 1 143 ? 39.173 35.437 -26.495 1.00 60.08 140 ALA D N 1
ATOM 8841 C CA . ALA D 1 143 ? 40.388 35.434 -25.678 1.00 60.31 140 ALA D CA 1
ATOM 8842 C C . ALA D 1 143 ? 40.166 36.036 -24.278 1.00 60.56 140 ALA D C 1
ATOM 8843 O O . ALA D 1 143 ? 40.584 35.438 -23.279 1.00 60.53 140 ALA D O 1
ATOM 8845 N N . LEU D 1 144 ? 39.509 37.202 -24.210 1.00 60.68 141 LEU D N 1
ATOM 8846 C CA . LEU D 1 144 ? 39.176 37.864 -22.932 1.00 60.90 141 LEU D CA 1
ATOM 8847 C C . LEU D 1 144 ? 38.400 37.030 -21.931 1.00 61.37 141 LEU D C 1
ATOM 8848 O O . LEU D 1 144 ? 38.723 37.051 -20.740 1.00 61.45 141 LEU D O 1
ATOM 8853 N N . ARG D 1 145 ? 37.365 36.314 -22.367 1.00 61.53 142 ARG D N 1
ATOM 8854 C CA . ARG D 1 145 ? 36.627 35.477 -21.411 1.00 61.03 142 ARG D CA 1
ATOM 8855 C C . ARG D 1 145 ? 37.436 34.229 -21.011 1.00 61.75 142 ARG D C 1
ATOM 8856 O O . ARG D 1 145 ? 37.227 33.683 -19.941 1.00 62.97 142 ARG D O 1
ATOM 8864 N N . LEU D 1 146 ? 38.380 33.783 -21.829 1.00 62.35 143 LEU D N 1
ATOM 8865 C CA . LEU D 1 146 ? 39.205 32.624 -21.448 1.00 63.01 143 LEU D CA 1
ATOM 8866 C C . LEU D 1 146 ? 40.301 32.912 -20.419 1.00 63.08 143 LEU D C 1
ATOM 8867 O O . LEU D 1 146 ? 40.572 32.093 -19.548 1.00 63.41 143 LEU D O 1
ATOM 8872 N N . ASN D 1 147 ? 40.970 34.052 -20.544 1.00 63.01 144 ASN D N 1
ATOM 8873 C CA . ASN D 1 147 ? 42.059 34.406 -19.629 1.00 62.93 144 ASN D CA 1
ATOM 8874 C C . ASN D 1 147 ? 42.164 35.917 -19.556 1.00 62.98 144 ASN D C 1
ATOM 8875 O O . ASN D 1 147 ? 43.076 36.500 -20.164 1.00 63.22 144 ASN D O 1
ATOM 8880 N N . PRO D 1 148 ? 41.235 36.559 -18.814 1.00 62.76 145 PRO D N 1
ATOM 8881 C CA . PRO D 1 148 ? 41.145 38.027 -18.780 1.00 62.62 145 PRO D CA 1
ATOM 8882 C C . PRO D 1 148 ? 42.408 38.721 -18.246 1.00 62.73 145 PRO D C 1
ATOM 8883 O O . PRO D 1 148 ? 42.756 39.806 -18.721 1.00 62.76 145 PRO D O 1
ATOM 8887 N N . ASP D 1 149 ? 43.088 38.074 -17.292 1.00 63.08 146 ASP D N 1
ATOM 8888 C CA . ASP D 1 149 ? 44.232 38.652 -16.578 1.00 63.04 146 ASP D CA 1
ATOM 8889 C C . ASP D 1 149 ? 45.401 39.063 -17.464 1.00 62.83 146 ASP D C 1
ATOM 8890 O O . ASP D 1 149 ? 46.038 40.077 -17.197 1.00 63.36 146 ASP D O 1
ATOM 8895 N N . LEU D 1 150 ? 45.672 38.268 -18.503 1.00 62.53 147 LEU D N 1
ATOM 8896 C CA . LEU D 1 150 ? 46.834 38.462 -19.381 1.00 61.77 147 LEU D CA 1
ATOM 8897 C C . LEU D 1 150 ? 46.729 39.760 -20.175 1.00 61.71 147 LEU D C 1
ATOM 8898 O O . LEU D 1 150 ? 47.731 40.241 -20.711 1.00 61.60 147 LEU D O 1
ATOM 8903 N N . PHE D 1 151 ? 45.524 40.324 -20.251 1.00 61.56 148 PHE D N 1
ATOM 8904 C CA . PHE D 1 151 ? 45.307 41.517 -21.060 1.00 61.77 148 PHE D CA 1
ATOM 8905 C C . PHE D 1 151 ? 45.873 42.780 -20.413 1.00 62.32 148 PHE D C 1
ATOM 8906 O O . PHE D 1 151 ? 46.002 43.823 -21.061 1.00 62.67 148 PHE D O 1
ATOM 8914 N N . SER D 1 152 ? 46.270 42.666 -19.150 1.00 62.55 149 SER D N 1
ATOM 8915 C CA . SER D 1 152 ? 46.933 43.773 -18.478 1.00 62.88 149 SER D CA 1
ATOM 8916 C C . SER D 1 152 ? 48.379 43.941 -18.969 1.00 63.22 149 SER D C 1
ATOM 8917 O O . SER D 1 152 ? 49.017 44.955 -18.692 1.00 63.30 149 SER D O 1
ATOM 8920 N N . LYS D 1 153 ? 48.889 42.954 -19.702 1.00 63.31 150 LYS D N 1
ATOM 8921 C CA . LYS D 1 153 ? 50.230 43.043 -20.268 1.00 63.53 150 LYS D CA 1
ATOM 8922 C C . LYS D 1 153 ? 50.292 44.022 -21.440 1.00 63.56 150 LYS D C 1
ATOM 8923 O O . LYS D 1 153 ? 51.379 44.389 -21.881 1.00 64.09 150 LYS D O 1
ATOM 8929 N N . LEU D 1 154 ? 49.133 44.433 -21.952 1.00 63.34 151 LEU D N 1
ATOM 8930 C CA . LEU D 1 154 ? 49.089 45.367 -23.080 1.00 62.82 151 LEU D CA 1
ATOM 8931 C C . LEU D 1 154 ? 49.162 46.805 -22.597 1.00 63.31 151 LEU D C 1
ATOM 8932 O O . LEU D 1 154 ? 48.511 47.182 -21.622 1.00 63.46 151 LEU D O 1
ATOM 8937 N N . GLY D 1 155 ? 49.967 47.601 -23.293 1.00 63.68 152 GLY D N 1
ATOM 8938 C CA . GLY D 1 155 ? 49.998 49.044 -23.099 1.00 64.11 152 GLY D CA 1
ATOM 8939 C C . GLY D 1 155 ? 50.862 49.463 -21.940 1.00 64.77 152 GLY D C 1
ATOM 8940 O O . GLY D 1 155 ? 51.664 48.690 -21.444 1.00 64.45 152 GLY D O 1
ATOM 8941 N N . THR D 1 156 ? 50.678 50.709 -21.532 1.00 65.86 153 THR D N 1
ATOM 8942 C CA . THR D 1 156 ? 51.393 51.322 -20.437 1.00 67.38 153 THR D CA 1
ATOM 8943 C C . THR D 1 156 ? 50.333 52.096 -19.656 1.00 68.20 153 THR D C 1
ATOM 8944 O O . THR D 1 156 ? 49.170 52.062 -20.031 1.00 68.78 153 THR D O 1
ATOM 8948 N N . ASP D 1 157 ? 50.701 52.759 -18.561 1.00 69.59 154 ASP D N 1
ATOM 8949 C CA . ASP D 1 157 ? 49.785 53.688 -17.886 1.00 70.45 154 ASP D CA 1
ATOM 8950 C C . ASP D 1 157 ? 49.483 54.864 -18.819 1.00 70.60 154 ASP D C 1
ATOM 8951 O O . ASP D 1 157 ? 48.488 55.567 -18.653 1.00 71.03 154 ASP D O 1
ATOM 8956 N N . THR D 1 158 ? 50.329 55.019 -19.834 1.00 70.41 155 THR D N 1
ATOM 8957 C CA . THR D 1 158 ? 50.314 56.157 -20.742 1.00 70.39 155 THR D CA 1
ATOM 8958 C C . THR D 1 158 ? 49.917 55.768 -22.181 1.00 69.87 155 THR D C 1
ATOM 8959 O O . THR D 1 158 ? 49.189 56.504 -22.858 1.00 69.79 155 THR D O 1
ATOM 8963 N N . ILE D 1 159 ? 50.421 54.622 -22.639 1.00 69.28 156 ILE D N 1
ATOM 8964 C CA . ILE D 1 159 ? 50.181 54.125 -23.998 1.00 68.53 156 ILE D CA 1
ATOM 8965 C C . ILE D 1 159 ? 49.057 53.092 -23.994 1.00 68.11 156 ILE D C 1
ATOM 8966 O O . ILE D 1 159 ? 49.113 52.122 -23.226 1.00 68.05 156 ILE D O 1
ATOM 8971 N N . PRO D 1 160 ? 48.032 53.302 -24.840 1.00 67.79 157 PRO D N 1
ATOM 8972 C CA . PRO D 1 160 ? 46.870 52.395 -24.936 1.00 67.36 157 PRO D CA 1
ATOM 8973 C C . PRO D 1 160 ? 47.258 50.987 -25.371 1.00 66.88 157 PRO D C 1
ATOM 8974 O O . PRO D 1 160 ? 48.024 50.814 -26.327 1.00 67.21 157 PRO D O 1
ATOM 8978 N N . GLY D 1 161 ? 46.743 50.001 -24.653 1.00 66.24 158 GLY D N 1
ATOM 8979 C CA . GLY D 1 161 ? 46.934 48.604 -24.993 1.00 65.32 158 GLY D CA 1
ATOM 8980 C C . GLY D 1 161 ? 46.003 48.116 -26.089 1.00 64.99 158 GLY D C 1
ATOM 8981 O O . GLY D 1 161 ? 46.335 47.171 -26.804 1.00 64.96 158 GLY D O 1
ATOM 8982 N N . ILE D 1 162 ? 44.830 48.733 -26.224 1.00 64.37 159 ILE D N 1
ATOM 8983 C CA . ILE D 1 162 ? 43.901 48.308 -27.264 1.00 63.80 159 ILE D CA 1
ATOM 8984 C C . ILE D 1 162 ? 43.280 49.485 -28.006 1.00 63.84 159 ILE D C 1
ATOM 8985 O O . ILE D 1 162 ? 42.732 50.415 -27.401 1.00 64.05 159 ILE D O 1
ATOM 8990 N N . VAL D 1 163 ? 43.430 49.452 -29.328 1.00 63.50 160 VAL D N 1
ATOM 8991 C CA . VAL D 1 163 ? 42.805 50.409 -30.216 1.00 63.02 160 VAL D CA 1
ATOM 8992 C C . VAL D 1 163 ? 41.884 49.625 -31.162 1.00 63.09 160 VAL D C 1
ATOM 8993 O O . VAL D 1 163 ? 42.293 48.606 -31.710 1.00 63.08 160 VAL D O 1
ATOM 8997 N N . ILE D 1 164 ? 40.636 50.075 -31.321 1.00 63.04 161 ILE D N 1
ATOM 8998 C CA . ILE D 1 164 ? 39.659 49.344 -32.128 1.00 62.96 161 ILE D CA 1
ATOM 8999 C C . ILE D 1 164 ? 39.033 50.230 -33.197 1.00 63.26 161 ILE D C 1
ATOM 9000 O O . ILE D 1 164 ? 38.748 51.409 -32.932 1.00 63.93 161 ILE D O 1
ATOM 9005 N N . MET D 1 165 ? 38.873 49.712 -34.418 1.00 62.92 162 MET D N 1
ATOM 9006 C CA . MET D 1 165 ? 38.076 50.422 -35.410 1.00 62.35 162 MET D CA 1
ATOM 9007 C C . MET D 1 165 ? 36.677 49.845 -35.275 1.00 62.61 162 MET D C 1
ATOM 9008 O O . MET D 1 165 ? 36.424 48.686 -35.656 1.00 62.18 162 MET D O 1
ATOM 9013 N N . ASN D 1 166 ? 35.769 50.659 -34.732 1.00 62.37 163 ASN D N 1
ATOM 9014 C CA . ASN D 1 166 ? 34.512 50.157 -34.164 1.00 62.66 163 ASN D CA 1
ATOM 9015 C C . ASN D 1 166 ? 33.557 51.306 -33.778 1.00 62.71 163 ASN D C 1
ATOM 9016 O O . ASN D 1 166 ? 33.974 52.315 -33.181 1.00 62.89 163 ASN D O 1
ATOM 9021 N N . GLY D 1 167 ? 32.287 51.151 -34.135 1.00 62.44 164 GLY D N 1
ATOM 9022 C CA . GLY D 1 167 ? 31.238 52.026 -33.647 1.00 62.60 164 GLY D CA 1
ATOM 9023 C C . GLY D 1 167 ? 31.146 53.387 -34.297 1.00 63.37 164 GLY D C 1
ATOM 9024 O O . GLY D 1 167 ? 31.803 53.659 -35.294 1.00 63.83 164 GLY D O 1
ATOM 9025 N N . THR D 1 168 ? 30.298 54.235 -33.727 1.00 63.72 165 THR D N 1
ATOM 9026 C CA . THR D 1 168 ? 30.091 55.594 -34.169 1.00 63.83 165 THR D CA 1
ATOM 9027 C C . THR D 1 168 ? 30.280 56.559 -32.996 1.00 64.12 165 THR D C 1
ATOM 9028 O O . THR D 1 168 ? 30.221 56.140 -31.842 1.00 64.71 165 THR D O 1
ATOM 9032 N N . SER D 1 169 ? 30.466 57.846 -33.289 1.00 63.61 166 SER D N 1
ATOM 9033 C CA . SER D 1 169 ? 30.380 58.862 -32.264 1.00 63.64 166 SER D CA 1
ATOM 9034 C C . SER D 1 169 ? 29.099 59.653 -32.367 1.00 63.55 166 SER D C 1
ATOM 9035 O O . SER D 1 169 ? 28.812 60.461 -31.503 1.00 63.47 166 SER D O 1
ATOM 9038 N N . GLU D 1 170 ? 28.342 59.425 -33.434 1.00 64.10 167 GLU D N 1
ATOM 9039 C CA . GLU D 1 170 ? 27.153 60.262 -33.756 1.00 65.16 167 GLU D CA 1
ATOM 9040 C C . GLU D 1 170 ? 25.987 59.395 -34.240 1.00 64.50 167 GLU D C 1
ATOM 9041 O O . GLU D 1 170 ? 25.025 59.890 -34.796 1.00 64.22 167 GLU D O 1
ATOM 9047 N N . SER D 1 171 ? 26.131 58.085 -34.042 1.00 64.61 168 SER D N 1
ATOM 9048 C CA . SER D 1 171 ? 25.238 57.062 -34.589 1.00 64.78 168 SER D CA 1
ATOM 9049 C C . SER D 1 171 ? 24.770 57.293 -36.033 1.00 63.95 168 SER D C 1
ATOM 9050 O O . SER D 1 171 ? 23.632 57.015 -36.360 1.00 63.71 168 SER D O 1
ATOM 9053 N N . LYS D 1 172 ? 25.671 57.795 -36.879 1.00 63.75 169 LYS D N 1
ATOM 9054 C CA . LYS D 1 172 ? 25.558 57.660 -38.319 1.00 63.70 169 LYS D CA 1
ATOM 9055 C C . LYS D 1 172 ? 25.975 56.235 -38.689 1.00 63.28 169 LYS D C 1
ATOM 9056 O O . LYS D 1 172 ? 27.099 55.998 -39.100 1.00 63.40 169 LYS D O 1
ATOM 9062 N N . GLY D 1 173 ? 25.065 55.275 -38.530 1.00 62.99 170 GLY D N 1
ATOM 9063 C CA . GLY D 1 173 ? 25.372 53.862 -38.792 1.00 62.03 170 GLY D CA 1
ATOM 9064 C C . GLY D 1 173 ? 25.504 53.606 -40.288 1.00 61.99 170 GLY D C 1
ATOM 9065 O O . GLY D 1 173 ? 24.755 54.162 -41.086 1.00 61.50 170 GLY D O 1
ATOM 9066 N N . ASN D 1 174 ? 26.483 52.783 -40.668 1.00 61.59 171 ASN D N 1
ATOM 9067 C CA . ASN D 1 174 ? 26.669 52.397 -42.069 1.00 61.06 171 ASN D CA 1
ATOM 9068 C C . ASN D 1 174 ? 26.288 50.928 -42.327 1.00 60.79 171 ASN D C 1
ATOM 9069 O O . ASN D 1 174 ? 26.499 50.391 -43.399 1.00 60.08 171 ASN D O 1
ATOM 9074 N N . SER D 1 175 ? 25.705 50.297 -41.314 1.00 60.79 172 SER D N 1
ATOM 9075 C CA . SER D 1 175 ? 25.302 48.891 -41.391 1.00 60.70 172 SER D CA 1
ATOM 9076 C C . SER D 1 175 ? 23.805 48.776 -41.176 1.00 59.78 172 SER D C 1
ATOM 9077 O O . SER D 1 175 ? 23.120 48.235 -42.021 1.00 59.52 172 SER D O 1
ATOM 9080 N N . ASN D 1 176 ? 23.297 49.274 -40.048 1.00 59.67 173 ASN D N 1
ATOM 9081 C CA . ASN D 1 176 ? 21.878 49.670 -39.948 1.00 59.52 173 ASN D CA 1
ATOM 9082 C C . ASN D 1 176 ? 21.851 51.190 -39.695 1.00 59.24 173 ASN D C 1
ATOM 9083 O O . ASN D 1 176 ? 22.897 51.832 -39.833 1.00 60.05 173 ASN D O 1
ATOM 9088 N N . MET D 1 177 ? 20.710 51.778 -39.378 1.00 58.53 174 MET D N 1
ATOM 9089 C CA . MET D 1 177 ? 20.626 53.223 -39.258 1.00 58.76 174 MET D CA 1
ATOM 9090 C C . MET D 1 177 ? 21.567 53.752 -38.170 1.00 59.17 174 MET D C 1
ATOM 9091 O O . MET D 1 177 ? 22.037 54.890 -38.274 1.00 59.66 174 MET D O 1
ATOM 9096 N N . ALA D 1 178 ? 21.837 52.951 -37.135 1.00 59.19 175 ALA D N 1
ATOM 9097 C CA . ALA D 1 178 ? 22.539 53.454 -35.952 1.00 59.83 175 ALA D CA 1
ATOM 9098 C C . ALA D 1 178 ? 23.942 52.886 -35.766 1.00 61.05 175 ALA D C 1
ATOM 9099 O O . ALA D 1 178 ? 24.800 53.540 -35.171 1.00 61.45 175 ALA D O 1
ATOM 9101 N N . ALA D 1 179 ? 24.179 51.691 -36.303 1.00 61.26 176 ALA D N 1
ATOM 9102 C CA . ALA D 1 179 ? 25.356 50.920 -35.954 1.00 61.77 176 ALA D CA 1
ATOM 9103 C C . ALA D 1 179 ? 26.390 50.823 -37.075 1.00 62.11 176 ALA D C 1
ATOM 9104 O O . ALA D 1 179 ? 26.052 50.679 -38.253 1.00 62.85 176 ALA D O 1
ATOM 9106 N N . GLU D 1 180 ? 27.654 50.895 -36.693 1.00 61.80 177 GLU D N 1
ATOM 9107 C CA . GLU D 1 180 ? 28.752 50.731 -37.634 1.00 62.14 177 GLU D CA 1
ATOM 9108 C C . GLU D 1 180 ? 28.927 49.221 -37.868 1.00 61.97 177 GLU D C 1
ATOM 9109 O O . GLU D 1 180 ? 28.617 48.426 -36.966 1.00 61.84 177 GLU D O 1
ATOM 9115 N N . PHE D 1 181 ? 29.390 48.852 -39.070 1.00 61.29 178 PHE D N 1
ATOM 9116 C CA . PHE D 1 181 ? 29.607 47.443 -39.460 1.00 61.35 178 PHE D CA 1
ATOM 9117 C C . PHE D 1 181 ? 30.287 46.483 -38.448 1.00 61.40 178 PHE D C 1
ATOM 9118 O O . PHE D 1 181 ? 29.703 45.452 -38.068 1.00 61.36 178 PHE D O 1
ATOM 9126 N N . ASN D 1 182 ? 31.513 46.789 -38.038 1.00 61.28 179 ASN D N 1
ATOM 9127 C CA . ASN D 1 182 ? 32.214 45.908 -37.112 1.00 61.46 179 ASN D CA 1
ATOM 9128 C C . ASN D 1 182 ? 31.405 45.714 -35.828 1.00 61.56 179 ASN D C 1
ATOM 9129 O O . ASN D 1 182 ? 31.253 44.601 -35.358 1.00 61.97 179 ASN D O 1
ATOM 9134 N N . SER D 1 183 ? 30.888 46.811 -35.274 1.00 61.76 180 SER D N 1
ATOM 9135 C CA . SER D 1 183 ? 30.051 46.763 -34.061 1.00 61.82 180 SER D CA 1
ATOM 9136 C C . SER D 1 183 ? 28.806 45.915 -34.312 1.00 61.55 180 SER D C 1
ATOM 9137 O O . SER D 1 183 ? 28.521 44.988 -33.547 1.00 61.81 180 SER D O 1
ATOM 9140 N N . HIS D 1 184 ? 28.098 46.198 -35.398 1.00 61.33 181 HIS D N 1
ATOM 9141 C CA . HIS D 1 184 ? 26.868 45.491 -35.709 1.00 61.23 181 HIS D CA 1
ATOM 9142 C C . HIS D 1 184 ? 27.164 44.003 -35.922 1.00 61.50 181 HIS D C 1
ATOM 9143 O O . HIS D 1 184 ? 26.371 43.155 -35.545 1.00 61.47 181 HIS D O 1
ATOM 9150 N N . CYS D 1 185 ? 28.316 43.684 -36.516 1.00 61.45 182 CYS D N 1
ATOM 9151 C CA . CYS D 1 185 ? 28.707 42.293 -36.757 1.00 60.83 182 CYS D CA 1
ATOM 9152 C C . CYS D 1 185 ? 28.738 41.511 -35.468 1.00 61.20 182 CYS D C 1
ATOM 9153 O O . CYS D 1 185 ? 28.356 40.317 -35.419 1.00 61.68 182 CYS D O 1
ATOM 9156 N N . ASP D 1 186 ? 29.201 42.141 -34.394 1.00 60.84 183 ASP D N 1
ATOM 9157 C CA . ASP D 1 186 ? 29.283 41.394 -33.144 1.00 60.62 183 ASP D CA 1
ATOM 9158 C C . ASP D 1 186 ? 29.142 42.297 -31.940 1.00 60.22 183 ASP D C 1
ATOM 9159 O O . ASP D 1 186 ? 30.145 42.692 -31.336 1.00 60.11 183 ASP D O 1
ATOM 9164 N N . PRO D 1 187 ? 27.893 42.624 -31.580 1.00 60.00 184 PRO D N 1
ATOM 9165 C CA . PRO D 1 187 ? 27.636 43.551 -30.490 1.00 59.74 184 PRO D CA 1
ATOM 9166 C C . PRO D 1 187 ? 28.042 42.942 -29.144 1.00 59.58 184 PRO D C 1
ATOM 9167 O O . PRO D 1 187 ? 28.612 43.645 -28.287 1.00 59.43 184 PRO D O 1
ATOM 9171 N N . GLU D 1 188 ? 27.759 41.653 -28.959 1.00 59.04 185 GLU D N 1
ATOM 9172 C CA . GLU D 1 188 ? 28.159 40.960 -27.743 1.00 59.23 185 GLU D CA 1
ATOM 9173 C C . GLU D 1 188 ? 29.685 41.069 -27.530 1.00 59.95 185 GLU D C 1
ATOM 9174 O O . GLU D 1 188 ? 30.152 41.352 -26.406 1.00 60.27 185 GLU D O 1
ATOM 9180 N N . ALA D 1 189 ? 30.464 40.863 -28.591 1.00 59.77 186 ALA D N 1
ATOM 9181 C CA . ALA D 1 189 ? 31.904 40.927 -28.441 1.00 60.67 186 ALA D CA 1
ATOM 9182 C C . ALA D 1 189 ? 32.337 42.322 -28.012 1.00 60.97 186 ALA D C 1
ATOM 9183 O O . ALA D 1 189 ? 33.252 42.445 -27.216 1.00 62.21 186 ALA D O 1
ATOM 9185 N N . GLY D 1 190 ? 31.667 43.353 -28.514 1.00 61.24 187 GLY D N 1
ATOM 9186 C CA . GLY D 1 190 ? 31.955 44.740 -28.129 1.00 61.61 187 GLY D CA 1
ATOM 9187 C C . GLY D 1 190 ? 31.703 45.011 -26.654 1.00 62.14 187 GLY D C 1
ATOM 9188 O O . GLY D 1 190 ? 32.513 45.658 -25.986 1.00 62.57 187 GLY D O 1
ATOM 9189 N N . VAL D 1 191 ? 30.574 44.519 -26.133 1.00 62.14 188 VAL D N 1
ATOM 9190 C CA . VAL D 1 191 ? 30.299 44.628 -24.719 1.00 61.77 188 VAL D CA 1
ATOM 9191 C C . VAL D 1 191 ? 31.430 43.974 -23.898 1.00 62.34 188 VAL D C 1
ATOM 9192 O O . VAL D 1 191 ? 31.874 44.531 -22.893 1.00 63.10 188 VAL D O 1
ATOM 9196 N N . VAL D 1 192 ? 31.884 42.789 -24.296 1.00 61.91 189 VAL D N 1
ATOM 9197 C CA . VAL D 1 192 ? 32.934 42.100 -23.538 1.00 61.16 189 VAL D CA 1
ATOM 9198 C C . VAL D 1 192 ? 34.210 42.957 -23.521 1.00 61.54 189 VAL D C 1
ATOM 9199 O O . VAL D 1 192 ? 34.817 43.142 -22.463 1.00 61.52 189 VAL D O 1
ATOM 9203 N N . VAL D 1 193 ? 34.591 43.499 -24.677 1.00 61.10 190 VAL D N 1
ATOM 9204 C CA . VAL D 1 193 ? 35.768 44.367 -24.767 1.00 61.36 190 VAL D CA 1
ATOM 9205 C C . VAL D 1 193 ? 35.615 45.638 -23.912 1.00 61.80 190 VAL D C 1
ATOM 9206 O O . VAL D 1 193 ? 36.540 45.997 -23.161 1.00 61.98 190 VAL D O 1
ATOM 9210 N N . LEU D 1 194 ? 34.453 46.290 -23.992 1.00 61.82 191 LEU D N 1
ATOM 9211 C CA . LEU D 1 194 ? 34.265 47.561 -23.287 1.00 62.27 191 LEU D CA 1
ATOM 9212 C C . LEU D 1 194 ? 33.984 47.404 -21.777 1.00 62.40 191 LEU D C 1
ATOM 9213 O O . LEU D 1 194 ? 34.313 48.272 -20.974 1.00 62.50 191 LEU D O 1
ATOM 9218 N N . GLN D 1 195 ? 33.396 46.286 -21.392 1.00 62.86 192 GLN D N 1
ATOM 9219 C CA . GLN D 1 195 ? 33.111 46.036 -19.991 1.00 63.78 192 GLN D CA 1
ATOM 9220 C C . GLN D 1 195 ? 34.291 45.442 -19.221 1.00 64.14 192 GLN D C 1
ATOM 9221 O O . GLN D 1 195 ? 34.234 45.332 -18.000 1.00 64.85 192 GLN D O 1
ATOM 9227 N N . HIS D 1 196 ? 35.339 45.028 -19.932 1.00 64.43 193 HIS D N 1
ATOM 9228 C CA . HIS D 1 196 ? 36.479 44.367 -19.312 1.00 64.63 193 HIS D CA 1
ATOM 9229 C C . HIS D 1 196 ? 37.156 45.254 -18.266 1.00 65.06 193 HIS D C 1
ATOM 9230 O O . HIS D 1 196 ? 37.457 46.430 -18.521 1.00 65.13 193 HIS D O 1
ATOM 9237 N N . LYS D 1 197 ? 37.392 44.664 -17.102 1.00 65.67 194 LYS D N 1
ATOM 9238 C CA . LYS D 1 197 ? 38.112 45.298 -15.998 1.00 66.17 194 LYS D CA 1
ATOM 9239 C C . LYS D 1 197 ? 39.571 44.949 -16.131 1.00 65.92 194 LYS D C 1
ATOM 9240 O O . LYS D 1 197 ? 39.917 43.767 -16.228 1.00 66.23 194 LYS D O 1
ATOM 9246 N N . GLY D 1 198 ? 40.432 45.960 -16.114 1.00 65.48 195 GLY D N 1
ATOM 9247 C CA . GLY D 1 198 ? 41.871 45.723 -16.002 1.00 64.96 195 GLY D CA 1
ATOM 9248 C C . GLY D 1 198 ? 42.717 46.129 -17.195 1.00 65.03 195 GLY D C 1
ATOM 9249 O O . GLY D 1 198 ? 43.890 45.754 -17.284 1.00 65.62 195 GLY D O 1
ATOM 9250 N N . TRP D 1 199 ? 42.143 46.885 -18.122 1.00 64.42 196 TRP D N 1
ATOM 9251 C CA . TRP D 1 199 ? 42.951 47.569 -19.147 1.00 64.10 196 TRP D CA 1
ATOM 9252 C C . TRP D 1 199 ? 43.819 48.598 -18.423 1.00 64.63 196 TRP D C 1
ATOM 9253 O O . TRP D 1 199 ? 43.366 49.240 -17.478 1.00 64.67 196 TRP D O 1
ATOM 9264 N N . LYS D 1 200 ? 45.065 48.752 -18.849 1.00 65.35 197 LYS D N 1
ATOM 9265 C CA . LYS D 1 200 ? 45.924 49.766 -18.263 1.00 66.14 197 LYS D CA 1
ATOM 9266 C C . LYS D 1 200 ? 45.490 51.163 -18.697 1.00 66.52 197 LYS D C 1
ATOM 9267 O O . LYS D 1 200 ? 45.690 52.136 -17.967 1.00 66.39 197 LYS D O 1
ATOM 9273 N N . CYS D 1 201 ? 44.901 51.246 -19.890 1.00 66.88 198 CYS D N 1
ATOM 9274 C CA . CYS D 1 201 ? 44.369 52.488 -20.428 1.00 67.88 198 CYS D CA 1
ATOM 9275 C C . CYS D 1 201 ? 43.015 52.213 -21.035 1.00 67.28 198 CYS D C 1
ATOM 9276 O O . CYS D 1 201 ? 42.798 51.119 -21.555 1.00 67.94 198 CYS D O 1
ATOM 9279 N N . PRO D 1 202 ? 42.108 53.212 -21.017 1.00 66.39 199 PRO D N 1
ATOM 9280 C CA . PRO D 1 202 ? 40.805 53.059 -21.652 1.00 65.36 199 PRO D CA 1
ATOM 9281 C C . PRO D 1 202 ? 40.922 52.600 -23.103 1.00 64.59 199 PRO D C 1
ATOM 9282 O O . PRO D 1 202 ? 41.904 52.928 -23.793 1.00 64.53 199 PRO D O 1
ATOM 9286 N N . VAL D 1 203 ? 39.943 51.831 -23.560 1.00 63.53 200 VAL D N 1
ATOM 9287 C CA . VAL D 1 203 ? 39.887 51.407 -24.946 1.00 62.71 200 VAL D CA 1
ATOM 9288 C C . VAL D 1 203 ? 39.832 52.671 -25.799 1.00 62.91 200 VAL D C 1
ATOM 9289 O O . VAL D 1 203 ? 39.072 53.596 -25.490 1.00 63.26 200 VAL D O 1
ATOM 9293 N N . GLN D 1 204 ? 40.628 52.734 -26.860 1.00 62.71 201 GLN D N 1
ATOM 9294 C CA . GLN D 1 204 ? 40.523 53.856 -27.819 1.00 62.42 201 GLN D CA 1
ATOM 9295 C C . GLN D 1 204 ? 39.536 53.485 -28.930 1.00 62.25 201 GLN D C 1
ATOM 9296 O O . GLN D 1 204 ? 39.721 52.480 -29.646 1.00 62.45 201 GLN D O 1
ATOM 9302 N N . LEU D 1 205 ? 38.476 54.278 -29.060 1.00 61.81 202 LEU D N 1
ATOM 9303 C CA . LEU D 1 205 ? 37.423 53.962 -30.011 1.00 61.28 202 LEU D CA 1
ATOM 9304 C C . LEU D 1 205 ? 37.609 54.776 -31.279 1.00 61.42 202 LEU D C 1
ATOM 9305 O O . LEU D 1 205 ? 37.238 55.953 -31.328 1.00 62.01 202 LEU D O 1
ATOM 9310 N N . VAL D 1 206 ? 38.206 54.165 -32.298 1.00 61.35 203 VAL D N 1
ATOM 9311 C CA . VAL D 1 206 ? 38.346 54.846 -33.593 1.00 61.24 203 VAL D CA 1
ATOM 9312 C C . VAL D 1 206 ? 37.093 54.548 -34.420 1.00 61.50 203 VAL D C 1
ATOM 9313 O O . VAL D 1 206 ? 36.982 53.529 -35.098 1.00 62.40 203 VAL D O 1
ATOM 9317 N N . ASN D 1 207 ? 36.132 55.446 -34.310 1.00 61.21 204 ASN D N 1
ATOM 9318 C CA . ASN D 1 207 ? 34.788 55.226 -34.804 1.00 61.59 204 ASN D CA 1
ATOM 9319 C C . ASN D 1 207 ? 34.665 55.709 -36.238 1.00 61.65 204 ASN D C 1
ATOM 9320 O O . ASN D 1 207 ? 35.564 56.357 -36.754 1.00 62.02 204 ASN D O 1
ATOM 9325 N N . TRP D 1 208 ? 33.532 55.413 -36.857 1.00 61.60 205 TRP D N 1
ATOM 9326 C CA . TRP D 1 208 ? 33.257 55.757 -38.240 1.00 61.60 205 TRP D CA 1
ATOM 9327 C C . TRP D 1 208 ? 33.419 57.232 -38.561 1.00 62.12 205 TRP D C 1
ATOM 9328 O O . TRP D 1 208 ? 34.183 57.575 -39.464 1.00 62.87 205 TRP D O 1
ATOM 9339 N N . GLU D 1 209 ? 32.728 58.104 -37.829 1.00 62.06 206 GLU D N 1
ATOM 9340 C CA . GLU D 1 209 ? 32.738 59.536 -38.172 1.00 62.02 206 GLU D CA 1
ATOM 9341 C C . GLU D 1 209 ? 34.122 60.169 -38.126 1.00 61.83 206 GLU D C 1
ATOM 9342 O O . GLU D 1 209 ? 34.446 61.018 -38.963 1.00 62.15 206 GLU D O 1
ATOM 9348 N N . VAL D 1 210 ? 34.942 59.760 -37.165 1.00 61.57 207 VAL D N 1
ATOM 9349 C CA . VAL D 1 210 ? 36.272 60.342 -37.102 1.00 61.41 207 VAL D CA 1
ATOM 9350 C C . VAL D 1 210 ? 37.148 59.888 -38.290 1.00 61.33 207 VAL D C 1
ATOM 9351 O O . VAL D 1 210 ? 38.013 60.628 -38.730 1.00 61.46 207 VAL D O 1
ATOM 9355 N N . THR D 1 211 ? 36.893 58.703 -38.833 1.00 61.22 208 THR D N 1
ATOM 9356 C CA . THR D 1 211 ? 37.620 58.265 -40.011 1.00 61.59 208 THR D CA 1
ATOM 9357 C C . THR D 1 211 ? 37.097 58.963 -41.279 1.00 62.08 208 THR D C 1
ATOM 9358 O O . THR D 1 211 ? 37.884 59.321 -42.159 1.00 62.54 208 THR D O 1
ATOM 9362 N N . VAL D 1 212 ? 35.785 59.183 -41.351 1.00 62.02 209 VAL D N 1
ATOM 9363 C CA . VAL D 1 212 ? 35.195 59.968 -42.440 1.00 61.98 209 VAL D CA 1
ATOM 9364 C C . VAL D 1 212 ? 35.826 61.358 -42.536 1.00 62.96 209 VAL D C 1
ATOM 9365 O O . VAL D 1 212 ? 36.004 61.887 -43.629 1.00 62.58 209 VAL D O 1
ATOM 9369 N N . ASN D 1 213 ? 36.183 61.941 -41.389 1.00 64.03 210 ASN D N 1
ATOM 9370 C CA . ASN D 1 213 ? 36.708 63.317 -41.351 1.00 65.21 210 ASN D CA 1
ATOM 9371 C C . ASN D 1 213 ? 38.217 63.328 -41.498 1.00 64.68 210 ASN D C 1
ATOM 9372 O O . ASN D 1 213 ? 38.835 64.380 -41.483 1.00 64.74 210 ASN D O 1
ATOM 9377 N N . SER D 1 214 ? 38.805 62.147 -41.681 1.00 64.79 211 SER D N 1
ATOM 9378 C CA . SER D 1 214 ? 40.226 62.046 -42.052 1.00 64.82 211 SER D CA 1
ATOM 9379 C C . SER D 1 214 ? 40.419 61.083 -43.231 1.00 64.85 211 SER D C 1
ATOM 9380 O O . SER D 1 214 ? 41.005 60.008 -43.078 1.00 64.46 211 SER D O 1
ATOM 9383 N N . PRO D 1 215 ? 39.916 61.471 -44.415 1.00 65.05 212 PRO D N 1
ATOM 9384 C CA . PRO D 1 215 ? 39.985 60.597 -45.572 1.00 64.99 212 PRO D CA 1
ATOM 9385 C C . PRO D 1 215 ? 41.187 60.947 -46.444 1.00 65.84 212 PRO D C 1
ATOM 9386 O O . PRO D 1 215 ? 41.941 61.893 -46.127 1.00 65.44 212 PRO D O 1
ATOM 9390 N N . MET D 1 216 ? 41.364 60.224 -47.552 1.00 66.48 213 MET D N 1
ATOM 9391 C CA . MET D 1 216 ? 42.237 60.743 -48.594 1.00 66.87 213 MET D CA 1
ATOM 9392 C C . MET D 1 216 ? 41.388 61.234 -49.762 1.00 67.13 213 MET D C 1
ATOM 9393 O O . MET D 1 216 ? 40.237 60.817 -49.942 1.00 67.78 213 MET D O 1
ATOM 9398 N N . THR D 1 217 ? 41.950 62.153 -50.524 1.00 67.03 214 THR D N 1
ATOM 9399 C CA . THR D 1 217 ? 41.347 62.643 -51.735 1.00 67.46 214 THR D CA 1
ATOM 9400 C C . THR D 1 217 ? 41.651 61.660 -52.865 1.00 67.67 214 THR D C 1
ATOM 9401 O O . THR D 1 217 ? 42.702 61.020 -52.863 1.00 68.11 214 THR D O 1
ATOM 9405 N N . TRP D 1 218 ? 40.766 61.551 -53.852 1.00 67.46 215 TRP D N 1
ATOM 9406 C CA . TRP D 1 218 ? 41.076 60.718 -55.008 1.00 67.18 215 TRP D CA 1
ATOM 9407 C C . TRP D 1 218 ? 42.263 61.284 -55.757 1.00 66.98 215 TRP D C 1
ATOM 9408 O O . TRP D 1 218 ? 43.043 60.534 -56.345 1.00 67.64 215 TRP D O 1
ATOM 9419 N N . GLY D 1 219 ? 42.407 62.609 -55.730 1.00 66.55 216 GLY D N 1
ATOM 9420 C CA . GLY D 1 219 ? 43.597 63.284 -56.255 1.00 65.35 216 GLY D CA 1
ATOM 9421 C C . GLY D 1 219 ? 44.855 62.836 -55.535 1.00 65.00 216 GLY D C 1
ATOM 9422 O O . GLY D 1 219 ? 45.825 62.468 -56.174 1.00 65.24 216 GLY D O 1
ATOM 9423 N N . PHE D 1 220 ? 44.832 62.833 -54.202 1.00 64.46 217 PHE D N 1
ATOM 9424 C CA . PHE D 1 220 ? 45.960 62.323 -53.414 1.00 63.90 217 PHE D CA 1
ATOM 9425 C C . PHE D 1 220 ? 46.267 60.877 -53.792 1.00 63.90 217 PHE D C 1
ATOM 9426 O O . PHE D 1 220 ? 47.422 60.527 -54.025 1.00 64.01 217 PHE D O 1
ATOM 9434 N N . TYR D 1 221 ? 45.223 60.055 -53.850 1.00 63.49 218 TYR D N 1
ATOM 9435 C CA . TYR D 1 221 ? 45.335 58.670 -54.268 1.00 63.47 218 TYR D CA 1
ATOM 9436 C C . TYR D 1 221 ? 46.056 58.529 -55.607 1.00 63.44 218 TYR D C 1
ATOM 9437 O O . TYR D 1 221 ? 47.006 57.743 -55.727 1.00 62.92 218 TYR D O 1
ATOM 9446 N N . ASP D 1 222 ? 45.626 59.303 -56.604 1.00 63.65 219 ASP D N 1
ATOM 9447 C CA . ASP D 1 222 ? 46.272 59.255 -57.926 1.00 63.80 219 ASP D CA 1
ATOM 9448 C C . ASP D 1 222 ? 47.782 59.433 -57.813 1.00 63.74 219 ASP D C 1
ATOM 9449 O O . ASP D 1 222 ? 48.520 58.688 -58.429 1.00 63.95 219 ASP D O 1
ATOM 9454 N N . LYS D 1 223 ? 48.227 60.409 -57.019 1.00 63.87 220 LYS D N 1
ATOM 9455 C CA . LYS D 1 223 ? 49.657 60.635 -56.743 1.00 64.12 220 LYS D CA 1
ATOM 9456 C C . LYS D 1 223 ? 50.290 59.496 -55.935 1.00 63.93 220 LYS D C 1
ATOM 9457 O O . LYS D 1 223 ? 51.426 59.132 -56.192 1.00 64.01 220 LYS D O 1
ATOM 9463 N N . LEU D 1 224 ? 49.561 58.955 -54.960 1.00 63.44 221 LEU D N 1
ATOM 9464 C CA . LEU D 1 224 ? 50.045 57.825 -54.169 1.00 63.48 221 LEU D CA 1
ATOM 9465 C C . LEU D 1 224 ? 50.518 56.661 -55.058 1.00 63.88 221 LEU D C 1
ATOM 9466 O O . LEU D 1 224 ? 51.582 56.076 -54.839 1.00 63.94 221 LEU D O 1
ATOM 9471 N N . VAL D 1 225 ? 49.714 56.367 -56.070 1.00 64.55 222 VAL D N 1
ATOM 9472 C CA . VAL D 1 225 ? 49.820 55.172 -56.884 1.00 64.88 222 VAL D CA 1
ATOM 9473 C C . VAL D 1 225 ? 50.554 55.537 -58.189 1.00 65.65 222 VAL D C 1
ATOM 9474 O O . VAL D 1 225 ? 50.728 54.713 -59.105 1.00 65.69 222 VAL D O 1
ATOM 9478 N N . ASN D 1 226 ? 50.989 56.795 -58.245 1.00 66.45 223 ASN D N 1
ATOM 9479 C CA . ASN D 1 226 ? 51.920 57.294 -59.261 1.00 67.21 223 ASN D CA 1
ATOM 9480 C C . ASN D 1 226 ? 51.342 57.246 -60.660 1.00 67.76 223 ASN D C 1
ATOM 9481 O O . ASN D 1 226 ? 52.001 56.799 -61.603 1.00 67.68 223 ASN D O 1
ATOM 9486 N N . ARG D 1 227 ? 50.101 57.710 -60.786 1.00 68.50 224 ARG D N 1
ATOM 9487 C CA . ARG D 1 227 ? 49.517 57.954 -62.109 1.00 69.29 224 ARG D CA 1
ATOM 9488 C C . ARG D 1 227 ? 50.095 59.203 -62.829 1.00 69.30 224 ARG D C 1
ATOM 9489 O O . ARG D 1 227 ? 49.769 60.359 -62.511 1.00 69.39 224 ARG D O 1
ATOM 9497 N N . GLN D 1 239 ? 55.958 53.387 -61.742 1.00 65.26 236 GLN D N 1
ATOM 9498 C CA . GLN D 1 239 ? 55.397 52.632 -60.625 1.00 65.67 236 GLN D CA 1
ATOM 9499 C C . GLN D 1 239 ? 56.374 51.639 -59.944 1.00 65.60 236 GLN D C 1
ATOM 9500 O O . GLN D 1 239 ? 56.655 50.585 -60.581 1.00 65.65 236 GLN D O 1
ATOM 9506 N N . ASN D 1 240 ? 56.734 51.928 -58.622 1.00 66.21 237 ASN D N 1
ATOM 9507 C CA . ASN D 1 240 ? 57.436 50.857 -57.824 1.00 66.31 237 ASN D CA 1
ATOM 9508 C C . ASN D 1 240 ? 56.422 49.776 -57.486 1.00 66.09 237 ASN D C 1
ATOM 9509 O O . ASN D 1 240 ? 55.241 49.932 -57.804 1.00 66.42 237 ASN D O 1
ATOM 9514 N N . LYS D 1 241 ? 56.909 48.680 -56.855 1.00 65.83 238 LYS D N 1
ATOM 9515 C CA . LYS D 1 241 ? 56.065 47.541 -56.632 1.00 65.47 238 LYS D CA 1
ATOM 9516 C C . LYS D 1 241 ? 54.955 47.668 -55.568 1.00 64.51 238 LYS D C 1
ATOM 9517 O O . LYS D 1 241 ? 53.868 46.797 -55.542 1.00 65.44 238 LYS D O 1
ATOM 9523 N N . TRP D 1 242 ? 55.085 48.700 -54.707 1.00 63.69 239 TRP D N 1
ATOM 9524 C CA . TRP D 1 242 ? 54.009 48.919 -53.659 1.00 63.81 239 TRP D CA 1
ATOM 9525 C C . TRP D 1 242 ? 52.751 49.648 -54.188 1.00 63.13 239 TRP D C 1
ATOM 9526 O O . TRP D 1 242 ? 51.600 49.441 -53.736 1.00 63.31 239 TRP D O 1
ATOM 9537 N N . GLN D 1 243 ? 53.010 50.590 -55.082 1.00 62.15 240 GLN D N 1
ATOM 9538 C CA . GLN D 1 243 ? 51.948 51.364 -55.698 1.00 62.23 240 GLN D CA 1
ATOM 9539 C C . GLN D 1 243 ? 51.132 50.446 -56.596 1.00 62.25 240 GLN D C 1
ATOM 9540 O O . GLN D 1 243 ? 49.907 50.531 -56.611 1.00 61.78 240 GLN D O 1
ATOM 9546 N N . GLU D 1 244 ? 51.815 49.563 -57.334 1.00 62.66 241 GLU D N 1
ATOM 9547 C CA . GLU D 1 244 ? 51.124 48.615 -58.205 1.00 63.06 241 GLU D CA 1
ATOM 9548 C C . GLU D 1 244 ? 50.102 47.799 -57.394 1.00 62.64 241 GLU D C 1
ATOM 9549 O O . GLU D 1 244 ? 48.956 47.650 -57.806 1.00 62.89 241 GLU D O 1
ATOM 9555 N N . PHE D 1 245 ? 50.521 47.305 -56.236 1.00 61.84 242 PHE D N 1
ATOM 9556 C CA . PHE D 1 245 ? 49.669 46.498 -55.407 1.00 61.80 242 PHE D CA 1
ATOM 9557 C C . PHE D 1 245 ? 48.468 47.312 -54.890 1.00 61.83 242 PHE D C 1
ATOM 9558 O O . PHE D 1 245 ? 47.335 46.831 -54.943 1.00 61.78 242 PHE D O 1
ATOM 9566 N N . ILE D 1 246 ? 48.719 48.540 -54.432 1.00 61.73 243 ILE D N 1
ATOM 9567 C CA . ILE D 1 246 ? 47.649 49.405 -53.968 1.00 61.65 243 ILE D CA 1
ATOM 9568 C C . ILE D 1 246 ? 46.664 49.730 -55.090 1.00 62.35 243 ILE D C 1
ATOM 9569 O O . ILE D 1 246 ? 45.452 49.690 -54.874 1.00 62.69 243 ILE D O 1
ATOM 9574 N N . GLU D 1 247 ? 47.160 50.005 -56.294 1.00 63.02 244 GLU D N 1
ATOM 9575 C CA . GLU D 1 247 ? 46.252 50.269 -57.424 1.00 63.81 244 GLU D CA 1
ATOM 9576 C C . GLU D 1 247 ? 45.328 49.074 -57.686 1.00 63.92 244 GLU D C 1
ATOM 9577 O O . GLU D 1 247 ? 44.119 49.251 -57.823 1.00 64.38 244 GLU D O 1
ATOM 9583 N N . LYS D 1 248 ? 45.895 47.868 -57.711 1.00 63.98 245 LYS D N 1
ATOM 9584 C CA . LYS D 1 248 ? 45.113 46.647 -57.917 1.00 64.28 245 LYS D CA 1
ATOM 9585 C C . LYS D 1 248 ? 44.096 46.337 -56.791 1.00 64.31 245 LYS D C 1
ATOM 9586 O O . LYS D 1 248 ? 42.993 45.846 -57.051 1.00 63.95 245 LYS D O 1
ATOM 9592 N N . LEU D 1 249 ? 44.494 46.623 -55.557 1.00 64.33 246 LEU D N 1
ATOM 9593 C CA . LEU D 1 249 ? 43.698 46.341 -54.370 1.00 64.54 246 LEU D CA 1
ATOM 9594 C C . LEU D 1 249 ? 42.423 47.199 -54.324 1.00 64.61 246 LEU D C 1
ATOM 9595 O O . LEU D 1 249 ? 41.343 46.723 -53.933 1.00 64.24 246 LEU D O 1
ATOM 9600 N N . PHE D 1 250 ? 42.571 48.449 -54.767 1.00 64.75 247 PHE D N 1
ATOM 9601 C CA . PHE D 1 250 ? 41.532 49.483 -54.676 1.00 64.57 247 PHE D CA 1
ATOM 9602 C C . PHE D 1 250 ? 40.719 49.657 -55.967 1.00 64.46 247 PHE D C 1
ATOM 9603 O O . PHE D 1 250 ? 39.834 50.520 -56.022 1.00 64.24 247 PHE D O 1
ATOM 9611 N N . GLN D 1 251 ? 41.007 48.838 -56.989 1.00 64.28 248 GLN D N 1
ATOM 9612 C CA . GLN D 1 251 ? 40.429 49.038 -58.326 1.00 64.26 248 GLN D CA 1
ATOM 9613 C C . GLN D 1 251 ? 38.903 48.899 -58.364 1.00 64.32 248 GLN D C 1
ATOM 9614 O O . GLN D 1 251 ? 38.231 49.672 -59.047 1.00 64.30 248 GLN D O 1
ATOM 9620 N N . ARG D 1 252 ? 38.359 47.921 -57.643 1.00 64.40 249 ARG D N 1
ATOM 9621 C CA A ARG D 1 252 ? 36.905 47.758 -57.561 0.70 64.34 249 ARG D CA 1
ATOM 9622 C CA B ARG D 1 252 ? 36.909 47.784 -57.586 0.30 64.63 249 ARG D CA 1
ATOM 9623 C C . ARG D 1 252 ? 36.285 48.894 -56.737 1.00 65.05 249 ARG D C 1
ATOM 9624 O O . ARG D 1 252 ? 35.352 49.554 -57.193 1.00 64.99 249 ARG D O 1
ATOM 9639 N N . LEU D 1 253 ? 36.825 49.128 -55.535 1.00 65.79 250 LEU D N 1
ATOM 9640 C CA . LEU D 1 253 ? 36.363 50.240 -54.696 1.00 67.03 250 LEU D CA 1
ATOM 9641 C C . LEU D 1 253 ? 36.338 51.532 -55.494 1.00 67.53 250 LEU D C 1
ATOM 9642 O O . LEU D 1 253 ? 35.375 52.290 -55.421 1.00 67.57 250 LEU D O 1
ATOM 9647 N N . GLU D 1 254 ? 37.384 51.751 -56.282 1.00 68.30 251 GLU D N 1
ATOM 9648 C CA . GLU D 1 254 ? 37.468 52.938 -57.131 1.00 69.21 251 GLU D CA 1
ATOM 9649 C C . GLU D 1 254 ? 36.353 53.011 -58.182 1.00 69.72 251 GLU D C 1
ATOM 9650 O O . GLU D 1 254 ? 35.728 54.055 -58.341 1.00 70.11 251 GLU D O 1
ATOM 9656 N N . ALA D 1 255 ? 36.096 51.913 -58.888 1.00 70.44 252 ALA D N 1
ATOM 9657 C CA . ALA D 1 255 ? 35.017 51.895 -59.884 1.00 71.17 252 ALA D CA 1
ATOM 9658 C C . ALA D 1 255 ? 33.633 52.095 -59.253 1.00 71.98 252 ALA D C 1
ATOM 9659 O O . ALA D 1 255 ? 32.788 52.766 -59.843 1.00 72.17 252 ALA D O 1
ATOM 9661 N N . PHE D 1 256 ? 33.424 51.530 -58.057 1.00 72.75 253 PHE D N 1
ATOM 9662 C CA . PHE D 1 256 ? 32.154 51.601 -57.352 1.00 73.69 253 PHE D CA 1
ATOM 9663 C C . PHE D 1 256 ? 31.858 52.956 -56.724 1.00 74.05 253 PHE D C 1
ATOM 9664 O O . PHE D 1 256 ? 30.696 53.367 -56.668 1.00 74.69 253 PHE D O 1
ATOM 9672 N N . THR D 1 257 ? 32.877 53.637 -56.207 1.00 73.93 254 THR D N 1
ATOM 9673 C CA . THR D 1 257 ? 32.611 54.841 -55.411 1.00 73.84 254 THR D CA 1
ATOM 9674 C C . THR D 1 257 ? 33.117 56.139 -56.027 1.00 73.96 254 THR D C 1
ATOM 9675 O O . THR D 1 257 ? 32.503 57.187 -55.826 1.00 74.41 254 THR D O 1
ATOM 9679 N N . ARG D 1 258 ? 34.210 56.074 -56.790 1.00 73.52 255 ARG D N 1
ATOM 9680 C CA . ARG D 1 258 ? 34.707 57.256 -57.485 1.00 73.03 255 ARG D CA 1
ATOM 9681 C C . ARG D 1 258 ? 33.952 57.475 -58.782 1.00 73.01 255 ARG D C 1
ATOM 9682 O O . ARG D 1 258 ? 33.195 58.433 -58.893 1.00 73.06 255 ARG D O 1
ATOM 9690 N N . VAL D 1 277 ? 34.426 62.893 -53.938 1.00 78.76 274 VAL D N 1
ATOM 9691 C CA . VAL D 1 277 ? 35.805 63.355 -54.065 1.00 78.54 274 VAL D CA 1
ATOM 9692 C C . VAL D 1 277 ? 36.763 62.690 -53.060 1.00 77.82 274 VAL D C 1
ATOM 9693 O O . VAL D 1 277 ? 37.971 62.689 -53.293 1.00 77.71 274 VAL D O 1
ATOM 9697 N N . THR D 1 278 ? 36.232 62.138 -51.957 1.00 76.44 275 THR D N 1
ATOM 9698 C CA . THR D 1 278 ? 37.077 61.564 -50.898 1.00 75.02 275 THR D CA 1
ATOM 9699 C C . THR D 1 278 ? 36.930 60.044 -50.739 1.00 74.19 275 THR D C 1
ATOM 9700 O O . THR D 1 278 ? 35.870 59.464 -50.970 1.00 74.01 275 THR D O 1
ATOM 9704 N N . CYS D 1 279 ? 38.019 59.420 -50.316 1.00 73.01 276 CYS D N 1
ATOM 9705 C CA . CYS D 1 279 ? 38.068 57.999 -50.051 1.00 72.02 276 CYS D CA 1
ATOM 9706 C C . CYS D 1 279 ? 38.390 57.766 -48.567 1.00 70.98 276 CYS D C 1
ATOM 9707 O O . CYS D 1 279 ? 39.421 58.221 -48.069 1.00 70.87 276 CYS D O 1
ATOM 9710 N N . VAL D 1 280 ? 37.497 57.058 -47.879 1.00 69.84 277 VAL D N 1
ATOM 9711 C CA . VAL D 1 280 ? 37.607 56.826 -46.447 1.00 68.58 277 VAL D CA 1
ATOM 9712 C C . VAL D 1 280 ? 38.316 55.510 -46.254 1.00 68.17 277 VAL D C 1
ATOM 9713 O O . VAL D 1 280 ? 37.889 54.484 -46.793 1.00 68.14 277 VAL D O 1
ATOM 9717 N N . VAL D 1 281 ? 39.399 55.532 -45.479 1.00 67.30 278 VAL D N 1
ATOM 9718 C CA . VAL D 1 281 ? 40.185 54.327 -45.210 1.00 66.36 278 VAL D CA 1
ATOM 9719 C C . VAL D 1 281 ? 40.242 54.068 -43.698 1.00 65.68 278 VAL D C 1
ATOM 9720 O O . VAL D 1 281 ? 41.296 54.254 -43.097 1.00 65.89 278 VAL D O 1
ATOM 9724 N N . PRO D 1 282 ? 39.109 53.642 -43.083 1.00 64.94 279 PRO D N 1
ATOM 9725 C CA . PRO D 1 282 ? 38.963 53.589 -41.623 1.00 64.45 279 PRO D CA 1
ATOM 9726 C C . PRO D 1 282 ? 40.029 52.829 -40.836 1.00 64.24 279 PRO D C 1
ATOM 9727 O O . PRO D 1 282 ? 40.552 53.382 -39.886 1.00 64.15 279 PRO D O 1
ATOM 9731 N N . ASP D 1 283 ? 40.316 51.572 -41.186 1.00 63.85 280 ASP D N 1
ATOM 9732 C CA . ASP D 1 283 ? 41.297 50.788 -40.457 1.00 63.49 280 ASP D CA 1
ATOM 9733 C C . ASP D 1 283 ? 42.681 51.473 -40.418 1.00 62.91 280 ASP D C 1
ATOM 9734 O O . ASP D 1 283 ? 43.389 51.371 -39.416 1.00 62.76 280 ASP D O 1
ATOM 9739 N N . ALA D 1 284 ? 43.068 52.152 -41.498 1.00 61.84 281 ALA D N 1
ATOM 9740 C CA . ALA D 1 284 ? 44.381 52.806 -41.535 1.00 61.21 281 ALA D CA 1
ATOM 9741 C C . ALA D 1 284 ? 44.423 53.934 -40.514 1.00 60.65 281 ALA D C 1
ATOM 9742 O O . ALA D 1 284 ? 45.474 54.167 -39.909 1.00 60.14 281 ALA D O 1
ATOM 9744 N N . VAL D 1 285 ? 43.275 54.587 -40.289 1.00 60.00 282 VAL D N 1
ATOM 9745 C CA . VAL D 1 285 ? 43.178 55.627 -39.262 1.00 59.57 282 VAL D CA 1
ATOM 9746 C C . VAL D 1 285 ? 43.379 54.999 -37.883 1.00 59.79 282 VAL D C 1
ATOM 9747 O O . VAL D 1 285 ? 44.099 55.525 -37.038 1.00 60.33 282 VAL D O 1
ATOM 9751 N N . ALA D 1 286 ? 42.799 53.829 -37.682 1.00 59.64 283 ALA D N 1
ATOM 9752 C CA . ALA D 1 286 ? 42.924 53.152 -36.396 1.00 60.09 283 ALA D CA 1
ATOM 9753 C C . ALA D 1 286 ? 44.393 52.824 -36.110 1.00 60.30 283 ALA D C 1
ATOM 9754 O O . ALA D 1 286 ? 44.876 53.070 -34.994 1.00 61.09 283 ALA D O 1
ATOM 9756 N N . VAL D 1 287 ? 45.099 52.292 -37.112 1.00 60.20 284 VAL D N 1
ATOM 9757 C CA . VAL D 1 287 ? 46.496 51.912 -36.922 1.00 59.85 284 VAL D CA 1
ATOM 9758 C C . VAL D 1 287 ? 47.331 53.153 -36.625 1.00 60.52 284 VAL D C 1
ATOM 9759 O O . VAL D 1 287 ? 48.224 53.096 -35.777 1.00 60.74 284 VAL D O 1
ATOM 9763 N N . LEU D 1 288 ? 47.002 54.275 -37.282 1.00 60.66 285 LEU D N 1
ATOM 9764 C CA . LEU D 1 288 ? 47.697 55.531 -37.039 1.00 61.11 285 LEU D CA 1
ATOM 9765 C C . LEU D 1 288 ? 47.527 55.983 -35.590 1.00 61.58 285 LEU D C 1
ATOM 9766 O O . LEU D 1 288 ? 48.491 56.389 -34.943 1.00 61.70 285 LEU D O 1
ATOM 9771 N N . VAL D 1 289 ? 46.305 55.892 -35.079 1.00 62.06 286 VAL D N 1
ATOM 9772 C CA . VAL D 1 289 ? 46.025 56.262 -33.688 1.00 62.23 286 VAL D CA 1
ATOM 9773 C C . VAL D 1 289 ? 46.865 55.439 -32.695 1.00 62.58 286 VAL D C 1
ATOM 9774 O O . VAL D 1 289 ? 47.391 55.975 -31.711 1.00 62.08 286 VAL D O 1
ATOM 9778 N N . ALA D 1 290 ? 47.000 54.148 -32.988 1.00 63.19 287 ALA D N 1
ATOM 9779 C CA . ALA D 1 290 ? 47.715 53.213 -32.114 1.00 63.94 287 ALA D CA 1
ATOM 9780 C C . ALA D 1 290 ? 49.187 53.552 -32.043 1.00 64.78 287 ALA D C 1
ATOM 9781 O O . ALA D 1 290 ? 49.764 53.553 -30.958 1.00 64.86 287 ALA D O 1
ATOM 9783 N N . ILE D 1 291 ? 49.799 53.853 -33.189 1.00 65.84 288 ILE D N 1
ATOM 9784 C CA . ILE D 1 291 ? 51.244 54.002 -33.210 1.00 67.30 288 ILE D CA 1
ATOM 9785 C C . ILE D 1 291 ? 51.759 55.450 -33.208 1.00 67.61 288 ILE D C 1
ATOM 9786 O O . ILE D 1 291 ? 52.904 55.699 -32.862 1.00 67.62 288 ILE D O 1
ATOM 9791 N N . ARG D 1 292 ? 50.908 56.400 -33.562 1.00 68.14 289 ARG D N 1
ATOM 9792 C CA . ARG D 1 292 ? 51.253 57.801 -33.389 1.00 68.75 289 ARG D CA 1
ATOM 9793 C C . ARG D 1 292 ? 50.186 58.516 -32.569 1.00 68.36 289 ARG D C 1
ATOM 9794 O O . ARG D 1 292 ? 49.318 59.175 -33.140 1.00 68.19 289 ARG D O 1
ATOM 9802 N N . PRO D 1 293 ? 50.259 58.415 -31.226 1.00 68.52 290 PRO D N 1
ATOM 9803 C CA . PRO D 1 293 ? 49.191 58.952 -30.354 1.00 68.62 290 PRO D CA 1
ATOM 9804 C C . PRO D 1 293 ? 49.016 60.475 -30.493 1.00 68.18 290 PRO D C 1
ATOM 9805 O O . PRO D 1 293 ? 47.938 61.003 -30.224 1.00 68.55 290 PRO D O 1
ATOM 9809 N N . GLU D 1 294 ? 50.061 61.154 -30.941 1.00 67.48 291 GLU D N 1
ATOM 9810 C CA . GLU D 1 294 ? 50.017 62.593 -31.214 1.00 67.30 291 GLU D CA 1
ATOM 9811 C C . GLU D 1 294 ? 49.079 62.976 -32.384 1.00 66.45 291 GLU D C 1
ATOM 9812 O O . GLU D 1 294 ? 48.753 64.150 -32.574 1.00 66.11 291 GLU D O 1
ATOM 9818 N N . SER D 1 295 ? 48.643 61.978 -33.155 1.00 65.51 292 SER D N 1
ATOM 9819 C CA . SER D 1 295 ? 47.704 62.195 -34.246 1.00 64.74 292 SER D CA 1
ATOM 9820 C C . SER D 1 295 ? 46.277 62.397 -33.732 1.00 64.48 292 SER D C 1
ATOM 9821 O O . SER D 1 295 ? 45.390 62.780 -34.492 1.00 64.46 292 SER D O 1
ATOM 9824 N N . VAL D 1 296 ? 46.050 62.128 -32.455 1.00 63.91 293 VAL D N 1
ATOM 9825 C CA . VAL D 1 296 ? 44.750 62.387 -31.863 1.00 63.59 293 VAL D CA 1
ATOM 9826 C C . VAL D 1 296 ? 44.675 63.869 -31.495 1.00 63.87 293 VAL D C 1
ATOM 9827 O O . VAL D 1 296 ? 45.260 64.286 -30.504 1.00 64.20 293 VAL D O 1
ATOM 9831 N N . LEU D 1 297 ? 43.976 64.669 -32.301 1.00 64.13 294 LEU D N 1
ATOM 9832 C CA . LEU D 1 297 ? 43.822 66.108 -32.013 1.00 64.26 294 LEU D CA 1
ATOM 9833 C C . LEU D 1 297 ? 42.700 66.416 -31.018 1.00 64.77 294 LEU D C 1
ATOM 9834 O O . LEU D 1 297 ? 42.726 67.440 -30.345 1.00 64.45 294 LEU D O 1
ATOM 9839 N N . ASP D 1 298 ? 41.722 65.522 -30.921 1.00 65.65 295 ASP D N 1
ATOM 9840 C CA . ASP D 1 298 ? 40.596 65.723 -30.015 1.00 66.64 295 ASP D CA 1
ATOM 9841 C C . ASP D 1 298 ? 39.937 64.403 -29.663 1.00 66.02 295 ASP D C 1
ATOM 9842 O O . ASP D 1 298 ? 39.808 63.533 -30.507 1.00 66.53 295 ASP D O 1
ATOM 9847 N N . SER D 1 299 ? 39.523 64.269 -28.409 1.00 65.13 296 SER D N 1
ATOM 9848 C CA . SER D 1 299 ? 38.821 63.076 -27.948 1.00 64.13 296 SER D CA 1
ATOM 9849 C C . SER D 1 299 ? 38.038 63.351 -26.690 1.00 63.66 296 SER D C 1
ATOM 9850 O O . SER D 1 299 ? 38.200 64.385 -26.059 1.00 63.41 296 SER D O 1
ATOM 9853 N N . PHE D 1 300 ? 37.181 62.402 -26.335 1.00 63.12 297 PHE D N 1
ATOM 9854 C CA . PHE D 1 300 ? 36.352 62.514 -25.153 1.00 62.36 297 PHE D CA 1
ATOM 9855 C C . PHE D 1 300 ? 36.325 61.192 -24.366 1.00 61.47 297 PHE D C 1
ATOM 9856 O O . PHE D 1 300 ? 35.838 60.177 -24.851 1.00 61.59 297 PHE D O 1
ATOM 9864 N N . LEU D 1 301 ? 36.871 61.234 -23.157 1.00 60.23 298 LEU D N 1
ATOM 9865 C CA . LEU D 1 301 ? 36.953 60.086 -22.278 1.00 59.36 298 LEU D CA 1
ATOM 9866 C C . LEU D 1 301 ? 35.688 59.991 -21.419 1.00 59.16 298 LEU D C 1
ATOM 9867 O O . LEU D 1 301 ? 35.409 60.881 -20.596 1.00 59.06 298 LEU D O 1
ATOM 9872 N N . THR D 1 302 ? 34.932 58.912 -21.606 1.00 58.30 299 THR D N 1
ATOM 9873 C CA . THR D 1 302 ? 33.678 58.731 -20.874 1.00 58.15 299 THR D CA 1
ATOM 9874 C C . THR D 1 302 ? 33.295 57.263 -20.810 1.00 58.28 299 THR D C 1
ATOM 9875 O O . THR D 1 302 ? 34.134 56.400 -21.086 1.00 59.53 299 THR D O 1
ATOM 9879 N N . TYR D 1 303 ? 32.051 56.978 -20.439 1.00 57.80 300 TYR D N 1
ATOM 9880 C CA . TYR D 1 303 ? 31.554 55.608 -20.414 1.00 57.70 300 TYR D CA 1
ATOM 9881 C C . TYR D 1 303 ? 30.902 55.269 -21.733 1.00 57.94 300 TYR D C 1
ATOM 9882 O O . TYR D 1 303 ? 30.011 56.024 -22.213 1.00 57.93 300 TYR D O 1
ATOM 9891 N N . VAL D 1 304 ? 31.313 54.127 -22.290 1.00 57.27 301 VAL D N 1
ATOM 9892 C CA . VAL D 1 304 ? 30.764 53.678 -23.554 1.00 57.65 301 VAL D CA 1
ATOM 9893 C C . VAL D 1 304 ? 30.374 52.217 -23.464 1.00 58.48 301 VAL D C 1
ATOM 9894 O O . VAL D 1 304 ? 31.039 51.449 -22.774 1.00 58.39 301 VAL D O 1
ATOM 9898 N N . THR D 1 305 ? 29.275 51.850 -24.134 1.00 58.94 302 THR D N 1
ATOM 9899 C CA . THR D 1 305 ? 28.874 50.446 -24.279 1.00 59.10 302 THR D CA 1
ATOM 9900 C C . THR D 1 305 ? 28.170 50.199 -25.604 1.00 59.63 302 THR D C 1
ATOM 9901 O O . THR D 1 305 ? 27.878 51.160 -26.350 1.00 60.02 302 THR D O 1
ATOM 9905 N N . VAL D 1 306 ? 27.892 48.923 -25.900 1.00 59.32 303 VAL D N 1
ATOM 9906 C CA . VAL D 1 306 ? 27.183 48.584 -27.138 1.00 59.45 303 VAL D CA 1
ATOM 9907 C C . VAL D 1 306 ? 25.765 48.050 -26.835 1.00 59.54 303 VAL D C 1
ATOM 9908 O O . VAL D 1 306 ? 25.609 47.203 -25.967 1.00 60.29 303 VAL D O 1
ATOM 9912 N N . GLU D 1 307 ? 24.745 48.552 -27.532 1.00 59.08 304 GLU D N 1
ATOM 9913 C CA . GLU D 1 307 ? 23.385 48.030 -27.434 1.00 58.81 304 GLU D CA 1
ATOM 9914 C C . GLU D 1 307 ? 23.290 46.598 -27.944 1.00 58.99 304 GLU D C 1
ATOM 9915 O O . GLU D 1 307 ? 23.771 46.283 -29.014 1.00 59.86 304 GLU D O 1
ATOM 9921 N N . LEU D 1 308 ? 22.659 45.717 -27.194 1.00 59.11 305 LEU D N 1
ATOM 9922 C CA . LEU D 1 308 ? 22.524 44.333 -27.650 1.00 58.91 305 LEU D CA 1
ATOM 9923 C C . LEU D 1 308 ? 21.108 44.008 -28.086 1.00 59.34 305 LEU D C 1
ATOM 9924 O O . LEU D 1 308 ? 20.925 43.055 -28.873 1.00 59.89 305 LEU D O 1
ATOM 9929 N N . HIS D 1 309 ? 20.119 44.767 -27.577 1.00 58.86 306 HIS D N 1
ATOM 9930 C CA . HIS D 1 309 ? 18.705 44.319 -27.602 1.00 59.06 306 HIS D CA 1
ATOM 9931 C C . HIS D 1 309 ? 17.734 45.138 -28.454 1.00 59.39 306 HIS D C 1
ATOM 9932 O O . HIS D 1 309 ? 16.563 44.778 -28.572 1.00 60.17 306 HIS D O 1
ATOM 9939 N N . GLY D 1 310 ? 18.169 46.240 -29.042 1.00 59.76 307 GLY D N 1
ATOM 9940 C CA . GLY D 1 310 ? 17.236 47.006 -29.862 1.00 60.24 307 GLY D CA 1
ATOM 9941 C C . GLY D 1 310 ? 16.941 46.345 -31.212 1.00 60.26 307 GLY D C 1
ATOM 9942 O O . GLY D 1 310 ? 17.686 45.498 -31.672 1.00 60.29 307 GLY D O 1
ATOM 9943 N N . ARG D 1 311 ? 15.832 46.737 -31.817 1.00 60.27 308 ARG D N 1
ATOM 9944 C CA . ARG D 1 311 ? 15.414 46.300 -33.143 1.00 60.43 308 ARG D CA 1
ATOM 9945 C C . ARG D 1 311 ? 16.199 47.110 -34.188 1.00 60.93 308 ARG D C 1
ATOM 9946 O O . ARG D 1 311 ? 16.950 46.541 -34.981 1.00 61.19 308 ARG D O 1
ATOM 9954 N N . GLU D 1 312 ? 16.054 48.436 -34.177 1.00 60.93 309 GLU D N 1
ATOM 9955 C CA . GLU D 1 312 ? 16.805 49.275 -35.110 1.00 61.55 309 GLU D CA 1
ATOM 9956 C C . GLU D 1 312 ? 18.199 49.635 -34.604 1.00 61.02 309 GLU D C 1
ATOM 9957 O O . GLU D 1 312 ? 19.042 50.050 -35.386 1.00 62.12 309 GLU D O 1
ATOM 9963 N N . THR D 1 313 ? 18.458 49.460 -33.323 1.00 60.70 310 THR D N 1
ATOM 9964 C CA . THR D 1 313 ? 19.716 49.906 -32.705 1.00 60.60 310 THR D CA 1
ATOM 9965 C C . THR D 1 313 ? 20.668 48.810 -32.197 1.00 60.79 310 THR D C 1
ATOM 9966 O O . THR D 1 313 ? 21.626 49.116 -31.497 1.00 60.88 310 THR D O 1
ATOM 9970 N N . ARG D 1 314 ? 20.432 47.548 -32.546 1.00 60.55 311 ARG D N 1
ATOM 9971 C CA . ARG D 1 314 ? 21.371 46.503 -32.195 1.00 60.78 311 ARG D CA 1
ATOM 9972 C C . ARG D 1 314 ? 22.732 46.881 -32.780 1.00 60.42 311 ARG D C 1
ATOM 9973 O O . ARG D 1 314 ? 22.822 47.232 -33.957 1.00 59.97 311 ARG D O 1
ATOM 9981 N N . GLY D 1 315 ? 23.786 46.835 -31.957 1.00 60.23 312 GLY D N 1
ATOM 9982 C CA . GLY D 1 315 ? 25.125 47.246 -32.417 1.00 59.86 312 GLY D CA 1
ATOM 9983 C C . GLY D 1 315 ? 25.430 48.744 -32.270 1.00 60.10 312 GLY D C 1
ATOM 9984 O O . GLY D 1 315 ? 26.551 49.157 -32.503 1.00 60.18 312 GLY D O 1
ATOM 9985 N N . ALA D 1 316 ? 24.447 49.565 -31.876 1.00 59.43 313 ALA D N 1
ATOM 9986 C CA . ALA D 1 316 ? 24.693 50.976 -31.651 1.00 59.18 313 ALA D CA 1
ATOM 9987 C C . ALA D 1 316 ? 25.718 51.202 -30.535 1.00 59.68 313 ALA D C 1
ATOM 9988 O O . ALA D 1 316 ? 25.776 50.444 -29.551 1.00 59.85 313 ALA D O 1
ATOM 9990 N N . THR D 1 317 ? 26.519 52.253 -30.704 1.00 59.73 314 THR D N 1
ATOM 9991 C CA . THR D 1 317 ? 27.463 52.721 -29.712 1.00 59.48 314 THR D CA 1
ATOM 9992 C C . THR D 1 317 ? 26.740 53.721 -28.850 1.00 59.74 314 THR D C 1
ATOM 9993 O O . THR D 1 317 ? 26.267 54.722 -29.373 1.00 59.09 314 THR D O 1
ATOM 9997 N N . CYS D 1 318 ? 26.682 53.444 -27.537 1.00 59.95 315 CYS D N 1
ATOM 9998 C CA . CYS D 1 318 ? 26.009 54.300 -26.564 1.00 60.36 315 CYS D CA 1
ATOM 9999 C C . CYS D 1 318 ? 27.090 54.980 -25.786 1.00 60.27 315 CYS D C 1
ATOM 10000 O O . CYS D 1 318 ? 27.976 54.322 -25.243 1.00 60.92 315 CYS D O 1
ATOM 10003 N N . ILE D 1 319 ? 27.009 56.304 -25.731 1.00 60.03 316 ILE D N 1
ATOM 10004 C CA . ILE D 1 319 ? 28.058 57.131 -25.181 1.00 59.73 316 ILE D CA 1
ATOM 10005 C C . ILE D 1 319 ? 27.441 58.001 -24.085 1.00 59.77 316 ILE D C 1
ATOM 10006 O O . ILE D 1 319 ? 26.434 58.678 -24.311 1.00 60.42 316 ILE D O 1
ATOM 10011 N N . ASP D 1 320 ? 28.022 57.965 -22.888 1.00 59.71 317 ASP D N 1
ATOM 10012 C CA . ASP D 1 320 ? 27.571 58.835 -21.793 1.00 59.53 317 ASP D CA 1
ATOM 10013 C C . ASP D 1 320 ? 28.145 60.255 -22.005 1.00 58.73 317 ASP D C 1
ATOM 10014 O O . ASP D 1 320 ? 29.170 60.602 -21.422 1.00 59.20 317 ASP D O 1
ATOM 10019 N N . TRP D 1 321 ? 27.510 61.070 -22.838 1.00 57.36 318 TRP D N 1
ATOM 10020 C CA . TRP D 1 321 ? 28.063 62.396 -23.110 1.00 57.13 318 TRP D CA 1
ATOM 10021 C C . TRP D 1 321 ? 28.001 63.368 -21.919 1.00 56.80 318 TRP D C 1
ATOM 10022 O O . TRP D 1 321 ? 28.863 64.219 -21.754 1.00 56.17 318 TRP D O 1
ATOM 10033 N N . TYR D 1 322 ? 26.995 63.212 -21.075 1.00 56.64 319 TYR D N 1
ATOM 10034 C CA . TYR D 1 322 ? 26.759 64.178 -20.018 1.00 56.82 319 TYR D CA 1
ATOM 10035 C C . TYR D 1 322 ? 27.051 63.653 -18.611 1.00 56.63 319 TYR D C 1
ATOM 10036 O O . TYR D 1 322 ? 27.064 64.428 -17.661 1.00 55.95 319 TYR D O 1
ATOM 10045 N N . GLY D 1 323 ? 27.294 62.346 -18.499 1.00 56.64 320 GLY D N 1
ATOM 10046 C CA . GLY D 1 323 ? 27.518 61.703 -17.216 1.00 57.20 320 GLY D CA 1
ATOM 10047 C C . GLY D 1 323 ? 28.601 62.352 -16.375 1.00 57.87 320 GLY D C 1
ATOM 10048 O O . GLY D 1 323 ? 29.690 62.646 -16.870 1.00 57.86 320 GLY D O 1
ATOM 10049 N N . THR D 1 324 ? 28.292 62.591 -15.100 1.00 58.68 321 THR D N 1
ATOM 10050 C CA . THR D 1 324 ? 29.281 63.094 -14.141 1.00 58.96 321 THR D CA 1
ATOM 10051 C C . THR D 1 324 ? 29.830 61.909 -13.384 1.00 59.69 321 THR D C 1
ATOM 10052 O O . THR D 1 324 ? 29.188 60.867 -13.322 1.00 59.83 321 THR D O 1
ATOM 10056 N N . GLU D 1 325 ? 31.024 62.064 -12.819 1.00 60.95 322 GLU D N 1
ATOM 10057 C CA . GLU D 1 325 ? 31.604 61.074 -11.892 1.00 61.77 322 GLU D CA 1
ATOM 10058 C C . GLU D 1 325 ? 30.575 60.599 -10.832 1.00 61.61 322 GLU D C 1
ATOM 10059 O O . GLU D 1 325 ? 30.486 59.400 -10.530 1.00 61.56 322 GLU D O 1
ATOM 10065 N N . GLN D 1 326 ? 29.784 61.537 -10.311 1.00 61.35 323 GLN D N 1
ATOM 10066 C CA . GLN D 1 326 ? 28.677 61.212 -9.412 1.00 61.05 323 GLN D CA 1
ATOM 10067 C C . GLN D 1 326 ? 27.467 60.527 -10.102 1.00 61.06 323 GLN D C 1
ATOM 10068 O O . GLN D 1 326 ? 26.807 59.687 -9.488 1.00 61.03 323 GLN D O 1
ATOM 10074 N N . SER D 1 327 ? 27.166 60.861 -11.362 1.00 60.83 324 SER D N 1
ATOM 10075 C CA . SER D 1 327 ? 26.088 60.155 -12.073 1.00 60.51 324 SER D CA 1
ATOM 10076 C C . SER D 1 327 ? 26.473 58.684 -12.297 1.00 61.10 324 SER D C 1
ATOM 10077 O O . SER D 1 327 ? 25.684 57.765 -12.036 1.00 60.51 324 SER D O 1
ATOM 10080 N N . MET D 1 328 ? 27.714 58.501 -12.745 1.00 62.19 325 MET D N 1
ATOM 10081 C CA . MET D 1 328 ? 28.298 57.210 -13.108 1.00 63.27 325 MET D CA 1
ATOM 10082 C C . MET D 1 328 ? 28.411 56.248 -11.925 1.00 64.01 325 MET D C 1
ATOM 10083 O O . MET D 1 328 ? 27.953 55.102 -12.005 1.00 64.30 325 MET D O 1
ATOM 10088 N N . ALA D 1 329 ? 28.994 56.718 -10.825 1.00 64.71 326 ALA D N 1
ATOM 10089 C CA . ALA D 1 329 ? 29.061 55.931 -9.594 1.00 65.05 326 ALA D CA 1
ATOM 10090 C C . ALA D 1 329 ? 27.712 55.259 -9.332 1.00 65.48 326 ALA D C 1
ATOM 10091 O O . ALA D 1 329 ? 27.638 54.032 -9.248 1.00 65.62 326 ALA D O 1
ATOM 10093 N N . LYS D 1 330 ? 26.653 56.069 -9.252 1.00 65.71 327 LYS D N 1
ATOM 10094 C CA . LYS D 1 330 ? 25.288 55.576 -9.031 1.00 66.29 327 LYS D CA 1
ATOM 10095 C C . LYS D 1 330 ? 24.858 54.443 -9.972 1.00 65.42 327 LYS D C 1
ATOM 10096 O O . LYS D 1 330 ? 24.201 53.510 -9.548 1.00 65.57 327 LYS D O 1
ATOM 10102 N N . LYS D 1 331 ? 25.211 54.535 -11.249 1.00 64.82 328 LYS D N 1
ATOM 10103 C CA . LYS D 1 331 ? 24.768 53.541 -12.233 1.00 63.62 328 LYS D CA 1
ATOM 10104 C C . LYS D 1 331 ? 25.854 52.519 -12.553 1.00 63.24 328 LYS D C 1
ATOM 10105 O O . LYS D 1 331 ? 25.779 51.824 -13.562 1.00 62.50 328 LYS D O 1
ATOM 10111 N N . GLY D 1 332 ? 26.850 52.425 -11.667 1.00 63.17 329 GLY D N 1
ATOM 10112 C CA . GLY D 1 332 ? 28.051 51.606 -11.903 1.00 62.90 329 GLY D CA 1
ATOM 10113 C C . GLY D 1 332 ? 28.714 51.765 -13.282 1.00 62.39 329 GLY D C 1
ATOM 10114 O O . GLY D 1 332 ? 29.123 50.775 -13.900 1.00 62.20 329 GLY D O 1
ATOM 10115 N N . ARG D 1 333 ? 28.811 52.997 -13.777 1.00 61.75 330 ARG D N 1
ATOM 10116 C CA . ARG D 1 333 ? 29.636 53.276 -14.963 1.00 61.90 330 ARG D CA 1
ATOM 10117 C C . ARG D 1 333 ? 31.009 53.780 -14.548 1.00 61.34 330 ARG D C 1
ATOM 10118 O O . ARG D 1 333 ? 31.240 54.055 -13.370 1.00 60.81 330 ARG D O 1
ATOM 10126 N N . TRP D 1 334 ? 31.916 53.904 -15.516 1.00 60.94 331 TRP D N 1
ATOM 10127 C CA . TRP D 1 334 ? 33.246 54.460 -15.243 1.00 60.85 331 TRP D CA 1
ATOM 10128 C C . TRP D 1 334 ? 33.829 54.923 -16.557 1.00 60.76 331 TRP D C 1
ATOM 10129 O O . TRP D 1 334 ? 33.302 54.571 -17.614 1.00 60.84 331 TRP D O 1
ATOM 10140 N N . ARG D 1 335 ? 34.884 55.732 -16.526 1.00 60.92 332 ARG D N 1
ATOM 10141 C CA . ARG D 1 335 ? 35.452 56.198 -17.807 1.00 61.09 332 ARG D CA 1
ATOM 10142 C C . ARG D 1 335 ? 36.300 55.083 -18.468 1.00 61.14 332 ARG D C 1
ATOM 10143 O O . ARG D 1 335 ? 37.513 54.965 -18.238 1.00 60.53 332 ARG D O 1
ATOM 10151 N N . ASN D 1 336 ? 35.619 54.245 -19.260 1.00 61.43 333 ASN D N 1
ATOM 10152 C CA . ASN D 1 336 ? 36.230 53.037 -19.836 1.00 61.69 333 ASN D CA 1
ATOM 10153 C C . ASN D 1 336 ? 36.640 53.206 -21.296 1.00 62.05 333 ASN D C 1
ATOM 10154 O O . ASN D 1 336 ? 37.212 52.291 -21.883 1.00 62.17 333 ASN D O 1
ATOM 10159 N N . CYS D 1 337 ? 36.326 54.353 -21.897 1.00 62.57 334 CYS D N 1
ATOM 10160 C CA . CYS D 1 337 ? 36.523 54.497 -23.344 1.00 62.53 334 CYS D CA 1
ATOM 10161 C C . CYS D 1 337 ? 36.855 55.918 -23.798 1.00 62.38 334 CYS D C 1
ATOM 10162 O O . CYS D 1 337 ? 36.156 56.884 -23.450 1.00 62.73 334 CYS D O 1
ATOM 10165 N N . ASN D 1 338 ? 37.928 56.034 -24.577 1.00 61.93 335 ASN D N 1
ATOM 10166 C CA . ASN D 1 338 ? 38.285 57.305 -25.180 1.00 61.61 335 ASN D CA 1
ATOM 10167 C C . ASN D 1 338 ? 37.752 57.425 -26.614 1.00 61.72 335 ASN D C 1
ATOM 10168 O O . ASN D 1 338 ? 38.282 56.806 -27.552 1.00 62.09 335 ASN D O 1
ATOM 10173 N N . VAL D 1 339 ? 36.696 58.218 -26.771 1.00 61.29 336 VAL D N 1
ATOM 10174 C CA . VAL D 1 339 ? 36.033 58.403 -28.056 1.00 60.91 336 VAL D CA 1
ATOM 10175 C C . VAL D 1 339 ? 36.868 59.399 -28.857 1.00 61.27 336 VAL D C 1
ATOM 10176 O O . VAL D 1 339 ? 36.959 60.571 -28.489 1.00 61.20 336 VAL D O 1
ATOM 10180 N N . ILE D 1 340 ? 37.507 58.919 -29.926 1.00 61.32 337 ILE D N 1
ATOM 10181 C CA . ILE D 1 340 ? 38.377 59.764 -30.744 1.00 61.42 337 ILE D CA 1
ATOM 10182 C C . ILE D 1 340 ? 37.472 60.609 -31.632 1.00 61.73 337 ILE D C 1
ATOM 10183 O O . ILE D 1 340 ? 36.635 60.069 -32.354 1.00 61.51 337 ILE D O 1
ATOM 10188 N N . THR D 1 341 ? 37.625 61.931 -31.580 1.00 61.97 338 THR D N 1
ATOM 10189 C CA . THR D 1 341 ? 36.735 62.788 -32.359 1.00 62.49 338 THR D CA 1
ATOM 10190 C C . THR D 1 341 ? 37.412 63.583 -33.452 1.00 62.61 338 THR D C 1
ATOM 10191 O O . THR D 1 341 ? 36.722 64.072 -34.346 1.00 62.79 338 THR D O 1
ATOM 10195 N N . LYS D 1 342 ? 38.739 63.730 -33.381 1.00 62.56 339 LYS D N 1
ATOM 10196 C CA . LYS D 1 342 ? 39.511 64.332 -34.478 1.00 62.35 339 LYS D CA 1
ATOM 10197 C C . LYS D 1 342 ? 40.921 63.770 -34.600 1.00 61.84 339 LYS D C 1
ATOM 10198 O O . LYS D 1 342 ? 41.698 63.804 -33.648 1.00 61.37 339 LYS D O 1
ATOM 10204 N N . VAL D 1 343 ? 41.225 63.268 -35.796 1.00 61.67 340 VAL D N 1
ATOM 10205 C CA . VAL D 1 343 ? 42.574 62.839 -36.156 1.00 61.48 340 VAL D CA 1
ATOM 10206 C C . VAL D 1 343 ? 43.253 63.855 -37.082 1.00 61.36 340 VAL D C 1
ATOM 10207 O O . VAL D 1 343 ? 42.613 64.479 -37.914 1.00 61.40 340 VAL D O 1
ATOM 10211 N N . ASP D 1 344 ? 44.548 64.039 -36.890 1.00 61.75 341 ASP D N 1
ATOM 10212 C CA . ASP D 1 344 ? 45.379 64.919 -37.712 1.00 62.01 341 ASP D CA 1
ATOM 10213 C C . ASP D 1 344 ? 45.503 64.368 -39.135 1.00 61.96 341 ASP D C 1
ATOM 10214 O O . ASP D 1 344 ? 46.276 63.452 -39.372 1.00 62.27 341 ASP D O 1
ATOM 10219 N N . ASN D 1 345 ? 44.738 64.919 -40.074 1.00 62.03 342 ASN D N 1
ATOM 10220 C CA . ASN D 1 345 ? 44.747 64.450 -41.470 1.00 62.11 342 ASN D CA 1
ATOM 10221 C C . ASN D 1 345 ? 46.134 64.497 -42.124 1.00 62.24 342 ASN D C 1
ATOM 10222 O O . ASN D 1 345 ? 46.534 63.566 -42.813 1.00 61.85 342 ASN D O 1
ATOM 10227 N N . GLU D 1 346 ? 46.853 65.580 -41.876 1.00 62.88 343 GLU D N 1
ATOM 10228 C CA . GLU D 1 346 ? 48.208 65.783 -42.380 1.00 64.22 343 GLU D CA 1
ATOM 10229 C C . GLU D 1 346 ? 49.125 64.617 -41.981 1.00 63.85 343 GLU D C 1
ATOM 10230 O O . GLU D 1 346 ? 49.852 64.079 -42.822 1.00 63.09 343 GLU D O 1
ATOM 10236 N N . MET D 1 347 ? 49.052 64.201 -40.715 1.00 64.01 344 MET D N 1
ATOM 10237 C CA . MET D 1 347 ? 49.858 63.078 -40.226 1.00 64.91 344 MET D CA 1
ATOM 10238 C C . MET D 1 347 ? 49.454 61.762 -40.872 1.00 63.63 344 MET D C 1
ATOM 10239 O O . MET D 1 347 ? 50.284 60.886 -41.100 1.00 63.60 344 MET D O 1
ATOM 10244 N N . PHE D 1 348 ? 48.171 61.637 -41.162 1.00 62.87 345 PHE D N 1
ATOM 10245 C CA . PHE D 1 348 ? 47.635 60.459 -41.818 1.00 62.42 345 PHE D CA 1
ATOM 10246 C C . PHE D 1 348 ? 48.154 60.342 -43.258 1.00 62.29 345 PHE D C 1
ATOM 10247 O O . PHE D 1 348 ? 48.628 59.278 -43.665 1.00 61.75 345 PHE D O 1
ATOM 10255 N N . LEU D 1 349 ? 48.083 61.439 -44.009 1.00 62.23 346 LEU D N 1
ATOM 10256 C CA . LEU D 1 349 ? 48.531 61.449 -45.400 1.00 62.38 346 LEU D CA 1
ATOM 10257 C C . LEU D 1 349 ? 50.010 61.120 -45.502 1.00 62.55 346 LEU D C 1
ATOM 10258 O O . LEU D 1 349 ? 50.427 60.356 -46.373 1.00 62.42 346 LEU D O 1
ATOM 10263 N N . LYS D 1 350 ? 50.793 61.690 -44.593 1.00 62.94 347 LYS D N 1
ATOM 10264 C CA . LYS D 1 350 ? 52.224 61.437 -44.548 1.00 63.51 347 LYS D CA 1
ATOM 10265 C C . LYS D 1 350 ? 52.526 59.956 -44.307 1.00 63.10 347 LYS D C 1
ATOM 10266 O O . LYS D 1 350 ? 53.432 59.393 -44.913 1.00 63.34 347 LYS D O 1
ATOM 10272 N N . ALA D 1 351 ? 51.773 59.338 -43.408 1.00 62.74 348 ALA D N 1
ATOM 10273 C CA . ALA D 1 351 ? 51.910 57.916 -43.117 1.00 62.31 348 ALA D CA 1
ATOM 10274 C C . ALA D 1 351 ? 51.577 57.048 -44.334 1.00 62.23 348 ALA D C 1
ATOM 10275 O O . ALA D 1 351 ? 52.249 56.051 -44.584 1.00 62.45 348 ALA D O 1
ATOM 10277 N N . LEU D 1 352 ? 50.535 57.418 -45.078 1.00 62.09 349 LEU D N 1
ATOM 10278 C CA . LEU D 1 352 ? 50.201 56.731 -46.327 1.00 61.92 349 LEU D CA 1
ATOM 10279 C C . LEU D 1 352 ? 51.331 56.939 -47.334 1.00 62.21 349 LEU D C 1
ATOM 10280 O O . LEU D 1 352 ? 51.763 55.987 -47.983 1.00 61.89 349 LEU D O 1
ATOM 10285 N N . ARG D 1 353 ? 51.805 58.183 -47.437 1.00 62.59 350 ARG D N 1
ATOM 10286 C CA . ARG D 1 353 ? 52.935 58.534 -48.290 1.00 64.01 350 ARG D CA 1
ATOM 10287 C C . ARG D 1 353 ? 54.143 57.671 -47.930 1.00 63.18 350 ARG D C 1
ATOM 10288 O O . ARG D 1 353 ? 54.879 57.224 -48.814 1.00 63.55 350 ARG D O 1
ATOM 10296 N N . ASP D 1 354 ? 54.342 57.427 -46.635 1.00 62.62 351 ASP D N 1
ATOM 10297 C CA . ASP D 1 354 ? 55.455 56.597 -46.189 1.00 62.30 351 ASP D CA 1
ATOM 10298 C C . ASP D 1 354 ? 55.342 55.145 -46.635 1.00 61.88 351 ASP D C 1
ATOM 10299 O O . ASP D 1 354 ? 56.353 54.491 -46.818 1.00 62.36 351 ASP D O 1
ATOM 10304 N N . ILE D 1 355 ? 54.123 54.653 -46.846 1.00 61.53 352 ILE D N 1
ATOM 10305 C CA . ILE D 1 355 ? 53.931 53.282 -47.322 1.00 61.07 352 ILE D CA 1
ATOM 10306 C C . ILE D 1 355 ? 54.611 53.080 -48.682 1.00 61.38 352 ILE D C 1
ATOM 10307 O O . ILE D 1 355 ? 55.326 52.095 -48.880 1.00 61.35 352 ILE D O 1
ATOM 10312 N N . VAL D 1 356 ? 54.391 54.007 -49.609 1.00 61.51 353 VAL D N 1
ATOM 10313 C CA . VAL D 1 356 ? 54.890 53.830 -50.978 1.00 61.84 353 VAL D CA 1
ATOM 10314 C C . VAL D 1 356 ? 56.363 54.177 -51.163 1.00 62.17 353 VAL D C 1
ATOM 10315 O O . VAL D 1 356 ? 56.926 53.905 -52.213 1.00 62.49 353 VAL D O 1
ATOM 10319 N N . GLU D 1 357 ? 56.976 54.779 -50.143 1.00 62.87 354 GLU D N 1
ATOM 10320 C CA . GLU D 1 357 ? 58.409 55.127 -50.174 1.00 63.65 354 GLU D CA 1
ATOM 10321 C C . GLU D 1 357 ? 59.264 54.188 -49.322 1.00 63.26 354 GLU D C 1
ATOM 10322 O O . GLU D 1 357 ? 60.437 54.461 -49.095 1.00 63.15 354 GLU D O 1
ATOM 10328 N N . TYR D 1 358 ? 58.669 53.101 -48.832 1.00 63.31 355 TYR D N 1
ATOM 10329 C CA . TYR D 1 358 ? 59.328 52.207 -47.891 1.00 63.21 355 TYR D CA 1
ATOM 10330 C C . TYR D 1 358 ? 60.439 51.416 -48.556 1.00 63.67 355 TYR D C 1
ATOM 10331 O O . TYR D 1 358 ? 60.258 50.858 -49.631 1.00 63.79 355 TYR D O 1
ATOM 10340 N N . VAL D 1 359 ? 61.600 51.404 -47.918 1.00 64.06 356 VAL D N 1
ATOM 10341 C CA . VAL D 1 359 ? 62.659 50.497 -48.313 1.00 64.60 356 VAL D CA 1
ATOM 10342 C C . VAL D 1 359 ? 62.922 49.658 -47.068 1.00 65.18 356 VAL D C 1
ATOM 10343 O O . VAL D 1 359 ? 63.125 50.209 -45.973 1.00 65.05 356 VAL D O 1
ATOM 10347 N N . ALA D 1 360 ? 62.868 48.332 -47.236 1.00 65.90 357 ALA D N 1
ATOM 10348 C CA . ALA D 1 360 ? 63.025 47.360 -46.124 1.00 66.48 357 ALA D CA 1
ATOM 10349 C C . ALA D 1 360 ? 64.333 47.506 -45.336 1.00 66.48 357 ALA D C 1
ATOM 10350 O O . ALA D 1 360 ? 65.374 47.864 -45.912 1.00 66.73 357 ALA D O 1
#

Solvent-accessible surface area: 48578 Å² total; per-residue (Å²): 95,60,21,34,0,0,0,0,0,3,1,5,0,22,4,1,4,0,0,0,0,0,27,12,24,108,91,22,78,6,40,0,0,0,1,0,0,0,40,5,91,1,100,56,0,1,57,0,1,0,32,0,0,52,30,31,103,20,130,26,48,0,3,80,7,3,122,14,12,0,8,25,108,69,69,12,123,72,149,34,7,15,7,105,22,6,1,0,54,25,73,21,105,102,10,156,42,14,86,140,22,62,171,89,26,0,0,46,5,0,18,77,15,0,106,102,7,136,66,60,145,104,36,4,23,0,0,0,0,1,0,0,2,0,0,0,0,0,0,3,49,12,56,54,119,22,0,52,54,1,4,45,119,110,20,20,3,0,0,1,5,2,0,0,8,51,16,48,6,61,38,32,8,6,0,7,27,8,1,17,2,1,1,1,0,2,13,12,0,2,50,24,141,48,36,95,14,42,0,14,1,0,0,44,17,3,0,61,82,0,24,3,60,12,35,27,0,33,167,8,1,92,135,126,56,106,23,10,77,8,1,56,79,0,0,68,85,9,26,87,138,83,128,153,76,4,39,0,17,5,0,0,0,0,0,5,1,13,71,62,100,0,37,104,79,42,71,75,0,20,0,7,4,0,19,14,3,120,50,2,11,0,4,10,1,6,13,40,111,13,64,152,128,49,6,74,172,144,62,53,80,92,7,0,23,0,0,54,86,1,30,54,141,28,0,33,103,2,1,102,33,1,14,115,67,136,118,99,89,25,40,0,0,0,0,0,3,0,5,0,22,4,1,4,0,0,0,0,0,26,12,26,106,87,25,85,6,40,0,0,0,0,1,0,0,39,4,70,1,100,57,0,2,57,0,1,0,32,0,0,51,29,30,106,21,133,26,46,0,3,85,7,5,122,17,10,0,8,35,156,68,74,11,124,73,153,35,7,15,7,106,24,6,1,0,54,24,74,20,104,102,10,153,41,15,86,143,24,61,174,87,31,0,0,51,6,0,17,74,15,0,109,104,8,140,57,68,142,100,32,5,24,0,0,0,0,1,1,0,2,0,0,0,0,0,0,2,43,5,57,55,118,24,0,48,54,1,2,45,117,107,25,20,2,0,0,1,5,2,0,1,9,52,15,51,4,63,42,33,6,6,0,6,28,8,1,18,2,0,1,2,0,1,10,9,0,2,41,24,139,47,35,93,14,41,0,14,1,0,0,43,17,3,0,62,76,0,24,3,60,10,38,27,0,17,163,8,0,52,36,69,51,128,79,133,49,150,82,37,93,125,47,56,114,22,11,73,8,1,43,76,0,0,68,87,8,26,87,137,83,105,152,77,5,39,0,19,6,0,0,0,0,0,6,1,12,70,64,97,0,37,106,83,43,69,75,0,21,0,5,2,0,18,14,5,126,52,2,14,0,3,9,1,6,12,42,111,16,77,117,157,51,8,77,187,123,63,52,79,63,6,0,25,0,0,51,88,0,30,54,140,29,0,34,103,2,1,105,33,0,14,117,70,134,119,86,98,21,48,0,0,0,0,0,3,0,4,0,21,3,1,4,0,0,0,0,0,29,12,24,108,83,25,84,6,40,0,0,0,0,1,3,0,40,4,114,1,98,57,0,0,57,0,1,0,31,0,0,54,32,34,102,19,130,26,46,0,3,84,7,4,135,14,10,0,8,34,161,74,74,12,125,62,152,36,8,15,7,104,24,6,1,0,54,23,72,21,105,102,10,153,37,14,88,142,24,59,169,89,30,0,0,52,6,0,19,76,15,0,107,111,6,144,52,54,106,101,46,0,27,0,0,0,0,2,1,0,2,0,0,0,0,0,0,3,50,8,56,60,119,23,0,48,52,1,3,13,121,106,17,19,2,0,0,0,7,2,0,1,8,48,13,47,5,61,41,37,7,5,0,7,26,8,2,19,3,1,2,1,0,1,9,11,0,2,22,22,132,47,35,92,12,41,0,14,0,0,0,42,16,3,0,59,69,0,23,3,60,12,35,28,0,30,161,9,1,76,138,188,74,55,114,21,12,76,8,0,53,78,0,0,66,89,9,30,89,136,82,128,150,76,5,40,0,18,5,0,0,0,0,0,6,1,12,69,60,98,0,37,103,81,43,69,76,0,19,0,6,1,0,17,11,6,126,47,2,13,0,3,8,1,5,11,35,108,9,76,166,156,42,6,78,190,124,56,49,77,97,7,0,24,0,0,48,86,0,31,55,140,30,0,33,103,2,1,104,34,1,13,115,66,136,118,122,35,43,0,0,0,0,0,4,0,5,0,21,3,1,5,0,0,0,0,0,26,11,24,107,88,25,85,5,40,0,0,0,0,0,1,0,40,5,74,0,96,58,0,2,56,0,1,0,30,0,0,54,36,33,108,20,133,25,47,0,3,85,7,3,117,13,12,0,6,25,148,60,72,11,124,74,150,37,7,16,7,104,22,6,1,0,52,24,72,22,105,101,10,154,37,15,88,143,23,60,187,88,29,0,0,52,6,0,17,75,16,0,107,103,6,137,67,61,158,104,38,14,24,0,0,0,1,1,1,0,2,0,0,0,0,0,0,3,50,9,56,57,116,22,0,49,54,1,4,43,120,108,40,17,3,0,0,0,6,3,0,1,8,42,14,51,4,60,42,35,6,5,0,7,26,8,1,18,3,1,1,2,0,2,10,12,0,2,49,24,134,47,36,94,13,39,0,15,0,0,0,41,7,2,0,52,90,0,24,4,60,13,36,28,0,36,174,8,0,92,142,118,66,124,14,10,76,8,0,50,78,0,1,67,90,10,27,88,134,82,128,153,78,5,38,0,17,5,0,0,0,0,0,5,1,12,69,60,94,0,39,102,80,42,71,74,0,21,0,10,3,0,17,13,5,118,47,2,12,0,4,9,2,6,10,39,108,14,77,151,148,33,5,74,180,132,56,49,78,93,8,0,22,0,0,49,99,2,30,53,140,31,0,34,103,2,1,105,34,1,13,116,68,135,120

InterPro domains:
  IPR001910 Inosine/uridine-preferring nucleoside hydrolase domain [PF01156] (6-346)
  IPR036452 Ribonucleoside hydrolase-like [G3DSA:3.90.245.10] (1-357)
  IPR036452 Ribonucleoside hydrolase-like [SSF53590] (1-354)
  IPR052775 Inosine-uridine nucleoside hydrolase [PTHR46190] (3-353)

Secondary structure (DSSP, 8-state):
-EEEEEEEE---HHHHHHHHHHHTSTTEEEEEEEE--SSS-HHHHHHHHHHHHHHHT----EEE--SS-SSSS--S----TT-TTSS-S--PPPPSHHHHS--S-HHHHHHHHHHH----SSEEEEEEE-S-SHHHHHHHHH-GGGGGGSS-SSS-SEEEE---SS---SSSSS--HHHHH-HHHHHHHHH-S--SSPEEEE-HHHHHTS-EEHHHHHHHTT---HHHHHHHHHHHHHHHHH--EE--HHHHHHHHHH-GGGEEEEEEE-EEE-SS-SS-TTPEEE-SS--HHHHHHTT----EEEEEEE-HHHHHHHHHHHHT---/-EEEEEEEE---HHHHHHHHHHHTSTTEEEEEEEE--SSS-HHHHHHHHHHHHHHHT----EEE--SS-SSSS--S----TT-TTSS-S--PPPPSHHHHS----HHHHHHHHHHH----SSEEEEEEE-S-SHHHHHHHHH-GGGGGGSS-SSS-SEEEE---SS---SSSSS--HHHHH-HHHHHHHHH-S--SSPEEEE-HHHHHTS-EEHHHHHHHTTEE-SSSSSEE-S--HHHHHHHHHTHHHHHHH--EE--HHHHHHHHHH-GGGEEEEEEE-EEE--S-SS-TTPEEE-SS--HHHHHHTT----EEEEEEE-HHHHHHHHHHHHT---/-EEEEEEEE---HHHHHHHHHHHTSTTEEEEEEEE--SSS-HHHHHHHHHHHHHHHT----EEE--SS-SSSS--S----TT-TTSS-S--PPPPSSGGGS----HHHHHHHHHHH----SSEEEEEEE-S-SHHHHHHHHH-GGGGGGSS-SSS-SEEEE---SS---SSSSS--HHHHH-HHHHHHHHH-S--SSPEEEE-HHHHHTS-EEHHHHHHHTT----HHHHHHHHHHHHHHHHH--EE--HHHHHHHHHH-GGGEEEEEEE-EEE-SS-SS-TT-EEE-SS--HHHHHHTT----EEEEEEE-HHHHHHHHHHHHT---/-EEEEEEE---HHHHHHHHHHHTSTTEEEEEEEE--SSS-HHHHHHHHHHHHHHHT----EEE--SS-SSSS--S----TT-TTSS-S--PPPPSHHHHS----HHHHHHHHHHH----SS-EEEEEE-S-SHHHHHHHHH-GGGGGGSS-SSS-SEEEE---SS---SSSSS--HHHHH-HHHHHHHHH-S--SSPEEEE-HHHHHTS-EEHHHHHHHTT---HHHHHHHHHTHHHHHHH--EE--HHHHHHHHHH-GGGEEEEEEE-EEE--S-SS-TT-EEE-SS--HHHHHHTT----EEEEEEE-HHHHHHHHHHHHT---

Nearest PDB structures (foldseek):
  3fz0-assembly1_D  TM=1.003E+00  e=2.723E-71  Trypanosoma brucei
  3fz0-assembly1_C  TM=1.002E+00  e=1.024E-70  Trypanosoma brucei
  3fz0-assembly1_B  TM=1.003E+00  e=6.617E-70  Trypanosoma brucei
  8qnd-assembly1_C  TM=8.840E-01  e=5.701E-20  Limosilactobacillus reuteri
  8qnd-assembly1_B  TM=8.830E-01  e=1.105E-19  Limosilactobacillus reuteri